Protein AF-A0A9Q9DU20-F1 (afdb_monomer_lite)

InterPro domains:
  IPR009799 EthD domain [PF07110] (17-114)
  IPR011008 Dimeric alpha-beta barrel [SSF54909] (7-120)
  IPR011989 Armadillo-like helical [G3DSA:1.25.10.10] (278-884)
  IPR016024 Armadillo-type fold [SSF48371] (280-880)
  IPR021133 HEAT, type 2 [PS50077] (364-402)
  IPR021133 HEAT, type 2 [PS50077] (480-518)
  IPR021133 HEAT, type 2 [PS50077] (521-559)
  IPR021133 HEAT, type 2 [PS50077] (560-598)
  IPR021133 HEAT, type 2 [PS50077] (599-637)
  IPR021133 HEAT, type 2 [PS50077] (638-676)
  IPR021133 HEAT, type 2 [PS50077] (677-715)
  IPR021133 HEAT, type 2 [PS50077] (794-826)
  IPR021133 HEAT, type 2 [PS50077] (857-889)
  IPR051023 Protein Phosphatase 2A Regulatory Subunit A [PTHR10648] (279-882)
  IPR054573 Phosphatase PP2A regulatory subunit A/Splicing factor 3B subunit 1-like, HEAT repeat [PF22646] (553-630)
  IPR055231 PIK3R4-like, middle domain [PF22956] (454-550)
  IPR055231 PIK3R4-like, middle domain [PF22956] (642-807)

Sequence (889 aa):
MSSSQHLIKQIAVGRRKPGMTRKEYFDHRFRIHGAISDGIEDRDQKPQKYIQTQIFDAAFGPRAGGPLNANQHWCGRDDTTELFFRDWDHVITNFNSDYVKTKVGPDAPFFADFETSIVLMAREKQVQLQTRLASERPGKPLSQGNSTVAMYFISTPDNERYGGQLEPQLTPILTRALEQYCQDDACGIVANIGEVSEKFDLNSYFGGADAPKYALVYKIYLKDPSSVPAVRRSQLKFEAATKNLIDLHESFIVFSKEVVIMDVGENIRTHIHPPDMDANQNDELYPIAVLIDELKHDDVILRLNAIHRLNTIALALGAERTREELIPFLDESVEDEDEVLTALSEELGKFVEYVGGPEHAHVLLSPLENLAAIEEPLVREKAVESLNKICEELSQQQIEENFIPLVLRLSKADWFTSKISATGLYQTPYSRATPPSQEALRQHYGQLVHDDTPMVRRQAANNLAKFIKAMPPSIVIDEMIPLFQHLAADDQDSVRLLTVDILIAIAEAVPKEQQSSHGVLLTALRSLFEDKSWRVRYMVADRFEKIAKAVDEEVVNRDLVPAFVKLLKDTEAEVRSAIAGQIPGFCALLERETLLHEVMPSIEELVSDQSQHVRAALGTQISGLAPILGKEETISHLLPMFLQMLKDEFPDVRLNIISKLESVNNVIGIELLSQSLLPAIVQLAEDKQWRVRLAIIEYVPLLASQLGVQFFDEKLSSLCMSWLGDTVFSIREASTQNLKKLTEVFGVEWANDAIVPKVMAMGQHPNYLYRMTTCFAVSTLAPALSLDVIEQSIIPMMDKLVNDDIPNIRFNVAKSYGQLINTLKQLPEQGTVIALEKAGTPGQGCQKATDVITKSILPNLEKLQQDDDVDVRYFATTAAQSFTEAMQT

Radius of gyration: 35.38 Å; chains: 1; bounding box: 80×85×86 Å

Organism: Curvularia clavata (NCBI:txid95742)

Foldseek 3Di:
DDPQQQKKKKKKWFDWDPPDDLVNLVCCCQQPLLQLQQVDPDPLQHFLWKKKWFFDDKDAFAAPPDPPRHADPLDDTTIMMMGIHNDVVSVVSNCPDPSCVPGNVVSQVVIGDLQNMDMFMFGKDWADAPAQLLVVQPPDDLDPQFFKKKKWFWAWPVLDQFQPVPCVVQRVLLRVLCNVQVNVWFNGKIKGATDDDPVDDPCVRRPNPVQGHTRIIMITTTPDPVSVVSSVSSVVSSCVVCVNTTDSNRIMMTTTTMHISARNVVGRHNDDDDDDDDDDDPPLCPVLVVLVVLCVDPDPVSVQVSLVCVVVNLVSCALVCCLVPVLVVLLVVCPDDPSNLLSNLQVLLVCQVSNPHQVRNLSSLNSLLSQLQDPDPSSNVSSLVSLLSSLLRHAQVSCVPRVLVSLLCLLPDPDVSSLLSSLSRLQRNLLSYDPVSVVVSLVSLLCQCVDPDVSSVLSSLQSLLVNLLSDALVCCLPRVLVSLVSQCPDPDVSSNLSSLSVLLSNLQRHPQVCQVVPVSSVVSVQCLLVDPDVSSLLSCLLCVLSNLVSHHPVCLQVPSLVSLLVQCVDPDLSSVLSNLLCVLSSLLSDDLVSCVPRPLVSLLVQLVDPDPSSLLSNLLCLLSCDVVNAQPVCVVRVLVSLLSQLVDPDVSSVLSSLVRVVSSCVGHDDVCCVVRVLVSLVVQCPDPDVVSVLSSLVCVLVNCLRVDDVCCLVRPLVSLLVQCVDPDPVSVLSSLLSLQSNCVRHHQVCVLVRPLVSLLVLCVDPPVSSVLSSLSSLLSNQQSYAPCSCQPRVLVSLLVQLPDPDVSSLLSSLVSLLSLLVQQCQHDNDGGNVVCVVVVHTRRHDPSSVCCCVVRRLVSLVVQCVDPDPSSVVSSVVSNVSNVVVVVD

Secondary structure (DSSP, 8-state):
--GGGG-EEEEEEE-BPTT--HHHHHHIIIIIIHHHHH----TTSS-SEEEEEEEEEEEEPPPTTSSTTPPPTT----EEEEEEESSHHHHHHHHHSHHIIIIIGGGGGGTB-GGG-EEEEEEEEEE----HHHHTSTT--S--SS-EEEEEEEE-TT----GGGTHHHHHHHHHHHHHHH-TTTEEEEEEEEE---TT--SHHHH--TTSPP-SEEEEEEESSGGGHHHHHHHHHHHHHHHTTTSEEEEEEEEEEEEEEEEETTTTB----PPP-----TTSTTHHHHHHHHHTT-S-HHHHHHHHTTHHHHHHHH-HHHIIIIIHHHHHHT-SS-HHHHHHHHHHHTT-TGGGTSTTTGGGGHHHHHHHTTSS-HHHHHHHHHHHHHHHHHS-HHHIIIIIHHHHHHHTT-SSHHHHHHHGGGSHHHHTTS-HHHHHHHHHHHHHHHT-SSHHHHHHHHHHHHHHHTTS-HHHIIIIIHHHHHHHHT-S-HHHHTTHHHHHHHHHHHS-HHHHTT-HHHHHHHHHHHT-SSHHHHHHHHTTHHHHHHHS-HHHIIIIIHHHHHHHHT-SSHHHHHHHHHTHHHHHTTS-HHHIIIIIHHHHHHGGG-S-HHHHHHHHHHGGGGHHHH-HHHIIIIIHHHHHHHTT-SSHHHHHHHHTTHHHHHHHH-HHHIIIIIHHHHHHHHT-SSHHHHHHHHHHHHHHHHHH-HHHHHHHTHHHHHHGGG-SSHHHHHHHHHHHHHHHHHH-HHHIIIIIHHHHHHHTT-SSHHHHHHHHHHHHHHGGGS-HHHIIIIIHHHHHHHTT-SSHHHHHHHHHHHHHHHHHHTT--SSS-HHHHHHTTPPP---HHHHHHIIIIIHHHHHHHTT-SSHHHHHHHHHHHHHHHHTT--

Structure (mmCIF, N/CA/C/O backbone):
data_AF-A0A9Q9DU20-F1
#
_entry.id   AF-A0A9Q9DU20-F1
#
loop_
_atom_site.group_PDB
_atom_site.id
_atom_site.type_symbol
_atom_site.label_atom_id
_atom_site.label_alt_id
_atom_site.label_comp_id
_atom_site.label_asym_id
_atom_site.label_entity_id
_atom_site.label_seq_id
_atom_site.pdbx_PDB_ins_code
_atom_site.Cartn_x
_atom_site.Cartn_y
_atom_site.Cartn_z
_atom_site.occupancy
_atom_site.B_iso_or_equiv
_atom_site.auth_seq_id
_atom_site.auth_comp_id
_atom_site.auth_asym_id
_atom_site.auth_atom_id
_atom_site.pdbx_PDB_model_num
ATOM 1 N N . MET A 1 1 ? -18.184 -48.869 -8.580 1.00 25.77 1 MET A N 1
ATOM 2 C CA . MET A 1 1 ? -16.885 -48.905 -9.292 1.00 25.77 1 MET A CA 1
ATOM 3 C C . MET A 1 1 ? -16.882 -47.707 -10.226 1.00 25.77 1 MET A C 1
ATOM 5 O O . MET A 1 1 ? -17.847 -47.573 -10.964 1.00 25.77 1 MET A O 1
ATOM 9 N N . SER A 1 2 ? -15.924 -46.786 -10.078 1.00 32.19 2 SER A N 1
ATOM 10 C CA . SER A 1 2 ? -16.023 -45.429 -10.648 1.00 32.19 2 SER A CA 1
ATOM 11 C C . SER A 1 2 ? -15.915 -45.407 -12.174 1.00 32.19 2 SER A C 1
ATOM 13 O O . SER A 1 2 ? -14.998 -46.004 -12.733 1.00 32.19 2 SER A O 1
ATOM 15 N N . SER A 1 3 ? -16.800 -44.654 -12.829 1.00 37.62 3 SER A N 1
ATOM 16 C CA . SER A 1 3 ? -16.798 -44.385 -14.275 1.00 37.62 3 SER A CA 1
ATOM 17 C C . SER A 1 3 ? -15.665 -43.452 -14.737 1.00 37.62 3 SER A C 1
ATOM 19 O O . SER A 1 3 ? -15.464 -43.285 -15.938 1.00 37.62 3 SER A O 1
ATOM 21 N N . SER A 1 4 ? -14.897 -42.859 -13.815 1.00 46.00 4 SER A N 1
ATOM 22 C CA . SER A 1 4 ? -13.882 -41.843 -14.132 1.00 46.00 4 SER A CA 1
ATOM 23 C C . SER A 1 4 ? -12.620 -42.356 -14.845 1.00 46.00 4 SER A C 1
ATOM 25 O O . SER A 1 4 ? -11.903 -41.553 -15.431 1.00 46.00 4 SER A O 1
ATOM 27 N N . GLN A 1 5 ? -12.348 -43.669 -14.867 1.00 50.38 5 GLN A N 1
ATOM 28 C CA . GLN A 1 5 ? -11.102 -44.242 -15.424 1.00 50.38 5 GLN A CA 1
ATOM 29 C C . GLN A 1 5 ? -10.902 -44.081 -16.948 1.00 50.38 5 GLN A C 1
ATOM 31 O O . GLN A 1 5 ? -9.859 -44.485 -17.467 1.00 50.38 5 GLN A O 1
ATOM 36 N N . HIS A 1 6 ? -11.865 -43.511 -17.678 1.00 67.44 6 HIS A N 1
ATOM 37 C CA . HIS A 1 6 ? -11.795 -43.368 -19.139 1.00 67.44 6 HIS A CA 1
ATOM 38 C C . HIS A 1 6 ? -11.923 -41.930 -19.658 1.00 67.44 6 HIS A C 1
ATOM 40 O O . HIS A 1 6 ? -11.691 -41.708 -20.849 1.00 67.44 6 HIS A O 1
ATOM 46 N N . LEU A 1 7 ? -12.213 -40.956 -18.788 1.00 86.94 7 LEU A N 1
ATOM 47 C CA . LEU A 1 7 ? -12.342 -39.559 -19.199 1.00 86.94 7 LEU A CA 1
ATOM 48 C C . LEU A 1 7 ? -11.000 -38.995 -19.691 1.00 86.94 7 LEU A C 1
ATOM 50 O O . LEU A 1 7 ? -9.924 -39.363 -19.211 1.00 86.94 7 LEU A O 1
ATOM 54 N N . ILE A 1 8 ? -11.083 -38.087 -20.658 1.00 90.56 8 ILE A N 1
ATOM 55 C CA . ILE A 1 8 ? -9.972 -37.255 -21.118 1.00 90.56 8 ILE A CA 1
ATOM 56 C C . ILE A 1 8 ? -10.092 -35.911 -20.411 1.00 90.56 8 ILE A C 1
ATOM 58 O O . ILE A 1 8 ? -11.171 -35.324 -20.400 1.00 90.56 8 ILE A O 1
ATOM 62 N N . LYS A 1 9 ? -9.007 -35.419 -19.820 1.00 91.88 9 LYS A N 1
ATOM 63 C CA . LYS A 1 9 ? -8.978 -34.135 -19.121 1.00 91.88 9 LYS A CA 1
ATOM 64 C C . LYS A 1 9 ? -8.112 -33.137 -19.882 1.00 91.88 9 LYS A C 1
ATOM 66 O O . LYS A 1 9 ? -6.964 -33.446 -20.175 1.00 91.88 9 LYS A O 1
ATOM 71 N N . GLN A 1 10 ? -8.617 -31.931 -20.107 1.00 92.06 10 GLN A N 1
ATOM 72 C CA . GLN A 1 10 ? -7.788 -30.755 -20.353 1.00 92.06 10 GLN A CA 1
ATOM 73 C C . GLN A 1 10 ? -7.448 -30.099 -19.016 1.00 92.06 10 GLN A C 1
ATOM 75 O O . GLN A 1 10 ? -8.354 -29.804 -18.242 1.00 92.06 10 GLN A O 1
ATOM 80 N N . ILE A 1 11 ? -6.169 -29.830 -18.771 1.00 92.81 11 ILE A N 1
ATOM 81 C CA . ILE A 1 11 ? -5.685 -28.948 -17.709 1.00 92.81 11 ILE A CA 1
ATOM 82 C C . ILE A 1 11 ? -5.141 -27.689 -18.379 1.00 92.81 11 ILE A C 1
ATOM 84 O O . ILE A 1 11 ? -4.200 -27.776 -19.163 1.00 92.81 11 ILE A O 1
ATOM 88 N N . ALA A 1 12 ? -5.710 -26.529 -18.074 1.00 89.94 12 ALA A N 1
ATOM 89 C CA . ALA A 1 12 ? -5.181 -25.227 -18.471 1.00 89.94 12 ALA A CA 1
ATOM 90 C C . ALA A 1 12 ? -4.727 -24.434 -17.236 1.00 89.94 12 ALA A C 1
ATOM 92 O O . ALA A 1 12 ? -5.313 -24.586 -16.166 1.00 89.94 12 ALA A O 1
ATOM 93 N N . VAL A 1 13 ? -3.702 -23.591 -17.370 1.00 90.75 13 VAL A N 1
ATOM 94 C CA . VAL A 1 13 ? -3.187 -22.718 -16.301 1.00 90.75 13 VAL A CA 1
ATOM 95 C C . VAL A 1 13 ? -3.114 -21.288 -16.824 1.00 90.75 13 VAL A C 1
ATOM 97 O O . VAL A 1 13 ? -2.356 -21.007 -17.755 1.00 90.75 13 VAL A O 1
ATOM 100 N N . GLY A 1 14 ? -3.913 -20.400 -16.232 1.00 89.75 14 GLY A N 1
ATOM 101 C CA . GLY A 1 14 ? -4.132 -19.035 -16.703 1.00 89.75 14 GLY A CA 1
ATOM 102 C C . GLY A 1 14 ? -3.390 -17.971 -15.895 1.00 89.75 14 GLY A C 1
ATOM 103 O O . GLY A 1 14 ? -3.082 -18.144 -14.710 1.00 89.75 14 GLY A O 1
ATOM 104 N N . ARG A 1 15 ? -3.128 -16.836 -16.544 1.00 91.50 15 ARG A N 1
ATOM 105 C CA . ARG A 1 15 ? -2.738 -15.568 -15.917 1.00 91.50 15 ARG A CA 1
ATOM 106 C C . ARG A 1 15 ? -3.769 -14.513 -16.309 1.00 91.50 15 ARG A C 1
ATOM 108 O O . ARG A 1 15 ? -4.270 -14.524 -17.436 1.00 91.50 15 ARG A O 1
ATOM 115 N N . ARG A 1 16 ? -4.104 -13.618 -15.381 1.00 93.56 16 ARG A N 1
ATOM 116 C CA . ARG A 1 16 ? -5.038 -12.519 -15.649 1.00 93.56 16 ARG A CA 1
ATOM 117 C C . ARG A 1 16 ? -4.418 -11.468 -16.570 1.00 93.56 16 ARG A C 1
ATOM 119 O O . ARG A 1 16 ? -3.220 -11.195 -16.486 1.00 93.56 16 ARG A O 1
ATOM 126 N N . LYS A 1 17 ? -5.244 -10.850 -17.413 1.00 92.06 17 LYS A N 1
ATOM 127 C CA . LYS A 1 17 ? -4.821 -9.789 -18.334 1.00 92.06 17 LYS A CA 1
ATOM 128 C C . LYS A 1 17 ? -4.278 -8.547 -17.594 1.00 92.06 17 LYS A C 1
ATOM 130 O O . LYS A 1 17 ? -4.631 -8.313 -16.430 1.00 92.06 17 LYS A O 1
ATOM 135 N N . PRO A 1 18 ? -3.493 -7.685 -18.269 1.00 91.62 18 PRO A N 1
ATOM 136 C CA . PRO A 1 18 ? -3.077 -6.395 -17.723 1.00 91.62 18 PRO A CA 1
ATOM 137 C C . PRO A 1 18 ? -4.261 -5.524 -17.2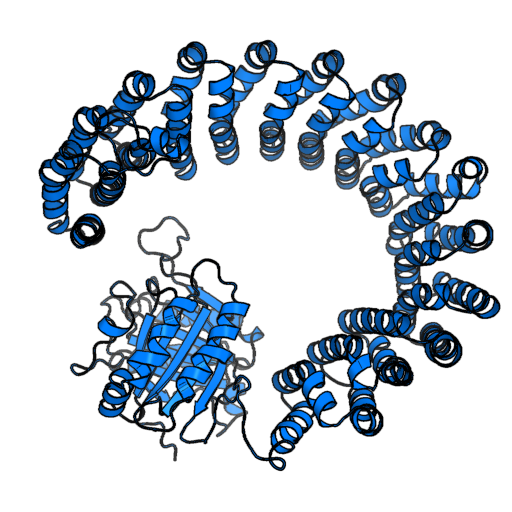74 1.00 91.62 18 PRO A C 1
ATOM 139 O O . PRO A 1 18 ? -5.307 -5.486 -17.920 1.00 91.62 18 PRO A O 1
ATOM 142 N N . GLY A 1 19 ? -4.083 -4.802 -16.165 1.00 89.62 19 GLY A N 1
ATOM 143 C CA . GLY A 1 19 ? -5.096 -3.894 -15.612 1.00 89.62 19 GLY A CA 1
ATOM 144 C C . GLY A 1 19 ? -6.227 -4.560 -14.816 1.00 89.62 19 GLY A C 1
ATOM 145 O O . GLY A 1 19 ? -7.114 -3.849 -14.362 1.00 89.62 19 GLY A O 1
ATOM 146 N N . MET A 1 20 ? -6.200 -5.884 -14.618 1.00 89.81 20 MET A N 1
ATOM 147 C CA . MET A 1 20 ? -7.210 -6.625 -13.849 1.00 89.81 20 MET A CA 1
ATOM 148 C C . MET A 1 20 ? -6.673 -7.051 -12.472 1.00 89.81 20 MET A C 1
ATOM 150 O O . MET A 1 20 ? -5.553 -7.569 -12.349 1.00 89.81 20 MET A O 1
ATOM 154 N N . THR A 1 21 ? -7.465 -6.872 -11.414 1.00 91.50 21 THR A N 1
ATOM 155 C CA . THR A 1 21 ? -7.161 -7.428 -10.087 1.00 91.50 21 THR A CA 1
ATOM 156 C C . THR A 1 21 ? -7.433 -8.934 -10.043 1.00 91.50 21 THR A C 1
ATOM 158 O O . THR A 1 21 ? -8.186 -9.487 -10.846 1.00 91.50 21 THR A O 1
ATOM 161 N N . ARG A 1 22 ? -6.839 -9.631 -9.064 1.00 88.06 22 ARG A N 1
ATOM 162 C CA . ARG A 1 22 ? -7.073 -11.072 -8.866 1.00 88.06 22 ARG A CA 1
ATOM 163 C C . ARG A 1 22 ? -8.542 -11.382 -8.549 1.00 88.06 22 ARG A C 1
ATOM 165 O O . ARG A 1 22 ? -9.062 -12.388 -9.018 1.00 88.06 22 ARG A O 1
ATOM 172 N N . LYS A 1 23 ? -9.207 -10.507 -7.783 1.00 84.06 23 LYS A N 1
ATOM 173 C CA . LYS A 1 23 ? -10.618 -10.672 -7.414 1.00 84.06 23 LYS A CA 1
ATOM 174 C C . LYS A 1 23 ? -11.531 -10.521 -8.629 1.00 84.06 23 LYS A C 1
ATOM 176 O O . LYS A 1 23 ? -12.353 -11.398 -8.856 1.00 84.06 23 LYS A O 1
ATOM 181 N N . GLU A 1 24 ? -11.345 -9.475 -9.437 1.00 86.12 24 GLU A N 1
ATOM 182 C CA . GLU A 1 24 ? -12.099 -9.300 -10.689 1.00 86.12 24 GLU A CA 1
ATOM 183 C C . GLU A 1 24 ? -11.893 -10.484 -11.635 1.00 86.12 24 GLU A C 1
ATOM 185 O O . GLU A 1 24 ? -12.857 -10.966 -12.221 1.00 86.12 24 GLU A O 1
ATOM 190 N N . TYR A 1 25 ? -10.659 -10.991 -11.755 1.00 91.19 25 TYR A N 1
ATOM 191 C CA . TYR A 1 25 ? -10.371 -12.178 -12.560 1.00 91.19 25 TYR A CA 1
ATOM 192 C C . TYR A 1 25 ? -11.158 -13.402 -12.069 1.00 91.19 25 TYR A C 1
ATOM 194 O O . TYR A 1 25 ? -11.822 -14.057 -12.868 1.00 91.19 25 TYR A O 1
ATOM 202 N N . PHE A 1 26 ? -11.152 -13.692 -10.764 1.00 87.88 26 PHE A N 1
ATOM 203 C CA . PHE A 1 26 ? -11.922 -14.807 -10.201 1.00 87.88 26 PHE A CA 1
ATOM 204 C C . PHE A 1 26 ? -13.434 -14.620 -10.345 1.00 87.88 26 PHE A C 1
ATOM 206 O O . PHE A 1 26 ? -14.112 -15.556 -10.764 1.00 87.88 26 PHE A O 1
ATOM 213 N N . ASP A 1 27 ? -13.958 -13.422 -10.077 1.00 83.81 27 ASP A N 1
ATOM 214 C CA . ASP A 1 27 ? -15.382 -13.126 -10.242 1.00 83.81 27 ASP A CA 1
ATOM 215 C C . ASP A 1 27 ? -15.822 -13.244 -11.713 1.00 83.81 27 ASP A C 1
ATOM 217 O O . ASP A 1 27 ? -16.853 -13.859 -11.979 1.00 83.81 27 ASP A O 1
ATOM 221 N N . HIS A 1 28 ? -15.043 -12.743 -12.683 1.00 87.12 28 HIS A N 1
ATOM 222 C CA . HIS A 1 28 ? -15.352 -12.888 -14.115 1.00 87.12 28 HIS A CA 1
ATOM 223 C C . HIS A 1 28 ? -15.298 -14.355 -14.544 1.00 87.12 28 HIS A C 1
ATOM 225 O O . HIS A 1 28 ? -16.243 -14.864 -15.145 1.00 87.12 28 HIS A O 1
ATOM 231 N N . ARG A 1 29 ? -14.215 -15.066 -14.212 1.00 87.50 29 ARG A N 1
ATOM 232 C CA . ARG A 1 29 ? -14.023 -16.471 -14.604 1.00 87.50 29 ARG A CA 1
ATOM 233 C C . ARG A 1 29 ? -15.105 -17.386 -14.028 1.00 87.50 29 ARG A C 1
ATOM 235 O O . ARG A 1 29 ? -15.607 -18.247 -14.743 1.00 87.50 29 ARG A O 1
ATOM 242 N N . PHE A 1 30 ? -15.491 -17.182 -12.770 1.00 83.06 30 PHE A N 1
ATOM 243 C CA . PHE A 1 30 ? -16.514 -17.996 -12.121 1.00 83.06 30 PHE A CA 1
ATOM 244 C C . PHE A 1 30 ? -17.932 -17.605 -12.567 1.00 83.06 30 PHE A C 1
ATOM 246 O O . PHE A 1 30 ? -18.684 -18.450 -13.049 1.00 83.06 30 PHE A O 1
ATOM 253 N N . ARG A 1 31 ? -18.302 -16.321 -12.438 1.00 80.88 31 ARG A N 1
ATOM 254 C CA . ARG A 1 31 ? -19.693 -15.860 -12.608 1.00 80.88 31 ARG A CA 1
ATOM 255 C C . ARG A 1 31 ? -20.088 -15.626 -14.063 1.00 80.88 31 ARG A C 1
ATOM 257 O O . ARG A 1 31 ? -21.245 -15.836 -14.399 1.00 80.88 31 ARG A O 1
ATOM 264 N N . ILE A 1 32 ? -19.161 -15.161 -14.902 1.00 85.56 32 ILE A N 1
ATOM 265 C CA . ILE A 1 32 ? -19.432 -14.816 -16.306 1.00 85.56 32 ILE A CA 1
ATOM 266 C C . ILE A 1 32 ? -18.988 -15.975 -17.197 1.00 85.56 32 ILE A C 1
ATOM 268 O O . ILE A 1 32 ? -19.828 -16.634 -17.803 1.00 85.56 32 ILE A O 1
ATOM 272 N N . HIS A 1 33 ? -17.694 -16.301 -17.216 1.00 89.81 33 HIS A N 1
ATOM 273 C CA . HIS A 1 33 ? -17.166 -17.342 -18.103 1.00 89.81 33 HIS A CA 1
ATOM 274 C C . HIS A 1 33 ? -17.713 -18.741 -17.771 1.00 89.81 33 HIS A C 1
ATOM 276 O O . HIS A 1 33 ? -18.056 -19.506 -18.675 1.00 89.81 33 HIS A O 1
ATOM 282 N N . GLY A 1 34 ? -17.847 -19.068 -16.481 1.00 87.88 34 GLY A N 1
ATOM 283 C CA . GLY A 1 34 ? -18.460 -20.312 -16.012 1.00 87.88 34 GLY A CA 1
ATOM 284 C C . GLY A 1 34 ? -19.932 -20.437 -16.419 1.00 87.88 34 GLY A C 1
ATOM 285 O O . GLY A 1 34 ? -20.326 -21.457 -16.980 1.00 87.88 34 GLY A O 1
ATOM 286 N N . ALA A 1 35 ? -20.736 -19.386 -16.225 1.00 85.25 35 ALA A N 1
ATOM 287 C CA . ALA A 1 35 ? -22.138 -19.362 -16.653 1.00 85.25 35 ALA A CA 1
ATOM 288 C C . ALA A 1 35 ? -22.287 -19.429 -18.186 1.00 85.25 35 ALA A C 1
ATOM 290 O O . ALA A 1 35 ? -23.121 -20.178 -18.690 1.00 85.25 35 ALA A O 1
ATOM 291 N N . ILE A 1 36 ? -21.434 -18.730 -18.946 1.00 88.44 36 ILE A N 1
ATOM 292 C CA . ILE A 1 36 ? -21.390 -18.842 -20.414 1.00 88.44 36 ILE A CA 1
ATOM 293 C C . ILE A 1 36 ? -21.034 -20.276 -20.835 1.00 88.44 36 ILE A C 1
ATOM 295 O O . ILE A 1 36 ? -21.642 -20.797 -21.767 1.00 88.44 36 ILE A O 1
ATOM 299 N N . SER A 1 37 ? -20.102 -20.939 -20.145 1.00 88.12 37 SER A N 1
ATOM 300 C CA . SER A 1 37 ? -19.690 -22.320 -20.449 1.00 88.12 37 SER A CA 1
ATOM 301 C C . SER A 1 37 ? -20.789 -23.358 -20.179 1.00 88.12 37 SER A C 1
ATOM 303 O O . SER A 1 37 ? -20.878 -24.350 -20.901 1.00 88.12 37 SER A O 1
ATOM 305 N N . ASP A 1 38 ? -21.645 -23.127 -19.180 1.00 85.69 38 ASP A N 1
ATOM 306 C CA . ASP A 1 38 ? -22.765 -24.016 -18.832 1.00 85.69 38 ASP A CA 1
ATOM 307 C C . ASP A 1 38 ? -24.088 -23.653 -19.549 1.00 85.69 38 ASP A C 1
ATOM 309 O O . ASP A 1 38 ? -25.013 -24.460 -19.594 1.00 85.69 38 ASP A O 1
ATOM 313 N N . GLY A 1 39 ? -24.181 -22.474 -20.176 1.00 83.94 39 GLY A N 1
ATOM 314 C CA . GLY A 1 39 ? -25.428 -21.917 -20.728 1.00 83.94 39 GLY A CA 1
ATOM 315 C C . GLY A 1 39 ? -26.048 -22.612 -21.955 1.00 83.94 39 GLY A C 1
ATOM 316 O O . GLY A 1 39 ? -27.123 -22.209 -22.396 1.00 83.94 39 GLY A O 1
ATOM 317 N N . ILE A 1 40 ? -25.414 -23.645 -22.519 1.00 86.88 40 ILE A N 1
ATOM 318 C CA . ILE A 1 40 ? -25.998 -24.503 -23.566 1.00 86.88 40 ILE A CA 1
ATOM 319 C C . ILE A 1 40 ? -26.619 -25.762 -22.942 1.00 86.88 40 ILE A C 1
ATOM 321 O O . ILE A 1 40 ? -26.047 -26.329 -22.025 1.00 86.88 40 ILE A O 1
ATOM 325 N N . GLU A 1 41 ? -27.761 -26.261 -23.421 1.00 86.88 41 GLU A N 1
ATOM 326 C CA . GLU A 1 41 ? -28.336 -27.520 -22.890 1.00 86.88 41 GLU A CA 1
ATOM 327 C C . GLU A 1 41 ? -27.706 -28.792 -23.486 1.00 86.88 41 GLU A C 1
ATOM 329 O O . GLU A 1 41 ? -27.760 -29.868 -22.887 1.00 86.88 41 GLU A O 1
ATOM 334 N N . ASP A 1 42 ? -27.096 -28.682 -24.667 1.00 88.44 42 ASP A N 1
ATOM 335 C CA . ASP A 1 42 ? -26.497 -29.810 -25.377 1.00 88.44 42 ASP A CA 1
ATOM 336 C C . ASP A 1 42 ? -25.224 -30.317 -24.671 1.00 88.44 42 ASP A C 1
ATOM 338 O O . ASP A 1 42 ? -24.226 -29.608 -24.536 1.00 88.44 42 ASP A O 1
ATOM 342 N N . ARG A 1 43 ? -25.270 -31.585 -24.244 1.00 87.31 43 ARG A N 1
ATOM 343 C CA . ARG A 1 43 ? -24.219 -32.295 -23.496 1.00 87.31 43 ARG A CA 1
ATOM 344 C C . ARG A 1 43 ? -23.031 -32.747 -24.355 1.00 87.31 43 ARG A C 1
ATOM 346 O O . ARG A 1 43 ? -22.073 -33.285 -23.793 1.00 87.31 43 ARG A O 1
ATOM 353 N N . ASP A 1 44 ? -23.105 -32.575 -25.674 1.00 86.69 44 ASP A N 1
ATOM 354 C CA . ASP A 1 44 ? -21.993 -32.784 -26.610 1.00 86.69 44 ASP A CA 1
ATOM 355 C C . ASP A 1 44 ? -21.271 -31.461 -26.960 1.00 86.69 44 ASP A C 1
ATOM 357 O O . ASP A 1 44 ? -20.158 -31.483 -27.490 1.00 86.69 44 ASP A O 1
ATOM 361 N N . GLN A 1 45 ? -21.874 -30.309 -26.627 1.00 88.94 45 GLN A N 1
ATOM 362 C CA . GLN A 1 45 ? -21.347 -28.953 -26.873 1.00 88.94 45 GLN A CA 1
ATOM 363 C C . GLN A 1 45 ? -20.872 -28.233 -25.592 1.00 88.94 45 GLN A C 1
ATOM 365 O O . GLN A 1 45 ? -20.656 -27.020 -25.606 1.00 88.94 45 GLN A O 1
ATOM 370 N N . LYS A 1 46 ? -20.709 -28.975 -24.488 1.00 91.44 46 LYS A N 1
ATOM 371 C CA . LYS A 1 46 ? -20.079 -28.524 -23.237 1.00 91.44 46 LYS A CA 1
ATOM 372 C C . LYS A 1 46 ? -19.189 -29.632 -22.651 1.00 91.44 46 LYS A C 1
ATOM 374 O O . LYS A 1 46 ? -19.405 -30.806 -22.954 1.00 91.44 46 LYS A O 1
ATOM 379 N N . PRO A 1 47 ? -18.225 -29.324 -21.765 1.00 92.62 47 PRO A N 1
ATOM 380 C CA . PRO A 1 47 ? -17.489 -30.342 -21.012 1.00 92.62 47 PRO A CA 1
ATOM 381 C C . PRO A 1 47 ? -18.414 -31.285 -20.217 1.00 92.62 47 PRO A C 1
ATOM 383 O O . PRO A 1 47 ? -19.500 -30.914 -19.790 1.00 92.62 47 PRO A O 1
ATOM 386 N N . GLN A 1 48 ? -17.968 -32.510 -19.938 1.00 92.81 48 GLN A N 1
ATOM 387 C CA . GLN A 1 48 ? -18.667 -33.422 -19.020 1.00 92.81 48 GLN A CA 1
ATOM 388 C C . GLN A 1 48 ? -18.601 -32.913 -17.570 1.00 92.81 48 GLN A C 1
ATOM 390 O O . GLN A 1 48 ? -19.543 -33.102 -16.805 1.00 92.81 48 GLN A O 1
ATOM 395 N N . LYS A 1 49 ? -17.483 -32.279 -17.203 1.00 91.75 49 LYS A N 1
ATOM 396 C CA . LYS A 1 49 ? -17.248 -31.605 -15.921 1.00 91.75 49 LYS A CA 1
ATOM 397 C C . LYS A 1 49 ? -16.282 -30.443 -16.144 1.00 91.75 49 LYS A C 1
ATOM 399 O O . LYS A 1 49 ? -15.382 -30.562 -16.976 1.00 91.75 49 LYS A O 1
ATOM 404 N N . TYR A 1 50 ? -16.448 -29.358 -15.400 1.00 92.31 50 TYR A N 1
ATOM 405 C CA . TYR A 1 50 ? -15.545 -28.208 -15.369 1.00 92.31 50 TYR A CA 1
ATOM 406 C C . TYR A 1 50 ? -15.258 -27.863 -13.902 1.00 92.31 50 TYR A C 1
ATOM 408 O O . TYR A 1 50 ? -16.167 -27.531 -13.142 1.00 92.31 50 TYR A O 1
ATOM 416 N N . ILE A 1 51 ? -13.987 -27.960 -13.506 1.00 91.00 51 ILE A N 1
ATOM 417 C CA . ILE A 1 51 ? -13.459 -27.437 -12.240 1.00 91.00 51 ILE A CA 1
ATOM 418 C C . ILE A 1 51 ? -12.582 -26.220 -12.553 1.00 91.00 51 ILE A C 1
ATOM 420 O O . ILE A 1 51 ? -11.735 -26.283 -13.447 1.00 91.00 51 ILE A O 1
ATOM 424 N N . GLN A 1 52 ? -12.756 -25.130 -11.812 1.00 89.50 52 GLN A N 1
ATOM 425 C CA . GLN A 1 52 ? -11.806 -24.022 -11.756 1.00 89.50 52 GLN A CA 1
ATOM 426 C C . GLN A 1 52 ? -11.060 -24.082 -10.418 1.00 89.50 52 GLN A C 1
ATOM 428 O O . GLN A 1 52 ? -11.675 -24.313 -9.383 1.00 89.50 52 GLN A O 1
ATOM 433 N N . THR A 1 53 ? -9.750 -23.850 -10.408 1.00 88.00 53 THR A N 1
ATOM 434 C CA . THR A 1 53 ? -8.936 -23.918 -9.185 1.00 88.00 53 THR A CA 1
ATOM 435 C C . THR A 1 53 ? -8.198 -22.598 -8.988 1.00 88.00 53 THR A C 1
ATOM 437 O O . THR A 1 53 ? -7.357 -22.233 -9.804 1.00 88.00 53 THR A O 1
ATOM 440 N N . GLN A 1 54 ? -8.510 -21.850 -7.931 1.00 91.50 54 GLN A N 1
ATOM 441 C CA . GLN A 1 54 ? -8.006 -20.483 -7.734 1.00 91.50 54 GLN A CA 1
ATOM 442 C C . GLN A 1 54 ? -6.632 -20.476 -7.034 1.00 91.50 54 GLN A C 1
ATOM 444 O O . GLN A 1 54 ? -6.521 -21.066 -5.958 1.00 91.50 54 GLN A O 1
ATOM 449 N N . ILE A 1 55 ? -5.629 -19.791 -7.625 1.00 95.00 55 ILE A N 1
ATOM 450 C CA . ILE A 1 55 ? -4.224 -19.582 -7.174 1.00 95.00 55 ILE A CA 1
ATOM 451 C C . ILE A 1 55 ? -3.789 -20.545 -6.073 1.00 95.00 55 ILE A C 1
ATOM 453 O O . ILE A 1 55 ? -3.402 -21.657 -6.386 1.00 95.00 55 ILE A O 1
ATOM 457 N N . PHE A 1 56 ? -3.801 -20.205 -4.788 1.00 93.88 56 PHE A N 1
ATOM 458 C CA . PHE A 1 56 ? -3.606 -18.908 -4.151 1.00 93.88 56 PHE A CA 1
ATOM 459 C C . PHE A 1 56 ? -2.103 -18.576 -4.037 1.00 93.88 56 PHE A C 1
ATOM 461 O O . PHE A 1 56 ? -1.751 -17.408 -4.217 1.00 93.88 56 PHE A O 1
ATOM 468 N N . ASP A 1 57 ? -1.238 -19.580 -3.846 1.00 96.31 57 ASP A N 1
ATOM 469 C CA . ASP A 1 57 ? 0.233 -19.490 -3.730 1.00 96.31 57 ASP A CA 1
ATOM 470 C C . ASP A 1 57 ? 0.936 -20.375 -4.790 1.00 96.31 57 ASP A C 1
ATOM 472 O O . ASP A 1 57 ? 0.309 -21.251 -5.388 1.00 96.31 57 ASP A O 1
ATOM 476 N N . ALA A 1 58 ? 2.220 -20.142 -5.082 1.00 96.06 58 ALA A N 1
ATOM 477 C CA . ALA A 1 58 ? 2.962 -20.852 -6.130 1.00 96.06 58 ALA A CA 1
ATOM 478 C C . ALA A 1 58 ? 4.490 -20.794 -5.957 1.00 96.06 58 ALA A C 1
ATOM 480 O O . ALA A 1 58 ? 5.039 -19.827 -5.434 1.00 96.06 58 ALA A O 1
ATOM 481 N N . ALA A 1 59 ? 5.200 -21.792 -6.492 1.00 95.31 59 ALA A N 1
ATOM 482 C CA . ALA A 1 59 ? 6.660 -21.787 -6.567 1.00 95.31 59 ALA A CA 1
ATOM 483 C C . ALA A 1 59 ? 7.164 -22.342 -7.910 1.00 95.31 59 ALA A C 1
ATOM 485 O O . ALA A 1 59 ? 6.794 -23.441 -8.328 1.00 95.31 59 ALA A O 1
ATOM 486 N N . PHE A 1 60 ? 8.041 -21.574 -8.559 1.00 93.81 60 PHE A N 1
ATOM 487 C CA . PHE A 1 60 ? 8.539 -21.804 -9.916 1.00 93.81 60 PHE A CA 1
ATOM 488 C C . PHE A 1 60 ? 10.036 -22.138 -9.928 1.00 93.81 60 PHE A C 1
ATOM 490 O O . PHE A 1 60 ? 10.773 -21.744 -9.019 1.00 93.81 60 PHE A O 1
ATOM 497 N N . GLY A 1 61 ? 10.480 -22.844 -10.969 1.00 87.50 61 GLY A N 1
ATOM 498 C CA . GLY A 1 61 ? 11.897 -23.069 -11.246 1.00 87.50 61 GLY A CA 1
ATOM 499 C C . GLY A 1 61 ? 12.656 -21.766 -11.557 1.00 87.50 61 GLY A C 1
ATOM 500 O O . GLY A 1 61 ? 12.076 -20.819 -12.098 1.00 87.50 61 GLY A O 1
ATOM 501 N N . PRO A 1 62 ? 13.957 -21.675 -11.220 1.00 87.75 62 PRO A N 1
ATOM 502 C CA . PRO A 1 62 ? 14.787 -20.538 -11.610 1.00 87.75 62 PRO A CA 1
ATOM 503 C C . PRO A 1 62 ? 15.057 -20.582 -13.118 1.00 87.75 62 PRO A C 1
ATOM 505 O O . PRO A 1 62 ? 15.329 -21.650 -13.660 1.00 87.75 62 PRO A O 1
ATOM 508 N N . ARG A 1 63 ? 15.069 -19.438 -13.803 1.00 88.56 63 ARG A N 1
ATOM 509 C CA . ARG A 1 63 ? 15.318 -19.387 -15.252 1.00 88.56 63 ARG A CA 1
ATOM 510 C C . ARG A 1 63 ? 16.745 -19.817 -15.605 1.00 88.56 63 ARG A C 1
ATOM 512 O O . ARG A 1 63 ? 17.711 -19.173 -15.184 1.00 88.56 63 ARG A O 1
ATOM 519 N N . ALA A 1 64 ? 16.877 -20.853 -16.434 1.00 81.88 64 ALA A N 1
ATOM 520 C CA . ALA A 1 64 ? 18.160 -21.276 -16.991 1.00 81.88 64 ALA A CA 1
ATOM 521 C C . ALA A 1 64 ? 18.846 -20.117 -17.746 1.00 81.88 64 ALA A C 1
ATOM 523 O O . ALA A 1 64 ? 18.200 -19.349 -18.455 1.00 81.88 64 ALA A O 1
ATOM 524 N N . GLY A 1 65 ? 20.156 -19.934 -17.546 1.00 82.56 65 GLY A N 1
ATOM 525 C CA . GLY A 1 65 ? 20.927 -18.847 -18.174 1.00 82.56 65 GLY A CA 1
ATOM 526 C C . GLY A 1 65 ? 20.574 -17.416 -17.725 1.00 82.56 65 GLY A C 1
ATOM 527 O O . GLY A 1 65 ? 21.171 -16.459 -18.217 1.00 82.56 65 GLY A O 1
ATOM 528 N N . GLY A 1 66 ? 19.627 -17.232 -16.797 1.00 78.56 66 GLY A N 1
ATOM 529 C CA . GLY A 1 66 ? 19.293 -15.924 -16.232 1.00 78.56 66 GLY A CA 1
ATOM 530 C C . GLY A 1 66 ? 20.310 -15.417 -15.193 1.00 78.56 66 GLY A C 1
ATOM 531 O O . GLY A 1 66 ? 21.169 -16.172 -14.735 1.00 78.56 66 GLY A O 1
ATOM 532 N N . PRO A 1 67 ? 20.211 -14.139 -14.771 1.00 81.06 67 PRO A N 1
ATOM 533 C CA . PRO A 1 67 ? 20.909 -13.668 -13.575 1.00 81.06 67 PRO A CA 1
ATOM 534 C C . PRO A 1 67 ? 20.440 -14.428 -12.320 1.00 81.06 67 PRO A C 1
ATOM 536 O O . PRO A 1 67 ? 19.409 -15.101 -12.331 1.00 81.06 67 PRO A O 1
ATOM 539 N N . LEU A 1 68 ? 21.194 -14.311 -11.222 1.00 83.88 68 LEU A N 1
ATOM 540 C CA . LEU A 1 68 ? 20.879 -14.989 -9.961 1.00 83.88 68 LEU A CA 1
ATOM 541 C C . LEU A 1 68 ? 19.426 -14.713 -9.527 1.00 83.88 68 LEU A C 1
ATOM 543 O O . LEU A 1 68 ? 19.011 -13.559 -9.446 1.00 83.88 68 LEU A O 1
ATOM 547 N N . ASN A 1 69 ? 18.684 -15.782 -9.225 1.00 78.25 69 ASN A N 1
ATOM 548 C CA . ASN A 1 69 ? 17.267 -15.762 -8.841 1.00 78.25 69 ASN A CA 1
ATOM 549 C C . ASN A 1 69 ? 16.319 -15.149 -9.897 1.00 78.25 69 ASN A C 1
ATOM 551 O O . ASN A 1 69 ? 15.249 -14.648 -9.552 1.00 78.25 69 ASN A O 1
ATOM 555 N N . ALA A 1 70 ? 16.680 -15.188 -11.184 1.00 86.06 70 ALA A N 1
ATOM 556 C CA . ALA A 1 70 ? 15.775 -14.801 -12.260 1.00 86.06 70 ALA A CA 1
ATOM 557 C C . ALA A 1 70 ? 14.559 -15.734 -12.344 1.00 86.06 70 ALA A C 1
ATOM 559 O O . ALA A 1 70 ? 14.700 -16.951 -12.457 1.00 86.06 70 ALA A O 1
ATOM 560 N N . ASN A 1 71 ? 13.370 -15.137 -12.369 1.00 87.94 71 ASN A N 1
ATOM 561 C CA . ASN A 1 71 ? 12.134 -15.827 -12.714 1.00 87.94 71 ASN A CA 1
ATOM 562 C C . ASN A 1 71 ? 12.042 -16.090 -14.225 1.00 87.94 71 ASN A C 1
ATOM 564 O O . ASN A 1 71 ? 12.617 -15.365 -15.050 1.00 87.94 71 ASN A O 1
ATOM 568 N N . GLN A 1 72 ? 11.262 -17.108 -14.581 1.00 84.75 72 GLN A N 1
ATOM 569 C CA . GLN A 1 72 ? 10.830 -17.345 -15.953 1.00 84.75 72 GLN A CA 1
ATOM 570 C C . GLN A 1 72 ? 9.949 -16.188 -16.445 1.00 84.75 72 GLN A C 1
ATOM 572 O O . GLN A 1 72 ? 9.243 -15.552 -15.662 1.00 84.75 72 GLN A O 1
ATOM 577 N N . HIS A 1 73 ? 9.978 -15.899 -17.749 1.00 80.69 73 HIS A N 1
ATOM 578 C CA . HIS A 1 73 ? 9.134 -14.846 -18.341 1.00 80.69 73 HIS A CA 1
ATOM 579 C C . HIS A 1 73 ? 7.637 -15.189 -18.211 1.00 80.69 73 HIS A C 1
ATOM 581 O O . HIS A 1 73 ? 6.792 -14.318 -18.000 1.00 80.69 73 HIS A O 1
ATOM 587 N N . TRP A 1 74 ? 7.339 -16.488 -18.229 1.00 82.00 74 TRP A N 1
ATOM 588 C CA . TRP A 1 74 ? 6.029 -17.056 -17.978 1.00 82.00 74 TRP A CA 1
ATOM 589 C C . TRP A 1 74 ? 5.715 -17.244 -16.480 1.00 82.00 74 TRP A C 1
ATOM 591 O O . TRP A 1 74 ? 4.710 -17.871 -16.187 1.00 82.00 74 TRP A O 1
ATOM 601 N N . CYS A 1 75 ? 6.476 -16.717 -15.510 1.00 87.88 75 CYS A N 1
ATOM 602 C CA . CYS A 1 75 ? 6.101 -16.823 -14.086 1.00 87.88 75 CYS A CA 1
ATOM 603 C C . CYS A 1 75 ? 4.782 -16.093 -13.737 1.00 87.88 75 CYS A C 1
ATOM 605 O O . CYS A 1 75 ? 4.370 -15.132 -14.395 1.00 87.88 75 CYS A O 1
ATOM 607 N N . GLY A 1 76 ? 4.157 -16.537 -12.638 1.00 87.25 76 GLY A N 1
ATOM 608 C CA . GLY A 1 76 ? 2.930 -15.969 -12.065 1.00 87.25 76 GLY A CA 1
ATOM 609 C C . GLY A 1 76 ? 1.658 -16.519 -12.714 1.00 87.25 76 GLY A C 1
ATOM 610 O O . GLY A 1 76 ? 1.443 -16.348 -13.909 1.00 87.25 76 GLY A O 1
ATOM 611 N N . ARG A 1 77 ? 0.801 -17.186 -11.937 1.00 90.50 77 ARG A N 1
ATOM 612 C CA . ARG A 1 77 ? -0.474 -17.751 -12.410 1.00 90.50 77 ARG A CA 1
ATOM 613 C C . ARG A 1 77 ? -1.603 -17.432 -11.438 1.00 90.50 77 ARG A C 1
ATOM 615 O O . ARG A 1 77 ? -1.366 -17.249 -10.244 1.00 90.50 77 ARG A O 1
ATOM 622 N N . ASP A 1 78 ? -2.815 -17.349 -11.972 1.00 93.81 78 ASP A N 1
ATOM 623 C CA . ASP A 1 78 ? -4.012 -16.947 -11.237 1.00 93.81 78 ASP A CA 1
ATOM 624 C C . ASP A 1 78 ? -5.002 -18.097 -11.047 1.00 93.81 78 ASP A C 1
ATOM 626 O O . ASP A 1 78 ? -5.543 -18.223 -9.952 1.00 93.81 78 ASP A O 1
ATOM 630 N N . ASP A 1 79 ? -5.200 -18.978 -12.029 1.00 93.19 79 ASP A N 1
ATOM 631 C CA . ASP A 1 79 ? -6.020 -20.185 -11.868 1.00 93.19 79 ASP A CA 1
ATOM 632 C C . ASP A 1 79 ? -5.493 -21.406 -12.642 1.00 93.19 79 ASP A C 1
ATOM 634 O O . ASP A 1 79 ? -4.681 -21.293 -13.564 1.00 93.19 79 ASP A O 1
ATOM 638 N N . THR A 1 80 ? -5.985 -22.589 -12.268 1.00 92.94 80 THR A N 1
ATOM 639 C CA . THR A 1 80 ? -6.039 -23.757 -13.153 1.00 92.94 80 THR A CA 1
ATOM 640 C C . THR A 1 80 ? -7.485 -24.034 -13.571 1.00 92.94 80 THR A C 1
ATOM 642 O O . THR A 1 80 ? -8.446 -23.585 -12.943 1.00 92.94 80 THR A O 1
ATOM 645 N N . THR A 1 81 ? -7.665 -24.753 -14.671 1.00 92.62 81 THR A N 1
ATOM 646 C CA . THR A 1 81 ? -8.966 -25.177 -15.193 1.00 92.62 81 THR A CA 1
ATOM 647 C C . THR A 1 81 ? -8.875 -26.614 -15.648 1.00 92.62 81 THR A C 1
ATOM 649 O O . THR A 1 81 ? -7.999 -26.952 -16.438 1.00 92.62 81 THR A O 1
ATOM 652 N N . GLU A 1 82 ? -9.788 -27.447 -15.164 1.00 93.81 82 GLU A N 1
ATOM 653 C CA . GLU A 1 82 ? -9.871 -28.862 -15.501 1.00 93.81 82 GLU A CA 1
ATOM 654 C C . GLU A 1 82 ? -11.205 -29.139 -16.193 1.00 93.81 82 GLU A C 1
ATOM 656 O O . GLU A 1 82 ? -12.259 -29.148 -15.554 1.00 93.81 82 GLU A O 1
ATOM 661 N N . LEU A 1 83 ? -11.150 -29.355 -17.509 1.00 93.56 83 LEU A N 1
ATOM 662 C CA . LEU A 1 83 ? -12.301 -29.724 -18.332 1.00 93.56 83 LEU A CA 1
ATOM 663 C C . LEU A 1 83 ? -12.233 -31.219 -18.628 1.00 93.56 83 LEU A C 1
ATOM 665 O O . LEU A 1 83 ? -11.232 -31.705 -19.147 1.00 93.56 83 LEU A O 1
ATOM 669 N N . PHE A 1 84 ? -13.289 -31.955 -18.307 1.00 93.44 84 PHE A N 1
ATOM 670 C CA . PHE A 1 84 ? -13.358 -33.398 -18.503 1.00 93.44 84 PHE A CA 1
ATOM 671 C C . PHE A 1 84 ? -14.243 -33.713 -19.709 1.00 93.44 84 PHE A C 1
ATOM 673 O O . PHE A 1 84 ? -15.291 -33.100 -19.900 1.00 93.44 84 PHE A O 1
ATOM 680 N N . PHE A 1 85 ? -13.864 -34.713 -20.495 1.00 93.50 85 PHE A N 1
ATOM 681 C CA . PHE A 1 85 ? -14.551 -35.142 -21.709 1.00 93.50 85 PHE A CA 1
ATOM 682 C C . PHE A 1 85 ? -14.663 -36.667 -21.732 1.00 93.50 85 PHE A C 1
ATOM 684 O O . PHE A 1 85 ? -13.793 -37.365 -21.211 1.00 93.50 85 PHE A O 1
ATOM 691 N N . ARG A 1 86 ? -15.734 -37.196 -22.334 1.00 92.00 86 ARG A N 1
ATOM 692 C CA . ARG A 1 86 ? -15.985 -38.645 -22.402 1.00 92.00 86 ARG A CA 1
ATOM 693 C C . ARG A 1 86 ? -14.930 -39.373 -23.244 1.00 92.00 86 ARG A C 1
ATOM 695 O O . ARG A 1 86 ? -14.435 -40.418 -22.835 1.00 92.00 86 ARG A O 1
ATOM 702 N N . ASP A 1 87 ? -14.540 -38.772 -24.364 1.00 89.44 87 ASP A N 1
ATOM 703 C CA . ASP A 1 87 ? -13.559 -39.275 -25.327 1.00 89.44 87 ASP A CA 1
ATOM 704 C C . ASP A 1 87 ? -13.026 -38.125 -26.215 1.00 89.44 87 ASP A C 1
ATOM 706 O O . ASP A 1 87 ? -13.348 -36.954 -25.995 1.00 89.44 87 ASP A O 1
ATOM 710 N N . TRP A 1 88 ? -12.177 -38.444 -27.202 1.00 88.19 88 TRP A N 1
ATOM 711 C CA . TRP A 1 88 ? -11.583 -37.454 -28.113 1.00 88.19 88 TRP A CA 1
ATOM 712 C C . TRP A 1 88 ? -12.589 -36.860 -29.103 1.00 88.19 88 TRP A C 1
ATOM 714 O O . TRP A 1 88 ? -12.401 -35.726 -29.539 1.00 88.19 88 TRP A O 1
ATOM 724 N N . ASP A 1 89 ? -13.643 -37.588 -29.462 1.00 89.44 89 ASP A N 1
ATOM 725 C CA . ASP A 1 89 ? -14.629 -37.099 -30.423 1.00 89.44 89 ASP A CA 1
ATOM 726 C C . ASP A 1 89 ? -15.566 -36.087 -29.728 1.00 89.44 89 ASP A C 1
ATOM 728 O O . ASP A 1 89 ? -15.934 -35.073 -30.324 1.00 89.44 89 ASP A O 1
ATOM 732 N N . HIS A 1 90 ? -15.815 -36.252 -28.421 1.00 92.00 90 HIS A N 1
ATOM 733 C CA . HIS A 1 90 ? -16.434 -35.238 -27.562 1.00 92.00 90 HIS A CA 1
ATOM 734 C C . HIS A 1 90 ? -15.583 -33.961 -27.421 1.00 92.00 90 HIS A C 1
ATOM 736 O O . HIS A 1 90 ? -16.125 -32.862 -27.519 1.00 92.00 90 HIS A O 1
ATOM 742 N N . VAL A 1 91 ? -14.255 -34.075 -27.248 1.00 90.12 91 VAL A N 1
ATOM 743 C CA . VAL A 1 91 ? -13.335 -32.909 -27.247 1.00 90.12 91 VAL A CA 1
ATOM 744 C C . VAL A 1 91 ? -13.485 -32.111 -28.545 1.00 90.12 91 VAL A C 1
ATOM 746 O O . VAL A 1 91 ? -13.687 -30.897 -28.517 1.00 90.12 91 VAL A O 1
ATOM 749 N N . ILE A 1 92 ? -13.417 -32.806 -29.685 1.00 87.62 92 ILE A N 1
ATOM 750 C CA . ILE A 1 92 ? -13.497 -32.203 -31.020 1.00 87.62 92 ILE A CA 1
ATOM 751 C C . ILE A 1 92 ? -14.865 -31.557 -31.246 1.00 87.62 92 ILE A C 1
ATOM 753 O O . ILE A 1 92 ? -14.912 -30.448 -31.775 1.00 87.62 92 ILE A O 1
ATOM 757 N N . THR A 1 93 ? -15.953 -32.213 -30.833 1.00 89.94 93 THR A N 1
ATOM 758 C CA . THR A 1 93 ? -17.327 -31.704 -30.979 1.00 89.94 93 THR A CA 1
ATOM 759 C C . THR A 1 93 ? -17.542 -30.444 -30.144 1.00 89.94 93 THR A C 1
ATOM 761 O O . THR A 1 93 ? -17.977 -29.428 -30.686 1.00 89.94 93 THR A O 1
ATOM 764 N N . ASN A 1 94 ? -17.132 -30.457 -28.871 1.00 91.06 94 ASN A N 1
ATOM 765 C CA . ASN A 1 94 ? -17.217 -29.299 -27.984 1.00 91.06 94 ASN A CA 1
ATOM 766 C C . ASN A 1 94 ? -16.460 -28.087 -28.554 1.00 91.06 94 ASN A C 1
ATOM 768 O O . ASN A 1 94 ? -17.064 -27.043 -28.796 1.00 91.06 94 ASN A O 1
ATOM 772 N N . PHE A 1 95 ? -15.158 -28.221 -28.839 1.00 88.19 95 PHE A N 1
ATOM 773 C CA . PHE A 1 95 ? -14.340 -27.091 -29.308 1.00 88.19 95 PHE A CA 1
ATOM 774 C C . PHE A 1 95 ? -14.644 -26.640 -30.742 1.00 88.19 95 PHE A C 1
ATOM 776 O O . PHE A 1 95 ? -14.330 -25.507 -31.105 1.00 88.19 95 PHE A O 1
ATOM 783 N N . ASN A 1 96 ? -15.287 -27.479 -31.560 1.00 87.44 96 ASN A N 1
ATOM 784 C CA . ASN A 1 96 ? -15.769 -27.062 -32.876 1.00 87.44 96 ASN A CA 1
ATOM 785 C C . ASN A 1 96 ? -17.209 -26.551 -32.900 1.00 87.44 96 ASN A C 1
ATOM 787 O O . ASN A 1 96 ? -17.617 -26.059 -33.955 1.00 87.44 96 ASN A O 1
ATOM 791 N N . SER A 1 97 ? -17.947 -26.628 -31.792 1.00 90.94 97 SER A N 1
ATOM 792 C CA . SER A 1 97 ? -19.327 -26.152 -31.720 1.00 90.94 97 SER A CA 1
ATOM 793 C C . SER A 1 97 ? -19.445 -24.658 -32.032 1.00 90.94 97 SER A C 1
ATOM 795 O O . SER A 1 97 ? -18.579 -23.848 -31.678 1.00 90.94 97 SER A O 1
ATOM 797 N N . ASP A 1 98 ? -20.555 -24.274 -32.662 1.00 89.50 98 ASP A N 1
ATOM 798 C CA . ASP A 1 98 ? -20.865 -22.864 -32.908 1.00 89.50 98 ASP A CA 1
ATOM 799 C C . ASP A 1 98 ? -21.032 -22.100 -31.588 1.00 89.50 98 ASP A C 1
ATOM 801 O O . ASP A 1 98 ? -20.670 -20.927 -31.500 1.00 89.50 98 ASP A O 1
ATOM 805 N N . TYR A 1 99 ? -21.507 -22.766 -30.530 1.00 89.94 99 TYR A N 1
ATOM 806 C CA . TYR A 1 99 ? -21.641 -22.171 -29.203 1.00 89.94 99 TYR A CA 1
ATOM 807 C C . TYR A 1 99 ? -20.283 -21.797 -28.596 1.00 89.94 99 TYR A C 1
ATOM 809 O O . TYR A 1 99 ? -20.080 -20.645 -28.206 1.00 89.94 99 TYR A O 1
ATOM 817 N N . VAL A 1 100 ? -19.306 -22.711 -28.587 1.00 88.12 100 VAL A N 1
ATOM 818 C CA . VAL A 1 100 ? -17.961 -22.390 -28.084 1.00 88.12 100 VAL A CA 1
ATOM 819 C C . VAL A 1 100 ? -17.300 -21.306 -28.941 1.00 88.12 100 VAL A C 1
ATOM 821 O O . VAL A 1 100 ? -16.717 -20.375 -28.388 1.00 88.12 100 VAL A O 1
ATOM 824 N N . LYS A 1 101 ? -17.458 -21.345 -30.270 1.00 85.88 101 LYS A N 1
ATOM 825 C CA . LYS A 1 101 ? -16.888 -20.339 -31.188 1.00 85.88 101 LYS A CA 1
ATOM 826 C C . LYS A 1 101 ? -17.514 -18.946 -31.069 1.00 85.88 101 LYS A C 1
ATOM 828 O O . LYS A 1 101 ? -16.812 -17.961 -31.278 1.00 85.88 101 LYS A O 1
ATOM 833 N N . THR A 1 102 ? -18.807 -18.841 -30.753 1.00 85.94 102 THR A N 1
ATOM 834 C CA . THR A 1 102 ? -19.545 -17.558 -30.761 1.00 85.94 102 THR A CA 1
ATOM 835 C C . THR A 1 102 ? -19.907 -17.012 -29.379 1.00 85.94 102 THR A C 1
ATOM 837 O O . THR A 1 102 ? -20.276 -15.842 -29.281 1.00 85.94 102 THR A O 1
ATOM 840 N N . LYS A 1 103 ? -19.803 -17.821 -28.315 1.00 87.62 103 LYS A N 1
ATOM 841 C CA . LYS A 1 103 ? -20.125 -17.431 -26.930 1.00 87.62 103 LYS A CA 1
ATOM 842 C C . LYS A 1 103 ? -18.945 -17.605 -25.977 1.00 87.62 103 LYS A C 1
ATOM 844 O O . LYS A 1 103 ? -18.541 -16.630 -25.356 1.00 87.62 103 LYS A O 1
ATOM 849 N N . VAL A 1 104 ? -18.377 -18.810 -25.880 1.00 88.12 104 VAL A N 1
ATOM 850 C CA . VAL A 1 104 ? -17.348 -19.125 -24.865 1.00 88.12 104 VAL A CA 1
ATOM 851 C C . VAL A 1 104 ? -15.983 -18.518 -25.219 1.00 88.12 104 VAL A C 1
ATOM 853 O O . VAL A 1 104 ? -15.379 -17.825 -24.406 1.00 88.12 104 VAL A O 1
ATOM 856 N N . GLY A 1 105 ? -15.494 -18.749 -26.439 1.00 86.06 105 GLY A N 1
ATOM 857 C CA . GLY A 1 105 ? -14.197 -18.256 -26.916 1.00 86.06 105 GLY A CA 1
ATOM 858 C C . GLY A 1 105 ? -14.078 -16.724 -26.940 1.00 86.06 105 GLY A C 1
ATOM 859 O O . GLY A 1 105 ? -13.090 -16.205 -26.420 1.00 86.06 105 GLY A O 1
ATOM 860 N N . PRO A 1 106 ? -15.074 -15.981 -27.469 1.00 89.94 106 PRO A N 1
ATOM 861 C CA . PRO A 1 106 ? -15.049 -14.515 -27.501 1.00 89.94 106 PRO A CA 1
ATOM 862 C C . PRO A 1 106 ? -15.025 -13.821 -26.131 1.00 89.94 106 PRO A C 1
ATOM 864 O O . PRO A 1 106 ? -14.744 -12.627 -26.082 1.00 89.94 106 PRO A O 1
ATOM 867 N N . ASP A 1 107 ? -15.299 -14.532 -25.032 1.00 91.06 107 ASP A N 1
ATOM 868 C CA . ASP A 1 107 ? -15.195 -13.982 -23.674 1.00 91.06 107 ASP A CA 1
ATOM 869 C C . ASP A 1 107 ? -13.744 -13.969 -23.141 1.00 91.06 107 ASP A C 1
ATOM 871 O O . ASP A 1 107 ? -13.378 -13.130 -22.317 1.00 91.06 107 ASP A O 1
ATOM 875 N N . ALA A 1 108 ? -12.869 -14.846 -23.649 1.00 86.50 108 ALA A N 1
ATOM 876 C CA . ALA A 1 108 ? -11.501 -14.991 -23.145 1.00 86.50 108 ALA A CA 1
ATOM 877 C C . ALA A 1 108 ? -10.656 -13.689 -23.143 1.00 86.50 108 ALA A C 1
ATOM 879 O O . ALA A 1 108 ? -9.982 -13.436 -22.139 1.00 86.50 108 ALA A O 1
ATOM 880 N N . PRO A 1 109 ? -10.717 -12.799 -24.161 1.00 88.75 109 PRO A N 1
ATOM 881 C CA . PRO A 1 109 ? -9.997 -11.519 -24.145 1.00 88.75 109 PRO A CA 1
ATOM 882 C C . PRO A 1 109 ? -10.405 -10.552 -23.020 1.00 88.75 109 PRO A C 1
ATOM 884 O O . PRO A 1 109 ? -9.672 -9.602 -22.730 1.00 88.75 109 PRO A O 1
ATOM 887 N N . PHE A 1 110 ? -11.547 -10.761 -22.353 1.00 87.81 110 PHE A N 1
ATOM 888 C CA . PHE A 1 110 ? -11.938 -9.921 -21.220 1.00 87.81 110 PHE A CA 1
ATOM 889 C C . PHE A 1 110 ? -11.173 -10.244 -19.936 1.00 87.81 110 PHE A C 1
ATOM 891 O O . PHE A 1 110 ? -11.099 -9.361 -19.078 1.00 87.81 110 PHE A O 1
ATOM 898 N N . PHE A 1 111 ? -10.540 -11.418 -19.823 1.00 90.25 111 PHE A N 1
ATOM 899 C CA . PHE A 1 111 ? -9.833 -11.839 -18.609 1.00 90.25 111 PHE A CA 1
ATOM 900 C C . PHE A 1 111 ? -8.427 -12.421 -18.826 1.00 90.25 111 PHE A C 1
ATOM 902 O O . PHE A 1 111 ? -7.611 -12.328 -17.909 1.00 90.25 111 PHE A O 1
ATOM 909 N N . ALA A 1 112 ? -8.128 -13.033 -19.976 1.00 88.81 112 ALA A N 1
ATOM 910 C CA . ALA A 1 112 ? -6.943 -13.873 -20.157 1.00 88.81 112 ALA A CA 1
ATOM 911 C C . ALA A 1 112 ? -5.713 -13.123 -20.688 1.00 88.81 112 ALA A C 1
ATOM 913 O O . ALA A 1 112 ? -5.805 -12.278 -21.577 1.00 88.81 112 ALA A O 1
ATOM 914 N N . ASP A 1 113 ? -4.543 -13.521 -20.195 1.00 89.56 113 ASP A N 1
ATOM 915 C CA . ASP A 1 113 ? -3.253 -13.313 -20.848 1.00 89.56 113 ASP A CA 1
ATOM 916 C C . ASP A 1 113 ? -2.894 -14.567 -21.674 1.00 89.56 113 ASP A C 1
ATOM 918 O O . ASP A 1 113 ? -2.477 -15.604 -21.144 1.00 89.56 113 ASP A O 1
ATOM 922 N N . PHE A 1 114 ? -3.095 -14.480 -22.991 1.00 81.19 114 PHE A N 1
ATOM 923 C CA . PHE A 1 114 ? -2.891 -15.597 -23.919 1.00 81.19 114 PHE A CA 1
ATOM 924 C C . PHE A 1 114 ? -1.417 -15.978 -24.126 1.00 81.19 114 PHE A C 1
ATOM 926 O O . PHE A 1 114 ? -1.139 -17.135 -24.432 1.00 81.19 114 PHE A O 1
ATOM 933 N N . GLU A 1 115 ? -0.464 -15.056 -23.931 1.00 76.38 115 GLU A N 1
ATOM 934 C CA . GLU A 1 115 ? 0.971 -15.331 -24.140 1.00 76.38 115 GLU A CA 1
ATOM 935 C C . GLU A 1 115 ? 1.498 -16.353 -23.120 1.00 76.38 115 GLU A C 1
ATOM 937 O O . GLU A 1 115 ? 2.444 -17.091 -23.384 1.00 76.38 115 GLU A O 1
ATOM 942 N N . THR A 1 116 ? 0.851 -16.443 -21.954 1.00 78.00 116 THR A N 1
ATOM 943 C CA . THR A 1 116 ? 1.295 -17.295 -20.840 1.00 78.00 116 THR A CA 1
ATOM 944 C C . THR A 1 116 ? 0.380 -18.478 -20.531 1.00 78.00 116 THR A C 1
ATOM 946 O O . THR A 1 116 ? 0.586 -19.185 -19.539 1.00 78.00 116 THR A O 1
ATOM 949 N N . SER A 1 117 ? -0.600 -18.748 -21.390 1.00 81.31 117 SER A N 1
ATOM 950 C CA . SER A 1 117 ? -1.489 -19.901 -21.237 1.00 81.31 117 SER A CA 1
ATOM 951 C C . SER A 1 117 ? -0.721 -21.219 -21.396 1.00 81.31 117 SER A C 1
ATOM 953 O O . SER A 1 117 ? -0.099 -21.475 -22.421 1.00 81.31 117 SER A O 1
ATOM 955 N N . ILE A 1 118 ? -0.767 -22.070 -20.366 1.00 85.62 118 ILE A N 1
ATOM 956 C CA . ILE A 1 118 ? -0.205 -23.432 -20.388 1.00 85.62 118 ILE A CA 1
ATOM 957 C C . ILE A 1 118 ? -1.371 -24.409 -20.499 1.00 85.62 118 ILE A C 1
ATOM 959 O O . ILE A 1 118 ? -2.297 -24.325 -19.693 1.00 85.62 118 ILE A O 1
ATOM 963 N N . VAL A 1 119 ? -1.331 -25.348 -21.449 1.00 85.62 119 VAL A N 1
ATOM 964 C CA . VAL A 1 119 ? -2.392 -26.351 -21.638 1.00 85.62 119 VAL A CA 1
ATOM 965 C C . VAL A 1 119 ? -1.809 -27.755 -21.811 1.00 85.62 119 VAL A C 1
ATOM 967 O O . VAL A 1 119 ? -0.848 -27.961 -22.548 1.00 85.62 119 VAL A O 1
ATOM 970 N N . LEU A 1 120 ? -2.424 -28.730 -21.144 1.00 88.62 120 LEU A N 1
ATOM 971 C CA . LEU A 1 120 ? -2.104 -30.152 -21.204 1.00 88.62 120 LEU A CA 1
ATOM 972 C C . LEU A 1 120 ? -3.387 -30.968 -21.390 1.00 88.62 120 LEU A C 1
ATOM 974 O O . LEU A 1 120 ? -4.367 -30.735 -20.688 1.00 88.62 120 LEU A O 1
ATOM 978 N N . MET A 1 121 ? -3.368 -31.970 -22.269 1.00 91.00 121 MET A N 1
ATOM 979 C CA . MET A 1 121 ? -4.358 -33.053 -22.242 1.00 91.00 121 MET A CA 1
ATOM 980 C C . MET A 1 121 ? -3.793 -34.231 -21.465 1.00 91.00 121 MET A C 1
ATOM 982 O O . MET A 1 121 ? -2.611 -34.541 -21.589 1.00 91.00 121 MET A O 1
ATOM 986 N N . ALA A 1 122 ? -4.620 -34.868 -20.645 1.00 93.25 122 ALA A N 1
ATOM 987 C CA . ALA A 1 122 ? -4.183 -35.905 -19.730 1.00 93.25 122 ALA A CA 1
ATOM 988 C C . ALA A 1 122 ? -5.266 -36.948 -19.426 1.00 93.25 122 ALA A C 1
ATOM 990 O O . ALA A 1 122 ? -6.464 -36.721 -19.619 1.00 93.25 122 ALA A O 1
ATOM 991 N N . ARG A 1 123 ? -4.835 -38.079 -18.861 1.00 91.94 123 ARG A N 1
ATOM 992 C CA . ARG A 1 123 ? -5.705 -39.050 -18.181 1.00 91.94 123 ARG A CA 1
ATOM 993 C C . ARG A 1 123 ? -5.384 -39.131 -16.702 1.00 91.94 123 ARG A C 1
ATOM 995 O O . ARG A 1 123 ? -4.220 -39.131 -16.304 1.00 91.94 123 ARG A O 1
ATOM 1002 N N . GLU A 1 124 ? -6.425 -39.238 -15.885 1.00 91.44 124 GLU A N 1
ATOM 1003 C CA . GLU A 1 124 ? -6.270 -39.446 -14.449 1.00 91.44 124 GLU A CA 1
ATOM 1004 C C . GLU A 1 124 ? -5.927 -40.899 -14.126 1.00 91.44 124 GLU A C 1
ATOM 1006 O O . GLU A 1 124 ? -6.683 -41.828 -14.418 1.00 91.44 124 GLU A O 1
ATOM 1011 N N . LYS A 1 125 ? -4.822 -41.081 -13.409 1.00 91.81 125 LYS A N 1
ATOM 1012 C CA . LYS A 1 125 ? -4.495 -42.304 -12.690 1.00 91.81 125 LYS A CA 1
ATOM 1013 C C . LYS A 1 125 ? -4.595 -42.025 -11.193 1.00 91.81 125 LYS A C 1
ATOM 1015 O O . LYS A 1 125 ? -3.888 -41.174 -10.654 1.00 91.81 125 LYS A O 1
ATOM 1020 N N . GLN A 1 126 ? -5.477 -42.755 -10.519 1.00 89.44 126 GLN A N 1
ATOM 1021 C CA . GLN A 1 126 ? -5.576 -42.736 -9.059 1.00 89.44 126 GLN A CA 1
ATOM 1022 C C . GLN A 1 126 ? -4.302 -43.338 -8.453 1.00 89.44 126 GLN A C 1
ATOM 1024 O O . GLN A 1 126 ? -3.875 -44.421 -8.864 1.00 89.44 126 GLN A O 1
ATOM 1029 N N . VAL A 1 127 ? -3.698 -42.642 -7.489 1.00 91.62 127 VAL A N 1
ATOM 1030 C CA . VAL A 1 127 ? -2.452 -43.057 -6.834 1.00 91.62 127 VAL A CA 1
ATOM 1031 C C . VAL A 1 127 ? -2.741 -43.379 -5.369 1.00 91.62 127 VAL A C 1
ATOM 1033 O O . VAL A 1 127 ? -3.410 -42.619 -4.674 1.00 91.62 127 VAL A O 1
ATOM 1036 N N . GLN A 1 128 ? -2.248 -44.522 -4.889 1.00 90.44 128 GLN A N 1
ATOM 1037 C CA . GLN A 1 128 ? -2.357 -44.881 -3.473 1.00 90.44 128 GLN A CA 1
ATOM 1038 C C . GLN A 1 128 ? -1.356 -44.071 -2.640 1.00 90.44 128 GLN A C 1
ATOM 1040 O O . GLN A 1 128 ? -0.201 -43.924 -3.037 1.00 90.44 128 GLN A O 1
ATOM 1045 N N . LEU A 1 129 ? -1.807 -43.581 -1.484 1.00 92.38 129 LEU A N 1
ATOM 1046 C CA . LEU A 1 129 ? -1.026 -42.777 -0.545 1.00 92.38 129 LEU A CA 1
ATOM 1047 C C . LEU A 1 129 ? -1.263 -43.285 0.881 1.00 92.38 129 LEU A C 1
ATOM 1049 O O . LEU A 1 129 ? -2.414 -43.451 1.280 1.00 92.38 129 LEU A O 1
ATOM 1053 N N . GLN A 1 130 ? -0.191 -43.521 1.639 1.00 92.31 130 GLN A N 1
ATOM 1054 C CA . GLN A 1 130 ? -0.245 -44.076 3.000 1.00 92.31 130 GLN A CA 1
ATOM 1055 C C . GLN A 1 130 ? 0.160 -43.051 4.077 1.00 92.31 130 GLN A C 1
ATOM 1057 O O . GLN A 1 130 ? 0.958 -43.322 4.977 1.00 92.31 130 GLN A O 1
ATOM 1062 N N . THR A 1 131 ? -0.394 -41.843 3.986 1.00 92.00 131 THR A N 1
ATOM 1063 C CA . THR A 1 131 ? -0.377 -40.860 5.079 1.00 92.00 131 THR A CA 1
ATOM 1064 C C . THR A 1 131 ? -1.447 -41.201 6.124 1.00 92.00 131 THR A C 1
ATOM 1066 O O . THR A 1 131 ? -2.441 -41.871 5.817 1.00 92.00 131 THR A O 1
ATOM 1069 N N . ARG A 1 132 ? -1.279 -40.729 7.366 1.00 91.38 132 ARG A N 1
ATOM 1070 C CA . ARG A 1 132 ? -2.290 -40.843 8.429 1.00 91.38 132 ARG A CA 1
ATOM 1071 C C . ARG A 1 132 ? -3.623 -40.249 7.971 1.00 91.38 132 ARG A C 1
ATOM 1073 O O . ARG A 1 132 ? -4.629 -40.952 7.986 1.00 91.38 132 ARG A O 1
ATOM 1080 N N . LEU A 1 133 ? -3.602 -39.027 7.437 1.00 89.06 133 LEU A N 1
ATOM 1081 C CA . LEU A 1 133 ? -4.804 -38.330 6.972 1.00 89.06 133 LEU A CA 1
ATOM 1082 C C . LEU A 1 133 ? -5.519 -39.044 5.803 1.00 89.06 133 LEU A C 1
ATOM 1084 O O . LEU A 1 133 ? -6.748 -39.035 5.739 1.00 89.06 133 LEU A O 1
ATOM 1088 N N . ALA A 1 134 ? -4.785 -39.695 4.888 1.00 88.19 134 ALA A N 1
ATOM 1089 C CA . ALA A 1 134 ? -5.398 -40.537 3.852 1.00 88.19 134 ALA A CA 1
ATOM 1090 C C . ALA A 1 134 ? -6.022 -41.813 4.451 1.00 88.19 134 ALA A C 1
ATOM 1092 O O . ALA A 1 134 ? -7.113 -42.226 4.056 1.00 88.19 134 ALA A O 1
ATOM 1093 N N . SER A 1 135 ? -5.357 -42.409 5.445 1.00 87.19 135 SER A N 1
ATOM 1094 C CA . SER A 1 135 ? -5.815 -43.621 6.140 1.00 87.19 135 SER A CA 1
ATOM 1095 C C . SER A 1 135 ? -7.077 -43.391 6.982 1.00 87.19 135 SER A C 1
ATOM 1097 O O . SER A 1 135 ? -7.870 -44.312 7.159 1.00 87.19 135 SER A O 1
ATOM 1099 N N . GLU A 1 136 ? -7.292 -42.163 7.461 1.00 85.00 136 GLU A N 1
ATOM 1100 C CA . GLU A 1 136 ? -8.491 -41.724 8.193 1.00 85.00 136 GLU A CA 1
ATOM 1101 C C . GLU A 1 136 ? -9.695 -41.418 7.279 1.00 85.00 136 GLU A C 1
ATOM 1103 O O . GLU A 1 136 ? -10.821 -41.266 7.759 1.00 85.00 136 GLU A O 1
ATOM 1108 N N . ARG A 1 137 ? -9.499 -41.362 5.952 1.00 75.94 137 ARG A N 1
ATOM 1109 C CA . ARG A 1 137 ? -10.548 -41.062 4.956 1.00 75.94 137 ARG A CA 1
ATOM 1110 C C . ARG A 1 137 ? -10.800 -42.208 3.949 1.00 75.94 137 ARG A C 1
ATOM 1112 O O . ARG A 1 137 ? -10.935 -41.939 2.751 1.00 75.94 137 ARG A O 1
ATOM 1119 N N . PRO A 1 138 ? -10.915 -43.485 4.370 1.00 66.94 138 PRO A N 1
ATOM 1120 C CA . PRO A 1 138 ? -11.055 -44.602 3.440 1.00 66.94 138 PRO A CA 1
ATOM 1121 C C . PRO A 1 138 ? -12.368 -44.506 2.648 1.00 66.94 138 PRO A C 1
ATOM 1123 O O . PRO A 1 138 ? -13.459 -44.524 3.212 1.00 66.94 138 PRO A O 1
ATOM 1126 N N . GLY A 1 139 ? -12.263 -44.426 1.320 1.00 61.38 139 GLY A N 1
ATOM 1127 C CA . GLY A 1 139 ? -13.415 -44.460 0.412 1.00 61.38 139 GLY A CA 1
ATOM 1128 C C . GLY A 1 139 ? -14.198 -43.150 0.256 1.00 61.38 139 GLY A C 1
ATOM 1129 O O . GLY A 1 139 ? -15.197 -43.156 -0.462 1.00 61.38 139 GLY A O 1
ATOM 1130 N N . LYS A 1 140 ? -13.765 -42.032 0.858 1.00 64.06 140 LYS A N 1
ATOM 1131 C CA . LYS A 1 140 ? -14.326 -40.707 0.532 1.00 64.06 140 LYS A CA 1
ATOM 1132 C C . LYS A 1 140 ? -13.837 -40.245 -0.860 1.00 64.06 140 LYS A C 1
ATOM 1134 O O . LYS A 1 140 ? -12.672 -40.482 -1.182 1.00 64.06 140 LYS A O 1
ATOM 1139 N N . PRO A 1 141 ? -14.676 -39.590 -1.689 1.00 68.31 141 PRO A N 1
ATOM 1140 C CA . PRO A 1 141 ? -14.220 -38.959 -2.931 1.00 68.31 141 PRO A CA 1
ATOM 1141 C C . PRO A 1 141 ? -13.152 -37.894 -2.649 1.00 68.31 141 PRO A C 1
ATOM 1143 O O . PRO A 1 141 ? -13.307 -37.118 -1.709 1.00 68.31 141 PRO A O 1
ATOM 1146 N N . LEU A 1 142 ? -12.083 -37.853 -3.455 1.00 70.12 142 LEU A N 1
ATOM 1147 C CA . LEU A 1 142 ? -10.980 -36.900 -3.257 1.00 70.12 142 LEU A CA 1
ATOM 1148 C C . LEU A 1 142 ? -11.355 -35.459 -3.624 1.00 70.12 142 LEU A C 1
ATOM 1150 O O . LEU A 1 142 ? -10.980 -34.543 -2.904 1.00 70.12 142 LEU A O 1
ATOM 1154 N N . SER A 1 143 ? -12.090 -35.265 -4.723 1.00 66.38 143 SER A N 1
ATOM 1155 C CA . SER A 1 143 ? -12.574 -33.948 -5.148 1.00 66.38 143 SER A CA 1
ATOM 1156 C C . SER A 1 143 ? -14.043 -33.800 -4.771 1.00 66.38 143 SER A C 1
ATOM 1158 O O . SER A 1 143 ? -14.895 -34.537 -5.274 1.00 66.38 143 SER A O 1
ATOM 1160 N N . GLN A 1 144 ? -14.315 -32.853 -3.874 1.00 65.06 144 GLN A N 1
ATOM 1161 C CA . GLN A 1 144 ? -15.665 -32.403 -3.511 1.00 65.06 144 GLN A CA 1
ATOM 1162 C C . GLN A 1 144 ? -15.983 -31.011 -4.083 1.00 65.06 144 GLN A C 1
ATOM 1164 O O . GLN A 1 144 ? -17.088 -30.516 -3.904 1.00 65.06 144 GLN A O 1
ATOM 1169 N N . GLY A 1 145 ? -15.041 -30.389 -4.805 1.00 63.56 145 GLY A N 1
ATOM 1170 C CA . GLY A 1 145 ? -15.245 -29.081 -5.432 1.00 63.56 145 GLY A CA 1
ATOM 1171 C C . GLY A 1 145 ? -15.036 -27.875 -4.518 1.00 63.56 145 GLY A C 1
ATOM 1172 O O . GLY A 1 145 ? -15.421 -26.779 -4.900 1.00 63.56 145 GLY A O 1
ATOM 1173 N N . ASN A 1 146 ? -14.425 -28.076 -3.351 1.00 72.19 146 ASN A N 1
ATOM 1174 C CA . ASN A 1 146 ? -13.999 -27.050 -2.387 1.00 72.19 146 ASN A CA 1
ATOM 1175 C C . ASN A 1 146 ? -12.558 -27.287 -1.873 1.00 72.19 146 ASN A C 1
ATOM 1177 O O . ASN A 1 146 ? -12.071 -26.584 -0.986 1.00 72.19 146 ASN A O 1
ATOM 1181 N N . SER A 1 147 ? -11.886 -28.331 -2.370 1.00 85.88 147 SER A N 1
ATOM 1182 C CA . SER A 1 147 ? -10.699 -28.907 -1.741 1.00 85.88 147 SER A CA 1
ATOM 1183 C C . SER A 1 147 ? -9.444 -28.059 -1.965 1.00 85.88 147 SER A C 1
ATOM 1185 O O . SER A 1 147 ? -9.213 -27.538 -3.058 1.00 85.88 147 SER A O 1
ATOM 1187 N N . THR A 1 148 ? -8.590 -27.958 -0.942 1.00 93.12 148 THR A N 1
ATOM 1188 C CA . THR A 1 148 ? -7.247 -27.379 -1.102 1.00 93.12 148 THR A CA 1
ATOM 1189 C C . THR A 1 148 ? -6.348 -28.410 -1.780 1.00 93.12 148 THR A C 1
ATOM 1191 O O . THR A 1 148 ? -6.280 -29.559 -1.346 1.00 93.12 148 THR A O 1
ATOM 1194 N N . VAL A 1 149 ? -5.656 -28.023 -2.849 1.00 95.69 149 VAL A N 1
ATOM 1195 C CA . VAL A 1 149 ? -4.826 -28.920 -3.661 1.00 95.69 149 VAL A CA 1
ATOM 1196 C C . VAL A 1 149 ? -3.479 -28.290 -3.989 1.00 95.69 149 VAL A C 1
ATOM 1198 O O . VAL A 1 149 ? -3.384 -27.088 -4.203 1.00 95.69 149 VAL A O 1
ATOM 1201 N N . ALA A 1 150 ? -2.431 -29.102 -4.098 1.00 97.56 150 ALA A N 1
ATOM 1202 C CA . ALA A 1 150 ? -1.209 -28.708 -4.789 1.00 97.56 150 ALA A CA 1
ATOM 1203 C C . ALA A 1 150 ? -1.179 -29.361 -6.174 1.00 97.56 150 ALA A C 1
ATOM 1205 O O . ALA A 1 150 ? -1.257 -30.587 -6.274 1.00 97.56 150 ALA A O 1
ATOM 1206 N N . MET A 1 151 ? -1.057 -28.564 -7.235 1.00 97.12 151 MET A N 1
ATOM 1207 C CA . MET A 1 151 ? -0.857 -29.055 -8.599 1.00 97.12 151 MET A CA 1
ATOM 1208 C C . MET A 1 151 ? 0.605 -28.851 -8.991 1.00 97.12 151 MET A C 1
ATOM 1210 O O . MET A 1 151 ? 1.064 -27.722 -9.154 1.00 97.12 151 MET A O 1
ATOM 1214 N N . TYR A 1 152 ? 1.344 -29.953 -9.098 1.00 97.38 152 TYR A N 1
ATOM 1215 C CA . TYR A 1 152 ? 2.770 -29.972 -9.406 1.00 97.38 152 TYR A CA 1
ATOM 1216 C C . TYR A 1 152 ? 2.988 -30.428 -10.849 1.00 97.38 152 TYR A C 1
ATOM 1218 O O . TYR A 1 152 ? 2.769 -31.595 -11.183 1.00 97.38 152 TYR A O 1
ATOM 1226 N N . PHE A 1 153 ? 3.387 -29.479 -11.692 1.00 95.88 153 PHE A N 1
ATOM 1227 C CA . PHE A 1 153 ? 3.603 -29.627 -13.124 1.00 95.88 153 PHE A CA 1
ATOM 1228 C C . PHE A 1 153 ? 5.047 -30.062 -13.387 1.00 95.88 153 PHE A C 1
ATOM 1230 O O . PHE A 1 153 ? 5.989 -29.375 -12.988 1.00 95.88 153 PHE A O 1
ATOM 1237 N N . ILE A 1 154 ? 5.209 -31.203 -14.058 1.00 95.75 154 ILE A N 1
ATOM 1238 C CA . ILE A 1 154 ? 6.499 -31.835 -14.347 1.00 95.75 154 ILE A CA 1
ATOM 1239 C C . ILE A 1 154 ? 6.824 -31.708 -15.835 1.00 95.75 154 ILE A C 1
ATOM 1241 O O . ILE A 1 154 ? 6.140 -32.295 -16.680 1.00 95.75 154 ILE A O 1
ATOM 1245 N N . SER A 1 155 ? 7.884 -30.962 -16.135 1.00 93.69 155 SER A N 1
ATOM 1246 C CA . SER A 1 155 ? 8.531 -30.931 -17.449 1.00 93.69 155 SER A CA 1
ATOM 1247 C C . SER A 1 155 ? 9.677 -31.949 -17.493 1.00 93.69 155 SER A C 1
ATOM 1249 O O . SER A 1 155 ? 10.275 -32.266 -16.457 1.00 93.69 155 SER A O 1
ATOM 1251 N N . THR A 1 156 ? 9.995 -32.470 -18.677 1.00 91.56 156 THR A N 1
ATOM 1252 C CA . THR A 1 156 ? 11.165 -33.329 -18.909 1.00 91.56 156 THR A CA 1
ATOM 1253 C C . THR A 1 156 ? 12.272 -32.561 -19.639 1.00 91.56 156 THR A C 1
ATOM 1255 O O . THR A 1 156 ? 11.968 -31.654 -20.413 1.00 91.56 156 THR A O 1
ATOM 1258 N N . PRO A 1 157 ? 13.557 -32.932 -19.471 1.00 89.38 157 PRO A N 1
ATOM 1259 C CA . PRO A 1 157 ? 14.669 -32.253 -20.153 1.00 89.38 157 PRO A CA 1
ATOM 1260 C C . PRO A 1 157 ? 14.633 -32.318 -21.692 1.00 89.38 157 PRO A C 1
ATOM 1262 O O . PRO A 1 157 ? 15.339 -31.563 -22.355 1.00 89.38 157 PRO A O 1
ATOM 1265 N N . ASP A 1 158 ? 13.846 -33.231 -22.266 1.00 87.25 158 ASP A N 1
ATOM 1266 C CA . ASP A 1 158 ? 13.593 -33.387 -23.704 1.00 87.25 158 ASP A CA 1
ATOM 1267 C C . ASP A 1 158 ? 12.250 -32.780 -24.167 1.00 87.25 158 ASP A C 1
ATOM 1269 O O . ASP A 1 158 ? 11.927 -32.839 -25.354 1.00 87.25 158 ASP A O 1
ATOM 1273 N N . ASN A 1 159 ? 11.502 -32.130 -23.262 1.00 82.56 159 ASN A N 1
ATOM 1274 C CA . ASN A 1 159 ? 10.236 -31.437 -23.537 1.00 82.56 159 ASN A CA 1
ATOM 1275 C C . ASN A 1 159 ? 9.135 -32.376 -24.101 1.00 82.56 159 ASN A C 1
ATOM 1277 O O . ASN A 1 159 ? 8.306 -31.974 -24.927 1.00 82.56 159 ASN A O 1
ATOM 1281 N N . GLU A 1 160 ? 9.153 -33.641 -23.664 1.00 85.56 160 GLU A N 1
ATOM 1282 C CA . GLU A 1 160 ? 8.188 -34.692 -24.001 1.00 85.56 160 GLU A CA 1
ATOM 1283 C C . GLU A 1 160 ? 6.815 -34.400 -23.365 1.00 85.56 160 GLU A C 1
ATOM 1285 O O . GLU A 1 160 ? 6.698 -33.915 -22.239 1.00 85.56 160 GLU A O 1
ATOM 1290 N N . ARG A 1 161 ? 5.746 -34.692 -24.110 1.00 84.38 161 ARG A N 1
ATOM 1291 C CA . ARG A 1 161 ? 4.349 -34.494 -23.696 1.00 84.38 161 ARG A CA 1
ATOM 1292 C C . ARG A 1 161 ? 3.707 -35.773 -23.171 1.00 84.38 161 ARG A C 1
ATOM 1294 O O . ARG A 1 161 ? 2.780 -35.694 -22.368 1.00 84.38 161 ARG A O 1
ATOM 1301 N N . TYR A 1 162 ? 4.155 -36.943 -23.622 1.00 88.81 162 TYR A N 1
ATOM 1302 C CA . TYR A 1 162 ? 3.550 -38.212 -23.235 1.00 88.81 162 TYR A CA 1
ATOM 1303 C C . TYR A 1 162 ? 4.105 -38.746 -21.906 1.00 88.81 162 TYR A C 1
ATOM 1305 O O . TYR A 1 162 ? 5.195 -39.315 -21.827 1.00 88.81 162 TYR A O 1
ATOM 1313 N N . GLY A 1 163 ? 3.311 -38.631 -20.840 1.00 88.94 163 GLY A N 1
ATOM 1314 C CA . GLY A 1 163 ? 3.721 -39.000 -19.481 1.00 88.94 163 GLY A CA 1
ATOM 1315 C C . GLY A 1 163 ? 3.840 -40.496 -19.197 1.00 88.94 163 GLY A C 1
ATOM 1316 O O . GLY A 1 163 ? 4.351 -40.873 -18.140 1.00 88.94 163 GLY A O 1
ATOM 1317 N N . GLY A 1 164 ? 3.361 -41.365 -20.093 1.00 89.31 164 GLY A N 1
ATOM 1318 C CA . GLY A 1 164 ? 3.140 -42.785 -19.791 1.00 89.31 164 GLY A CA 1
ATOM 1319 C C . GLY A 1 164 ? 4.402 -43.586 -19.444 1.00 89.31 164 GLY A C 1
ATOM 1320 O O . GLY A 1 164 ? 4.314 -44.565 -18.707 1.00 89.31 164 GLY A O 1
ATOM 1321 N N . GLN A 1 165 ? 5.579 -43.171 -19.926 1.00 88.50 165 GLN A N 1
ATOM 1322 C CA . GLN A 1 165 ? 6.862 -43.796 -19.559 1.00 88.50 165 GLN A CA 1
ATOM 1323 C C . GLN A 1 165 ? 7.473 -43.210 -18.274 1.00 88.50 165 GLN A C 1
ATOM 1325 O O . GLN A 1 165 ? 8.271 -43.870 -17.604 1.00 88.50 165 GLN A O 1
ATOM 1330 N N . LEU A 1 166 ? 7.105 -41.975 -17.930 1.00 91.19 166 LEU A N 1
ATOM 1331 C CA . LEU A 1 166 ? 7.686 -41.201 -16.836 1.00 91.19 166 LEU A CA 1
ATOM 1332 C C . LEU A 1 166 ? 6.943 -41.425 -15.511 1.00 91.19 166 LEU A C 1
ATOM 1334 O O . LEU A 1 166 ? 7.572 -41.581 -14.463 1.00 91.19 166 LEU A O 1
ATOM 1338 N N . GLU A 1 167 ? 5.610 -41.491 -15.551 1.00 94.81 167 GLU A N 1
ATOM 1339 C CA . GLU A 1 167 ? 4.769 -41.670 -14.361 1.00 94.81 167 GLU A CA 1
ATOM 1340 C C . GLU A 1 167 ? 5.165 -42.897 -13.513 1.00 94.81 167 GLU A C 1
ATOM 1342 O O . GLU A 1 167 ? 5.364 -42.720 -12.309 1.00 94.81 167 GLU A O 1
ATOM 1347 N N . PRO A 1 168 ? 5.401 -44.105 -14.073 1.00 94.75 168 PRO A N 1
ATOM 1348 C CA . PRO A 1 168 ? 5.783 -45.268 -13.267 1.00 94.75 168 PRO A CA 1
ATOM 1349 C C . PRO A 1 168 ? 7.130 -45.114 -12.545 1.00 94.75 168 PRO A C 1
ATOM 1351 O O . PRO A 1 168 ? 7.372 -45.800 -11.552 1.00 94.75 168 PRO A O 1
ATOM 1354 N N . GLN A 1 169 ? 8.006 -44.227 -13.033 1.00 94.88 169 GLN A N 1
ATOM 1355 C CA . GLN A 1 169 ? 9.314 -43.944 -12.436 1.00 94.88 169 GLN A CA 1
ATOM 1356 C C . GLN A 1 169 ? 9.211 -42.888 -11.328 1.00 94.88 169 GLN A C 1
ATOM 1358 O O . GLN A 1 169 ? 9.845 -43.025 -10.282 1.00 94.88 169 GLN A O 1
ATOM 1363 N N . LEU A 1 170 ? 8.404 -41.844 -11.543 1.00 96.69 170 LEU A N 1
ATOM 1364 C CA . LEU A 1 170 ? 8.295 -40.707 -10.628 1.00 96.69 170 LEU A CA 1
ATOM 1365 C C . LEU A 1 170 ? 7.302 -40.943 -9.480 1.00 96.69 170 LEU A C 1
ATOM 1367 O O . LEU A 1 170 ? 7.605 -40.570 -8.344 1.00 96.69 170 LEU A O 1
ATOM 1371 N N . THR A 1 171 ? 6.150 -41.577 -9.735 1.00 96.88 171 THR A N 1
ATOM 1372 C CA . THR A 1 171 ? 5.071 -41.709 -8.737 1.00 96.88 171 THR A CA 1
ATOM 1373 C C . THR A 1 171 ? 5.551 -42.360 -7.434 1.00 96.88 171 THR A C 1
ATOM 1375 O O . THR A 1 171 ? 5.317 -41.769 -6.380 1.00 96.88 171 THR A O 1
ATOM 1378 N N . PRO A 1 172 ? 6.293 -43.492 -7.443 1.00 97.25 172 PRO A N 1
ATOM 1379 C CA . PRO A 1 172 ? 6.758 -44.140 -6.209 1.00 97.25 172 PRO A CA 1
ATOM 1380 C C . PRO A 1 172 ? 7.788 -43.324 -5.411 1.00 97.25 172 PRO A C 1
ATOM 1382 O O . PRO A 1 172 ? 8.040 -43.620 -4.242 1.00 97.25 172 PRO A O 1
ATOM 1385 N N . ILE A 1 173 ? 8.433 -42.338 -6.044 1.00 97.56 173 ILE A N 1
ATOM 1386 C CA . ILE A 1 173 ? 9.378 -41.426 -5.390 1.00 97.56 173 ILE A CA 1
ATOM 1387 C C . ILE A 1 173 ? 8.598 -40.295 -4.714 1.00 97.56 173 ILE A C 1
ATOM 1389 O O . ILE A 1 173 ? 8.874 -39.971 -3.557 1.00 97.56 173 ILE A O 1
ATOM 1393 N N . LEU A 1 174 ? 7.598 -39.732 -5.403 1.00 97.38 174 LEU A N 1
ATOM 1394 C CA . LEU A 1 174 ? 6.761 -38.666 -4.856 1.00 97.38 174 LEU A CA 1
ATOM 1395 C C . LEU A 1 174 ? 5.873 -39.162 -3.711 1.00 97.38 174 LEU A C 1
ATOM 1397 O O . LEU A 1 174 ? 5.831 -38.508 -2.671 1.00 97.38 174 LEU A O 1
ATOM 1401 N N . THR A 1 175 ? 5.213 -40.319 -3.851 1.00 96.75 175 THR A N 1
ATOM 1402 C CA . THR A 1 175 ? 4.377 -40.873 -2.770 1.00 96.75 175 THR A CA 1
ATOM 1403 C C . THR A 1 175 ? 5.197 -41.119 -1.515 1.00 96.75 175 THR A C 1
ATOM 1405 O O . THR A 1 175 ? 4.804 -40.654 -0.454 1.00 96.75 175 THR A O 1
ATOM 1408 N N . ARG A 1 176 ? 6.393 -41.713 -1.632 1.00 96.88 176 ARG A N 1
ATOM 1409 C CA . ARG A 1 176 ? 7.298 -41.918 -0.491 1.00 96.88 176 ARG A CA 1
ATOM 1410 C C . ARG A 1 176 ? 7.720 -40.604 0.175 1.00 96.88 176 ARG A C 1
ATOM 1412 O O . ARG A 1 176 ? 7.849 -40.557 1.395 1.00 96.88 176 ARG A O 1
ATOM 1419 N N . ALA A 1 177 ? 7.943 -39.540 -0.600 1.00 97.25 177 ALA A N 1
ATOM 1420 C CA . ALA A 1 177 ? 8.263 -38.224 -0.048 1.00 97.25 177 ALA A CA 1
ATOM 1421 C C . ALA A 1 177 ? 7.061 -37.606 0.695 1.00 97.25 177 ALA A C 1
ATOM 1423 O O . ALA A 1 177 ? 7.233 -37.076 1.791 1.00 97.25 177 ALA A O 1
ATOM 1424 N N . LEU A 1 178 ? 5.847 -37.731 0.151 1.00 97.31 178 LEU A N 1
ATOM 1425 C CA . LEU A 1 178 ? 4.614 -37.280 0.808 1.00 97.31 178 LEU A CA 1
ATOM 1426 C C . LEU A 1 178 ? 4.312 -38.099 2.072 1.00 97.31 178 LEU A C 1
ATOM 1428 O O . LEU A 1 178 ? 4.041 -37.532 3.125 1.00 97.31 178 LEU A O 1
ATOM 1432 N N . GLU A 1 179 ? 4.450 -39.421 2.015 1.00 96.81 179 GLU A N 1
ATOM 1433 C CA . GLU A 1 179 ? 4.326 -40.324 3.164 1.00 96.81 179 GLU A CA 1
ATOM 1434 C C . GLU A 1 179 ? 5.358 -40.012 4.255 1.00 96.81 179 GLU A C 1
ATOM 1436 O O . GLU A 1 179 ? 5.064 -40.167 5.437 1.00 96.81 179 GLU A O 1
ATOM 1441 N N . GLN A 1 180 ? 6.552 -39.529 3.904 1.00 96.31 180 GLN A N 1
ATOM 1442 C CA . GLN A 1 180 ? 7.558 -39.157 4.898 1.00 96.31 180 GLN A CA 1
ATOM 1443 C C . GLN A 1 180 ? 7.282 -37.804 5.579 1.00 96.31 180 GLN A C 1
ATOM 1445 O O . GLN A 1 180 ? 7.587 -37.663 6.764 1.00 96.31 180 GLN A O 1
ATOM 1450 N N . TYR A 1 181 ? 6.755 -36.806 4.858 1.00 96.06 181 TYR A N 1
ATOM 1451 C CA . TYR A 1 181 ? 6.735 -35.409 5.331 1.00 96.06 181 TYR A CA 1
ATOM 1452 C C . TYR A 1 181 ? 5.353 -34.738 5.400 1.00 96.06 181 TYR A C 1
ATOM 1454 O O . TYR A 1 181 ? 5.288 -33.624 5.920 1.00 96.06 181 TYR A O 1
ATOM 1462 N N . CYS A 1 182 ? 4.290 -35.387 4.909 1.00 95.31 182 CYS A N 1
ATOM 1463 C CA . CYS A 1 182 ? 2.911 -34.874 4.831 1.00 95.31 182 CYS A CA 1
ATOM 1464 C C . CYS A 1 182 ? 1.884 -35.802 5.518 1.00 95.31 182 CYS A C 1
ATOM 1466 O O . CYS A 1 182 ? 0.745 -35.916 5.064 1.00 95.31 182 CYS A O 1
ATOM 1468 N N . GLN A 1 183 ? 2.284 -36.505 6.585 1.00 95.25 183 GLN A N 1
ATOM 1469 C CA . GLN A 1 183 ? 1.451 -37.501 7.284 1.00 95.25 183 GLN A CA 1
ATOM 1470 C C . GLN A 1 183 ? 0.076 -36.968 7.720 1.00 95.25 183 GLN A C 1
ATOM 1472 O O . GLN A 1 183 ? -0.919 -37.674 7.564 1.00 95.25 183 GLN A O 1
ATOM 1477 N N . ASP A 1 184 ? 0.029 -35.727 8.200 1.00 94.00 184 ASP A N 1
ATOM 1478 C CA . ASP A 1 184 ? -1.180 -35.048 8.687 1.00 94.00 184 ASP A CA 1
ATOM 1479 C C . ASP A 1 184 ? -1.696 -33.976 7.702 1.00 94.00 184 ASP A C 1
ATOM 1481 O O . ASP A 1 184 ? -2.625 -33.233 8.007 1.00 94.00 184 ASP A O 1
ATOM 1485 N N . ASP A 1 185 ? -1.091 -33.905 6.511 1.00 95.38 185 ASP A N 1
ATOM 1486 C CA . ASP A 1 185 ? -1.211 -32.786 5.568 1.00 95.38 185 ASP A CA 1
ATOM 1487 C C . ASP A 1 185 ? -1.823 -33.183 4.220 1.00 95.38 185 ASP A C 1
ATOM 1489 O O . ASP A 1 185 ? -2.602 -32.427 3.646 1.00 95.38 185 ASP A O 1
ATOM 1493 N N . ALA A 1 186 ? -1.466 -34.356 3.687 1.00 94.38 186 ALA A N 1
ATOM 1494 C CA . ALA A 1 186 ? -1.938 -34.832 2.387 1.00 94.38 186 ALA A CA 1
ATOM 1495 C C . ALA A 1 186 ? -2.922 -35.994 2.571 1.00 94.38 186 ALA A C 1
ATOM 1497 O O . ALA A 1 186 ? -2.582 -37.005 3.182 1.00 94.38 186 ALA A O 1
ATOM 1498 N N . CYS A 1 187 ? -4.132 -35.871 2.022 1.00 91.75 187 CYS A N 1
ATOM 1499 C CA . CYS A 1 187 ? -5.191 -36.883 2.115 1.00 91.75 187 CYS A CA 1
ATOM 1500 C C . CYS A 1 187 ? -5.359 -37.741 0.848 1.00 91.75 187 CYS A C 1
ATOM 1502 O O . CYS A 1 187 ? -6.034 -38.766 0.894 1.00 91.75 187 CYS A O 1
ATOM 1504 N N . GLY A 1 188 ? -4.724 -37.372 -0.268 1.00 93.00 188 GLY A N 1
ATOM 1505 C CA . GLY A 1 188 ? -4.719 -38.181 -1.488 1.00 93.00 188 GLY A CA 1
ATOM 1506 C C . GLY A 1 188 ? -3.887 -37.575 -2.614 1.00 93.00 188 GLY A C 1
ATOM 1507 O O . GLY A 1 188 ? -3.408 -36.446 -2.514 1.00 93.00 188 GLY A O 1
ATOM 1508 N N . ILE A 1 189 ? -3.710 -38.328 -3.699 1.00 94.25 189 ILE A N 1
ATOM 1509 C CA . ILE A 1 189 ? -2.981 -37.882 -4.892 1.00 94.25 189 ILE A CA 1
ATOM 1510 C C . ILE A 1 189 ? -3.556 -38.514 -6.167 1.00 94.25 189 ILE A C 1
ATOM 1512 O O . ILE A 1 189 ? -3.901 -39.695 -6.207 1.00 94.25 189 ILE A O 1
ATOM 1516 N N . VAL A 1 190 ? -3.622 -37.716 -7.230 1.00 94.06 190 VAL A N 1
ATOM 1517 C CA . VAL A 1 190 ? -3.947 -38.148 -8.594 1.00 94.06 190 VAL A CA 1
ATOM 1518 C C . VAL A 1 190 ? -2.797 -37.760 -9.518 1.00 94.06 190 VAL A C 1
ATOM 1520 O O . VAL A 1 190 ? -2.312 -36.630 -9.478 1.00 94.06 190 VAL A O 1
ATOM 1523 N N . ALA A 1 191 ? -2.367 -38.692 -10.364 1.00 95.69 191 ALA A N 1
ATOM 1524 C CA . ALA A 1 191 ? -1.420 -38.433 -11.440 1.00 95.69 191 ALA A CA 1
ATOM 1525 C C . ALA A 1 191 ? -2.199 -38.148 -12.733 1.00 95.69 191 ALA A C 1
ATOM 1527 O O . ALA A 1 191 ? -2.921 -39.013 -13.223 1.00 95.69 191 ALA A O 1
ATOM 1528 N N . ASN A 1 192 ? -2.068 -36.941 -13.283 1.00 95.31 192 ASN A N 1
ATOM 1529 C CA . ASN A 1 192 ? -2.640 -36.570 -14.576 1.00 95.31 192 ASN A CA 1
ATOM 1530 C C . ASN A 1 192 ? -1.560 -36.784 -15.641 1.00 95.31 192 ASN A C 1
ATOM 1532 O O . ASN A 1 192 ? -0.674 -35.945 -15.808 1.00 95.31 192 ASN A O 1
ATOM 1536 N N . ILE A 1 193 ? -1.596 -37.944 -16.290 1.00 95.06 193 ILE A N 1
ATOM 1537 C CA . ILE A 1 193 ? -0.582 -38.400 -17.246 1.00 95.06 193 ILE A CA 1
ATOM 1538 C C . ILE A 1 193 ? -0.821 -37.707 -18.581 1.00 95.06 193 ILE A C 1
ATOM 1540 O O . ILE A 1 193 ? -1.909 -37.857 -19.130 1.00 95.06 193 ILE A O 1
ATOM 1544 N N . GLY A 1 194 ? 0.175 -36.976 -19.085 1.00 92.31 194 GLY A N 1
ATOM 1545 C CA . GLY A 1 194 ? 0.095 -36.256 -20.351 1.00 92.31 194 GLY A CA 1
ATOM 1546 C C . GLY A 1 194 ? -0.157 -37.180 -21.543 1.00 92.31 194 GLY A C 1
ATOM 1547 O O . GLY A 1 194 ? 0.452 -38.245 -21.658 1.00 92.31 194 GLY A O 1
ATOM 1548 N N . GLU A 1 195 ? -1.066 -36.755 -22.413 1.00 87.38 195 GLU A N 1
ATOM 1549 C CA . GLU A 1 195 ? -1.556 -37.459 -23.597 1.00 87.38 195 GLU A CA 1
ATOM 1550 C C . GLU A 1 195 ? -1.386 -36.574 -24.835 1.00 87.38 195 GLU A C 1
ATOM 1552 O O . GLU A 1 195 ? -1.615 -35.363 -24.793 1.00 87.38 195 GLU A O 1
ATOM 1557 N N . VAL A 1 196 ? -1.034 -37.190 -25.964 1.00 82.00 196 VAL A N 1
ATOM 1558 C CA . VAL A 1 196 ? -0.875 -36.511 -27.258 1.00 82.00 196 VAL A CA 1
ATOM 1559 C C . VAL A 1 196 ? -1.851 -37.123 -28.256 1.00 82.00 196 VAL A C 1
ATOM 1561 O O . VAL A 1 196 ? -2.020 -38.339 -28.300 1.00 82.00 196 VAL A O 1
ATOM 1564 N N . SER A 1 197 ? -2.501 -36.285 -29.064 1.00 77.06 197 SER A N 1
ATOM 1565 C CA . SER A 1 197 ? -3.466 -36.716 -30.075 1.00 77.06 197 SER A CA 1
ATOM 1566 C C . SER A 1 197 ? -3.161 -36.079 -31.418 1.00 77.06 197 SER A C 1
ATOM 1568 O O . SER A 1 197 ? -3.052 -34.863 -31.524 1.00 77.06 197 SER A O 1
ATOM 1570 N N . GLU A 1 198 ? -3.105 -36.900 -32.464 1.00 70.75 198 GLU A N 1
ATOM 1571 C CA . GLU A 1 198 ? -3.030 -36.431 -33.852 1.00 70.75 198 GLU A CA 1
ATOM 1572 C C . GLU A 1 198 ? -4.340 -35.763 -34.314 1.00 70.75 198 GLU A C 1
ATOM 1574 O O . GLU A 1 198 ? -4.354 -35.064 -35.323 1.00 70.75 198 GLU A O 1
ATOM 1579 N N . LYS A 1 199 ? -5.455 -35.966 -33.589 1.00 67.31 199 LYS A N 1
ATOM 1580 C CA . LYS A 1 199 ? -6.776 -35.430 -33.961 1.00 67.31 199 LYS A CA 1
ATOM 1581 C C . LYS A 1 199 ? -7.028 -33.986 -33.497 1.00 67.31 199 LYS A C 1
ATOM 1583 O O . LYS A 1 199 ? -7.977 -33.372 -33.981 1.00 67.31 199 LYS A O 1
ATOM 1588 N N . PHE A 1 200 ? -6.272 -33.469 -32.524 1.00 69.19 200 PHE A N 1
ATOM 1589 C CA . PHE A 1 200 ? -6.521 -32.153 -31.920 1.00 69.19 200 PHE A CA 1
ATOM 1590 C C . PHE A 1 200 ? -5.233 -31.566 -31.327 1.00 69.19 200 PHE A C 1
ATOM 1592 O O . PHE A 1 200 ? -4.718 -32.094 -30.341 1.00 69.19 200 PHE A O 1
ATOM 1599 N N . ASP A 1 201 ? -4.733 -30.468 -31.902 1.00 68.56 201 ASP A N 1
ATOM 1600 C CA . ASP A 1 201 ? -3.604 -29.716 -31.342 1.00 68.56 201 ASP A CA 1
ATOM 1601 C C . ASP A 1 201 ? -4.084 -28.573 -30.437 1.00 68.56 201 ASP A C 1
ATOM 1603 O O . ASP A 1 201 ? -4.857 -27.705 -30.840 1.00 68.56 201 ASP A O 1
ATOM 1607 N N . LEU A 1 202 ? -3.578 -28.574 -29.206 1.00 65.75 202 LEU A N 1
ATOM 1608 C CA . LEU A 1 202 ? -3.932 -27.630 -28.146 1.00 65.75 202 LEU A CA 1
ATOM 1609 C C . LEU A 1 202 ? -3.299 -26.255 -28.369 1.00 65.75 202 LEU A C 1
ATOM 1611 O O . LEU A 1 202 ? -3.931 -25.235 -28.091 1.00 65.75 202 LEU A O 1
ATOM 1615 N N . ASN A 1 203 ? -2.061 -26.234 -28.877 1.00 63.03 203 ASN A N 1
ATOM 1616 C CA . ASN A 1 203 ? -1.287 -25.006 -29.066 1.00 63.03 203 ASN A CA 1
ATOM 1617 C C . ASN A 1 203 ? -1.951 -24.101 -30.109 1.00 63.03 203 ASN A C 1
ATOM 1619 O O . ASN A 1 203 ? -2.041 -22.891 -29.914 1.00 63.03 203 ASN A O 1
ATOM 1623 N N . SER A 1 204 ? -2.475 -24.706 -31.179 1.00 61.06 204 SER A N 1
ATOM 1624 C CA . SER A 1 204 ? -3.234 -24.018 -32.227 1.00 61.06 204 SER A CA 1
ATOM 1625 C C . SER A 1 204 ? -4.539 -23.370 -31.739 1.00 61.06 204 SER A C 1
ATOM 1627 O O . SER A 1 204 ? -5.052 -22.486 -32.420 1.00 61.06 204 SER A O 1
ATOM 1629 N N . TYR A 1 205 ? -5.100 -23.798 -30.598 1.00 64.25 205 TYR A N 1
ATOM 1630 C CA . TYR A 1 205 ? -6.403 -23.322 -30.111 1.00 64.25 205 TYR A CA 1
ATOM 1631 C C . TYR A 1 205 ? -6.300 -22.254 -29.007 1.00 64.25 205 TYR A C 1
ATOM 1633 O O . TYR A 1 205 ? -7.100 -21.322 -28.990 1.00 64.25 205 TYR A O 1
ATOM 1641 N N . PHE A 1 206 ? -5.342 -22.377 -28.079 1.00 62.72 206 PHE A N 1
ATOM 1642 C CA . PHE A 1 206 ? -5.270 -21.524 -26.877 1.00 62.72 206 PHE A CA 1
ATOM 1643 C C . PHE A 1 206 ? -4.104 -20.518 -26.851 1.00 62.72 206 PHE A C 1
ATOM 1645 O O . PHE A 1 206 ? -4.041 -19.700 -25.934 1.00 62.72 206 PHE A O 1
ATOM 1652 N N . GLY A 1 207 ? -3.194 -20.556 -27.830 1.00 58.44 207 GLY A N 1
ATOM 1653 C CA . GLY A 1 207 ? -1.925 -19.825 -27.760 1.00 58.44 207 GLY A CA 1
ATOM 1654 C C . GLY A 1 207 ? -0.883 -20.546 -26.894 1.00 58.44 207 GLY A C 1
ATOM 1655 O O . GLY A 1 207 ? -1.082 -21.692 -26.489 1.00 58.44 207 GLY A O 1
ATOM 1656 N N . GLY A 1 208 ? 0.256 -19.892 -26.640 1.00 58.97 208 GLY A N 1
ATOM 1657 C CA . GLY A 1 208 ? 1.352 -20.471 -25.848 1.00 58.97 208 GLY A CA 1
ATOM 1658 C C . GLY A 1 208 ? 2.231 -21.472 -26.612 1.00 58.97 208 GLY A C 1
ATOM 1659 O O . GLY A 1 208 ? 2.605 -22.510 -26.068 1.00 58.97 208 GLY A O 1
ATOM 1660 N N . ALA A 1 209 ? 2.575 -21.191 -27.876 1.00 58.94 209 ALA A N 1
ATOM 1661 C CA . ALA A 1 209 ? 3.473 -22.045 -28.667 1.00 58.94 209 ALA A CA 1
ATOM 1662 C C . ALA A 1 209 ? 4.851 -22.248 -28.002 1.00 58.94 209 ALA A C 1
ATOM 1664 O O . ALA A 1 209 ? 5.386 -23.358 -28.038 1.00 58.94 209 ALA A O 1
ATOM 1665 N N . ASP A 1 210 ? 5.356 -21.196 -27.352 1.00 62.16 210 ASP A N 1
ATOM 1666 C CA . ASP A 1 210 ? 6.645 -21.138 -26.652 1.00 62.16 210 ASP A CA 1
ATOM 1667 C C . ASP A 1 210 ? 6.544 -21.475 -25.150 1.00 62.16 210 ASP A C 1
ATOM 1669 O O . ASP A 1 210 ? 7.543 -21.445 -24.430 1.00 62.16 210 ASP A O 1
ATOM 1673 N N . ALA A 1 211 ? 5.346 -21.816 -24.656 1.00 68.12 211 ALA A N 1
ATOM 1674 C CA . ALA A 1 211 ? 5.158 -22.241 -23.274 1.00 68.12 211 ALA A CA 1
ATOM 1675 C C . ALA A 1 211 ? 5.748 -23.652 -23.041 1.00 68.12 211 ALA A C 1
ATOM 1677 O O . ALA A 1 211 ? 5.748 -24.486 -23.958 1.00 68.12 211 ALA A O 1
ATOM 1678 N N . PRO A 1 212 ? 6.224 -23.973 -21.821 1.00 73.81 212 PRO A N 1
ATOM 1679 C CA . PRO A 1 212 ? 6.851 -25.265 -21.566 1.00 73.81 212 PRO A CA 1
ATOM 1680 C C . PRO A 1 212 ? 5.830 -26.400 -21.663 1.00 73.81 212 PRO A C 1
ATOM 1682 O O . PRO A 1 212 ? 4.640 -26.221 -21.384 1.00 73.81 212 PRO A O 1
ATOM 1685 N N . LYS A 1 213 ? 6.287 -27.589 -22.065 1.00 84.94 213 LYS A N 1
ATOM 1686 C CA . LYS A 1 213 ? 5.430 -28.772 -22.188 1.00 84.94 213 LYS A CA 1
ATOM 1687 C C . LYS A 1 213 ? 5.577 -29.617 -20.929 1.00 84.94 213 LYS A C 1
ATOM 1689 O O . LYS A 1 213 ? 6.652 -29.710 -20.344 1.00 84.94 213 LYS A O 1
ATOM 1694 N N . TYR A 1 214 ? 4.478 -30.236 -20.514 1.00 91.06 214 TYR A N 1
ATOM 1695 C CA . TYR A 1 214 ? 4.412 -30.983 -19.265 1.00 91.06 214 TYR A CA 1
ATOM 1696 C C . TYR A 1 214 ? 4.002 -32.421 -19.546 1.00 91.06 214 TYR A C 1
ATOM 1698 O O . TYR A 1 214 ? 2.948 -32.665 -20.127 1.00 91.06 214 TYR A O 1
ATOM 1706 N N . ALA A 1 215 ? 4.824 -33.372 -19.113 1.00 92.69 215 ALA A N 1
ATOM 1707 C CA . ALA A 1 215 ? 4.544 -34.795 -19.264 1.00 92.69 215 ALA A CA 1
ATOM 1708 C C . ALA A 1 215 ? 3.556 -35.297 -18.197 1.00 92.69 215 ALA A C 1
ATOM 1710 O O . ALA A 1 215 ? 2.869 -36.299 -18.389 1.00 92.69 215 ALA A O 1
ATOM 1711 N N . LEU A 1 216 ? 3.502 -34.642 -17.033 1.00 94.69 216 LEU A N 1
ATOM 1712 C CA . LEU A 1 216 ? 2.769 -35.139 -15.870 1.00 94.69 216 LEU A CA 1
ATOM 1713 C C . LEU A 1 216 ? 2.362 -33.987 -14.948 1.00 94.69 216 LEU A C 1
ATOM 1715 O O . LEU A 1 216 ? 3.163 -33.092 -14.684 1.00 94.69 216 LEU A O 1
ATOM 1719 N N . VAL A 1 217 ? 1.140 -34.030 -14.413 1.00 96.50 217 VAL A N 1
ATOM 1720 C CA . VAL A 1 217 ? 0.701 -33.112 -13.348 1.00 96.50 217 VAL A CA 1
ATOM 1721 C C . VAL A 1 217 ? 0.191 -33.916 -12.163 1.00 96.50 217 VAL A C 1
ATOM 1723 O O . VAL A 1 217 ? -0.842 -34.584 -12.248 1.00 96.50 217 VAL A O 1
ATOM 1726 N N . TYR A 1 218 ? 0.892 -33.848 -11.036 1.00 97.50 218 TYR A N 1
ATOM 1727 C CA . TYR A 1 218 ? 0.404 -34.433 -9.791 1.00 97.50 218 TYR A CA 1
ATOM 1728 C C . TYR A 1 218 ? -0.536 -33.465 -9.095 1.00 97.50 218 TYR A C 1
ATOM 1730 O O . TYR A 1 218 ? -0.156 -32.334 -8.808 1.00 97.50 218 TYR A O 1
ATOM 1738 N N . LYS A 1 219 ? -1.744 -33.926 -8.786 1.00 96.31 219 LYS A N 1
ATOM 1739 C CA . LYS A 1 219 ? -2.722 -33.199 -7.984 1.00 96.31 219 LYS A CA 1
ATOM 1740 C C . LYS A 1 219 ? -2.791 -33.845 -6.607 1.00 96.31 219 LYS A C 1
ATOM 1742 O O . LYS A 1 219 ? -3.268 -34.971 -6.476 1.00 96.31 219 LYS A O 1
ATOM 1747 N N . ILE A 1 220 ? -2.246 -33.161 -5.610 1.00 96.50 220 ILE A N 1
ATOM 1748 C CA . ILE A 1 220 ? -2.121 -33.623 -4.226 1.00 96.50 220 ILE A CA 1
ATOM 1749 C C . ILE A 1 220 ? -3.222 -32.939 -3.420 1.00 96.50 220 ILE A C 1
ATOM 1751 O O . ILE A 1 220 ? -3.252 -31.714 -3.357 1.00 96.50 220 ILE A O 1
ATOM 1755 N N . TYR A 1 221 ? -4.120 -33.709 -2.816 1.00 94.88 221 TYR A N 1
ATOM 1756 C CA . TYR A 1 221 ? -5.226 -33.189 -2.013 1.00 94.88 221 TYR A CA 1
ATOM 1757 C C . TYR A 1 221 ? -4.744 -32.939 -0.589 1.00 94.88 221 TYR A C 1
ATOM 1759 O O . TYR A 1 221 ? -4.240 -33.854 0.069 1.00 94.88 221 TYR A O 1
ATOM 1767 N N . LEU A 1 222 ? -4.874 -31.699 -0.128 1.00 95.06 222 LEU A N 1
ATOM 1768 C CA . LEU A 1 222 ? -4.343 -31.219 1.144 1.00 95.06 222 LEU A CA 1
ATOM 1769 C C . LEU A 1 222 ? -5.447 -31.081 2.192 1.00 95.06 222 LEU A C 1
ATOM 1771 O O . LEU A 1 222 ? -6.633 -31.048 1.863 1.00 95.06 222 LEU A O 1
ATOM 1775 N N . LYS A 1 223 ? -5.043 -30.991 3.459 1.00 91.25 223 LYS A N 1
ATOM 1776 C CA . LYS A 1 223 ? -5.930 -30.653 4.571 1.00 91.25 223 LYS A CA 1
ATOM 1777 C C . LYS A 1 223 ? -6.486 -29.236 4.404 1.00 91.25 223 LYS A C 1
ATOM 1779 O O . LYS A 1 223 ? -7.697 -29.060 4.333 1.00 91.25 223 LYS A O 1
ATOM 1784 N N . ASP A 1 224 ? -5.587 -28.258 4.317 1.00 90.38 224 ASP A N 1
ATOM 1785 C CA . ASP A 1 224 ? -5.865 -26.821 4.258 1.00 90.38 224 ASP A CA 1
ATOM 1786 C C . ASP A 1 224 ? -4.588 -26.057 3.798 1.00 90.38 224 ASP A C 1
ATOM 1788 O O . ASP A 1 224 ? -3.545 -26.691 3.580 1.00 90.38 224 ASP A O 1
ATOM 1792 N N . PRO A 1 225 ? -4.613 -24.719 3.613 1.00 92.88 225 PRO A N 1
ATOM 1793 C CA . PRO A 1 225 ? -3.439 -23.949 3.184 1.00 92.88 225 PRO A CA 1
ATOM 1794 C C . PRO A 1 225 ? -2.212 -24.019 4.112 1.00 92.88 225 PRO A C 1
ATOM 1796 O O . PRO A 1 225 ? -1.096 -23.770 3.653 1.00 92.88 225 PRO A O 1
ATOM 1799 N N . SER A 1 226 ? -2.354 -24.395 5.390 1.00 93.31 226 SER A N 1
ATOM 1800 C CA . SER A 1 226 ? -1.209 -24.544 6.304 1.00 93.31 226 SER A CA 1
ATOM 1801 C C . SER A 1 226 ? -0.298 -25.725 5.945 1.00 93.31 226 SER A C 1
ATOM 1803 O O . SER A 1 226 ? 0.863 -25.743 6.354 1.00 93.31 226 SER A O 1
ATOM 1805 N N . SER A 1 227 ? -0.761 -26.660 5.107 1.00 95.75 227 SER A N 1
ATOM 1806 C CA . SER A 1 227 ? 0.025 -27.802 4.620 1.00 95.75 227 SER A CA 1
ATOM 1807 C C . SER A 1 227 ? 1.083 -27.449 3.560 1.00 95.75 227 SER A C 1
ATOM 1809 O O . SER A 1 227 ? 1.941 -28.282 3.247 1.00 95.75 227 SER A O 1
ATOM 1811 N N . VAL A 1 228 ? 1.090 -26.222 3.018 1.00 96.75 228 VAL A N 1
ATOM 1812 C CA . VAL A 1 228 ? 2.058 -25.767 1.992 1.00 96.75 228 VAL A CA 1
ATOM 1813 C C . VAL A 1 228 ? 3.527 -26.069 2.363 1.00 96.75 228 VAL A C 1
ATOM 1815 O O . VAL A 1 228 ? 4.234 -26.663 1.538 1.00 96.75 228 VAL A O 1
ATOM 1818 N N . PRO A 1 229 ? 4.033 -25.777 3.584 1.00 96.88 229 PRO A N 1
ATOM 1819 C CA . PRO A 1 229 ? 5.423 -26.057 3.946 1.00 96.88 229 PRO A CA 1
ATOM 1820 C C . PRO A 1 229 ? 5.752 -27.556 3.979 1.00 96.88 229 PRO A C 1
ATOM 1822 O O . PRO A 1 229 ? 6.881 -27.941 3.668 1.00 96.88 229 PRO A O 1
ATOM 1825 N N . ALA A 1 230 ? 4.792 -28.420 4.326 1.00 95.75 230 ALA A N 1
ATOM 1826 C CA . ALA A 1 230 ? 4.976 -29.871 4.321 1.00 95.75 230 ALA A CA 1
ATOM 1827 C C . ALA A 1 230 ? 5.137 -30.412 2.894 1.00 95.75 230 ALA A C 1
ATOM 1829 O O . ALA A 1 230 ? 6.090 -31.149 2.601 1.00 95.75 230 ALA A O 1
ATOM 1830 N N . VAL A 1 231 ? 4.279 -29.957 1.977 1.00 97.38 231 VAL A N 1
ATOM 1831 C CA . VAL A 1 231 ? 4.362 -30.304 0.553 1.00 97.38 231 VAL A CA 1
ATOM 1832 C C . VAL A 1 231 ? 5.663 -29.783 -0.054 1.00 97.38 231 VAL A C 1
ATOM 1834 O O . VAL A 1 231 ? 6.358 -30.542 -0.726 1.00 97.38 231 VAL A O 1
ATOM 1837 N N . ARG A 1 232 ? 6.076 -28.544 0.250 1.00 97.94 232 ARG A N 1
ATOM 1838 C CA . ARG A 1 232 ? 7.362 -27.991 -0.216 1.00 97.94 232 ARG A CA 1
ATOM 1839 C C . ARG A 1 232 ? 8.573 -28.784 0.292 1.00 97.94 232 ARG A C 1
ATOM 1841 O O . ARG A 1 232 ? 9.515 -28.988 -0.472 1.00 97.94 232 ARG A O 1
ATOM 1848 N N . ARG A 1 233 ? 8.554 -29.308 1.528 1.00 97.00 233 ARG A N 1
ATOM 1849 C CA . ARG A 1 233 ? 9.596 -30.241 2.019 1.00 97.00 233 ARG A CA 1
ATOM 1850 C C . ARG A 1 233 ? 9.615 -31.552 1.226 1.00 97.00 233 ARG A C 1
ATOM 1852 O O . ARG A 1 233 ? 10.695 -32.023 0.873 1.00 97.00 233 ARG A O 1
ATOM 1859 N N . SER A 1 234 ? 8.443 -32.115 0.925 1.00 96.94 234 SER A N 1
ATOM 1860 C CA . SER A 1 234 ? 8.313 -33.334 0.108 1.00 96.94 234 SER A CA 1
ATOM 1861 C C . SER A 1 234 ? 8.822 -33.115 -1.316 1.00 96.94 234 SER A C 1
ATOM 1863 O O . SER A 1 234 ? 9.593 -33.924 -1.826 1.00 96.94 234 SER A O 1
ATOM 1865 N N . GLN A 1 235 ? 8.458 -31.986 -1.928 1.00 97.44 235 GLN A N 1
ATOM 1866 C CA . GLN A 1 235 ? 8.886 -31.596 -3.266 1.00 97.44 235 GLN A CA 1
ATOM 1867 C C . GLN A 1 235 ? 10.408 -31.473 -3.362 1.00 97.44 235 GLN A C 1
ATOM 1869 O O . GLN A 1 235 ? 11.001 -32.143 -4.196 1.00 97.44 235 GLN A O 1
ATOM 1874 N N . LEU A 1 236 ? 11.063 -30.730 -2.463 1.00 96.31 236 LEU A N 1
ATOM 1875 C CA . LEU A 1 236 ? 12.530 -30.597 -2.475 1.00 96.31 236 LEU A CA 1
ATOM 1876 C C . LEU A 1 236 ? 13.251 -31.954 -2.349 1.00 96.31 236 LEU A C 1
ATOM 1878 O O . LEU A 1 236 ? 14.355 -32.136 -2.864 1.00 96.31 236 LEU A O 1
ATOM 1882 N N . LYS A 1 237 ? 12.639 -32.926 -1.660 1.00 96.62 237 LYS A N 1
ATOM 1883 C CA . LYS A 1 237 ? 13.167 -34.293 -1.524 1.00 96.62 237 LYS A CA 1
ATOM 1884 C C . LYS A 1 237 ? 12.925 -35.146 -2.764 1.00 96.62 237 LYS A C 1
ATOM 1886 O O . LYS A 1 237 ? 13.810 -35.917 -3.131 1.00 96.62 237 LYS A O 1
ATOM 1891 N N . PHE A 1 238 ? 11.776 -34.981 -3.411 1.00 97.25 238 PHE A N 1
ATOM 1892 C CA . PHE A 1 238 ? 11.487 -35.557 -4.717 1.00 97.25 238 PHE A CA 1
ATOM 1893 C C . PHE A 1 238 ? 12.458 -35.014 -5.776 1.00 97.25 238 PHE A C 1
ATOM 1895 O O . PHE A 1 238 ? 13.191 -35.801 -6.363 1.00 97.25 238 PHE A O 1
ATOM 1902 N N . GLU A 1 239 ? 12.564 -33.692 -5.932 1.00 96.25 239 GLU A N 1
ATOM 1903 C CA . GLU A 1 239 ? 13.437 -33.005 -6.901 1.00 96.25 239 GLU A CA 1
ATOM 1904 C C . GLU A 1 239 ? 14.907 -33.425 -6.757 1.00 96.25 239 GLU A C 1
ATOM 1906 O O . GLU A 1 239 ? 15.573 -33.746 -7.742 1.00 96.25 239 GLU A O 1
ATOM 1911 N N . ALA A 1 240 ? 15.412 -33.523 -5.523 1.00 94.81 240 ALA A N 1
ATOM 1912 C CA . ALA A 1 240 ? 16.767 -34.007 -5.261 1.00 94.81 240 ALA A CA 1
ATOM 1913 C C . ALA A 1 240 ? 17.002 -35.462 -5.726 1.00 94.81 240 ALA A C 1
ATOM 1915 O O . ALA A 1 240 ? 18.128 -35.811 -6.092 1.00 94.81 240 ALA A O 1
ATOM 1916 N N . ALA A 1 241 ? 15.963 -36.303 -5.714 1.00 95.38 241 ALA A N 1
ATOM 1917 C CA . ALA A 1 241 ? 16.008 -37.687 -6.182 1.00 95.38 241 ALA A CA 1
ATOM 1918 C C . ALA A 1 241 ? 15.741 -37.829 -7.695 1.00 95.38 241 ALA A C 1
ATOM 1920 O O . ALA A 1 241 ? 16.175 -38.814 -8.291 1.00 95.38 241 ALA A O 1
ATOM 1921 N N . THR A 1 242 ? 15.058 -36.864 -8.320 1.00 95.25 242 THR A N 1
ATOM 1922 C CA . THR A 1 242 ? 14.570 -36.942 -9.710 1.00 95.25 242 THR A CA 1
ATOM 1923 C C . THR A 1 242 ? 15.222 -35.951 -10.673 1.00 95.25 242 THR A C 1
ATOM 1925 O O . THR A 1 242 ? 14.913 -35.993 -11.857 1.00 95.25 242 THR A O 1
ATOM 1928 N N . LYS A 1 243 ? 16.192 -35.142 -10.227 1.00 89.25 243 LYS A N 1
ATOM 1929 C CA . LYS A 1 243 ? 16.947 -34.133 -11.010 1.00 89.25 243 LYS A CA 1
ATOM 1930 C C . LYS A 1 243 ? 17.523 -34.547 -12.383 1.00 89.25 243 LYS A C 1
ATOM 1932 O O . LYS A 1 243 ? 17.971 -33.684 -13.125 1.00 89.25 243 LYS A O 1
ATOM 1937 N N . ASN A 1 244 ? 17.602 -35.845 -12.687 1.00 90.62 244 ASN A N 1
ATOM 1938 C CA . ASN A 1 244 ? 18.074 -36.377 -13.976 1.00 90.62 244 ASN A CA 1
ATOM 1939 C C . ASN A 1 244 ? 16.913 -36.813 -14.902 1.00 90.62 244 ASN A C 1
ATOM 1941 O O . ASN A 1 244 ? 17.164 -37.254 -16.018 1.00 90.62 244 ASN A O 1
ATOM 1945 N N . LEU A 1 245 ? 15.672 -36.776 -14.408 1.00 92.25 245 LEU A N 1
ATOM 1946 C CA . LEU A 1 245 ? 14.444 -37.245 -15.063 1.00 92.25 245 LEU A CA 1
ATOM 1947 C C . LEU A 1 245 ? 13.445 -36.106 -15.321 1.00 92.25 245 LEU A C 1
ATOM 1949 O O . LEU A 1 245 ? 12.556 -36.261 -16.152 1.00 92.25 245 LEU A O 1
ATOM 1953 N N . ILE A 1 246 ? 13.566 -34.992 -14.593 1.00 94.12 246 ILE A N 1
ATOM 1954 C CA . ILE A 1 246 ? 12.688 -33.821 -14.696 1.00 94.12 246 ILE A CA 1
ATOM 1955 C C . ILE A 1 246 ? 13.516 -32.555 -14.902 1.00 94.12 246 ILE A C 1
ATOM 1957 O O . ILE A 1 246 ? 14.628 -32.452 -14.378 1.00 94.12 246 ILE A O 1
ATOM 1961 N N . ASP A 1 247 ? 12.963 -31.588 -15.627 1.00 93.50 247 ASP A N 1
ATOM 1962 C CA . ASP A 1 247 ? 13.552 -30.257 -15.748 1.00 93.50 247 ASP A CA 1
ATOM 1963 C C . ASP A 1 247 ? 13.090 -29.373 -14.578 1.00 93.50 247 ASP A C 1
ATOM 1965 O O . ASP A 1 247 ? 11.910 -29.038 -14.460 1.00 93.50 247 ASP A O 1
ATOM 1969 N N . LEU A 1 248 ? 14.022 -28.996 -13.699 1.00 91.81 248 LEU A N 1
ATOM 1970 C CA . LEU A 1 248 ? 13.765 -28.150 -12.527 1.00 91.81 248 LEU A CA 1
ATOM 1971 C C . LEU A 1 248 ? 13.671 -26.647 -12.848 1.00 91.81 248 LEU A C 1
ATOM 1973 O O . LEU A 1 248 ? 13.295 -25.873 -11.970 1.00 91.81 248 LEU A O 1
ATOM 1977 N N . HIS A 1 249 ? 14.027 -26.223 -14.062 1.00 90.56 249 HIS A N 1
ATOM 1978 C CA . HIS A 1 249 ? 13.863 -24.846 -14.531 1.00 90.56 249 HIS A CA 1
ATOM 1979 C C . HIS A 1 249 ? 12.442 -24.599 -15.049 1.00 90.56 249 HIS A C 1
ATOM 1981 O O . HIS A 1 249 ? 11.893 -23.516 -14.834 1.00 90.56 249 HIS A O 1
ATOM 1987 N N . GLU A 1 250 ? 11.838 -25.612 -15.679 1.00 91.06 250 GLU A N 1
ATOM 1988 C CA . GLU A 1 250 ? 10.502 -25.522 -16.285 1.00 91.06 250 GLU A CA 1
ATOM 1989 C C . GLU A 1 250 ? 9.376 -26.149 -15.436 1.00 91.06 250 GLU A C 1
ATOM 1991 O O . GLU A 1 250 ? 8.208 -25.776 -15.581 1.00 91.06 250 GLU A O 1
ATOM 1996 N N . SER A 1 251 ? 9.693 -27.071 -14.517 1.00 94.00 251 SER A N 1
ATOM 1997 C CA . SER A 1 251 ? 8.717 -27.622 -13.559 1.00 94.00 251 SER A CA 1
ATOM 1998 C C . SER A 1 251 ? 8.330 -26.598 -12.484 1.00 94.00 251 SER A C 1
ATOM 2000 O O . SER A 1 251 ? 9.169 -25.851 -11.978 1.00 94.00 251 SER A O 1
ATOM 2002 N N . PHE A 1 252 ? 7.055 -26.576 -12.087 1.00 95.56 252 PHE A N 1
ATOM 2003 C CA . PHE A 1 252 ? 6.534 -25.634 -11.086 1.00 95.56 252 PHE A CA 1
ATOM 2004 C C . PHE A 1 252 ? 5.348 -26.212 -10.305 1.00 95.56 252 PHE A C 1
ATOM 2006 O O . PHE A 1 252 ? 4.672 -27.128 -10.768 1.00 95.56 252 PHE A O 1
ATOM 2013 N N . ILE A 1 253 ? 5.079 -25.670 -9.116 1.00 97.31 253 ILE A N 1
ATOM 2014 C CA . ILE A 1 253 ? 3.931 -26.049 -8.279 1.00 97.31 253 ILE A CA 1
ATOM 2015 C C . ILE A 1 253 ? 3.026 -24.842 -8.013 1.00 97.31 253 ILE A C 1
ATOM 2017 O O . ILE A 1 253 ? 3.512 -23.725 -7.823 1.00 97.31 253 ILE A O 1
ATOM 2021 N N . VAL A 1 254 ? 1.717 -25.078 -7.953 1.00 97.38 254 VAL A N 1
ATOM 2022 C CA . VAL A 1 254 ? 0.707 -24.113 -7.485 1.00 97.38 254 VAL A CA 1
ATOM 2023 C C . VAL A 1 254 ? -0.126 -24.738 -6.366 1.00 97.38 254 VAL A C 1
ATOM 2025 O O . VAL A 1 254 ? -0.337 -25.952 -6.363 1.00 97.38 254 VAL A O 1
ATOM 2028 N N . PHE A 1 255 ? -0.566 -23.927 -5.406 1.00 97.50 255 PHE A N 1
ATOM 2029 C CA . PHE A 1 255 ? -1.303 -24.332 -4.206 1.00 97.50 255 PHE A CA 1
ATOM 2030 C C . PHE A 1 255 ? -2.650 -23.638 -4.176 1.00 97.50 255 PHE A C 1
ATOM 2032 O O . PHE A 1 255 ? -2.710 -22.461 -3.840 1.00 97.50 255 PHE A O 1
ATOM 2039 N N . SER A 1 256 ? -3.702 -24.362 -4.536 1.00 93.81 256 SER A N 1
ATOM 2040 C CA . SER A 1 256 ? -4.957 -23.829 -5.059 1.00 93.81 256 SER A CA 1
ATOM 2041 C C . SER A 1 256 ? -6.178 -24.343 -4.310 1.00 93.81 256 SER A C 1
ATOM 2043 O O . SER A 1 256 ? -6.112 -25.349 -3.607 1.00 93.81 256 SER A O 1
ATOM 2045 N N . LYS A 1 257 ? -7.319 -23.675 -4.497 1.00 91.25 257 LYS A N 1
ATOM 2046 C CA . LYS A 1 257 ? -8.621 -24.105 -3.967 1.00 91.25 257 LYS A CA 1
ATOM 2047 C C . LYS A 1 257 ? -9.564 -24.462 -5.115 1.00 91.25 257 LYS A C 1
ATOM 2049 O O . LYS A 1 257 ? -9.784 -23.624 -5.990 1.00 91.25 257 LYS A O 1
ATOM 2054 N N . GLU A 1 258 ? -10.057 -25.700 -5.147 1.00 89.44 258 GLU A N 1
ATOM 2055 C CA . GLU A 1 258 ? -11.033 -26.157 -6.146 1.00 89.44 258 GLU A CA 1
ATOM 2056 C C . GLU A 1 258 ? -12.369 -25.427 -6.005 1.00 89.44 258 GLU A C 1
ATOM 2058 O O . GLU A 1 258 ? -12.813 -25.151 -4.893 1.00 89.44 258 GLU A O 1
ATOM 2063 N N . VAL A 1 259 ? -13.022 -25.203 -7.145 1.00 84.94 259 VAL A N 1
ATOM 2064 C CA . VAL A 1 259 ? -14.423 -24.807 -7.286 1.00 84.94 259 VAL A CA 1
ATOM 2065 C C . VAL A 1 259 ? -15.013 -25.572 -8.476 1.00 84.94 259 VAL A C 1
ATOM 2067 O O . VAL A 1 259 ? -14.511 -25.466 -9.597 1.00 84.94 259 VAL A O 1
ATOM 2070 N N . VAL A 1 260 ? -16.065 -26.369 -8.273 1.00 87.62 260 VAL A N 1
ATOM 2071 C CA . VAL A 1 260 ? -16.793 -26.988 -9.400 1.00 87.62 260 VAL A CA 1
ATOM 2072 C C . VAL A 1 260 ? -17.686 -25.933 -10.050 1.00 87.62 260 VAL A C 1
ATOM 2074 O O . VAL A 1 260 ? -18.504 -25.314 -9.380 1.00 87.62 260 VAL A O 1
ATOM 2077 N N . ILE A 1 261 ? -17.531 -25.748 -11.361 1.00 87.50 261 ILE A N 1
ATOM 2078 C CA . ILE A 1 261 ? -18.420 -24.920 -12.184 1.00 87.50 261 ILE A CA 1
ATOM 2079 C C . ILE A 1 261 ? -19.662 -25.746 -12.542 1.00 87.50 261 ILE A C 1
ATOM 2081 O O . ILE A 1 261 ? -20.791 -25.383 -12.237 1.00 87.50 261 ILE A O 1
ATOM 2085 N N . MET A 1 262 ? -19.442 -26.909 -13.154 1.00 89.06 262 MET A N 1
ATOM 2086 C CA . MET A 1 262 ? -20.507 -27.780 -13.648 1.00 89.06 262 MET A CA 1
ATOM 2087 C C . MET A 1 262 ? -20.047 -29.239 -13.664 1.00 89.06 262 MET A C 1
ATOM 2089 O O . MET A 1 262 ? -18.872 -29.536 -13.897 1.00 89.06 262 MET A O 1
ATOM 2093 N N . ASP A 1 263 ? -20.986 -30.158 -13.458 1.00 88.31 263 ASP A N 1
ATOM 2094 C CA . ASP A 1 263 ? -20.803 -31.600 -13.619 1.00 88.31 263 ASP A CA 1
ATOM 2095 C C . ASP A 1 263 ? -22.087 -32.193 -14.208 1.00 88.31 263 ASP A C 1
ATOM 2097 O O . ASP A 1 263 ? -23.114 -32.300 -13.541 1.00 88.31 263 ASP A O 1
ATOM 2101 N N . VAL A 1 264 ? -22.035 -32.584 -15.481 1.00 85.69 264 VAL A N 1
ATOM 2102 C CA . VAL A 1 264 ? -23.183 -33.128 -16.225 1.00 85.69 264 VAL A CA 1
ATOM 2103 C C . VAL A 1 264 ? -23.571 -34.528 -15.722 1.00 85.69 264 VAL A C 1
ATOM 2105 O O . VAL A 1 264 ? -24.682 -34.991 -15.992 1.00 85.69 264 VAL A O 1
ATOM 2108 N N . GLY A 1 265 ? -22.670 -35.222 -15.014 1.00 81.06 265 GLY A N 1
ATOM 2109 C CA . GLY A 1 265 ? -22.928 -36.532 -14.414 1.00 81.06 265 GLY A CA 1
ATOM 2110 C C . GLY A 1 265 ? -23.712 -36.419 -13.110 1.00 81.06 265 GLY A C 1
ATOM 2111 O O . GLY A 1 265 ? -24.729 -37.087 -12.953 1.00 81.06 265 GLY A O 1
ATOM 2112 N N . GLU A 1 266 ? -23.272 -35.519 -12.229 1.00 79.62 266 GLU A N 1
ATOM 2113 C CA . GLU A 1 266 ? -23.901 -35.247 -10.924 1.00 79.62 266 GLU A CA 1
ATOM 2114 C C . GLU A 1 266 ? -25.007 -34.165 -10.993 1.00 79.62 266 GLU A C 1
ATOM 2116 O O . GLU A 1 266 ? -25.601 -33.806 -9.982 1.00 79.62 266 GLU A O 1
ATOM 2121 N N . ASN A 1 267 ? -25.301 -33.647 -12.194 1.00 81.25 267 ASN A N 1
ATOM 2122 C CA . ASN A 1 267 ? -26.269 -32.575 -12.468 1.00 81.25 267 ASN A CA 1
ATOM 2123 C C . ASN A 1 267 ? -25.990 -31.254 -11.711 1.00 81.25 267 ASN A C 1
ATOM 2125 O O . ASN A 1 267 ? -26.915 -30.541 -11.321 1.00 81.25 267 ASN A O 1
ATOM 2129 N N . ILE A 1 268 ? -24.709 -30.918 -11.536 1.00 79.88 268 ILE A N 1
ATOM 2130 C CA . ILE A 1 268 ? -24.237 -29.654 -10.951 1.00 79.88 268 ILE A CA 1
ATOM 2131 C C . ILE A 1 268 ? -24.133 -28.599 -12.062 1.00 79.88 268 ILE A C 1
ATOM 2133 O O . ILE A 1 268 ? -23.580 -28.890 -13.126 1.00 79.88 268 ILE A O 1
ATOM 2137 N N . ARG A 1 269 ? -24.636 -27.385 -11.809 1.00 76.50 269 ARG A N 1
ATOM 2138 C CA . ARG A 1 269 ? -24.710 -26.264 -12.765 1.00 76.50 269 ARG A CA 1
ATOM 2139 C C . ARG A 1 269 ? -24.316 -24.924 -12.140 1.00 76.50 269 ARG A C 1
ATOM 2141 O O . ARG A 1 269 ? -24.609 -24.688 -10.967 1.00 76.50 269 ARG A O 1
ATOM 2148 N N . THR A 1 270 ? -23.771 -24.007 -12.940 1.00 64.62 270 THR A N 1
ATOM 2149 C CA . THR A 1 270 ? -23.516 -22.609 -12.541 1.00 64.62 270 THR A CA 1
ATOM 2150 C C . THR A 1 270 ? -24.756 -21.740 -12.755 1.00 64.62 270 THR A C 1
ATOM 2152 O O . THR A 1 270 ? -24.891 -21.044 -13.761 1.00 64.62 270 THR A O 1
ATOM 2155 N N . HIS A 1 271 ? -25.667 -21.717 -11.781 1.00 48.88 271 HIS A N 1
ATOM 2156 C CA . HIS A 1 271 ? -26.826 -20.819 -11.824 1.00 48.88 271 HIS A CA 1
ATOM 2157 C C . HIS A 1 271 ? -26.494 -19.403 -11.322 1.00 48.88 271 HIS A C 1
ATOM 2159 O O . HIS A 1 271 ? -26.651 -19.097 -10.142 1.00 48.88 271 HIS A O 1
ATOM 2165 N N . ILE A 1 272 ? -26.097 -18.517 -12.243 1.00 38.22 272 ILE A N 1
ATOM 2166 C CA . ILE A 1 272 ? -26.248 -17.057 -12.103 1.00 38.22 272 ILE A CA 1
ATOM 2167 C C . ILE A 1 272 ? -26.733 -16.495 -13.449 1.00 38.22 272 ILE A C 1
ATOM 2169 O O . ILE A 1 272 ? -25.931 -16.151 -14.315 1.00 38.22 272 ILE A O 1
ATOM 2173 N N . HIS A 1 273 ? -28.051 -16.394 -13.630 1.00 30.28 273 HIS A N 1
ATOM 2174 C CA . HIS A 1 273 ? -28.623 -15.609 -14.727 1.00 30.28 273 HIS A CA 1
ATOM 2175 C C . HIS A 1 273 ? -28.742 -14.130 -14.313 1.00 30.28 273 HIS A C 1
ATOM 2177 O O . HIS A 1 273 ? -29.188 -13.852 -13.198 1.00 30.28 273 HIS A O 1
ATOM 2183 N N . PRO A 1 274 ? -28.405 -13.169 -15.195 1.00 27.44 274 PRO A N 1
ATOM 2184 C CA . PRO A 1 274 ? -28.948 -11.815 -15.117 1.00 27.44 274 PRO A CA 1
ATOM 2185 C C . PRO A 1 274 ? -30.471 -11.852 -15.351 1.00 27.44 274 PRO A C 1
ATOM 2187 O O . PRO A 1 274 ? -30.956 -12.784 -15.996 1.00 27.44 274 PRO A O 1
ATOM 2190 N N . PRO A 1 275 ? -31.236 -10.861 -14.864 1.00 29.09 275 PRO A N 1
ATOM 2191 C CA . PRO A 1 275 ? -32.688 -10.877 -14.985 1.00 29.09 275 PRO A CA 1
ATOM 2192 C C . PRO A 1 275 ? -33.135 -10.575 -16.421 1.00 29.09 275 PRO A C 1
ATOM 2194 O O . PRO A 1 275 ? -32.968 -9.455 -16.897 1.00 29.09 275 PRO A O 1
ATOM 2197 N N . ASP A 1 276 ? -33.781 -11.548 -17.060 1.00 27.23 276 ASP A N 1
ATOM 2198 C CA . ASP A 1 276 ? -34.671 -11.339 -18.205 1.00 27.23 276 ASP A CA 1
ATOM 2199 C C . ASP A 1 276 ? -36.008 -12.049 -17.935 1.00 27.23 276 ASP A C 1
ATOM 2201 O O . ASP A 1 276 ? -36.061 -13.099 -17.291 1.00 27.23 276 ASP A O 1
ATOM 2205 N N . MET A 1 277 ? -37.106 -11.423 -18.358 1.00 36.88 277 MET A N 1
ATOM 2206 C CA . MET A 1 277 ? -38.467 -11.765 -17.926 1.00 36.88 277 MET A CA 1
ATOM 2207 C C . MET A 1 277 ? -39.044 -12.981 -18.673 1.00 36.88 277 MET A C 1
ATOM 2209 O O . MET A 1 277 ? -39.181 -12.917 -19.890 1.00 36.88 277 MET A O 1
ATOM 2213 N N . ASP A 1 278 ? -39.457 -14.037 -17.954 1.00 29.12 278 ASP A N 1
ATOM 2214 C CA . ASP A 1 278 ? -40.884 -14.425 -17.845 1.00 29.12 278 ASP A CA 1
ATOM 2215 C C . ASP A 1 278 ? -41.154 -15.722 -17.030 1.00 29.12 278 ASP A C 1
ATOM 2217 O O . ASP A 1 278 ? -40.483 -16.737 -17.175 1.00 29.12 278 ASP A O 1
ATOM 2221 N N . ALA A 1 279 ? -42.244 -15.678 -16.247 1.00 31.58 279 ALA A N 1
ATOM 2222 C CA . ALA A 1 279 ? -43.121 -16.782 -15.806 1.00 31.58 279 ALA A CA 1
ATOM 2223 C C . ALA A 1 279 ? -42.575 -18.024 -15.036 1.00 31.58 279 ALA A C 1
ATOM 2225 O O . ALA A 1 279 ? -42.365 -19.082 -15.628 1.00 31.58 279 ALA A O 1
ATOM 2226 N N . ASN A 1 280 ? -42.629 -17.992 -13.689 1.00 31.44 280 ASN A N 1
ATOM 2227 C CA . ASN A 1 280 ? -43.615 -18.769 -12.887 1.00 31.44 280 ASN A CA 1
ATOM 2228 C C . ASN A 1 280 ? -43.458 -18.575 -11.357 1.00 31.44 280 ASN A C 1
ATOM 2230 O O . ASN A 1 280 ? -42.405 -18.834 -10.787 1.00 31.44 280 ASN A O 1
ATOM 2234 N N . GLN A 1 281 ? -44.545 -18.215 -10.663 1.00 34.09 281 GLN A N 1
ATOM 2235 C CA . GLN A 1 281 ? -44.559 -17.793 -9.244 1.00 34.09 281 GLN A CA 1
ATOM 2236 C C . GLN A 1 281 ? -44.461 -18.922 -8.185 1.00 34.09 281 GLN A C 1
ATOM 2238 O O . GLN A 1 281 ? -44.895 -18.726 -7.055 1.00 34.09 281 GLN A O 1
ATOM 2243 N N . ASN A 1 282 ? -43.935 -20.108 -8.520 1.00 36.28 282 ASN A N 1
ATOM 2244 C CA . ASN A 1 282 ? -43.847 -21.241 -7.574 1.00 36.28 282 ASN A CA 1
ATOM 2245 C C . ASN A 1 282 ? -42.425 -21.799 -7.354 1.00 36.28 282 ASN A C 1
ATOM 2247 O O . ASN A 1 282 ? -42.254 -22.599 -6.437 1.00 36.28 282 ASN A O 1
ATOM 2251 N N . ASP A 1 283 ? -41.418 -21.380 -8.130 1.00 41.03 283 ASP A N 1
ATOM 2252 C CA . ASP A 1 283 ? -40.031 -21.871 -7.988 1.00 41.03 283 ASP A CA 1
ATOM 2253 C C . ASP A 1 283 ? -39.133 -20.968 -7.111 1.00 41.03 283 ASP A C 1
ATOM 2255 O O . ASP A 1 283 ? -38.017 -21.356 -6.762 1.00 41.03 283 ASP A O 1
ATOM 2259 N N . GLU A 1 284 ? -39.611 -19.789 -6.689 1.00 43.16 284 GLU A N 1
ATOM 2260 C CA . GLU A 1 284 ? -38.814 -18.799 -5.935 1.00 43.16 284 GLU A CA 1
ATOM 2261 C C . GLU A 1 284 ? -38.307 -19.308 -4.570 1.00 43.16 284 GLU A C 1
ATOM 2263 O O . GLU A 1 284 ? -37.291 -18.826 -4.075 1.00 43.16 284 GLU A O 1
ATOM 2268 N N . LEU A 1 285 ? -38.962 -20.308 -3.965 1.00 45.78 285 LEU A N 1
ATOM 2269 C CA . LEU A 1 285 ? -38.640 -20.789 -2.612 1.00 45.78 285 LEU A CA 1
ATOM 2270 C C . LEU A 1 285 ? -37.508 -21.827 -2.538 1.00 45.78 285 LEU A C 1
ATOM 2272 O O . LEU A 1 285 ? -36.906 -21.987 -1.474 1.00 45.78 285 LEU A O 1
ATOM 2276 N N . TYR A 1 286 ? -37.184 -22.524 -3.632 1.00 47.06 286 TYR A N 1
ATOM 2277 C CA . TYR A 1 286 ? -36.189 -23.606 -3.598 1.00 47.06 286 TYR A CA 1
ATOM 2278 C C . TYR A 1 286 ? -34.740 -23.108 -3.390 1.00 47.06 286 TYR A C 1
ATOM 2280 O O . TYR A 1 286 ? -34.054 -23.662 -2.528 1.00 47.06 286 TYR A O 1
ATOM 2288 N N . PRO A 1 287 ? -34.261 -22.037 -4.062 1.00 48.97 287 PRO A N 1
ATOM 2289 C CA . PRO A 1 287 ? -32.918 -21.498 -3.814 1.00 48.97 287 PRO A CA 1
ATOM 2290 C C . PRO A 1 287 ? -32.743 -20.931 -2.398 1.00 48.97 287 PRO A C 1
ATOM 2292 O O . PRO A 1 287 ? -31.646 -20.961 -1.849 1.00 48.97 287 PRO A O 1
ATOM 2295 N N . ILE A 1 288 ? -33.824 -20.431 -1.791 1.00 53.97 288 ILE A N 1
ATOM 2296 C CA . ILE A 1 288 ? -33.808 -19.844 -0.443 1.00 53.97 288 ILE A CA 1
ATOM 2297 C C . ILE A 1 288 ? -33.691 -20.941 0.615 1.00 53.97 288 ILE A C 1
ATOM 2299 O O . ILE A 1 288 ? -32.934 -20.783 1.565 1.00 53.97 288 ILE A O 1
ATOM 2303 N N . ALA A 1 289 ? -34.391 -22.067 0.435 1.00 62.28 289 ALA A N 1
ATOM 2304 C CA . ALA A 1 289 ? -34.246 -23.230 1.308 1.00 62.28 289 ALA A CA 1
ATOM 2305 C C . ALA A 1 289 ? -32.794 -23.741 1.322 1.00 62.28 289 ALA A C 1
ATOM 2307 O O . ALA A 1 289 ? -32.244 -23.970 2.394 1.00 62.28 289 ALA A O 1
ATOM 2308 N N . VAL A 1 290 ? -32.144 -23.810 0.152 1.00 62.59 290 VAL A N 1
ATOM 2309 C CA . VAL A 1 290 ? -30.718 -24.167 0.045 1.00 62.59 290 VAL A CA 1
ATOM 2310 C C . VAL A 1 290 ? -29.827 -23.153 0.770 1.00 62.59 290 VAL A C 1
ATOM 2312 O O . VAL A 1 290 ? -28.963 -23.565 1.532 1.00 62.59 290 VAL A O 1
ATOM 2315 N N . LEU A 1 291 ? -30.052 -21.844 0.612 1.00 62.66 291 LEU A N 1
ATOM 2316 C CA . LEU A 1 291 ? -29.274 -20.815 1.322 1.00 62.66 291 LEU A CA 1
ATOM 2317 C C . LEU A 1 291 ? -29.470 -20.851 2.853 1.00 62.66 291 LEU A C 1
ATOM 2319 O O . LEU A 1 291 ? -28.534 -20.569 3.597 1.00 62.66 291 LEU A O 1
ATOM 2323 N N . ILE A 1 292 ? -30.665 -21.206 3.334 1.00 68.25 292 ILE A N 1
ATOM 2324 C CA . ILE A 1 292 ? -30.952 -21.377 4.770 1.00 68.25 292 ILE A CA 1
ATOM 2325 C C . ILE A 1 292 ? -30.296 -22.656 5.318 1.00 68.25 292 ILE A C 1
ATOM 2327 O O . ILE A 1 292 ? -29.791 -22.643 6.441 1.00 68.25 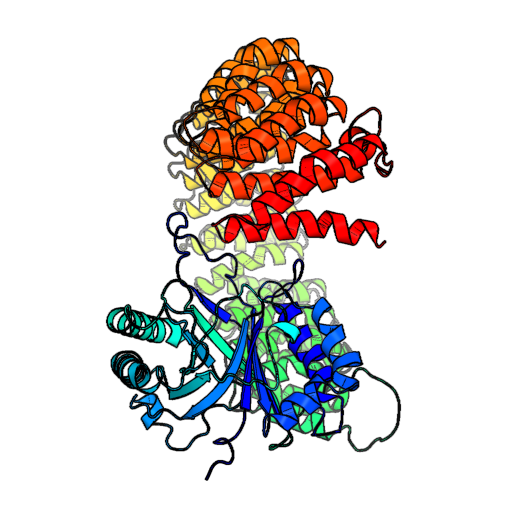292 ILE A O 1
ATOM 2331 N N . ASP A 1 293 ? -30.245 -23.734 4.532 1.00 75.19 293 ASP A N 1
ATOM 2332 C CA . ASP A 1 293 ? -29.494 -24.946 4.882 1.00 75.19 293 ASP A CA 1
ATOM 2333 C C . ASP A 1 293 ? -27.968 -24.706 4.827 1.00 75.19 293 ASP A C 1
ATOM 2335 O O . ASP A 1 293 ? -27.237 -25.211 5.681 1.00 75.19 293 ASP A O 1
ATOM 2339 N N . GLU A 1 294 ? -27.471 -23.883 3.892 1.00 81.38 294 GLU A N 1
ATOM 2340 C CA . GLU A 1 294 ? -26.052 -23.494 3.796 1.00 81.38 294 GLU A CA 1
ATOM 2341 C C . GLU A 1 294 ? -25.563 -22.740 5.043 1.00 81.38 294 GLU A C 1
ATOM 2343 O O . GLU A 1 294 ? -24.436 -22.978 5.476 1.00 81.38 294 GLU A O 1
ATOM 2348 N N . LEU A 1 295 ? -26.407 -21.916 5.683 1.00 81.12 295 LEU A N 1
ATOM 2349 C CA . LEU A 1 295 ? -26.093 -21.268 6.971 1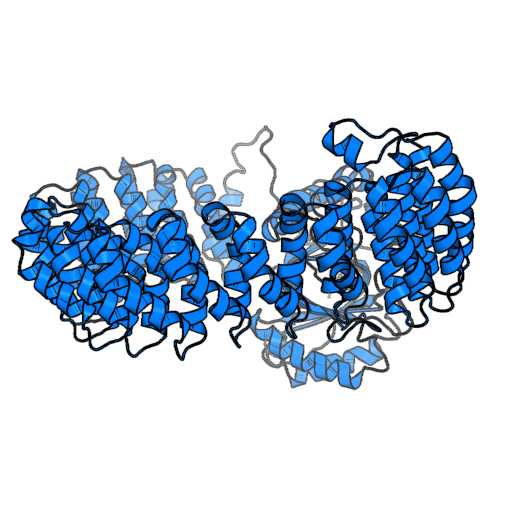.00 81.12 295 LEU A CA 1
ATOM 2350 C C . LEU A 1 295 ? -25.817 -22.274 8.106 1.00 81.12 295 LEU A C 1
ATOM 2352 O O . LEU A 1 295 ? -25.164 -21.922 9.081 1.00 81.12 295 LEU A O 1
ATOM 2356 N N . LYS A 1 296 ? -26.289 -23.522 7.987 1.00 82.56 296 LYS A N 1
ATOM 2357 C CA . LYS A 1 296 ? -26.073 -24.608 8.963 1.00 82.56 296 LYS A CA 1
ATOM 2358 C C . LYS A 1 296 ? -25.073 -25.663 8.482 1.00 82.56 296 LYS A C 1
ATOM 2360 O O . LYS A 1 296 ? -24.927 -26.701 9.125 1.00 82.56 296 LYS A O 1
ATOM 2365 N N . HIS A 1 297 ? -24.409 -25.443 7.349 1.00 85.56 297 HIS A N 1
ATOM 2366 C CA . HIS A 1 297 ? -23.521 -26.438 6.755 1.00 85.56 297 HIS A CA 1
ATOM 2367 C C . HIS A 1 297 ? -22.236 -26.617 7.575 1.00 85.56 297 HIS A C 1
ATOM 2369 O O . HIS A 1 297 ? -21.678 -25.643 8.068 1.00 85.56 297 HIS A O 1
ATOM 2375 N N . ASP A 1 298 ? -21.676 -27.829 7.622 1.00 79.69 298 ASP A N 1
ATOM 2376 C CA . ASP A 1 298 ? -20.378 -28.132 8.261 1.00 79.69 298 ASP A CA 1
ATOM 2377 C C . ASP A 1 298 ? -19.165 -27.424 7.603 1.00 79.69 298 ASP A C 1
ATOM 2379 O O . ASP A 1 298 ? -18.036 -27.565 8.070 1.00 79.69 298 ASP A O 1
ATOM 2383 N N . ASP A 1 299 ? -19.365 -26.699 6.495 1.00 82.88 299 ASP A N 1
ATOM 2384 C CA . ASP A 1 299 ? -18.299 -26.046 5.726 1.00 82.88 299 ASP A CA 1
ATOM 2385 C C . ASP A 1 299 ? -18.398 -24.533 5.921 1.00 82.88 299 ASP A C 1
ATOM 2387 O O . ASP A 1 299 ? -19.321 -23.883 5.426 1.00 82.88 299 ASP A O 1
ATOM 2391 N N . VAL A 1 300 ? -17.404 -23.994 6.621 1.00 84.56 300 VAL A N 1
ATOM 2392 C CA . VAL A 1 300 ? -17.192 -22.572 6.917 1.00 84.56 300 VAL A CA 1
ATOM 2393 C C . VAL A 1 300 ? -17.322 -21.704 5.667 1.00 84.56 300 VAL A C 1
ATOM 2395 O O . VAL A 1 300 ? -17.865 -20.608 5.721 1.00 84.56 300 VAL A O 1
ATOM 2398 N N . ILE A 1 301 ? -16.869 -22.198 4.513 1.00 83.19 301 ILE A N 1
ATOM 2399 C CA . ILE A 1 301 ? -16.869 -21.460 3.248 1.00 83.19 301 ILE A CA 1
ATOM 2400 C C . ILE A 1 301 ? -18.295 -21.337 2.705 1.00 83.19 301 ILE A C 1
ATOM 2402 O O . ILE A 1 301 ? -18.641 -20.313 2.116 1.00 83.19 301 ILE A O 1
ATOM 2406 N N . LEU A 1 302 ? -19.127 -22.364 2.896 1.00 80.81 302 LEU A N 1
ATOM 2407 C CA . LEU A 1 302 ? -20.540 -22.326 2.521 1.00 80.81 302 LEU A CA 1
ATOM 2408 C C . LEU A 1 302 ? -21.330 -21.448 3.496 1.00 80.81 302 LEU A C 1
ATOM 2410 O O . LEU A 1 302 ? -22.055 -20.574 3.025 1.00 80.81 302 LEU A O 1
ATOM 2414 N N . ARG A 1 303 ? -21.085 -21.557 4.813 1.00 88.38 303 ARG A N 1
ATOM 2415 C CA . ARG A 1 303 ? -21.657 -20.625 5.806 1.00 88.38 303 ARG A CA 1
ATOM 2416 C C . ARG A 1 303 ? -21.295 -19.173 5.475 1.00 88.38 303 ARG A C 1
ATOM 2418 O O . ARG A 1 303 ? -22.185 -18.343 5.329 1.00 88.38 303 ARG A O 1
ATOM 2425 N N . LEU A 1 304 ? -20.018 -18.871 5.227 1.00 87.12 304 LEU A N 1
ATOM 2426 C CA . LEU A 1 304 ? -19.526 -17.538 4.849 1.00 87.12 304 LEU A CA 1
ATOM 2427 C C . LEU A 1 304 ? -20.160 -17.012 3.547 1.00 87.12 304 LEU A C 1
ATOM 2429 O O . LEU A 1 304 ? -20.555 -15.848 3.466 1.00 87.12 304 LEU A O 1
ATOM 2433 N N . ASN A 1 305 ? -20.296 -17.862 2.524 1.00 84.25 305 ASN A N 1
ATOM 2434 C CA . ASN A 1 305 ? -20.966 -17.495 1.273 1.00 84.25 305 ASN A CA 1
ATOM 2435 C C . ASN A 1 305 ? -22.467 -17.222 1.468 1.00 84.25 305 ASN A C 1
ATOM 2437 O O . ASN A 1 305 ? -22.997 -16.309 0.830 1.00 84.25 305 ASN A O 1
ATOM 2441 N N . ALA A 1 306 ? -23.140 -17.976 2.340 1.00 85.25 306 ALA A N 1
ATOM 2442 C CA . ALA A 1 306 ? -24.538 -17.756 2.696 1.00 85.25 306 ALA A CA 1
ATOM 2443 C C . ALA A 1 306 ? -24.719 -16.481 3.539 1.00 85.25 306 ALA A C 1
ATOM 2445 O O . ALA A 1 306 ? -25.635 -15.704 3.268 1.00 85.25 306 ALA A O 1
ATOM 2446 N N . ILE A 1 307 ? -23.791 -16.183 4.458 1.00 91.12 307 ILE A N 1
ATOM 2447 C CA . ILE A 1 307 ? -23.722 -14.905 5.186 1.00 91.12 307 ILE A CA 1
ATOM 2448 C C . ILE A 1 307 ? -23.627 -13.720 4.212 1.00 91.12 307 ILE A C 1
ATOM 2450 O O . ILE A 1 307 ? -24.449 -12.807 4.269 1.00 91.12 307 ILE A O 1
ATOM 2454 N N . HIS A 1 308 ? -22.721 -13.771 3.231 1.00 89.69 308 HIS A N 1
ATOM 2455 C CA . HIS A 1 308 ? -22.620 -12.757 2.168 1.00 89.69 308 HIS A CA 1
ATOM 2456 C C . HIS A 1 308 ? -23.837 -12.689 1.218 1.00 89.69 308 HIS A C 1
ATOM 2458 O O . HIS A 1 308 ? -23.865 -11.856 0.309 1.00 89.69 308 HIS A O 1
ATOM 2464 N N . ARG A 1 309 ? -24.840 -13.557 1.402 1.00 88.31 309 ARG A N 1
ATOM 2465 C CA . ARG A 1 309 ? -26.116 -13.582 0.671 1.00 88.31 309 ARG A CA 1
ATOM 2466 C C . ARG A 1 309 ? -27.330 -13.397 1.587 1.00 88.31 309 ARG A C 1
ATOM 2468 O O . ARG A 1 309 ? -28.459 -13.540 1.113 1.00 88.31 309 ARG A O 1
ATOM 2475 N N . LEU A 1 310 ? -27.139 -13.027 2.859 1.00 90.31 310 LEU A N 1
ATOM 2476 C CA . LEU A 1 310 ? -28.232 -12.795 3.813 1.00 90.31 310 LEU A CA 1
ATOM 2477 C C . LEU A 1 310 ? -29.277 -11.809 3.285 1.00 90.31 310 LEU A C 1
ATOM 2479 O O . LEU A 1 310 ? -30.472 -12.029 3.465 1.00 90.31 310 LEU A O 1
ATOM 2483 N N . ASN A 1 311 ? -28.845 -10.770 2.568 1.00 89.62 311 ASN A N 1
ATOM 2484 C CA . ASN A 1 311 ? -29.735 -9.822 1.896 1.00 89.62 311 ASN A CA 1
ATOM 2485 C C . ASN A 1 311 ? -30.733 -10.506 0.941 1.00 89.62 311 ASN A C 1
ATOM 2487 O O . ASN A 1 311 ? -31.897 -10.129 0.883 1.00 89.62 311 ASN A O 1
ATOM 2491 N N . THR A 1 312 ? -30.293 -11.538 0.223 1.00 86.56 312 THR A N 1
ATOM 2492 C CA . THR A 1 312 ? -31.092 -12.298 -0.747 1.00 86.56 312 THR A CA 1
ATOM 2493 C C . THR A 1 312 ? -32.098 -13.193 -0.027 1.00 86.56 312 THR A C 1
ATOM 2495 O O . THR A 1 312 ? -33.256 -13.265 -0.434 1.00 86.56 312 THR A O 1
ATOM 2498 N N . ILE A 1 313 ? -31.683 -13.812 1.085 1.00 85.25 313 ILE A N 1
ATOM 2499 C CA . ILE A 1 313 ? -32.568 -14.594 1.961 1.00 85.25 313 ILE A CA 1
ATOM 2500 C C . ILE A 1 313 ? -33.657 -13.681 2.545 1.00 85.25 313 ILE A C 1
ATOM 2502 O O . ILE A 1 313 ? -34.843 -13.982 2.437 1.00 85.25 313 ILE A O 1
ATOM 2506 N N . ALA A 1 314 ? -33.276 -12.532 3.107 1.00 88.62 314 ALA A N 1
ATOM 2507 C CA . ALA A 1 314 ? -34.201 -11.608 3.757 1.00 88.62 314 ALA A CA 1
ATOM 2508 C C . ALA A 1 314 ? -35.162 -10.907 2.780 1.00 88.62 314 ALA A C 1
ATOM 2510 O O . ALA A 1 314 ? -36.344 -10.758 3.094 1.00 88.62 314 ALA A O 1
ATOM 2511 N N . LEU A 1 315 ? -34.699 -10.534 1.578 1.00 87.56 315 LEU A N 1
ATOM 2512 C CA . LEU A 1 315 ? -35.561 -10.010 0.509 1.00 87.56 315 LEU A CA 1
ATOM 2513 C C . LEU A 1 315 ? -36.712 -10.961 0.181 1.00 87.56 315 LEU A C 1
ATOM 2515 O O . LEU A 1 315 ? -37.834 -10.512 -0.043 1.00 87.56 315 LEU A O 1
ATOM 2519 N N . ALA A 1 316 ? -36.433 -12.263 0.157 1.00 82.94 316 ALA A N 1
ATOM 2520 C CA . ALA A 1 316 ? -37.388 -13.263 -0.291 1.00 82.94 316 ALA A CA 1
ATOM 2521 C C . ALA A 1 316 ? -38.196 -13.919 0.850 1.00 82.94 316 ALA A C 1
ATOM 2523 O O . ALA A 1 316 ? -39.293 -14.421 0.613 1.00 82.94 316 ALA A O 1
ATOM 2524 N N . LEU A 1 317 ? -37.720 -13.854 2.101 1.00 83.56 317 LEU A N 1
ATOM 2525 C CA . LEU A 1 317 ? -38.562 -14.071 3.286 1.00 83.56 317 LEU A CA 1
ATOM 2526 C C . LEU A 1 317 ? -39.566 -12.923 3.489 1.00 83.56 317 LEU A C 1
ATOM 2528 O O . LEU A 1 317 ? -40.686 -13.163 3.945 1.00 83.56 317 LEU A O 1
ATOM 2532 N N . GLY A 1 318 ? -39.170 -11.696 3.139 1.00 88.94 318 GLY A N 1
ATOM 2533 C CA . GLY A 1 318 ? -39.917 -10.475 3.416 1.00 88.94 318 GLY A CA 1
ATOM 2534 C C . GLY A 1 318 ? -39.728 -9.993 4.858 1.00 88.94 318 GLY A C 1
ATOM 2535 O O . GLY A 1 318 ? -39.497 -10.776 5.778 1.00 88.94 318 GLY A O 1
ATOM 2536 N N . ALA A 1 319 ? -39.845 -8.679 5.065 1.00 93.25 319 ALA A N 1
ATOM 2537 C CA . ALA A 1 319 ? -39.432 -8.012 6.304 1.00 93.25 319 ALA A CA 1
ATOM 2538 C C . ALA A 1 319 ? -40.040 -8.584 7.598 1.00 93.25 319 ALA A C 1
ATOM 2540 O O . ALA A 1 319 ? -39.366 -8.619 8.620 1.00 93.25 319 ALA A O 1
ATOM 2541 N N . GLU A 1 320 ? -41.289 -9.052 7.573 1.00 93.06 320 GLU A N 1
ATOM 2542 C CA . GLU A 1 320 ? -41.948 -9.659 8.738 1.00 93.06 320 GLU A CA 1
ATOM 2543 C C . GLU A 1 320 ? -41.254 -10.956 9.172 1.00 93.06 320 GLU A C 1
ATOM 2545 O O . GLU A 1 320 ? -40.754 -11.042 10.293 1.00 93.06 320 GLU A O 1
ATOM 2550 N N . ARG A 1 321 ? -41.094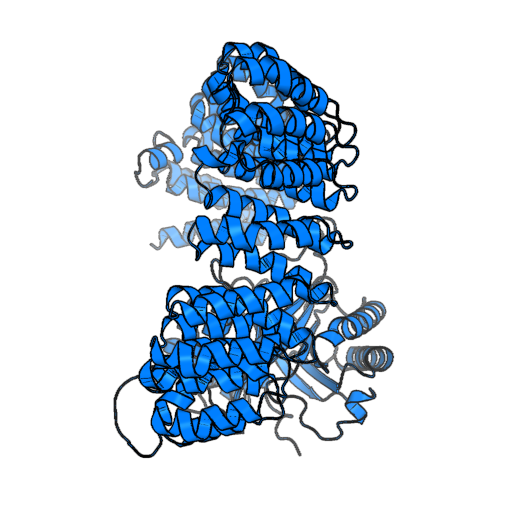 -11.909 8.249 1.00 89.88 321 ARG A N 1
ATOM 2551 C CA . ARG A 1 321 ? -40.421 -13.190 8.510 1.00 89.88 321 ARG A CA 1
ATOM 2552 C C . ARG A 1 321 ? -38.918 -13.033 8.727 1.00 89.88 321 ARG A C 1
ATOM 2554 O O . ARG A 1 321 ? -38.335 -13.784 9.501 1.00 89.88 321 ARG A O 1
ATOM 2561 N N . THR A 1 322 ? -38.283 -12.026 8.126 1.00 93.81 322 THR A N 1
ATOM 2562 C CA . THR A 1 322 ? -36.897 -11.667 8.463 1.00 93.81 322 THR A CA 1
ATOM 2563 C C . THR A 1 322 ? -36.763 -11.367 9.958 1.00 93.81 322 THR A C 1
ATOM 2565 O O . THR A 1 322 ? -35.855 -11.890 10.596 1.00 93.81 322 THR A O 1
ATOM 2568 N N . ARG A 1 323 ? -37.681 -10.586 10.546 1.00 95.88 323 ARG A N 1
ATOM 2569 C CA . ARG A 1 323 ? -37.655 -10.257 11.983 1.00 95.88 323 ARG A CA 1
ATOM 2570 C C . ARG A 1 323 ? -38.050 -11.423 12.887 1.00 95.88 323 ARG A C 1
ATOM 2572 O O . ARG A 1 323 ? -37.496 -11.535 13.972 1.00 95.88 323 ARG A O 1
ATOM 2579 N N . GLU A 1 324 ? -39.021 -12.235 12.476 1.00 92.44 324 GLU A N 1
ATOM 2580 C CA . GLU A 1 324 ? -39.599 -13.290 13.325 1.00 92.44 324 GLU A CA 1
ATOM 2581 C C . GLU A 1 324 ? -38.875 -14.642 13.224 1.00 92.44 324 GLU A C 1
ATOM 2583 O O . GLU A 1 324 ? -38.928 -15.427 14.167 1.00 92.44 324 GLU A O 1
ATOM 2588 N N . GLU A 1 325 ? -38.183 -14.912 12.113 1.00 89.56 325 GLU A N 1
ATOM 2589 C CA . GLU A 1 325 ? -37.494 -16.184 11.857 1.00 89.56 325 GLU A CA 1
ATOM 2590 C C . GLU A 1 325 ? -35.981 -15.994 11.670 1.00 89.56 325 GLU A C 1
ATOM 2592 O O . GLU A 1 325 ? -35.193 -16.633 12.368 1.00 89.56 325 GLU A O 1
ATOM 2597 N N . LEU A 1 326 ? -35.553 -15.115 10.751 1.00 91.19 326 LEU A N 1
ATOM 2598 C CA . LEU A 1 326 ? -34.133 -15.016 10.378 1.00 91.19 326 LEU A CA 1
ATOM 2599 C C . LEU A 1 326 ? -33.281 -14.344 11.462 1.00 91.19 326 LEU A C 1
ATOM 2601 O O . LEU A 1 326 ? -32.234 -14.877 11.808 1.00 91.19 326 LEU A O 1
ATOM 2605 N N . ILE A 1 327 ? -33.708 -13.204 12.014 1.00 94.62 327 ILE A N 1
ATOM 2606 C CA . ILE A 1 327 ? -32.931 -12.505 13.052 1.00 94.62 327 ILE A CA 1
ATOM 2607 C C . ILE A 1 327 ? -32.765 -13.358 14.326 1.00 94.62 327 ILE A C 1
ATOM 2609 O O . ILE A 1 327 ? -31.621 -13.491 14.758 1.00 94.62 327 ILE A O 1
ATOM 2613 N N . PRO A 1 328 ? -33.809 -14.008 14.889 1.00 93.38 328 PRO A N 1
ATOM 2614 C CA . PRO A 1 328 ? -33.640 -14.936 16.009 1.00 93.38 328 PRO A CA 1
ATOM 2615 C C . PRO A 1 328 ? -32.712 -16.111 15.685 1.00 93.38 328 PRO A C 1
ATOM 2617 O O . PRO A 1 328 ? -31.885 -16.478 16.513 1.00 93.38 328 PRO A O 1
ATOM 2620 N N . PHE A 1 329 ? -32.787 -16.664 14.467 1.00 90.62 329 PHE A N 1
ATOM 2621 C CA . PHE A 1 329 ? -31.874 -17.727 14.048 1.00 90.62 329 PHE A CA 1
ATOM 2622 C C . PHE A 1 329 ? -30.405 -17.265 14.010 1.00 90.62 329 PHE A C 1
ATOM 2624 O O . PHE A 1 329 ? -29.522 -18.005 14.441 1.00 90.62 329 PHE A O 1
ATOM 2631 N N . LEU A 1 330 ? -30.129 -16.049 13.529 1.00 92.25 330 LEU A N 1
ATOM 2632 C CA . LEU A 1 330 ? -28.774 -15.484 13.527 1.00 92.25 330 LEU A CA 1
ATOM 2633 C C . LEU A 1 330 ? -28.277 -15.148 14.941 1.00 92.25 330 LEU A C 1
ATOM 2635 O O . LEU A 1 330 ? -27.089 -15.291 15.204 1.00 92.25 330 LEU A O 1
ATOM 2639 N N . ASP A 1 331 ? -29.174 -14.747 15.844 1.00 91.00 331 ASP A N 1
ATOM 2640 C CA . ASP A 1 331 ? -28.867 -14.478 17.256 1.00 91.00 331 ASP A CA 1
ATOM 2641 C C . ASP A 1 331 ? -28.523 -15.769 18.030 1.00 91.00 331 ASP A C 1
ATOM 2643 O O . ASP A 1 331 ? -27.600 -15.792 18.838 1.00 91.00 331 ASP A O 1
ATOM 2647 N N . GLU A 1 332 ? -29.184 -16.888 17.711 1.00 87.06 332 GLU A N 1
ATOM 2648 C CA . GLU A 1 332 ? -28.801 -18.222 18.205 1.00 87.06 332 GLU A CA 1
ATOM 2649 C C . GLU A 1 332 ? -27.512 -18.769 17.552 1.00 87.06 332 GLU A C 1
ATOM 2651 O O . GLU A 1 332 ? -26.886 -19.673 18.102 1.00 87.06 332 GLU A O 1
ATOM 2656 N N . SER A 1 333 ? -27.092 -18.228 16.400 1.00 81.81 333 SER A N 1
ATOM 2657 C CA . SER A 1 333 ? -25.945 -18.713 15.606 1.00 81.81 333 SER A CA 1
ATOM 2658 C C . SER A 1 333 ? -24.656 -17.902 15.812 1.00 81.81 333 SER A C 1
ATOM 2660 O O . SER A 1 333 ? -23.772 -17.906 14.959 1.00 81.81 333 SER A O 1
ATOM 2662 N N . VAL A 1 334 ? -24.524 -17.204 16.944 1.00 79.81 334 VAL A N 1
ATOM 2663 C CA . VAL A 1 334 ? -23.316 -16.429 17.304 1.00 79.81 334 VAL A CA 1
ATOM 2664 C C . VAL A 1 334 ? -22.127 -17.291 17.768 1.00 79.81 334 VAL A C 1
ATOM 2666 O O . VAL A 1 334 ? -21.048 -16.759 18.023 1.00 79.81 334 VAL A O 1
ATOM 2669 N N . GLU A 1 335 ? -22.296 -18.614 17.852 1.00 82.75 335 GLU A N 1
ATOM 2670 C CA . GLU A 1 335 ? -21.231 -19.599 18.100 1.00 82.75 335 GLU A CA 1
ATOM 2671 C C . GLU A 1 335 ? -20.737 -20.219 16.770 1.00 82.75 335 GLU A C 1
ATOM 2673 O O . GLU A 1 335 ? -21.062 -21.358 16.437 1.00 82.75 335 GLU A O 1
ATOM 2678 N N . ASP A 1 336 ? -19.952 -19.462 15.994 1.00 88.81 336 ASP A N 1
ATOM 2679 C CA . ASP A 1 336 ? -19.366 -19.881 14.703 1.00 88.81 336 ASP A CA 1
ATOM 2680 C C . ASP A 1 336 ? -17.867 -19.485 14.618 1.00 88.81 336 ASP A C 1
ATOM 2682 O O . ASP A 1 336 ? -17.289 -18.991 15.585 1.00 88.81 336 ASP A O 1
ATOM 2686 N N . GLU A 1 337 ? -17.201 -19.723 13.486 1.00 91.88 337 GLU A N 1
ATOM 2687 C CA . GLU A 1 337 ? -15.813 -19.326 13.240 1.00 91.88 337 GLU A CA 1
ATOM 2688 C C . GLU A 1 337 ? -15.676 -17.820 12.960 1.00 91.88 337 GLU A C 1
ATOM 2690 O O . GLU A 1 337 ? -16.533 -17.192 12.334 1.00 91.88 337 GLU A O 1
ATOM 2695 N N . ASP A 1 338 ? -14.54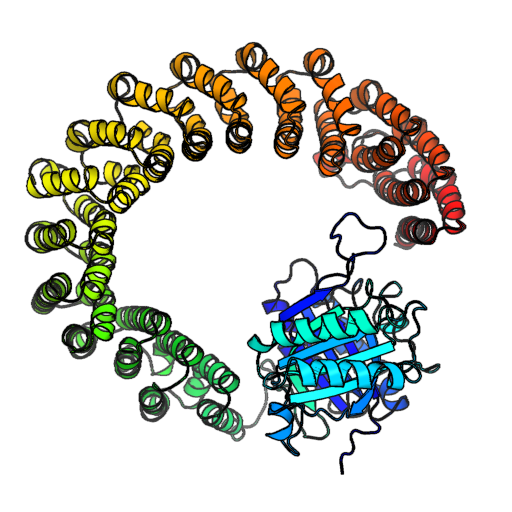1 -17.248 13.367 1.00 94.06 338 ASP A N 1
ATOM 2696 C CA . ASP A 1 338 ? -14.278 -15.803 13.363 1.00 94.06 338 ASP A CA 1
ATOM 2697 C C . ASP A 1 338 ? -14.500 -15.119 12.001 1.00 94.06 338 ASP A C 1
ATOM 2699 O O . ASP A 1 338 ? -14.989 -13.988 11.946 1.00 94.06 338 ASP A O 1
ATOM 2703 N N . GLU A 1 339 ? -14.183 -15.793 10.887 1.00 93.44 339 GLU A N 1
ATOM 2704 C CA . GLU A 1 339 ? -14.420 -15.271 9.531 1.00 93.44 339 GLU A CA 1
ATOM 2705 C C . GLU A 1 339 ? -15.924 -15.112 9.237 1.00 93.44 339 GLU A C 1
ATOM 2707 O O . GLU A 1 339 ? -16.350 -14.088 8.693 1.00 93.44 339 GLU A O 1
ATOM 2712 N N . VAL A 1 340 ? -16.737 -16.091 9.650 1.00 93.88 340 VAL A N 1
ATOM 2713 C CA . VAL A 1 340 ? -18.199 -16.103 9.481 1.00 93.88 340 VAL A CA 1
ATOM 2714 C C . VAL A 1 340 ? -18.839 -15.048 10.382 1.00 93.88 340 VAL A C 1
ATOM 2716 O O . VAL A 1 340 ? -19.650 -14.250 9.912 1.00 93.88 340 VAL A O 1
ATOM 2719 N N . LEU A 1 341 ? -18.417 -14.971 11.648 1.00 96.06 341 LEU A N 1
ATOM 2720 C CA . LEU A 1 341 ? -18.910 -13.991 12.621 1.00 96.06 341 LEU A CA 1
ATOM 2721 C C . LEU A 1 341 ? -18.537 -12.546 12.251 1.00 96.06 341 LEU A C 1
ATOM 2723 O O . LEU A 1 341 ? -19.339 -11.627 12.442 1.00 96.06 341 LEU A O 1
ATOM 2727 N N . THR A 1 342 ? -17.353 -12.329 11.670 1.00 96.50 342 THR A N 1
ATOM 2728 C CA . THR A 1 342 ? -16.933 -11.012 11.159 1.00 96.50 342 THR A CA 1
ATOM 2729 C C . THR A 1 342 ? -17.800 -10.589 9.971 1.00 96.50 342 THR A C 1
ATOM 2731 O O . THR A 1 342 ? -18.279 -9.453 9.928 1.00 96.50 342 THR A O 1
ATOM 2734 N N . ALA A 1 343 ? -18.064 -11.500 9.029 1.00 95.50 343 ALA A N 1
ATOM 2735 C CA . ALA A 1 343 ? -18.947 -11.233 7.895 1.00 95.50 343 ALA A CA 1
ATOM 2736 C C . ALA A 1 343 ? -20.410 -11.013 8.328 1.00 95.50 343 ALA A C 1
ATOM 2738 O O . ALA A 1 343 ? -21.061 -10.098 7.825 1.00 95.50 343 ALA A O 1
ATOM 2739 N N . LEU A 1 344 ? -20.909 -11.784 9.302 1.00 96.31 344 LEU A N 1
ATOM 2740 C CA . LEU A 1 344 ? -22.251 -11.626 9.873 1.00 96.31 344 LEU A CA 1
ATOM 2741 C C . LEU A 1 344 ? -22.394 -10.254 10.538 1.00 96.31 344 LEU A C 1
ATOM 2743 O O . LEU A 1 344 ? -23.351 -9.528 10.270 1.00 96.31 344 LEU A O 1
ATOM 2747 N N . SER A 1 345 ? -21.396 -9.868 11.338 1.00 96.94 345 SER A N 1
ATOM 2748 C CA . SER A 1 345 ? -21.322 -8.543 11.956 1.00 96.94 345 SER A CA 1
ATOM 2749 C C . SER A 1 345 ? -21.370 -7.424 10.913 1.00 96.94 345 SER A C 1
ATOM 2751 O O . SER A 1 345 ? -22.037 -6.416 11.136 1.00 96.94 345 SER A O 1
ATOM 2753 N N . GLU A 1 346 ? -20.703 -7.583 9.762 1.00 97.06 346 GLU A N 1
ATOM 2754 C CA . GLU A 1 346 ? -20.749 -6.599 8.675 1.00 97.06 346 GLU A CA 1
ATOM 2755 C C . GLU A 1 346 ? -22.124 -6.513 7.996 1.00 97.06 346 GLU A C 1
ATOM 2757 O O . GLU A 1 346 ? -22.634 -5.408 7.793 1.00 97.06 346 GLU A O 1
ATOM 2762 N N . GLU A 1 347 ? -22.715 -7.649 7.620 1.00 95.94 347 GLU A N 1
ATOM 2763 C CA . GLU A 1 347 ? -23.968 -7.671 6.858 1.00 95.94 347 GLU A CA 1
ATOM 2764 C C . GLU A 1 347 ? -25.172 -7.234 7.704 1.00 95.94 347 GLU A C 1
ATOM 2766 O O . GLU A 1 347 ? -26.023 -6.493 7.205 1.00 95.94 347 GLU A O 1
ATOM 2771 N N . LEU A 1 348 ? -25.202 -7.556 9.005 1.00 96.75 348 LEU A N 1
ATOM 2772 C CA . LEU A 1 348 ? -26.215 -7.030 9.933 1.00 96.75 348 LEU A CA 1
ATOM 2773 C C . LEU A 1 348 ? -26.195 -5.490 10.014 1.00 96.75 348 LEU A C 1
ATOM 2775 O O . LEU A 1 348 ? -27.244 -4.865 10.154 1.00 96.75 348 LEU A O 1
ATOM 2779 N N . GLY A 1 349 ? -25.030 -4.857 9.835 1.00 96.38 349 GLY A N 1
ATOM 2780 C CA . GLY A 1 349 ? -24.895 -3.396 9.764 1.00 96.38 349 GLY A CA 1
ATOM 2781 C C . GLY A 1 349 ? -25.457 -2.746 8.496 1.00 96.38 349 GLY A C 1
ATOM 2782 O O . GLY A 1 349 ? -25.458 -1.521 8.400 1.00 96.38 349 GLY A O 1
ATOM 2783 N N . LYS A 1 350 ? -25.908 -3.543 7.519 1.00 96.31 350 LYS A N 1
ATOM 2784 C CA . LYS A 1 350 ? -26.520 -3.103 6.251 1.00 96.31 350 LYS A CA 1
ATOM 2785 C C . LYS A 1 350 ? -27.995 -3.520 6.157 1.00 96.31 350 LYS A C 1
ATOM 2787 O O . LYS A 1 350 ? -28.583 -3.468 5.078 1.00 96.31 350 LYS A O 1
ATOM 2792 N N . PHE A 1 351 ? -28.580 -3.999 7.259 1.00 96.75 351 PHE A N 1
ATOM 2793 C CA . PHE A 1 351 ? -29.789 -4.826 7.223 1.00 96.75 351 PHE A CA 1
ATOM 2794 C C . PHE A 1 351 ? -31.105 -4.103 7.538 1.00 96.75 351 PHE A C 1
ATOM 2796 O O . PHE A 1 351 ? -32.161 -4.736 7.534 1.00 96.75 351 PHE A O 1
ATOM 2803 N N . VAL A 1 352 ? -31.061 -2.789 7.789 1.00 97.12 352 VAL A N 1
ATOM 2804 C CA . VAL A 1 352 ? -32.224 -1.992 8.223 1.00 97.12 352 VAL A CA 1
ATOM 2805 C C . VAL A 1 352 ? -33.385 -2.069 7.227 1.00 97.12 352 VAL A C 1
ATOM 2807 O O . VAL A 1 352 ? -34.507 -2.388 7.619 1.00 97.12 352 VAL A O 1
ATOM 2810 N N . GLU A 1 353 ? -33.126 -1.879 5.933 1.00 96.38 353 GLU A N 1
ATOM 2811 C CA . GLU A 1 353 ? -34.152 -2.002 4.885 1.00 96.38 353 GLU A CA 1
ATOM 2812 C C . GLU A 1 353 ? -34.808 -3.397 4.872 1.00 96.38 353 GLU A C 1
ATOM 2814 O O . GLU A 1 353 ? -36.032 -3.514 4.783 1.00 96.38 353 GLU A O 1
ATOM 2819 N N . TYR A 1 354 ? -34.029 -4.470 5.056 1.00 95.94 354 TYR A N 1
ATOM 2820 C CA . TYR A 1 354 ? -34.541 -5.847 5.007 1.00 95.94 354 TYR A CA 1
ATOM 2821 C C . TYR A 1 354 ? -35.355 -6.255 6.244 1.00 95.94 354 TYR A C 1
ATOM 2823 O O . TYR A 1 354 ? -36.174 -7.168 6.143 1.00 95.94 354 TYR A O 1
ATOM 2831 N N . VAL A 1 355 ? -35.196 -5.573 7.387 1.00 96.56 355 VAL A N 1
ATOM 2832 C CA . VAL A 1 355 ? -36.109 -5.712 8.542 1.00 96.56 355 VAL A CA 1
ATOM 2833 C C . VAL A 1 355 ? -37.328 -4.786 8.457 1.00 96.56 355 VAL A C 1
ATOM 2835 O O . VAL A 1 355 ? -38.142 -4.763 9.379 1.00 96.56 355 VAL A O 1
ATOM 2838 N N . GLY A 1 356 ? -37.522 -4.066 7.348 1.00 94.44 356 GLY A N 1
ATOM 2839 C CA . GLY A 1 356 ? -38.665 -3.171 7.137 1.00 94.44 356 GLY A CA 1
ATOM 2840 C C . GLY A 1 356 ? -38.405 -1.720 7.544 1.00 94.44 356 GLY A C 1
ATOM 2841 O O . GLY A 1 356 ? -39.347 -1.013 7.896 1.00 94.44 356 GLY A O 1
ATOM 2842 N N . GLY A 1 357 ? -37.146 -1.286 7.508 1.00 95.25 357 GLY A N 1
ATOM 2843 C CA . GLY A 1 357 ? -36.738 0.100 7.704 1.00 95.25 357 GLY A CA 1
ATOM 2844 C C . GLY A 1 357 ? -36.545 0.522 9.171 1.00 95.25 357 GLY A C 1
ATOM 2845 O O . GLY A 1 357 ? -36.646 -0.296 10.096 1.00 95.25 357 GLY A O 1
ATOM 2846 N N . PRO A 1 358 ? -36.272 1.820 9.406 1.00 95.31 358 PRO A N 1
ATOM 2847 C CA . PRO A 1 358 ? -35.864 2.353 10.710 1.00 95.31 358 PRO A CA 1
ATOM 2848 C C . PRO A 1 358 ? -36.801 2.049 11.888 1.00 95.31 358 PRO A C 1
ATOM 2850 O O . PRO A 1 358 ? -36.334 1.836 13.008 1.00 95.31 358 PRO A O 1
ATOM 2853 N N . GLU A 1 359 ? -38.117 1.953 11.663 1.00 95.62 359 GLU A N 1
ATOM 2854 C CA . GLU A 1 359 ? -39.104 1.616 12.709 1.00 95.62 359 GLU A CA 1
ATOM 2855 C C . GLU A 1 359 ? -38.836 0.242 13.356 1.00 95.62 359 GLU A C 1
ATOM 2857 O O . GLU A 1 359 ? -39.110 0.031 14.541 1.00 95.62 359 GLU A O 1
ATOM 2862 N N . HIS A 1 360 ? -38.204 -0.673 12.618 1.00 96.62 360 HIS A N 1
ATOM 2863 C CA . HIS A 1 360 ? -37.894 -2.027 13.069 1.00 96.62 360 HIS A CA 1
ATOM 2864 C C . HIS A 1 360 ? -36.400 -2.301 13.285 1.00 96.62 360 HIS A C 1
ATOM 2866 O O . HIS A 1 360 ? -36.063 -3.341 13.842 1.00 96.62 360 HIS A O 1
ATOM 2872 N N . ALA A 1 361 ? -35.505 -1.373 12.935 1.00 96.75 361 ALA A N 1
ATOM 2873 C CA . ALA A 1 361 ? -34.049 -1.548 13.023 1.00 96.75 361 ALA A CA 1
ATOM 2874 C C . ALA A 1 361 ? -33.529 -2.000 14.408 1.00 96.75 361 ALA A C 1
ATOM 2876 O O . ALA A 1 361 ? -32.508 -2.679 14.497 1.00 96.75 361 ALA A O 1
ATOM 2877 N N . HIS A 1 362 ? -34.252 -1.685 15.487 1.00 96.44 362 HIS A N 1
ATOM 2878 C CA . HIS A 1 362 ? -33.923 -2.095 16.856 1.00 96.44 362 HIS A CA 1
ATOM 2879 C C . HIS A 1 362 ? -33.825 -3.621 17.067 1.00 96.44 362 HIS A C 1
ATOM 2881 O O . HIS A 1 362 ? -33.134 -4.045 17.990 1.00 96.44 362 HIS A O 1
ATOM 2887 N N . VAL A 1 363 ? -34.448 -4.457 16.221 1.00 96.88 363 VAL A N 1
ATOM 2888 C CA . VAL A 1 363 ? -34.335 -5.927 16.344 1.00 96.88 363 VAL A CA 1
ATOM 2889 C C . VAL A 1 363 ? -32.927 -6.448 16.038 1.00 96.88 363 VAL A C 1
ATOM 2891 O O . VAL A 1 363 ? -32.534 -7.491 16.546 1.00 96.88 363 VAL A O 1
ATOM 2894 N N . LEU A 1 364 ? -32.144 -5.706 15.246 1.00 97.56 364 LEU A N 1
ATOM 2895 C CA . LEU A 1 364 ? -30.769 -6.059 14.874 1.00 97.56 364 LEU A CA 1
ATOM 2896 C C . LEU A 1 364 ? -29.778 -5.886 16.037 1.00 97.56 364 LEU A C 1
ATOM 2898 O O . LEU A 1 364 ? -28.635 -6.327 15.949 1.00 97.56 364 LEU A O 1
ATOM 2902 N N . LEU A 1 365 ? -30.201 -5.233 17.124 1.00 97.69 365 LEU A N 1
ATOM 2903 C CA . LEU A 1 365 ? -29.336 -4.909 18.254 1.00 97.69 365 LEU A CA 1
ATOM 2904 C C . LEU A 1 365 ? -28.962 -6.140 19.091 1.00 97.69 365 LEU A C 1
ATOM 2906 O O . LEU A 1 365 ? -27.842 -6.182 19.581 1.00 97.69 365 LEU A O 1
ATOM 2910 N N . SER A 1 366 ? -29.849 -7.134 19.224 1.00 96.00 366 SER A N 1
ATOM 2911 C CA . SER A 1 366 ? -29.596 -8.358 20.011 1.00 96.00 366 SER A CA 1
ATOM 2912 C C . SER A 1 366 ? -28.430 -9.201 19.455 1.00 96.00 366 SER A C 1
ATOM 2914 O O . SER A 1 366 ? -27.424 -9.329 20.159 1.00 96.00 366 SER A O 1
ATOM 2916 N N . PRO A 1 367 ? -28.445 -9.654 18.177 1.00 96.19 367 PRO A N 1
ATOM 2917 C CA . PRO A 1 367 ? -27.322 -10.414 17.618 1.00 96.19 367 PRO A CA 1
ATOM 2918 C C . PRO A 1 367 ? -26.019 -9.613 17.608 1.00 96.19 367 PRO A C 1
ATOM 2920 O O . PRO A 1 367 ? -24.952 -10.159 17.881 1.00 96.19 367 PRO A O 1
ATOM 2923 N N . LEU A 1 368 ? -26.080 -8.302 17.358 1.00 97.88 368 LEU A N 1
ATOM 2924 C CA . LEU A 1 368 ? -24.890 -7.454 17.385 1.00 97.88 368 LEU A CA 1
ATOM 2925 C C . LEU A 1 368 ? -24.358 -7.179 18.804 1.00 97.88 368 LEU A C 1
ATOM 2927 O O . LEU A 1 368 ? -23.153 -6.993 18.953 1.00 97.88 368 LEU A O 1
ATOM 2931 N N . GLU A 1 369 ? -25.196 -7.181 19.847 1.00 97.25 369 GLU A N 1
ATOM 2932 C CA . GLU A 1 369 ? -24.751 -7.135 21.251 1.00 97.25 369 GLU A CA 1
ATOM 2933 C C . GLU A 1 369 ? -23.962 -8.396 21.612 1.00 97.25 369 GLU A C 1
ATOM 2935 O O . GLU A 1 369 ? -22.883 -8.302 22.202 1.00 97.25 369 GLU A O 1
ATOM 2940 N N . ASN A 1 370 ? -24.466 -9.559 21.192 1.00 95.56 370 ASN A N 1
ATOM 2941 C CA . ASN A 1 370 ? -23.818 -10.848 21.406 1.00 95.56 370 ASN A CA 1
ATOM 2942 C C . ASN A 1 370 ? -22.488 -10.941 20.638 1.00 95.56 370 ASN A C 1
ATOM 2944 O O . ASN A 1 370 ? -21.454 -11.216 21.248 1.00 95.56 370 ASN A O 1
ATOM 2948 N N . LEU A 1 371 ? -22.464 -10.582 19.348 1.00 96.81 371 LEU A N 1
ATOM 2949 C CA . LEU A 1 371 ? -21.233 -10.491 18.543 1.00 96.81 371 LEU A CA 1
ATOM 2950 C C . LEU A 1 371 ? -20.216 -9.494 19.137 1.00 96.81 371 LEU A C 1
ATOM 2952 O O . LEU A 1 371 ? -19.012 -9.751 19.143 1.00 96.81 371 LEU A O 1
ATOM 2956 N N . ALA A 1 372 ? -20.680 -8.385 19.722 1.00 96.81 372 ALA A N 1
ATOM 2957 C CA . ALA A 1 372 ? -19.826 -7.415 20.407 1.00 96.81 372 ALA A CA 1
ATOM 2958 C C . ALA A 1 372 ? -19.234 -7.924 21.742 1.00 96.81 372 ALA A C 1
ATOM 2960 O O . ALA A 1 372 ? -18.346 -7.262 22.288 1.00 96.81 372 ALA A O 1
ATOM 2961 N N . ALA A 1 373 ? -19.667 -9.072 22.273 1.00 94.88 373 ALA A N 1
ATOM 2962 C CA . ALA A 1 373 ? -19.118 -9.678 23.491 1.00 94.88 373 ALA A CA 1
ATOM 2963 C C . ALA A 1 373 ? -18.022 -10.742 23.237 1.00 94.88 373 ALA A C 1
ATOM 2965 O O . ALA A 1 373 ? -17.263 -11.052 24.162 1.00 94.88 373 ALA A O 1
ATOM 2966 N N . ILE A 1 374 ? -17.916 -11.259 22.005 1.00 94.06 374 ILE A N 1
ATOM 2967 C CA . ILE A 1 374 ? -17.043 -12.382 21.596 1.00 94.06 374 ILE A CA 1
ATOM 2968 C C . ILE A 1 374 ? -15.547 -12.084 21.817 1.00 94.06 374 ILE A C 1
ATOM 2970 O O . ILE A 1 374 ? -15.133 -10.927 21.866 1.00 94.06 374 ILE A O 1
ATOM 2974 N N . GLU A 1 375 ? -14.709 -13.114 21.992 1.00 91.94 375 GLU A N 1
ATOM 2975 C CA . GLU A 1 375 ? -13.279 -12.961 22.319 1.00 91.94 375 GLU A CA 1
ATOM 2976 C C . GLU A 1 375 ? -12.403 -12.424 21.171 1.00 91.94 375 GLU A C 1
ATOM 2978 O O . GLU A 1 375 ? -11.432 -11.708 21.445 1.00 91.94 375 GLU A O 1
ATOM 2983 N N . GLU A 1 376 ? -12.761 -12.665 19.909 1.00 95.31 376 GLU A N 1
ATOM 2984 C CA . GLU A 1 376 ? -12.005 -12.186 18.745 1.00 95.31 376 GLU A CA 1
ATOM 2985 C C . GLU A 1 376 ? -12.162 -10.661 18.534 1.00 95.31 376 GLU A C 1
ATOM 2987 O O . GLU A 1 376 ? -13.284 -10.162 18.376 1.00 95.31 376 GLU A O 1
ATOM 2992 N N . PRO A 1 377 ? -11.062 -9.874 18.534 1.00 94.62 377 PRO A N 1
ATOM 2993 C CA . PRO A 1 377 ? -11.119 -8.433 18.301 1.00 94.62 377 PRO A CA 1
ATOM 2994 C C . PRO A 1 377 ? -11.788 -8.003 16.994 1.00 94.62 377 PRO A C 1
ATOM 2996 O O . PRO A 1 377 ? -12.550 -7.038 17.033 1.00 94.62 377 PRO A O 1
ATOM 2999 N N . LEU A 1 378 ? -11.547 -8.688 15.870 1.00 95.81 378 LEU A N 1
ATOM 3000 C CA . LEU A 1 378 ? -12.097 -8.286 14.569 1.00 95.81 378 LEU A CA 1
ATOM 3001 C C . LEU A 1 378 ? -13.629 -8.375 14.531 1.00 95.81 378 LEU A C 1
ATOM 3003 O O . LEU A 1 378 ? -14.282 -7.448 14.045 1.00 95.81 378 LEU A O 1
ATOM 3007 N N . VAL A 1 379 ? -14.203 -9.430 15.120 1.00 97.12 379 VAL A N 1
ATOM 3008 C CA . VAL A 1 379 ? -15.659 -9.598 15.257 1.00 97.12 379 VAL A CA 1
ATOM 3009 C C . VAL A 1 379 ? -16.246 -8.447 16.077 1.00 97.12 379 VAL A C 1
ATOM 3011 O O . VAL A 1 379 ? -17.168 -7.770 15.620 1.00 97.12 379 VAL A O 1
ATOM 3014 N N . ARG A 1 380 ? -15.665 -8.145 17.250 1.00 96.81 380 ARG A N 1
ATOM 3015 C CA . ARG A 1 380 ? -16.130 -7.039 18.108 1.00 96.81 380 ARG A CA 1
ATOM 3016 C C . ARG A 1 380 ? -16.026 -5.676 17.434 1.00 96.81 380 ARG A C 1
ATOM 3018 O O . ARG A 1 380 ? -16.966 -4.888 17.513 1.00 96.81 380 ARG A O 1
ATOM 3025 N N . GLU A 1 381 ? -14.898 -5.378 16.790 1.00 96.81 381 GLU A N 1
ATOM 3026 C CA . GLU A 1 381 ? -14.705 -4.113 16.071 1.00 96.81 381 GLU A CA 1
ATOM 3027 C C . GLU A 1 381 ? -15.759 -3.946 14.975 1.00 96.81 381 GLU A C 1
ATOM 3029 O O . GLU A 1 381 ? -16.339 -2.863 14.839 1.00 96.81 381 GLU A O 1
ATOM 3034 N N . LYS A 1 382 ? -16.083 -5.030 14.259 1.00 97.94 382 LYS A N 1
ATOM 3035 C CA . LYS A 1 382 ? -17.094 -5.001 13.207 1.00 97.94 382 LYS A CA 1
ATOM 3036 C C . LYS A 1 382 ? -18.519 -4.889 13.740 1.00 97.94 382 LYS A C 1
ATOM 3038 O O . LYS A 1 382 ? -19.304 -4.108 13.204 1.00 97.94 382 LYS A O 1
ATOM 3043 N N . ALA A 1 383 ? -18.841 -5.588 14.827 1.00 98.19 383 ALA A N 1
ATOM 3044 C CA . ALA A 1 383 ? -20.128 -5.462 15.503 1.00 98.19 383 ALA A CA 1
ATOM 3045 C C . ALA A 1 383 ? -20.350 -4.030 16.025 1.00 98.19 383 ALA A C 1
ATOM 3047 O O . ALA A 1 383 ? -21.422 -3.460 15.833 1.00 98.19 383 ALA A O 1
ATOM 3048 N N . VAL A 1 384 ? -19.318 -3.398 16.598 1.00 98.38 384 VAL A N 1
ATOM 3049 C CA . VAL A 1 384 ? -19.359 -1.994 17.048 1.00 98.38 384 VAL A CA 1
ATOM 3050 C C . VAL A 1 384 ? -19.499 -1.009 15.880 1.00 98.38 384 VAL A C 1
ATOM 3052 O O . VAL A 1 384 ? -20.224 -0.021 16.008 1.00 98.38 384 VAL A O 1
ATOM 3055 N N . GLU A 1 385 ? -18.861 -1.258 14.730 1.00 98.31 385 GLU A N 1
ATOM 3056 C CA . GLU A 1 385 ? -19.076 -0.467 13.505 1.00 98.31 385 GLU A CA 1
ATOM 3057 C C . GLU A 1 385 ? -20.552 -0.524 13.067 1.00 98.31 385 GLU A C 1
ATOM 3059 O O . GLU A 1 385 ? -21.177 0.511 12.825 1.00 98.31 385 GLU A O 1
ATOM 3064 N N . SER A 1 386 ? -21.127 -1.726 13.021 1.00 98.50 386 SER A N 1
ATOM 3065 C CA . SER A 1 386 ? -22.507 -1.974 12.592 1.00 98.50 386 SER A CA 1
ATOM 3066 C C . SER A 1 386 ? -23.561 -1.442 13.566 1.00 98.50 386 SER A C 1
ATOM 3068 O O . SER A 1 386 ? -24.531 -0.823 13.129 1.00 98.50 386 SER A O 1
ATOM 3070 N N . LEU A 1 387 ? -23.353 -1.590 14.879 1.00 98.62 387 LEU A N 1
ATOM 3071 C CA . LEU A 1 387 ? -24.212 -0.990 15.909 1.00 98.62 387 LEU A CA 1
ATOM 3072 C C . LEU A 1 387 ? -24.273 0.534 15.769 1.00 98.62 387 LEU A C 1
ATOM 3074 O O . LEU A 1 387 ? -25.353 1.115 15.862 1.00 98.62 387 LEU A O 1
ATOM 3078 N N . ASN A 1 388 ? -23.134 1.186 15.518 1.00 97.94 388 ASN A N 1
ATOM 3079 C CA . ASN A 1 388 ? -23.104 2.633 15.320 1.00 97.94 388 ASN A CA 1
ATOM 3080 C C . ASN A 1 388 ? -23.880 3.058 14.064 1.00 97.94 388 ASN A C 1
ATOM 3082 O O . ASN A 1 388 ? -24.692 3.972 14.168 1.00 97.94 388 ASN A O 1
ATOM 3086 N N . LYS A 1 389 ? -23.725 2.363 12.926 1.00 97.81 389 LYS A N 1
ATOM 3087 C CA . LYS A 1 389 ? -24.520 2.635 11.709 1.00 97.81 389 LYS A CA 1
ATOM 3088 C C . LYS A 1 389 ? -26.022 2.529 11.968 1.00 97.81 389 LYS A C 1
ATOM 3090 O O . LYS A 1 389 ? -26.765 3.456 11.672 1.00 97.81 389 LYS A O 1
ATOM 3095 N N . ILE A 1 390 ? -26.464 1.445 12.606 1.00 97.88 390 ILE A N 1
ATOM 3096 C CA . ILE A 1 390 ? -27.882 1.247 12.944 1.00 97.88 390 ILE A CA 1
ATOM 3097 C C . ILE A 1 390 ? -28.384 2.367 13.873 1.00 97.88 390 ILE A C 1
ATOM 3099 O O . ILE A 1 390 ? -29.492 2.868 13.695 1.00 97.88 390 ILE A O 1
ATOM 3103 N N . CYS A 1 391 ? -27.565 2.818 14.829 1.00 97.69 391 CYS A N 1
ATOM 3104 C CA . CYS A 1 391 ? -27.898 3.919 15.740 1.00 97.69 391 CYS A CA 1
ATOM 3105 C C . CYS A 1 391 ? -28.132 5.269 15.033 1.00 97.69 391 CYS A C 1
ATOM 3107 O O . CYS A 1 391 ? -28.904 6.097 15.528 1.00 97.69 391 CYS A O 1
ATOM 3109 N N . GLU A 1 392 ? -27.517 5.502 13.871 1.00 96.50 392 GLU A N 1
ATOM 3110 C CA . GLU A 1 392 ? -27.788 6.687 13.045 1.00 96.50 392 GLU A CA 1
ATOM 3111 C C . GLU A 1 392 ? -29.204 6.646 12.438 1.00 96.50 392 GLU A C 1
ATOM 3113 O O . GLU A 1 392 ? -29.847 7.691 12.318 1.00 96.50 392 GLU A O 1
ATOM 3118 N N . GLU A 1 393 ? -29.737 5.453 12.159 1.00 96.25 393 GLU A N 1
ATOM 3119 C CA . GLU A 1 393 ? -31.075 5.254 11.583 1.00 96.25 393 GLU A CA 1
ATOM 3120 C C . GLU A 1 393 ? -32.202 5.186 12.631 1.00 96.25 393 GLU A C 1
ATOM 3122 O O . GLU A 1 393 ? -33.311 5.650 12.365 1.00 96.25 393 GLU A O 1
ATOM 3127 N N . LEU A 1 394 ? -31.939 4.675 13.844 1.00 96.81 394 LEU A N 1
ATOM 3128 C CA . LEU A 1 394 ? -32.938 4.587 14.927 1.00 96.81 394 LEU A CA 1
ATOM 3129 C C . LEU A 1 394 ? -33.606 5.939 15.234 1.00 96.81 394 LEU A C 1
ATOM 3131 O O . LEU A 1 394 ? -32.982 6.991 15.155 1.00 96.81 394 LEU A O 1
ATOM 3135 N N . SER A 1 395 ? -34.862 5.942 15.672 1.00 96.44 395 SER A N 1
ATOM 3136 C CA . SER A 1 395 ? -35.517 7.123 16.259 1.00 96.44 395 SER A CA 1
ATOM 3137 C C . SER A 1 395 ? -34.978 7.448 17.663 1.00 96.44 395 SER A C 1
ATOM 3139 O O . SER A 1 395 ? -34.419 6.587 18.342 1.00 96.44 395 SER A O 1
ATOM 3141 N N . GLN A 1 396 ? -35.200 8.678 18.150 1.00 96.38 396 GLN A N 1
ATOM 3142 C CA . GLN A 1 396 ? -34.825 9.063 19.523 1.00 96.38 396 GLN A CA 1
ATOM 3143 C C . GLN A 1 396 ? -35.452 8.129 20.573 1.00 96.38 396 GLN A C 1
ATOM 3145 O O . GLN A 1 396 ? -34.770 7.732 21.511 1.00 96.38 396 GLN A O 1
ATOM 3150 N N . GLN A 1 397 ? -36.715 7.727 20.392 1.00 96.62 397 GLN A N 1
ATOM 3151 C CA . GLN A 1 397 ? -37.372 6.781 21.295 1.00 96.62 397 GLN A CA 1
ATOM 3152 C C . GLN A 1 397 ? -36.671 5.415 21.287 1.00 96.62 397 GLN A C 1
ATOM 3154 O O . GLN A 1 397 ? -36.366 4.882 22.348 1.00 96.62 397 GLN A O 1
ATOM 3159 N N . GLN A 1 398 ? -36.340 4.871 20.111 1.00 97.19 398 GLN A N 1
ATOM 3160 C CA . GLN A 1 398 ? -35.636 3.587 20.032 1.00 97.19 398 GLN A CA 1
ATOM 3161 C C . GLN A 1 398 ? -34.216 3.651 20.618 1.00 97.19 398 GLN A C 1
ATOM 3163 O O . GLN A 1 398 ? -33.764 2.662 21.196 1.00 97.19 398 GLN A O 1
ATOM 3168 N N . ILE A 1 399 ? -33.524 4.792 20.506 1.00 97.75 399 ILE A N 1
ATOM 3169 C CA . ILE A 1 399 ? -32.221 5.014 21.152 1.00 97.75 399 ILE A CA 1
ATOM 3170 C C . ILE A 1 399 ? -32.353 4.929 22.677 1.00 97.75 399 ILE A C 1
ATOM 3172 O O . ILE A 1 399 ? -31.581 4.211 23.309 1.00 97.75 399 ILE A O 1
ATOM 3176 N N . GLU A 1 400 ? -33.340 5.613 23.255 1.00 97.38 400 GLU A N 1
ATOM 3177 C CA . GLU A 1 400 ? -33.593 5.624 24.703 1.00 97.38 400 GLU A CA 1
ATOM 3178 C C . GLU A 1 400 ? -34.057 4.256 25.233 1.00 97.38 400 GLU A C 1
ATOM 3180 O O . GLU A 1 400 ? -33.583 3.794 26.270 1.00 97.38 400 GLU A O 1
ATOM 3185 N N . GLU A 1 401 ? -34.959 3.582 24.516 1.00 97.19 401 GLU A N 1
ATOM 3186 C CA . GLU A 1 401 ? -35.593 2.336 24.970 1.00 97.19 401 GLU A CA 1
ATOM 3187 C C . GLU A 1 401 ? -34.774 1.070 24.666 1.00 97.19 401 GLU A C 1
ATOM 3189 O O . GLU A 1 401 ? -34.924 0.075 25.373 1.00 97.19 401 GLU A O 1
ATOM 3194 N N . ASN A 1 402 ? -33.902 1.084 23.647 1.00 97.75 402 ASN A N 1
ATOM 3195 C CA . ASN A 1 402 ? -33.194 -0.117 23.174 1.00 97.75 402 ASN A CA 1
ATOM 3196 C C . ASN A 1 402 ? -31.669 0.062 23.133 1.00 97.75 402 ASN A C 1
ATOM 3198 O O . ASN A 1 402 ? -30.942 -0.735 23.729 1.00 97.75 402 ASN A O 1
ATOM 3202 N N . PHE A 1 403 ? -31.172 1.112 22.466 1.00 98.31 403 PHE A N 1
ATOM 3203 C CA . PHE A 1 403 ? -29.732 1.264 22.216 1.00 98.31 403 PHE A CA 1
ATOM 3204 C C . PHE A 1 403 ? -28.939 1.627 23.477 1.00 98.31 403 PHE A C 1
ATOM 3206 O O . PHE A 1 403 ? -27.934 0.993 23.785 1.00 98.31 403 PHE A O 1
ATOM 3213 N N . ILE A 1 404 ? -29.390 2.619 24.249 1.00 98.19 404 ILE A N 1
ATOM 3214 C CA . ILE A 1 404 ? -28.719 3.011 25.496 1.00 98.19 404 ILE A CA 1
ATOM 3215 C C . ILE A 1 404 ? -28.712 1.847 26.507 1.00 98.19 404 ILE A C 1
ATOM 3217 O O . ILE A 1 404 ? -27.641 1.555 27.042 1.00 98.19 404 ILE A O 1
ATOM 3221 N N . PRO A 1 405 ? -29.818 1.107 26.736 1.00 98.25 405 PRO A N 1
ATOM 3222 C CA . PRO A 1 405 ? -29.797 -0.105 27.554 1.00 98.25 405 PRO A CA 1
ATOM 3223 C C . PRO A 1 405 ? -28.769 -1.162 27.119 1.00 98.25 405 PRO A C 1
ATOM 3225 O O . PRO A 1 405 ? -28.117 -1.722 27.997 1.00 98.25 405 PRO A O 1
ATOM 3228 N N . LEU A 1 406 ? -28.577 -1.396 25.814 1.00 98.19 406 LEU A N 1
ATOM 3229 C CA . LEU A 1 406 ? -27.519 -2.271 25.274 1.00 98.19 406 LEU A CA 1
ATOM 3230 C C . LEU A 1 406 ? -26.125 -1.774 25.671 1.00 98.19 406 LEU A C 1
ATOM 3232 O O . LEU A 1 406 ? -25.341 -2.522 26.254 1.00 98.19 406 LEU A O 1
ATOM 3236 N N . VAL A 1 407 ? -25.830 -0.488 25.444 1.00 98.12 407 VAL A N 1
ATOM 3237 C CA . VAL A 1 407 ? -24.531 0.100 25.819 1.00 98.12 407 VAL A CA 1
ATOM 3238 C C . VAL A 1 407 ? -24.281 -0.060 27.320 1.00 98.12 407 VAL A C 1
ATOM 3240 O O . VAL A 1 407 ? -23.194 -0.457 27.735 1.00 98.12 407 VAL A O 1
ATOM 3243 N N . LEU A 1 408 ? -25.301 0.174 28.150 1.00 97.31 408 LEU A N 1
ATOM 3244 C CA . LEU A 1 408 ? -25.186 0.040 29.601 1.00 97.31 408 LEU A CA 1
ATOM 3245 C C . LEU A 1 408 ? -25.071 -1.411 30.091 1.00 97.31 408 LEU A C 1
ATOM 3247 O O . LEU A 1 408 ? -24.516 -1.604 31.175 1.00 97.31 408 LEU A O 1
ATOM 3251 N N . ARG A 1 409 ? -25.563 -2.410 29.344 1.00 97.81 409 ARG A N 1
ATOM 3252 C CA . ARG A 1 409 ? -25.313 -3.834 29.625 1.00 97.81 409 ARG A CA 1
ATOM 3253 C C . ARG A 1 409 ? -23.861 -4.190 29.330 1.00 97.81 409 ARG A C 1
ATOM 3255 O O . ARG A 1 409 ? -23.170 -4.647 30.239 1.00 97.81 409 ARG A O 1
ATOM 3262 N N . LEU A 1 410 ? -23.370 -3.883 28.127 1.00 97.88 410 LEU A N 1
ATOM 3263 C CA . LEU A 1 410 ? -21.981 -4.149 27.733 1.00 97.88 410 LEU A CA 1
ATOM 3264 C C . LEU A 1 410 ? -20.965 -3.477 28.678 1.00 97.88 410 LEU A C 1
ATOM 3266 O O . LEU A 1 410 ? -19.988 -4.109 29.074 1.00 97.88 410 LEU A O 1
ATOM 3270 N N . SER A 1 411 ? -21.225 -2.242 29.125 1.00 97.69 411 SER A N 1
ATOM 3271 C CA . SER A 1 411 ? -20.360 -1.526 30.081 1.00 97.69 411 SER A CA 1
ATOM 3272 C C . SER A 1 411 ? -20.333 -2.113 31.497 1.00 97.69 411 SER A C 1
ATOM 3274 O O . SER A 1 411 ? -19.423 -1.802 32.265 1.00 97.69 411 SER A O 1
ATOM 3276 N N . LYS A 1 412 ? -21.337 -2.915 31.874 1.00 95.69 412 LYS A N 1
ATOM 3277 C CA . LYS A 1 412 ? -21.496 -3.500 33.220 1.00 95.69 412 LYS A CA 1
ATOM 3278 C C . LYS A 1 412 ? -21.278 -5.014 33.251 1.00 95.69 412 LYS A C 1
ATOM 3280 O O . LYS A 1 412 ? -21.397 -5.604 34.320 1.00 95.69 412 LYS A O 1
ATOM 3285 N N . ALA A 1 413 ? -20.979 -5.629 32.109 1.00 94.94 413 ALA A N 1
ATOM 3286 C CA . ALA A 1 413 ? -20.671 -7.048 32.010 1.00 94.94 413 ALA A CA 1
ATOM 3287 C C . ALA A 1 413 ? -19.431 -7.414 32.845 1.00 94.94 413 ALA A C 1
ATOM 3289 O O . ALA A 1 413 ? -18.509 -6.609 32.982 1.00 94.94 413 ALA A O 1
ATOM 3290 N N . ASP A 1 414 ? -19.385 -8.642 33.364 1.00 91.69 414 ASP A N 1
ATOM 3291 C CA . ASP A 1 414 ? -18.236 -9.131 34.138 1.00 91.69 414 ASP A CA 1
ATOM 3292 C C . ASP A 1 414 ? -16.971 -9.255 33.267 1.00 91.69 414 ASP A C 1
ATOM 3294 O O . ASP A 1 414 ? -15.860 -8.962 33.714 1.00 91.69 414 ASP A O 1
ATOM 3298 N N . TRP A 1 415 ? -17.139 -9.650 32.000 1.00 91.38 415 TRP A N 1
ATOM 3299 C CA . TRP A 1 415 ? -16.046 -9.828 31.046 1.00 91.38 415 TRP A CA 1
ATOM 3300 C C . TRP A 1 415 ? -15.599 -8.507 30.415 1.00 91.38 415 TRP A C 1
ATOM 3302 O O . TRP A 1 415 ? -16.394 -7.701 29.929 1.00 91.38 415 TRP A O 1
ATOM 3312 N N . PHE A 1 416 ? -14.282 -8.304 30.369 1.00 92.94 416 PHE A N 1
ATOM 3313 C CA . PHE A 1 416 ? -13.687 -7.077 29.842 1.00 92.94 416 PHE A CA 1
ATOM 3314 C C . PHE A 1 416 ? -13.878 -6.904 28.322 1.00 92.94 416 PHE A C 1
ATOM 3316 O O . PHE A 1 416 ? -13.773 -5.782 27.831 1.00 92.94 416 PHE A O 1
ATOM 3323 N N . THR A 1 417 ? -14.158 -7.974 27.568 1.00 93.81 417 THR A N 1
ATOM 3324 C CA . THR A 1 417 ? -14.385 -7.939 26.110 1.00 93.81 417 THR A CA 1
ATOM 3325 C C . THR A 1 417 ? -15.611 -7.099 25.754 1.00 93.81 417 THR A C 1
ATOM 3327 O O . THR A 1 417 ? -15.506 -6.167 24.957 1.00 93.81 417 THR A O 1
ATOM 3330 N N . SER A 1 418 ? -16.738 -7.338 26.430 1.00 96.94 418 SER A N 1
ATOM 3331 C CA . SER A 1 418 ? -17.963 -6.538 26.313 1.00 96.94 418 SER A CA 1
ATOM 3332 C C . SER A 1 418 ? -17.723 -5.072 26.690 1.00 96.94 418 SER A C 1
ATOM 3334 O O . SER A 1 418 ? -18.136 -4.170 25.960 1.00 96.94 418 SER A O 1
ATOM 3336 N N . LYS A 1 419 ? -16.981 -4.813 27.779 1.00 98.06 419 LYS A N 1
ATOM 3337 C CA . LYS A 1 419 ? -16.626 -3.447 28.208 1.00 98.06 419 LYS A CA 1
ATOM 3338 C C . LYS A 1 419 ? -15.783 -2.707 27.166 1.00 98.06 419 LYS A C 1
ATOM 3340 O O . LYS A 1 419 ? -16.020 -1.525 26.925 1.00 98.06 419 LYS A O 1
ATOM 3345 N N . ILE A 1 420 ? -14.822 -3.388 26.530 1.00 97.44 420 ILE A N 1
ATOM 3346 C CA . ILE A 1 420 ? -14.014 -2.840 25.425 1.00 97.44 420 ILE A CA 1
ATOM 3347 C C . ILE A 1 420 ? -14.930 -2.383 24.285 1.00 97.44 420 ILE A C 1
ATOM 3349 O O . ILE A 1 420 ? -14.823 -1.228 23.866 1.00 97.44 420 ILE A O 1
ATOM 3353 N N . SER A 1 421 ? -15.858 -3.232 23.834 1.00 97.88 421 SER A N 1
ATOM 3354 C CA . SER A 1 421 ? -16.836 -2.870 22.797 1.00 97.88 421 SER A CA 1
ATOM 3355 C C . SER A 1 421 ? -17.699 -1.681 23.198 1.00 97.88 421 SER A C 1
ATOM 3357 O O . SER A 1 421 ? -17.867 -0.750 22.409 1.00 97.88 421 SER A O 1
ATOM 3359 N N . ALA A 1 422 ? -18.180 -1.665 24.445 1.00 98.12 422 ALA A N 1
ATOM 3360 C CA . ALA A 1 422 ? -19.048 -0.612 24.956 1.00 98.12 422 ALA A CA 1
ATOM 3361 C C . ALA A 1 422 ? -18.447 0.790 24.782 1.00 98.12 422 ALA A C 1
ATOM 3363 O O . ALA A 1 422 ? -19.160 1.707 24.382 1.00 98.12 422 ALA A O 1
ATOM 3364 N N . THR A 1 423 ? -17.131 0.960 24.988 1.00 97.81 423 THR A N 1
ATOM 3365 C CA . THR A 1 423 ? -16.448 2.262 24.808 1.00 97.81 423 THR A CA 1
ATOM 3366 C C . THR A 1 423 ? -16.658 2.878 23.417 1.00 97.81 423 THR A C 1
ATOM 3368 O O . THR A 1 423 ? -16.651 4.100 23.284 1.00 97.81 423 THR A O 1
ATOM 3371 N N . GLY A 1 424 ? -16.861 2.060 22.378 1.00 97.31 424 GLY A N 1
ATOM 3372 C CA . GLY A 1 424 ? -17.070 2.512 21.001 1.00 97.31 424 GLY A CA 1
ATOM 3373 C C . GLY A 1 424 ? -18.509 2.915 20.670 1.00 97.31 424 GLY A C 1
ATOM 3374 O O . GLY A 1 424 ? -18.757 3.349 19.549 1.00 97.31 4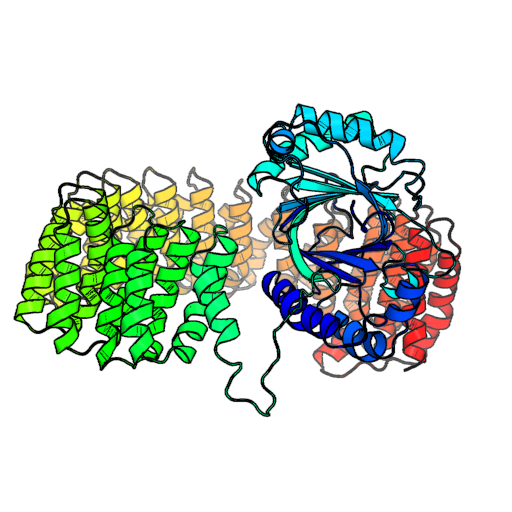24 GLY A O 1
ATOM 3375 N N . LEU A 1 425 ? -19.450 2.779 21.611 1.00 97.94 425 LEU A N 1
ATOM 3376 C CA . LEU A 1 425 ? -20.893 2.928 21.372 1.00 97.94 425 LEU A CA 1
ATOM 3377 C C . LEU A 1 425 ? -21.525 4.156 22.054 1.00 97.94 425 LEU A C 1
ATOM 3379 O O . LEU A 1 425 ? -22.733 4.353 21.965 1.00 97.94 425 LEU A O 1
ATOM 3383 N N . TYR A 1 426 ? -20.741 4.997 22.737 1.00 97.88 426 TYR A N 1
ATOM 3384 C CA . TYR A 1 426 ? -21.274 6.150 23.482 1.00 97.88 426 TYR A CA 1
ATOM 3385 C C . TYR A 1 426 ? -21.522 7.396 22.623 1.00 97.88 426 TYR A C 1
ATOM 3387 O O . TYR A 1 426 ? -22.499 8.107 22.848 1.00 97.88 426 TYR A O 1
ATOM 3395 N N . GLN A 1 427 ? -20.655 7.677 21.645 1.00 95.88 427 GLN A N 1
ATOM 3396 C CA . GLN A 1 427 ? -20.687 8.926 20.871 1.00 95.88 427 GLN A CA 1
ATOM 3397 C C . GLN A 1 427 ? -21.985 9.089 20.065 1.00 95.88 427 GLN A C 1
ATOM 3399 O O . GLN A 1 427 ? -22.629 10.138 20.124 1.00 95.88 427 GLN A O 1
ATOM 3404 N N . THR A 1 428 ? -22.361 8.054 19.319 1.00 95.25 428 THR A N 1
ATOM 3405 C CA . THR A 1 428 ? -23.477 8.072 18.365 1.00 95.25 428 THR A CA 1
ATOM 3406 C C . THR A 1 428 ? -24.830 8.336 19.039 1.00 95.25 428 THR A C 1
ATOM 3408 O O . THR A 1 428 ? -25.452 9.351 18.702 1.00 95.25 428 THR A O 1
ATOM 3411 N N . PRO A 1 429 ? -25.273 7.556 20.055 1.00 96.31 429 PRO A N 1
ATOM 3412 C CA . PRO A 1 429 ? -26.542 7.821 20.732 1.00 96.31 429 PRO A CA 1
ATOM 3413 C C . PRO A 1 429 ? -26.537 9.148 21.499 1.00 96.31 429 PRO A C 1
ATOM 3415 O O . PRO A 1 429 ? -27.569 9.814 21.551 1.00 96.31 429 PRO A O 1
ATOM 3418 N N . TYR A 1 430 ? -25.398 9.580 22.058 1.00 97.06 430 TYR A N 1
ATOM 3419 C CA . TYR A 1 430 ? -25.316 10.795 22.879 1.00 97.06 430 TYR A CA 1
ATOM 3420 C C . TYR A 1 430 ? -25.828 12.045 22.158 1.00 97.06 430 TYR A C 1
ATOM 3422 O O . TYR A 1 430 ? -26.564 12.839 22.742 1.00 97.06 430 TYR A O 1
ATOM 3430 N N . SER A 1 431 ? -25.487 12.200 20.876 1.00 91.31 431 SER A N 1
ATOM 3431 C CA . SER A 1 431 ? -25.893 13.356 20.063 1.00 91.31 431 SER A CA 1
ATOM 3432 C C . SER A 1 431 ? -27.414 13.499 19.885 1.00 91.31 431 SER A C 1
ATOM 3434 O O . SER A 1 431 ? -27.899 14.588 19.577 1.00 91.31 431 SER A O 1
ATOM 3436 N N . ARG A 1 432 ? -28.169 12.411 20.097 1.00 93.25 432 ARG A N 1
ATOM 3437 C CA . ARG A 1 432 ? -29.621 12.313 19.870 1.00 93.25 432 ARG A CA 1
ATOM 3438 C C . ARG A 1 432 ? -30.405 11.950 21.136 1.00 93.25 432 ARG A C 1
ATOM 3440 O O . ARG A 1 432 ? -31.630 12.036 21.128 1.00 93.25 432 ARG A O 1
ATOM 3447 N N . ALA A 1 433 ? -29.721 11.577 22.214 1.00 95.69 433 ALA A N 1
ATOM 3448 C CA . ALA A 1 433 ? -30.301 11.289 23.519 1.00 95.69 433 ALA A CA 1
ATOM 3449 C C . ALA A 1 433 ? -30.852 12.550 24.209 1.00 95.69 433 ALA A C 1
ATOM 3451 O O . ALA A 1 433 ? -30.440 13.681 23.941 1.00 95.69 433 ALA A O 1
ATOM 3452 N N . THR A 1 434 ? -31.779 12.348 25.138 1.00 96.69 434 THR A N 1
ATOM 3453 C CA . THR A 1 434 ? -32.298 13.384 26.035 1.00 96.69 434 THR A CA 1
ATOM 3454 C C . THR A 1 434 ? -31.237 13.816 27.063 1.00 96.69 434 THR A C 1
ATOM 3456 O O . THR A 1 434 ? -30.340 13.034 27.383 1.00 96.69 434 THR A O 1
ATOM 3459 N N . PRO A 1 435 ? -31.315 15.034 27.640 1.00 96.00 435 PRO A N 1
ATOM 3460 C CA . PRO A 1 435 ? -30.307 15.516 28.591 1.00 96.00 435 PRO A CA 1
ATOM 3461 C C . PRO A 1 435 ? -30.040 14.605 29.812 1.00 96.00 435 PRO A C 1
ATOM 3463 O O . PRO A 1 435 ? -28.869 14.451 30.163 1.00 96.00 435 PRO A O 1
ATOM 3466 N N . PRO A 1 436 ? -31.045 13.948 30.439 1.00 96.69 436 PRO A N 1
ATOM 3467 C CA . PRO A 1 436 ? -30.792 12.986 31.518 1.00 96.69 436 PRO A CA 1
ATOM 3468 C C . PRO A 1 436 ? -30.007 11.755 31.045 1.00 96.69 436 PRO A C 1
ATOM 3470 O O . PRO A 1 436 ? -29.094 11.297 31.729 1.00 96.69 436 PRO A O 1
ATOM 3473 N N . SER A 1 437 ? -30.318 11.244 29.854 1.00 97.06 437 SER A N 1
ATOM 3474 C CA . SER A 1 437 ? -29.618 10.099 29.270 1.00 97.06 437 SER A CA 1
ATOM 3475 C C . SER A 1 437 ? -28.213 10.464 28.791 1.00 97.06 437 SER A C 1
ATOM 3477 O O . SER A 1 437 ? -27.290 9.670 28.951 1.00 97.06 437 SER A O 1
ATOM 3479 N N . GLN A 1 438 ? -28.002 11.691 28.303 1.00 97.69 438 GLN A N 1
ATOM 3480 C CA . GLN A 1 438 ? -26.665 12.243 28.072 1.00 97.69 438 GLN A CA 1
ATOM 3481 C C . GLN A 1 438 ? -25.833 12.252 29.364 1.00 97.69 438 GLN A C 1
ATOM 3483 O O . GLN A 1 438 ? -24.693 11.793 29.357 1.00 97.69 438 GLN A O 1
ATOM 3488 N N . GLU A 1 439 ? -26.388 12.724 30.484 1.00 97.25 439 GLU A N 1
ATOM 3489 C CA . GLU A 1 439 ? -25.699 12.700 31.783 1.00 97.25 439 GLU A CA 1
ATOM 3490 C C . GLU A 1 439 ? -25.364 11.266 32.231 1.00 97.25 439 GLU A C 1
ATOM 3492 O O . GLU A 1 439 ? -24.213 10.978 32.567 1.00 97.25 439 GLU A O 1
ATOM 3497 N N . ALA A 1 440 ? -26.322 10.338 32.144 1.00 96.56 440 ALA A N 1
ATOM 3498 C CA . ALA A 1 440 ? -26.102 8.929 32.472 1.00 96.56 440 ALA A CA 1
ATOM 3499 C C . ALA A 1 440 ? -25.017 8.273 31.592 1.00 96.56 440 ALA A C 1
ATOM 3501 O O . ALA A 1 440 ? -24.191 7.503 32.093 1.00 96.56 440 ALA A O 1
ATOM 3502 N N . LEU A 1 441 ? -24.973 8.603 30.295 1.00 97.94 441 LEU A N 1
ATOM 3503 C CA . LEU A 1 441 ? -23.930 8.145 29.374 1.00 97.94 441 LEU A CA 1
ATOM 3504 C C . LEU A 1 441 ? -22.541 8.657 29.796 1.00 97.94 441 LEU A C 1
ATOM 3506 O O . LEU A 1 441 ? -21.600 7.866 29.828 1.00 97.94 441 LEU A O 1
ATOM 3510 N N . ARG A 1 442 ? -22.390 9.930 30.188 1.00 97.94 442 ARG A N 1
ATOM 3511 C CA . ARG A 1 442 ? -21.091 10.456 30.664 1.00 97.94 442 ARG A CA 1
ATOM 3512 C C . ARG A 1 442 ? -20.648 9.805 31.970 1.00 97.94 442 ARG A C 1
ATOM 3514 O O . ARG A 1 442 ? -19.505 9.362 32.065 1.00 97.94 442 ARG A O 1
ATOM 3521 N N . GLN A 1 443 ? -21.559 9.659 32.934 1.00 97.25 443 GLN A N 1
ATOM 3522 C CA . GLN A 1 443 ? -21.275 8.987 34.207 1.00 97.25 443 GLN A CA 1
ATOM 3523 C C . GLN A 1 443 ? -20.819 7.533 33.998 1.00 97.25 443 GLN A C 1
ATOM 3525 O O . GLN A 1 443 ? -19.835 7.100 34.600 1.00 97.25 443 GLN A O 1
ATOM 3530 N N . HIS A 1 444 ? -21.481 6.783 33.109 1.00 97.75 444 HIS A N 1
ATOM 3531 C CA . HIS A 1 444 ? -21.086 5.408 32.798 1.00 97.75 444 HIS A CA 1
ATOM 3532 C C . HIS A 1 444 ? -19.801 5.314 31.959 1.00 97.75 444 HIS A C 1
ATOM 3534 O O . HIS A 1 444 ? -19.007 4.406 32.193 1.00 97.75 444 HIS A O 1
ATOM 3540 N N . TYR A 1 445 ? -19.520 6.263 31.060 1.00 98.38 445 TYR A N 1
ATOM 3541 C CA . TYR A 1 445 ? -18.215 6.323 30.389 1.00 98.38 445 TYR A CA 1
ATOM 3542 C C . TYR A 1 445 ? -17.077 6.588 31.383 1.00 98.38 445 TYR A C 1
ATOM 3544 O O . TYR A 1 445 ? -16.017 5.968 31.310 1.00 98.38 445 TYR A O 1
ATOM 3552 N N . GLY A 1 446 ? -17.321 7.455 32.372 1.00 98.06 446 GLY A N 1
ATOM 3553 C CA . GLY A 1 446 ? -16.396 7.700 33.475 1.00 98.06 446 GLY A CA 1
ATOM 3554 C C . GLY A 1 446 ? -16.056 6.438 34.274 1.00 98.06 446 GLY A C 1
ATOM 3555 O O . GLY A 1 446 ? -14.930 6.318 34.748 1.00 98.06 446 GLY A O 1
ATOM 3556 N N . GLN A 1 447 ? -16.970 5.466 34.373 1.00 97.94 447 GLN A N 1
ATOM 3557 C CA . GLN A 1 447 ? -16.697 4.169 35.008 1.00 97.94 447 GLN A CA 1
ATOM 3558 C C . GLN A 1 447 ? -15.749 3.304 34.163 1.00 97.94 447 GLN A C 1
ATOM 3560 O O . GLN A 1 447 ? -14.821 2.729 34.718 1.00 97.94 447 GLN A O 1
ATOM 3565 N N . LEU A 1 448 ? -15.909 3.275 32.833 1.00 98.25 448 LEU A N 1
ATOM 3566 C CA . LEU A 1 448 ? -14.994 2.560 31.924 1.00 98.25 448 LEU A CA 1
ATOM 3567 C C . LEU A 1 448 ? -13.580 3.162 31.919 1.00 98.25 448 LEU A C 1
ATOM 3569 O O . LEU A 1 448 ? -12.593 2.436 31.813 1.00 98.25 448 LEU A O 1
ATOM 3573 N N . VAL A 1 449 ? -13.472 4.486 32.067 1.00 98.31 449 VAL A N 1
ATOM 3574 C CA . VAL A 1 449 ? -12.185 5.185 32.224 1.00 98.31 449 VAL A CA 1
ATOM 3575 C C . VAL A 1 449 ? -11.453 4.768 33.506 1.00 98.31 449 VAL A C 1
ATOM 3577 O O . VAL A 1 449 ? -10.228 4.723 33.499 1.00 98.31 449 VAL A O 1
ATOM 3580 N N . HIS A 1 450 ? -12.184 4.431 34.571 1.00 98.00 450 HIS A N 1
ATOM 3581 C CA . HIS A 1 450 ? -11.636 3.999 35.862 1.00 98.00 450 HIS A CA 1
ATOM 3582 C C . HIS A 1 450 ? -11.687 2.469 36.067 1.00 98.00 450 HIS A C 1
ATOM 3584 O O . HIS A 1 450 ? -11.579 2.009 37.202 1.00 98.00 450 HIS A O 1
ATOM 3590 N N . ASP A 1 451 ? -11.878 1.669 35.010 1.00 98.00 451 ASP A N 1
ATOM 3591 C CA . ASP A 1 451 ? -11.949 0.208 35.140 1.00 98.00 451 ASP A CA 1
ATOM 3592 C C . ASP A 1 451 ? -10.602 -0.378 35.603 1.00 98.00 451 ASP A C 1
ATOM 3594 O O . ASP A 1 451 ? -9.533 0.014 35.124 1.00 98.00 451 ASP A O 1
ATOM 3598 N N . ASP A 1 452 ? -10.634 -1.361 36.503 1.00 96.44 452 ASP A N 1
ATOM 3599 C CA . ASP A 1 452 ? -9.419 -2.019 37.001 1.00 96.44 452 ASP A CA 1
ATOM 3600 C C . ASP A 1 452 ? -8.598 -2.666 35.865 1.00 96.44 452 ASP A C 1
ATOM 3602 O O . ASP A 1 452 ? -7.370 -2.766 35.953 1.00 96.44 452 ASP A O 1
ATOM 3606 N N . THR A 1 453 ? -9.251 -3.055 34.762 1.00 96.56 453 THR A N 1
ATOM 3607 C CA . THR A 1 453 ? -8.642 -3.727 33.609 1.00 96.56 453 THR A CA 1
ATOM 3608 C C . THR A 1 453 ? -7.967 -2.726 32.659 1.00 96.56 453 THR A C 1
ATOM 3610 O O . THR A 1 453 ? -8.658 -1.966 31.970 1.00 96.56 453 THR A O 1
ATOM 3613 N N . PRO A 1 454 ? -6.631 -2.768 32.468 1.00 96.94 454 PRO A N 1
ATOM 3614 C CA . PRO A 1 454 ? -5.948 -1.809 31.596 1.00 96.94 454 PRO A CA 1
ATOM 3615 C C . PRO A 1 454 ? -6.391 -1.850 30.130 1.00 96.94 454 PRO A C 1
ATOM 3617 O O . PRO A 1 454 ? -6.310 -0.845 29.430 1.00 96.94 454 PRO A O 1
ATOM 3620 N N . MET A 1 455 ? -6.879 -2.999 29.650 1.00 96.31 455 MET A N 1
ATOM 3621 C CA . MET A 1 455 ? -7.390 -3.148 28.282 1.00 96.31 455 MET A CA 1
ATOM 3622 C C . MET A 1 455 ? -8.675 -2.331 28.059 1.00 96.31 455 MET A C 1
ATOM 3624 O O . MET A 1 455 ? -8.845 -1.751 26.988 1.00 96.31 455 MET A O 1
ATOM 3628 N N . VAL A 1 456 ? -9.532 -2.220 29.083 1.00 97.94 456 VAL A N 1
ATOM 3629 C CA . VAL A 1 456 ? -10.745 -1.388 29.052 1.00 97.94 456 VAL A CA 1
ATOM 3630 C C . VAL A 1 456 ? -10.360 0.087 29.091 1.00 97.94 456 VAL A C 1
ATOM 3632 O O . VAL A 1 456 ? -10.764 0.828 28.199 1.00 97.94 456 VAL A O 1
ATOM 3635 N N . ARG A 1 457 ? -9.494 0.503 30.031 1.00 98.31 457 ARG A N 1
ATOM 3636 C CA . ARG A 1 457 ? -9.011 1.897 30.107 1.00 98.31 457 ARG A CA 1
ATOM 3637 C C . ARG A 1 457 ? -8.302 2.343 28.829 1.00 98.31 457 ARG A C 1
ATOM 3639 O O . ARG A 1 457 ? -8.512 3.461 28.365 1.00 98.31 457 ARG A O 1
ATOM 3646 N N . ARG A 1 458 ? -7.521 1.456 28.203 1.00 97.50 458 ARG A N 1
ATOM 3647 C CA . ARG A 1 458 ? -6.874 1.701 26.905 1.00 97.50 458 ARG A CA 1
ATOM 3648 C C . ARG A 1 458 ? -7.896 1.956 25.795 1.00 97.50 458 ARG A C 1
ATOM 3650 O O . ARG A 1 458 ? -7.739 2.917 25.045 1.00 97.50 458 ARG A O 1
ATOM 3657 N N . GLN A 1 459 ? -8.947 1.142 25.688 1.00 97.31 459 GLN A N 1
ATOM 3658 C CA . GLN A 1 459 ? -9.978 1.372 24.673 1.00 97.31 459 GLN A CA 1
ATOM 3659 C C . GLN A 1 459 ? -10.852 2.597 25.004 1.00 97.31 459 GLN A C 1
ATOM 3661 O O . GLN A 1 459 ? -11.223 3.351 24.104 1.00 97.31 459 GLN A O 1
ATOM 3666 N N . ALA A 1 460 ? -11.099 2.868 26.289 1.00 98.19 460 ALA A N 1
ATOM 3667 C CA . ALA A 1 460 ? -11.772 4.081 26.739 1.00 98.19 460 ALA A CA 1
ATOM 3668 C C . ALA A 1 460 ? -10.959 5.336 26.379 1.00 98.19 460 ALA A C 1
ATOM 3670 O O . ALA A 1 460 ? -11.535 6.312 25.906 1.00 98.19 460 ALA A O 1
ATOM 3671 N N . ALA A 1 461 ? -9.628 5.305 26.500 1.00 97.69 461 ALA A N 1
ATOM 3672 C CA . ALA A 1 461 ? -8.755 6.378 26.028 1.00 97.69 461 ALA A CA 1
ATOM 3673 C C . ALA A 1 461 ? -8.870 6.584 24.503 1.00 97.69 461 ALA A C 1
ATOM 3675 O O . ALA A 1 461 ? -9.076 7.708 24.048 1.00 97.69 461 ALA A O 1
ATOM 3676 N N . ASN A 1 462 ? -8.824 5.495 23.725 1.00 96.31 462 ASN A N 1
ATOM 3677 C CA . ASN A 1 462 ? -8.941 5.516 22.261 1.00 96.31 462 ASN A CA 1
ATOM 3678 C C . ASN A 1 462 ? -10.256 6.157 21.764 1.00 96.31 462 ASN A C 1
ATOM 3680 O O . ASN A 1 462 ? -10.264 6.912 20.792 1.00 96.31 462 ASN A O 1
ATOM 3684 N N . ASN A 1 463 ? -11.381 5.876 22.430 1.00 97.38 463 ASN A N 1
ATOM 3685 C CA . ASN A 1 463 ? -12.691 6.401 22.029 1.00 97.38 463 ASN A CA 1
ATOM 3686 C C . ASN A 1 463 ? -13.070 7.738 22.700 1.00 97.38 463 ASN A C 1
ATOM 3688 O O . ASN A 1 463 ? -13.893 8.469 22.144 1.00 97.38 463 ASN A O 1
ATOM 3692 N N . LEU A 1 464 ? -12.435 8.131 23.816 1.00 97.88 464 LEU A N 1
ATOM 3693 C CA . LEU A 1 464 ? -12.769 9.374 24.531 1.00 97.88 464 LEU A CA 1
ATOM 3694 C C . LEU A 1 464 ? -12.519 10.615 23.662 1.00 97.88 464 LEU A C 1
ATOM 3696 O O . LEU A 1 464 ? -13.342 11.527 23.646 1.00 97.88 464 LEU A O 1
ATOM 3700 N N . ALA A 1 465 ? -11.444 10.613 22.867 1.00 95.25 465 ALA A N 1
ATOM 3701 C CA . ALA A 1 465 ? -11.142 11.685 21.916 1.00 95.25 465 ALA A CA 1
ATOM 3702 C C . ALA A 1 465 ? -12.271 11.920 20.892 1.00 95.25 465 ALA A C 1
ATOM 3704 O O . ALA A 1 465 ? -12.504 13.053 20.474 1.00 95.25 465 ALA A O 1
ATOM 3705 N N . LYS A 1 466 ? -12.998 10.864 20.498 1.00 95.12 466 LYS A N 1
ATOM 3706 C CA . LYS A 1 466 ? -14.158 10.969 19.601 1.00 95.12 466 LYS A CA 1
ATOM 3707 C C . LYS A 1 466 ? -15.407 11.420 20.363 1.00 95.12 466 LYS A C 1
ATOM 3709 O O . LYS A 1 466 ? -16.145 12.274 19.882 1.00 95.12 466 LYS A O 1
ATOM 3714 N N . PHE A 1 467 ? -15.613 10.886 21.570 1.00 97.12 467 PHE A N 1
ATOM 3715 C CA . PHE A 1 467 ? -16.775 11.196 22.404 1.00 97.12 467 PHE A CA 1
ATOM 3716 C C . PHE A 1 467 ? -16.808 12.669 22.847 1.00 97.12 467 PHE A C 1
ATOM 3718 O O . PHE A 1 467 ? -17.862 13.299 22.787 1.00 97.12 467 PHE A O 1
ATOM 3725 N N . ILE A 1 468 ? -15.650 13.253 23.180 1.00 96.75 468 ILE A N 1
ATOM 3726 C CA . ILE A 1 468 ? -15.494 14.682 23.512 1.00 96.75 468 ILE A CA 1
ATOM 3727 C C . ILE A 1 468 ? -16.051 15.596 22.412 1.00 96.75 468 ILE A C 1
ATOM 3729 O O . ILE A 1 468 ? -16.688 16.600 22.721 1.00 96.75 468 ILE A O 1
ATOM 3733 N N . LYS A 1 469 ? -15.891 15.233 21.132 1.00 94.44 469 LYS A N 1
ATOM 3734 C CA . LYS A 1 469 ? -16.361 16.050 19.997 1.00 94.44 469 LYS A CA 1
ATOM 3735 C C . LYS A 1 469 ? -17.888 16.123 19.874 1.00 94.44 469 LYS A C 1
ATOM 3737 O O . LYS A 1 469 ? -18.388 16.946 19.114 1.00 94.44 469 LYS A O 1
ATOM 3742 N N . ALA A 1 470 ? -18.627 15.300 20.622 1.00 94.25 470 ALA A N 1
ATOM 3743 C CA . ALA A 1 470 ? -20.085 15.369 20.726 1.00 94.25 470 ALA A CA 1
ATOM 3744 C C . ALA A 1 470 ? -20.578 16.241 21.904 1.00 94.25 470 ALA A C 1
ATOM 3746 O O . ALA A 1 470 ? -21.787 16.350 22.110 1.00 94.25 470 ALA A O 1
ATOM 3747 N N . MET A 1 471 ? -19.680 16.842 22.698 1.00 95.06 471 MET A N 1
ATOM 3748 C CA . MET A 1 471 ? -20.018 17.552 23.938 1.00 95.06 471 MET A CA 1
ATOM 3749 C C . MET A 1 471 ? -19.815 19.073 23.840 1.00 95.06 471 MET A C 1
ATOM 3751 O O . MET A 1 471 ? -18.894 19.533 23.166 1.00 95.06 471 MET A O 1
ATOM 3755 N N . PRO A 1 472 ? -20.629 19.884 24.546 1.00 93.56 472 PRO A N 1
ATOM 3756 C CA . PRO A 1 472 ? -20.395 21.321 24.651 1.00 93.56 472 PRO A CA 1
ATOM 3757 C C . PRO A 1 472 ? -19.188 21.627 25.564 1.00 93.56 472 PRO A C 1
ATOM 3759 O O . PRO A 1 472 ? -18.925 20.860 26.497 1.00 93.56 472 PRO A O 1
ATOM 3762 N N . PRO A 1 473 ? -18.494 22.770 25.383 1.00 91.38 473 PRO A N 1
ATOM 3763 C CA . PRO A 1 473 ? -17.224 23.047 26.062 1.00 91.38 473 PRO A CA 1
ATOM 3764 C C . PRO A 1 473 ? -17.279 22.994 27.593 1.00 91.38 473 PRO A C 1
ATOM 3766 O O . PRO A 1 473 ? -16.336 22.515 28.212 1.00 91.38 473 PRO A O 1
ATOM 3769 N N . SER A 1 474 ? -18.386 23.417 28.218 1.00 91.75 474 SER A N 1
ATOM 3770 C CA . SER A 1 474 ? -18.543 23.359 29.680 1.00 91.75 474 SER A CA 1
ATOM 3771 C C . SER A 1 474 ? -18.462 21.930 30.220 1.00 91.75 474 SER A C 1
ATOM 3773 O O . SER A 1 474 ? -17.768 21.680 31.194 1.00 91.75 474 SER A O 1
ATOM 3775 N N . ILE A 1 475 ? -19.094 20.970 29.540 1.00 95.12 475 ILE A N 1
ATOM 3776 C CA . ILE A 1 475 ? -19.059 19.550 29.918 1.00 95.12 475 ILE A CA 1
ATOM 3777 C C . ILE A 1 475 ? -17.665 18.955 29.680 1.00 95.12 475 ILE A C 1
ATOM 3779 O O . ILE A 1 475 ? -17.192 18.139 30.470 1.00 95.12 475 ILE A O 1
ATOM 3783 N N . VAL A 1 476 ? -16.970 19.389 28.622 1.00 94.00 476 VAL A N 1
ATOM 3784 C CA . VAL A 1 476 ? -15.578 18.979 28.379 1.00 94.00 476 VAL A CA 1
ATOM 3785 C C . VAL A 1 476 ? -14.664 19.459 29.512 1.00 94.00 476 VAL A C 1
ATOM 3787 O O . VAL A 1 476 ? -13.854 18.680 30.010 1.00 94.00 476 VAL A O 1
ATOM 3790 N N . ILE A 1 477 ? -14.829 20.709 29.954 1.00 89.94 477 ILE A N 1
ATOM 3791 C CA . ILE A 1 477 ? -14.055 21.308 31.048 1.00 89.94 477 ILE A CA 1
ATOM 3792 C C . ILE A 1 477 ? -14.366 20.635 32.392 1.00 89.94 477 ILE A C 1
ATOM 3794 O O . ILE A 1 477 ? -13.440 20.216 33.086 1.00 89.94 477 ILE A O 1
ATOM 3798 N N . ASP A 1 478 ? -15.648 20.520 32.747 1.00 90.69 478 ASP A N 1
ATOM 3799 C CA . ASP A 1 478 ? -16.081 20.097 34.082 1.00 90.69 478 ASP A CA 1
ATOM 3800 C C . ASP A 1 478 ? -15.986 18.573 34.286 1.00 90.69 478 ASP A C 1
ATOM 3802 O O . ASP A 1 478 ? -15.636 18.119 35.377 1.00 90.69 478 ASP A O 1
ATOM 3806 N N . GLU A 1 479 ? -16.275 17.772 33.252 1.00 94.69 479 GLU A N 1
ATOM 3807 C CA . GLU A 1 479 ? -16.346 16.306 33.357 1.00 94.69 479 GLU A CA 1
ATOM 3808 C C . GLU A 1 479 ? -15.219 15.578 32.606 1.00 94.69 479 GLU A C 1
ATOM 3810 O O . GLU A 1 479 ? -14.682 14.599 33.125 1.00 94.69 479 GLU A O 1
ATOM 3815 N N . MET A 1 480 ? -14.827 16.016 31.400 1.00 94.88 480 MET A N 1
ATOM 3816 C CA . MET A 1 480 ? -13.891 15.240 30.562 1.00 94.88 480 MET A CA 1
ATOM 3817 C C . MET A 1 480 ? -12.410 15.499 30.872 1.00 94.88 480 MET A C 1
ATOM 3819 O O . MET A 1 480 ? -11.610 14.566 30.782 1.00 94.88 480 MET A O 1
ATOM 3823 N N . ILE A 1 481 ? -12.022 16.716 31.281 1.00 92.19 481 ILE A N 1
ATOM 3824 C CA . ILE A 1 481 ? -10.643 17.002 31.726 1.00 92.19 481 ILE A CA 1
ATOM 3825 C C . ILE A 1 481 ? -10.226 16.092 32.902 1.00 92.19 481 ILE A C 1
ATOM 3827 O O . ILE A 1 481 ? -9.156 15.488 32.799 1.00 92.19 481 ILE A O 1
ATOM 3831 N N . PRO A 1 482 ? -11.032 15.897 33.969 1.00 93.69 482 PRO A N 1
ATOM 3832 C CA . PRO A 1 482 ? -10.717 14.936 35.032 1.00 93.69 482 PRO A CA 1
ATOM 3833 C C . PRO A 1 482 ? -10.488 13.496 34.540 1.00 93.69 482 PRO A C 1
ATOM 3835 O O . PRO A 1 482 ? -9.550 12.835 34.991 1.00 93.69 482 PRO A O 1
ATOM 3838 N N . LEU A 1 483 ? -11.292 13.017 33.581 1.00 96.75 483 LEU A N 1
ATOM 3839 C CA . LEU A 1 483 ? -11.122 11.686 32.976 1.00 96.75 483 LEU A CA 1
ATOM 3840 C C . LEU A 1 483 ? -9.814 11.587 32.178 1.00 96.75 483 LEU A C 1
ATOM 3842 O O . LEU A 1 483 ? -9.074 10.612 32.308 1.00 96.75 483 LEU A O 1
ATOM 3846 N N . PHE A 1 484 ? -9.490 12.621 31.399 1.00 95.50 484 PHE A N 1
ATOM 3847 C CA . PHE A 1 484 ? -8.210 12.732 30.701 1.00 95.50 484 PHE A CA 1
ATOM 3848 C C . PHE A 1 484 ? -7.023 12.741 31.674 1.00 95.50 484 PHE A C 1
ATOM 3850 O O . PHE A 1 484 ? -6.056 12.021 31.440 1.00 95.50 484 PHE A O 1
ATOM 3857 N N . GLN A 1 485 ? -7.096 13.481 32.787 1.00 93.44 485 GLN A N 1
ATOM 3858 C CA . GLN A 1 485 ? -6.035 13.493 33.800 1.00 93.44 485 GLN A CA 1
ATOM 3859 C C . GLN A 1 485 ? -5.788 12.112 34.414 1.00 93.44 485 GLN A C 1
ATOM 3861 O O . GLN A 1 485 ? -4.632 11.753 34.633 1.00 93.44 485 GLN A O 1
ATOM 3866 N N . HIS A 1 486 ? -6.848 11.343 34.688 1.00 95.00 486 HIS A N 1
ATOM 3867 C CA . HIS A 1 486 ? -6.718 9.978 35.199 1.00 95.00 486 HIS A CA 1
ATOM 3868 C C . HIS A 1 486 ? -5.937 9.095 34.214 1.00 95.00 486 HIS A C 1
ATOM 3870 O O . HIS A 1 486 ? -4.930 8.497 34.586 1.00 95.00 486 HIS A O 1
ATOM 3876 N N . LEU A 1 487 ? -6.333 9.104 32.936 1.00 96.44 487 LEU A N 1
ATOM 3877 C CA . LEU A 1 487 ? -5.671 8.336 31.875 1.00 96.44 487 LEU A CA 1
ATOM 3878 C C . LEU A 1 487 ? -4.246 8.830 31.575 1.00 96.44 487 LEU A C 1
ATOM 3880 O O . LEU A 1 487 ? -3.378 8.032 31.234 1.00 96.44 487 LEU A O 1
ATOM 3884 N N . ALA A 1 488 ? -3.981 10.133 31.698 1.00 94.69 488 ALA A N 1
ATOM 3885 C CA . ALA A 1 488 ? -2.655 10.719 31.491 1.00 94.69 488 ALA A CA 1
ATOM 3886 C C . ALA A 1 488 ? -1.693 10.422 32.657 1.00 94.69 488 ALA A C 1
ATOM 3888 O O . ALA A 1 488 ? -0.479 10.496 32.485 1.00 94.69 488 ALA A O 1
ATOM 3889 N N . ALA A 1 489 ? -2.219 10.045 33.826 1.00 93.69 489 ALA A N 1
ATOM 3890 C CA . ALA A 1 489 ? -1.455 9.587 34.985 1.00 93.69 489 ALA A CA 1
ATOM 3891 C C . ALA A 1 489 ? -1.419 8.048 35.134 1.00 93.69 489 ALA A C 1
ATOM 3893 O O . ALA A 1 489 ? -0.863 7.551 36.115 1.00 93.69 489 ALA A O 1
ATOM 3894 N N . ASP A 1 490 ? -1.990 7.301 34.179 1.00 96.81 490 ASP A N 1
ATOM 3895 C CA . ASP A 1 490 ? -2.105 5.837 34.212 1.00 96.81 490 ASP A CA 1
ATOM 3896 C C . ASP A 1 490 ? -0.737 5.145 34.355 1.00 96.81 490 ASP A C 1
ATOM 3898 O O . ASP A 1 490 ? 0.282 5.601 33.821 1.00 96.81 490 ASP A O 1
ATOM 3902 N N . ASP A 1 491 ? -0.685 4.017 35.064 1.00 95.25 491 ASP A N 1
ATOM 3903 C CA . ASP A 1 491 ? 0.553 3.269 35.264 1.00 95.25 491 ASP A CA 1
ATOM 3904 C C . ASP A 1 491 ? 1.091 2.675 33.946 1.00 95.25 491 ASP A C 1
ATOM 3906 O O . ASP A 1 491 ? 2.311 2.662 33.715 1.00 95.25 491 ASP A O 1
ATOM 3910 N N . GLN A 1 492 ? 0.190 2.298 33.035 1.00 97.12 492 GLN A N 1
ATOM 3911 C CA . GLN A 1 492 ? 0.475 1.682 31.745 1.00 97.12 492 GLN A CA 1
ATOM 3912 C C . GLN A 1 492 ? 0.751 2.726 30.657 1.00 97.12 492 GLN A C 1
ATOM 3914 O O . GLN A 1 492 ? -0.088 3.557 30.308 1.00 97.12 492 GLN A O 1
ATOM 3919 N N . ASP A 1 493 ? 1.929 2.649 30.031 1.00 95.62 493 ASP A N 1
ATOM 3920 C CA . ASP A 1 493 ? 2.284 3.566 28.938 1.00 95.62 493 ASP A CA 1
ATOM 3921 C C . ASP A 1 493 ? 1.378 3.399 27.704 1.00 95.62 493 ASP A C 1
ATOM 3923 O O . ASP A 1 493 ? 1.099 4.371 27.007 1.00 95.62 493 ASP A O 1
ATOM 3927 N N . SER A 1 494 ? 0.851 2.188 27.489 1.00 96.25 494 SER A N 1
ATOM 3928 C CA . SER A 1 494 ? -0.110 1.877 26.427 1.00 96.25 494 SER A CA 1
ATOM 3929 C C . SER A 1 494 ? -1.474 2.560 26.578 1.00 96.25 494 SER A C 1
ATOM 3931 O O . SER A 1 494 ? -2.193 2.658 25.585 1.00 96.25 494 SER A O 1
ATOM 3933 N N . VAL A 1 495 ? -1.808 3.055 27.778 1.00 97.44 495 VAL A N 1
ATOM 3934 C CA . VAL A 1 495 ? -2.957 3.942 28.019 1.00 97.44 495 VAL A CA 1
ATOM 3935 C C . VAL A 1 495 ? -2.524 5.395 27.822 1.00 97.44 495 VAL A C 1
ATOM 3937 O O . VAL A 1 495 ? -3.092 6.087 26.978 1.00 97.44 495 VAL A O 1
ATOM 3940 N N . ARG A 1 496 ? -1.459 5.837 28.516 1.00 96.81 496 ARG A N 1
ATOM 3941 C CA . ARG A 1 496 ? -0.973 7.231 28.463 1.00 96.81 496 ARG A CA 1
ATOM 3942 C C . ARG A 1 496 ? -0.693 7.718 27.037 1.00 96.81 496 ARG A C 1
ATOM 3944 O O . ARG A 1 496 ? -1.038 8.846 26.700 1.00 96.81 496 ARG A O 1
ATOM 3951 N N . LEU A 1 497 ? -0.136 6.874 26.165 1.00 96.00 497 LEU A N 1
ATOM 3952 C CA . LEU A 1 497 ? 0.202 7.265 24.788 1.00 96.00 497 LEU A CA 1
ATOM 3953 C C . LEU A 1 497 ? -1.022 7.643 23.933 1.00 96.00 497 LEU A C 1
ATOM 3955 O O . LEU A 1 497 ? -0.892 8.445 23.014 1.00 96.00 497 LEU A O 1
ATOM 3959 N N . LEU A 1 498 ? -2.211 7.116 24.253 1.00 96.75 498 LEU A N 1
ATOM 3960 C CA . LEU A 1 498 ? -3.465 7.448 23.560 1.00 96.75 498 LEU A CA 1
ATOM 3961 C C . LEU A 1 498 ? -4.057 8.783 24.024 1.00 96.75 498 LEU A C 1
ATOM 3963 O O . LEU A 1 498 ? -4.893 9.370 23.342 1.00 96.75 498 LEU A O 1
ATOM 3967 N N . THR A 1 499 ? -3.608 9.301 25.169 1.00 96.38 499 THR A N 1
ATOM 3968 C CA . THR A 1 499 ? -4.131 10.555 25.724 1.00 96.38 499 THR A CA 1
ATOM 3969 C C . THR A 1 499 ? -3.705 11.795 24.940 1.00 96.38 499 THR A C 1
ATOM 3971 O O . THR A 1 499 ? -4.308 12.850 25.110 1.00 96.38 499 THR A O 1
ATOM 3974 N N . VAL A 1 500 ? -2.743 11.669 24.019 1.00 95.44 500 VAL A N 1
ATOM 3975 C CA . VAL A 1 500 ? -2.343 12.742 23.095 1.00 95.44 500 VAL A CA 1
ATOM 3976 C C . VAL A 1 500 ? -3.497 13.138 22.164 1.00 95.44 500 VAL A C 1
ATOM 3978 O O . VAL A 1 500 ? -3.759 14.326 21.993 1.00 95.44 500 VAL A O 1
ATOM 3981 N N . ASP A 1 501 ? -4.247 12.175 21.619 1.00 95.31 501 ASP A N 1
ATOM 3982 C CA . ASP A 1 501 ? -5.408 12.483 20.769 1.00 95.31 501 ASP A CA 1
ATOM 3983 C C . ASP A 1 501 ? -6.604 13.003 21.601 1.00 95.31 501 ASP A C 1
ATOM 3985 O O . ASP A 1 501 ? -7.387 13.824 21.119 1.00 95.31 501 ASP A O 1
ATOM 3989 N N . ILE A 1 502 ? -6.710 12.607 22.879 1.00 96.31 502 ILE A N 1
ATOM 3990 C CA . ILE A 1 502 ? -7.696 13.150 23.837 1.00 96.31 502 ILE A CA 1
ATOM 3991 C C . ILE A 1 502 ? -7.391 14.622 24.142 1.00 96.31 502 ILE A C 1
ATOM 3993 O O . ILE A 1 502 ? -8.279 15.463 24.062 1.00 96.31 502 ILE A O 1
ATOM 3997 N N . LEU A 1 503 ? -6.129 14.942 24.438 1.00 94.12 503 LEU A N 1
ATOM 3998 C CA . LEU A 1 503 ? -5.627 16.301 24.641 1.00 94.12 503 LEU A CA 1
ATOM 3999 C C . LEU A 1 503 ? -5.941 17.203 23.438 1.00 94.12 503 LEU A C 1
ATOM 4001 O O . LEU A 1 503 ? -6.422 18.319 23.630 1.00 94.12 503 LEU A O 1
ATOM 4005 N N . ILE A 1 504 ? -5.716 16.717 22.210 1.00 94.19 504 ILE A N 1
ATOM 4006 C CA . ILE A 1 504 ? -6.062 17.450 20.982 1.00 94.19 504 ILE A CA 1
ATOM 4007 C C . ILE A 1 504 ? -7.575 17.690 20.912 1.00 94.19 504 ILE A C 1
ATOM 4009 O O . ILE A 1 504 ? -7.990 18.819 20.679 1.00 94.19 504 ILE A O 1
ATOM 4013 N N . ALA A 1 505 ? -8.406 16.676 21.176 1.00 95.62 505 ALA A N 1
ATOM 4014 C CA . ALA A 1 505 ? -9.862 16.835 21.176 1.00 95.62 505 ALA A CA 1
ATOM 4015 C C . ALA A 1 505 ? -10.368 17.820 22.252 1.00 95.62 505 ALA A C 1
ATOM 4017 O O . ALA A 1 505 ? -11.308 18.568 21.992 1.00 95.62 505 ALA A O 1
ATOM 4018 N N . ILE A 1 506 ? -9.740 17.862 23.435 1.00 93.81 506 ILE A N 1
ATOM 4019 C CA . ILE A 1 506 ? -10.039 18.856 24.480 1.00 93.81 506 ILE A CA 1
ATOM 4020 C C . ILE A 1 506 ? -9.648 20.260 24.006 1.00 93.81 506 ILE A C 1
ATOM 4022 O O . ILE A 1 506 ? -10.455 21.179 24.115 1.00 93.81 506 ILE A O 1
ATOM 4026 N N . ALA A 1 507 ? -8.445 20.435 23.455 1.00 91.50 507 ALA A N 1
ATOM 4027 C CA . ALA A 1 507 ? -7.980 21.731 22.961 1.00 91.50 507 ALA A CA 1
ATOM 4028 C C . ALA A 1 507 ? -8.811 22.241 21.765 1.00 91.50 507 ALA A C 1
ATOM 4030 O O . ALA A 1 507 ? -9.106 23.427 21.690 1.00 91.50 507 ALA A O 1
ATOM 4031 N N . GLU A 1 508 ? -9.268 21.360 20.871 1.00 92.88 508 GLU A N 1
ATOM 4032 C CA . GLU A 1 508 ? -10.204 21.717 19.792 1.00 92.88 508 GLU A CA 1
ATOM 4033 C C . GLU A 1 508 ? -11.599 22.123 20.310 1.00 92.88 508 GLU A C 1
ATOM 4035 O O . GLU A 1 508 ? -12.281 22.915 19.659 1.00 92.88 508 GLU A O 1
ATOM 4040 N N . ALA A 1 509 ? -12.036 21.598 21.462 1.00 92.12 509 ALA A N 1
ATOM 4041 C CA . ALA A 1 509 ? -13.353 21.880 22.040 1.00 92.12 509 ALA A CA 1
ATOM 4042 C C . ALA A 1 509 ? -13.371 23.100 22.985 1.00 92.12 509 ALA A C 1
ATOM 4044 O O . ALA A 1 509 ? -14.392 23.781 23.091 1.00 92.12 509 ALA A O 1
ATOM 4045 N N . VAL A 1 510 ? -12.272 23.384 23.691 1.00 88.56 510 VAL A N 1
ATOM 4046 C CA . VAL A 1 510 ? -12.167 24.510 24.635 1.00 88.56 510 VAL A CA 1
ATOM 4047 C C . VAL A 1 510 ? -11.777 25.797 23.888 1.00 88.56 510 VAL A C 1
ATOM 4049 O O . VAL A 1 510 ? -10.733 25.806 23.232 1.00 88.56 510 VAL A O 1
ATOM 4052 N N . PRO A 1 511 ? -12.545 26.905 24.005 1.00 86.56 511 PRO A N 1
ATOM 4053 C CA . PRO A 1 511 ? -12.218 28.180 23.360 1.00 86.56 511 PRO A CA 1
ATOM 4054 C C . PRO A 1 511 ? -10.801 28.658 23.692 1.00 86.56 511 PRO A C 1
ATOM 4056 O O . PRO A 1 511 ? -10.407 28.651 24.861 1.00 86.56 511 PRO A O 1
ATOM 4059 N N . LYS A 1 512 ? -10.044 29.094 22.676 1.00 84.44 512 LYS A N 1
ATOM 4060 C CA . LYS A 1 512 ? -8.613 29.428 22.804 1.00 84.44 512 LYS A CA 1
ATOM 4061 C C . LYS A 1 512 ? -8.335 30.472 23.886 1.00 84.44 512 LYS A C 1
ATOM 4063 O O . LYS A 1 512 ? -7.374 30.344 24.631 1.00 84.44 512 LYS A O 1
ATOM 4068 N N . GLU A 1 513 ? -9.230 31.439 24.063 1.00 81.31 513 GLU A N 1
ATOM 4069 C CA . GLU A 1 513 ? -9.127 32.498 25.073 1.00 81.31 513 GLU A CA 1
ATOM 4070 C C . GLU A 1 513 ? -9.212 31.977 26.521 1.00 81.31 513 GLU A C 1
ATOM 4072 O O . GLU A 1 513 ? -8.846 32.685 27.458 1.00 81.31 513 GLU A O 1
ATOM 4077 N N . GLN A 1 514 ? -9.715 30.755 26.721 1.00 80.44 514 GLN A N 1
ATOM 4078 C CA . GLN A 1 514 ? -9.854 30.116 28.032 1.00 80.44 514 GLN A CA 1
ATOM 4079 C C . GLN A 1 514 ? -8.702 29.139 28.320 1.00 80.44 514 GLN A C 1
ATOM 4081 O O . GLN A 1 514 ? -8.403 28.883 29.489 1.00 80.44 514 GLN A O 1
ATOM 4086 N N . GLN A 1 515 ? -8.005 28.638 27.293 1.00 78.12 515 GLN A N 1
ATOM 4087 C CA . GLN A 1 515 ? -6.982 27.591 27.415 1.00 78.12 515 GLN A CA 1
ATOM 4088 C C . GLN A 1 515 ? -5.817 27.987 28.339 1.00 78.12 515 GLN A C 1
ATOM 4090 O O . GLN A 1 515 ? -5.548 27.255 29.295 1.00 78.12 515 GLN A O 1
ATOM 4095 N N . SER A 1 516 ? -5.216 29.174 28.163 1.00 72.44 516 SER A N 1
ATOM 4096 C CA . SER A 1 516 ? -4.184 29.716 29.072 1.00 72.44 516 SER A CA 1
ATOM 4097 C C . SER A 1 516 ? -4.596 29.747 30.551 1.00 72.44 516 SER A C 1
ATOM 4099 O O . SER A 1 516 ? -3.735 29.671 31.430 1.00 72.44 516 SER A O 1
ATOM 4101 N N . SER A 1 517 ? -5.898 29.845 30.853 1.00 73.75 517 SER A N 1
ATOM 4102 C CA . SER A 1 517 ? -6.410 29.873 32.231 1.00 73.75 517 SER A CA 1
ATOM 4103 C C . SER A 1 517 ? -6.587 28.478 32.854 1.00 73.75 517 SER A C 1
ATOM 4105 O O . SER A 1 517 ? -6.574 28.336 34.080 1.00 73.75 517 SER A O 1
ATOM 4107 N N . HIS A 1 518 ? -6.670 27.423 32.036 1.00 77.31 518 HIS A N 1
ATOM 4108 C CA . HIS A 1 518 ? -6.802 26.037 32.489 1.00 77.31 518 HIS A CA 1
ATOM 4109 C C . HIS A 1 518 ? -5.435 25.421 32.832 1.00 77.31 518 HIS A C 1
ATOM 4111 O O . HIS A 1 518 ? -4.957 24.490 32.184 1.00 77.31 518 HIS A O 1
ATOM 4117 N N . GLY A 1 519 ? -4.820 25.891 33.925 1.00 77.56 519 GLY A N 1
ATOM 4118 C CA . GLY A 1 519 ? -3.510 25.412 34.405 1.00 77.56 519 GLY A CA 1
ATOM 4119 C C . GLY A 1 519 ? -3.399 23.890 34.605 1.00 77.56 519 GLY A C 1
ATOM 4120 O O . GLY A 1 519 ? -2.306 23.329 34.519 1.00 77.56 519 GLY A O 1
ATOM 4121 N N . VAL A 1 520 ? -4.527 23.205 34.808 1.00 75.50 520 VAL A N 1
ATOM 4122 C CA . VAL A 1 520 ? -4.630 21.738 34.848 1.00 75.50 520 VAL A CA 1
ATOM 4123 C C . VAL A 1 520 ? -4.282 21.094 33.499 1.00 75.50 520 VAL A C 1
ATOM 4125 O O . VAL A 1 520 ? -3.447 20.190 33.454 1.00 75.50 520 VAL A O 1
ATOM 4128 N N . LEU A 1 521 ? -4.867 21.589 32.403 1.00 77.19 521 LEU A N 1
ATOM 4129 C CA . LEU A 1 521 ? -4.626 21.096 31.042 1.00 77.19 521 LEU A CA 1
ATOM 4130 C C . LEU A 1 521 ? -3.156 21.296 30.649 1.00 77.19 521 LEU A C 1
ATOM 4132 O O . LEU A 1 521 ? -2.506 20.377 30.157 1.00 77.19 521 LEU A O 1
ATOM 4136 N N . LEU A 1 522 ? -2.612 22.473 30.969 1.00 83.62 522 LEU A N 1
ATOM 4137 C CA . LEU A 1 522 ? -1.210 22.833 30.735 1.00 83.62 522 LEU A CA 1
ATOM 4138 C C . LEU A 1 522 ? -0.231 21.969 31.545 1.00 83.62 522 LEU A C 1
ATOM 4140 O O . LEU A 1 522 ? 0.846 21.626 31.062 1.00 83.62 522 LEU A O 1
ATOM 4144 N N . THR A 1 523 ? -0.601 21.575 32.767 1.00 86.81 523 THR A N 1
ATOM 4145 C CA . THR A 1 523 ? 0.213 20.664 33.586 1.00 86.81 523 THR A CA 1
ATOM 4146 C C . THR A 1 523 ? 0.266 19.265 32.967 1.00 86.81 523 THR A C 1
ATOM 4148 O O . THR A 1 523 ? 1.347 18.686 32.862 1.00 86.81 523 THR A O 1
ATOM 4151 N N . ALA A 1 524 ? -0.874 18.744 32.500 1.00 85.06 524 ALA A N 1
ATOM 4152 C CA . ALA A 1 524 ? -0.940 17.449 31.827 1.00 85.06 524 ALA A CA 1
ATOM 4153 C C . ALA A 1 524 ? -0.177 17.450 30.485 1.00 85.06 524 ALA A C 1
ATOM 4155 O O . ALA A 1 524 ? 0.622 16.546 30.234 1.00 85.06 524 ALA A O 1
ATOM 4156 N N . LEU A 1 525 ? -0.334 18.506 29.676 1.00 87.00 525 LEU A N 1
ATOM 4157 C CA . LEU A 1 525 ? 0.428 18.744 28.442 1.00 87.00 525 LEU A CA 1
ATOM 4158 C C . LEU A 1 525 ? 1.944 18.636 28.689 1.00 87.00 525 LEU A C 1
ATOM 4160 O O . LEU A 1 525 ? 2.623 17.826 28.058 1.00 87.00 525 LEU A O 1
ATOM 4164 N N . ARG A 1 526 ? 2.458 19.385 29.675 1.00 90.50 526 ARG A N 1
ATOM 4165 C CA . ARG A 1 526 ? 3.876 19.353 30.068 1.00 90.50 526 ARG A CA 1
ATOM 4166 C C . ARG A 1 526 ? 4.327 17.963 30.525 1.00 90.50 526 ARG A C 1
ATOM 4168 O O . ARG A 1 526 ? 5.420 17.543 30.162 1.00 90.50 526 ARG A O 1
ATOM 4175 N N . SER A 1 527 ? 3.503 17.222 31.273 1.00 91.19 527 SER A N 1
ATOM 4176 C CA . SER A 1 527 ? 3.874 15.861 31.695 1.00 91.19 527 SER A CA 1
ATOM 4177 C C . SER A 1 527 ? 3.981 14.860 30.541 1.00 91.19 527 SER A C 1
ATOM 4179 O O . SER A 1 527 ? 4.820 13.968 30.611 1.00 91.19 527 SER A O 1
ATOM 4181 N N . LEU A 1 528 ? 3.207 15.026 29.461 1.00 92.00 528 LEU A N 1
ATOM 4182 C CA . LEU A 1 528 ? 3.306 14.168 28.273 1.00 92.00 528 LEU A CA 1
ATOM 4183 C C . LEU A 1 528 ? 4.588 14.445 27.473 1.00 92.00 528 LEU A C 1
ATOM 4185 O O . LEU A 1 528 ? 5.205 13.514 26.957 1.00 92.00 528 LEU A O 1
ATOM 4189 N N . PHE A 1 529 ? 5.029 15.707 27.419 1.00 92.00 529 PHE A N 1
ATOM 4190 C CA . PHE A 1 529 ? 6.303 16.098 26.799 1.00 92.00 529 PHE A CA 1
ATOM 4191 C C . PHE A 1 529 ? 7.518 15.479 27.513 1.00 92.00 529 PHE A C 1
ATOM 4193 O O . PHE A 1 529 ? 8.552 15.231 26.893 1.00 92.00 529 PHE A O 1
ATOM 4200 N N . GLU A 1 530 ? 7.398 15.223 28.818 1.00 93.50 530 GLU A N 1
ATOM 4201 C CA . GLU A 1 530 ? 8.474 14.719 29.679 1.00 93.50 530 GLU A CA 1
ATOM 4202 C C . GLU A 1 530 ? 8.239 13.281 30.182 1.00 93.50 530 GLU A C 1
ATOM 4204 O O . GLU A 1 530 ? 8.896 12.844 31.129 1.00 93.50 530 GLU A O 1
ATOM 4209 N N . ASP A 1 531 ? 7.322 12.524 29.563 1.00 97.00 531 ASP A N 1
ATOM 4210 C CA . ASP A 1 531 ? 6.962 11.180 30.029 1.00 97.00 531 ASP A CA 1
ATOM 4211 C C . ASP A 1 531 ? 8.174 10.233 30.041 1.00 97.00 531 ASP A C 1
ATOM 4213 O O . ASP A 1 531 ? 8.982 10.178 29.108 1.00 97.00 531 ASP A O 1
ATOM 4217 N N . LYS A 1 532 ? 8.267 9.422 31.099 1.00 95.94 532 LYS A N 1
ATOM 4218 C CA . LYS A 1 532 ? 9.297 8.387 31.274 1.00 95.94 532 LYS A CA 1
ATOM 4219 C C . LYS A 1 532 ? 9.367 7.394 30.102 1.00 95.94 532 LYS A C 1
ATOM 4221 O O . LYS A 1 532 ? 10.453 6.920 29.779 1.00 95.94 532 LYS A O 1
ATOM 4226 N N . SER A 1 533 ? 8.236 7.066 29.470 1.00 97.44 533 SER A N 1
ATOM 4227 C CA . SER A 1 533 ? 8.174 6.190 28.299 1.00 97.44 533 SER A CA 1
ATOM 4228 C C . SER A 1 533 ? 8.386 6.997 27.026 1.00 97.44 533 SER A C 1
ATOM 4230 O O . SER A 1 533 ? 7.592 7.873 26.676 1.00 97.44 533 SER A O 1
ATOM 4232 N N . TRP A 1 534 ? 9.421 6.628 26.273 1.00 97.69 534 TRP A N 1
ATOM 4233 C CA . TRP A 1 534 ? 9.690 7.202 24.957 1.00 97.69 534 TRP A CA 1
ATOM 4234 C C . TRP A 1 534 ? 8.516 7.024 23.989 1.00 97.69 534 TRP A C 1
ATOM 4236 O O . TRP A 1 534 ? 8.358 7.835 23.090 1.00 97.69 534 TRP A O 1
ATOM 4246 N N . ARG A 1 535 ? 7.652 6.017 24.189 1.00 97.69 535 ARG A N 1
ATOM 4247 C CA . ARG A 1 535 ? 6.470 5.774 23.346 1.00 97.69 535 ARG A CA 1
ATOM 4248 C C . ARG A 1 535 ? 5.414 6.868 23.500 1.00 97.69 535 ARG A C 1
ATOM 4250 O O . ARG A 1 535 ? 4.748 7.207 22.529 1.00 97.69 535 ARG A O 1
ATOM 4257 N N . VAL A 1 536 ? 5.287 7.451 24.694 1.00 97.62 536 VAL A N 1
ATOM 4258 C CA . VAL A 1 536 ? 4.394 8.595 24.939 1.00 97.62 536 VAL A CA 1
ATOM 4259 C C . VAL A 1 536 ? 4.992 9.859 24.312 1.00 97.62 536 VAL A C 1
ATOM 4261 O O . VAL A 1 536 ? 4.306 10.544 23.557 1.00 97.62 536 VAL A O 1
ATOM 4264 N N . ARG A 1 537 ? 6.295 10.107 24.517 1.00 98.06 537 ARG A N 1
ATOM 4265 C CA . ARG A 1 537 ? 7.012 11.233 23.883 1.00 98.06 537 ARG A CA 1
ATOM 4266 C C . ARG A 1 537 ? 7.033 11.131 22.351 1.00 98.06 537 ARG A C 1
ATOM 4268 O O . ARG A 1 537 ? 6.910 12.140 21.667 1.00 98.06 537 ARG A O 1
ATOM 4275 N N . TYR A 1 538 ? 7.100 9.914 21.811 1.00 98.31 538 TYR A N 1
ATOM 4276 C CA . TYR A 1 538 ? 6.950 9.618 20.386 1.00 98.31 538 TYR A CA 1
ATOM 4277 C C . TYR A 1 538 ? 5.552 9.986 19.879 1.00 98.31 538 TYR A C 1
ATOM 4279 O O . TYR A 1 538 ? 5.452 10.654 18.859 1.00 98.31 538 TYR A O 1
ATOM 4287 N N . MET A 1 539 ? 4.477 9.621 20.591 1.00 97.69 539 MET A N 1
ATOM 4288 C CA . MET A 1 539 ? 3.115 10.006 20.187 1.00 97.69 539 MET A CA 1
ATOM 4289 C C . MET A 1 539 ? 2.899 11.523 20.217 1.00 97.69 539 MET A C 1
ATOM 4291 O O . MET A 1 539 ? 2.241 12.058 19.328 1.00 97.69 539 MET A O 1
ATOM 4295 N N . VAL A 1 540 ? 3.487 12.227 21.192 1.00 97.19 540 VAL A N 1
ATOM 4296 C CA . VAL A 1 540 ? 3.544 13.699 21.199 1.00 97.19 540 VAL A CA 1
ATOM 4297 C C . VAL A 1 540 ? 4.280 14.212 19.958 1.00 97.19 540 VAL A C 1
ATOM 4299 O O . VAL A 1 540 ? 3.763 15.073 19.249 1.00 97.19 540 VAL A O 1
ATOM 4302 N N . ALA A 1 541 ? 5.465 13.669 19.672 1.00 98.12 541 ALA A N 1
ATOM 4303 C CA . ALA A 1 541 ? 6.286 14.067 18.534 1.00 98.12 541 ALA A CA 1
ATOM 4304 C C . ALA A 1 541 ? 5.603 13.804 17.178 1.00 98.12 541 ALA A C 1
ATOM 4306 O O . ALA A 1 541 ? 5.639 14.666 16.313 1.00 98.12 541 ALA A O 1
ATOM 4307 N N . ASP A 1 542 ? 4.910 12.678 17.005 1.00 97.88 542 ASP A N 1
ATOM 4308 C CA . ASP A 1 542 ? 4.156 12.312 15.792 1.00 97.88 542 ASP A CA 1
ATOM 4309 C C . ASP A 1 542 ? 2.844 13.117 15.619 1.00 97.88 542 ASP A C 1
ATOM 4311 O O . ASP A 1 542 ? 2.157 13.041 14.596 1.00 97.88 542 ASP A O 1
ATOM 4315 N N . ARG A 1 543 ? 2.453 13.906 16.628 1.00 97.12 543 ARG A N 1
ATOM 4316 C CA . ARG A 1 543 ? 1.246 14.752 16.617 1.00 97.12 543 ARG A CA 1
ATOM 4317 C C . ARG A 1 543 ? 1.540 16.237 16.830 1.00 97.12 543 ARG A C 1
ATOM 4319 O O . ARG A 1 543 ? 0.593 17.019 16.919 1.00 97.12 543 ARG A O 1
ATOM 4326 N N . PHE A 1 544 ? 2.808 16.642 16.890 1.00 97.69 544 PHE A N 1
ATOM 4327 C CA . PHE A 1 544 ? 3.201 17.955 17.407 1.00 97.69 544 PHE A CA 1
ATOM 4328 C C . PHE A 1 544 ? 2.554 19.133 16.663 1.00 97.69 544 PHE A C 1
ATOM 4330 O O . PHE A 1 544 ? 2.046 20.055 17.297 1.00 97.69 544 PHE A O 1
ATOM 4337 N N . GLU A 1 545 ? 2.479 19.075 15.329 1.00 96.25 545 GLU A N 1
ATOM 4338 C CA . GLU A 1 545 ? 1.815 20.107 14.520 1.00 96.25 545 GLU A CA 1
ATOM 4339 C C . GLU A 1 545 ? 0.312 20.223 14.842 1.00 96.25 545 GLU A C 1
ATOM 4341 O O . GLU A 1 545 ? -0.237 21.324 14.896 1.00 96.25 545 GLU A O 1
ATOM 4346 N N . LYS A 1 546 ? -0.367 19.095 15.097 1.00 96.12 546 LYS A N 1
ATOM 4347 C CA . LYS A 1 546 ? -1.795 19.081 15.458 1.00 96.12 546 LYS A CA 1
ATOM 4348 C C . LYS A 1 546 ? -2.026 19.678 16.844 1.00 96.12 546 LYS A C 1
ATOM 4350 O O . LYS A 1 546 ? -2.950 20.469 17.003 1.00 96.12 546 LYS A O 1
ATOM 4355 N N . ILE A 1 547 ? -1.165 19.349 17.812 1.00 95.44 547 ILE A N 1
ATOM 4356 C CA . ILE A 1 547 ? -1.199 19.945 19.157 1.00 95.44 547 ILE A CA 1
ATOM 4357 C C . ILE A 1 547 ? -1.028 21.467 19.039 1.00 95.44 547 ILE A C 1
ATOM 4359 O O . ILE A 1 547 ? -1.862 22.209 19.551 1.00 95.44 547 ILE A O 1
ATOM 4363 N N . ALA A 1 548 ? -0.020 21.930 18.290 1.00 95.12 548 ALA A N 1
ATOM 4364 C CA . ALA A 1 548 ? 0.254 23.353 18.080 1.00 95.12 548 ALA A CA 1
ATOM 4365 C C . ALA A 1 548 ? -0.910 24.116 17.424 1.00 95.12 548 ALA A C 1
ATOM 4367 O O . ALA A 1 548 ? -1.190 25.251 17.795 1.00 95.12 548 ALA A O 1
ATOM 4368 N N . LYS A 1 549 ? -1.629 23.493 16.482 1.00 95.06 549 LYS A N 1
ATOM 4369 C CA . LYS A 1 549 ? -2.814 24.096 15.846 1.00 95.06 549 LYS A CA 1
ATOM 4370 C C . LYS A 1 549 ? -4.029 24.169 16.774 1.00 95.06 549 LYS A C 1
ATOM 4372 O O . LYS A 1 549 ? -4.821 25.110 16.651 1.00 95.06 549 LYS A O 1
ATOM 4377 N N . ALA A 1 550 ? -4.183 23.208 17.683 1.00 92.50 550 ALA A N 1
ATOM 4378 C CA . ALA A 1 550 ? -5.304 23.151 18.619 1.00 92.50 550 ALA A CA 1
ATOM 4379 C C . ALA A 1 550 ? -5.172 24.160 19.778 1.00 92.50 550 ALA A C 1
ATOM 4381 O O . ALA A 1 550 ? -6.185 24.707 20.219 1.00 92.50 550 ALA A O 1
ATOM 4382 N N . VAL A 1 551 ? -3.945 24.454 20.229 1.00 91.31 551 VAL A N 1
ATOM 4383 C CA . VAL A 1 551 ? -3.698 25.400 21.335 1.00 91.31 551 VAL A CA 1
ATOM 4384 C C . VAL A 1 551 ? -3.683 26.877 20.905 1.00 91.31 551 VAL A C 1
ATOM 4386 O O . VAL A 1 551 ? -3.646 27.194 19.713 1.00 91.31 551 VAL A O 1
ATOM 4389 N N . ASP A 1 552 ? -3.736 27.799 21.863 1.00 90.88 552 ASP A N 1
ATOM 4390 C CA . ASP A 1 552 ? -3.494 29.229 21.653 1.00 90.88 552 ASP A CA 1
ATOM 4391 C C . ASP A 1 552 ? -1.998 29.587 21.484 1.00 90.88 552 ASP A C 1
ATOM 4393 O O . ASP A 1 552 ? -1.094 28.806 21.783 1.00 90.88 552 ASP A O 1
ATOM 4397 N N . GLU A 1 553 ? -1.741 30.795 20.981 1.00 89.75 553 GLU A N 1
ATOM 4398 C CA . GLU A 1 553 ? -0.407 31.300 20.630 1.00 89.75 553 GLU A CA 1
ATOM 4399 C C . GLU A 1 553 ? 0.498 31.585 21.846 1.00 89.75 553 GLU A C 1
ATOM 4401 O O . GLU A 1 553 ? 1.722 31.461 21.749 1.00 89.75 553 GLU A O 1
ATOM 4406 N N . GLU A 1 554 ? -0.070 31.907 23.015 1.00 89.50 554 GLU A N 1
ATOM 4407 C CA . GLU A 1 554 ? 0.709 32.059 24.250 1.00 89.50 554 GLU A CA 1
ATOM 4408 C C . GLU A 1 554 ? 1.271 30.696 24.672 1.00 89.50 554 GLU A C 1
ATOM 4410 O O . GLU A 1 554 ? 2.448 30.582 25.017 1.00 89.50 554 GLU A O 1
ATOM 4415 N N . VAL A 1 555 ? 0.453 29.644 24.582 1.00 90.81 555 VAL A N 1
ATOM 4416 C CA . VAL A 1 555 ? 0.855 28.261 24.867 1.00 90.81 555 VAL A CA 1
ATOM 4417 C C . VAL A 1 555 ? 1.849 27.737 23.824 1.00 90.81 555 VAL A C 1
ATOM 4419 O O . VAL A 1 555 ? 2.815 27.073 24.208 1.00 90.81 555 VAL A O 1
ATOM 4422 N N . VAL A 1 556 ? 1.703 28.078 22.533 1.00 93.19 556 VAL A N 1
ATOM 4423 C CA . VAL A 1 556 ? 2.720 27.747 21.509 1.00 93.19 556 VAL A CA 1
ATOM 4424 C C . VAL A 1 556 ? 4.094 28.284 21.916 1.00 93.19 556 VAL A C 1
ATOM 4426 O O . VAL A 1 556 ? 5.049 27.511 22.025 1.00 93.19 556 VAL A O 1
ATOM 4429 N N . ASN A 1 557 ? 4.190 29.585 22.187 1.00 92.31 557 ASN A N 1
ATOM 4430 C CA . ASN A 1 557 ? 5.467 30.239 22.467 1.00 92.31 557 ASN A CA 1
ATOM 4431 C C . ASN A 1 557 ? 6.045 29.851 23.838 1.00 92.31 557 ASN A C 1
ATOM 4433 O O . ASN A 1 557 ? 7.240 29.591 23.960 1.00 92.31 557 ASN A O 1
ATOM 4437 N N . ARG A 1 558 ? 5.209 29.769 24.881 1.00 91.56 558 ARG A N 1
ATOM 4438 C CA . ARG A 1 558 ? 5.655 29.500 26.259 1.00 91.56 558 ARG A CA 1
ATOM 4439 C C . ARG A 1 558 ? 5.977 28.029 26.522 1.00 91.56 558 ARG A C 1
ATOM 4441 O O . ARG A 1 558 ? 6.870 27.744 27.316 1.00 91.56 558 ARG A O 1
ATOM 4448 N N . ASP A 1 559 ? 5.220 27.107 25.926 1.00 92.50 559 ASP A N 1
ATOM 4449 C CA . ASP A 1 559 ? 5.258 25.682 26.273 1.00 92.50 559 ASP A CA 1
ATOM 4450 C C . ASP A 1 559 ? 5.724 24.788 25.120 1.00 92.50 559 ASP A C 1
ATOM 4452 O O . ASP A 1 559 ? 6.528 23.881 25.349 1.00 92.50 559 ASP A O 1
ATOM 4456 N N . LEU A 1 560 ? 5.261 25.025 23.887 1.00 95.75 560 LEU A N 1
ATOM 4457 C CA . LEU A 1 560 ? 5.602 24.148 22.763 1.00 95.75 560 LEU A CA 1
ATOM 4458 C C . LEU A 1 560 ? 6.980 24.448 22.172 1.00 95.75 560 LEU A C 1
ATOM 4460 O O . LEU A 1 560 ? 7.680 23.497 21.846 1.00 95.75 560 LEU A O 1
ATOM 4464 N N . VAL A 1 561 ? 7.419 25.706 22.058 1.00 97.12 561 VAL A N 1
ATOM 4465 C CA . VAL A 1 561 ? 8.767 26.014 21.533 1.00 97.12 561 VAL A CA 1
ATOM 4466 C C . VAL A 1 561 ? 9.878 25.339 22.366 1.00 97.12 561 VAL A C 1
ATOM 4468 O O . VAL A 1 561 ? 10.675 24.595 21.779 1.00 97.12 561 VAL A O 1
ATOM 4471 N N . PRO A 1 562 ? 9.901 25.440 23.715 1.00 96.62 562 PRO A N 1
ATOM 4472 C CA . PRO A 1 562 ? 10.867 24.701 24.533 1.00 96.62 562 PRO A CA 1
ATOM 4473 C C . PRO A 1 562 ? 10.723 23.175 24.426 1.00 96.62 562 PRO A C 1
ATOM 4475 O O . PRO A 1 562 ? 11.725 22.457 24.410 1.00 96.62 562 PRO A O 1
ATOM 4478 N N . ALA A 1 563 ? 9.491 22.662 24.332 1.00 97.19 563 ALA A N 1
ATOM 4479 C CA . ALA A 1 563 ? 9.238 21.228 24.193 1.00 97.19 563 ALA A CA 1
ATOM 4480 C C . ALA A 1 563 ? 9.706 20.676 22.839 1.00 97.19 563 ALA A C 1
ATOM 4482 O O . ALA A 1 563 ? 10.285 19.594 22.790 1.00 97.19 563 ALA A O 1
ATOM 4483 N N . PHE A 1 564 ? 9.523 21.430 21.754 1.00 98.19 564 PHE A N 1
ATOM 4484 C CA . PHE A 1 564 ? 9.984 21.079 20.415 1.00 98.19 564 PHE A CA 1
ATOM 4485 C C . PHE A 1 564 ? 11.510 20.959 20.383 1.00 98.19 564 PHE A C 1
ATOM 4487 O O . PHE A 1 564 ? 12.044 19.927 19.980 1.00 98.19 564 PHE A O 1
ATOM 4494 N N . VAL A 1 565 ? 12.212 21.966 20.914 1.00 98.00 565 VAL A N 1
ATOM 4495 C CA . VAL A 1 565 ? 13.676 21.956 21.078 1.00 98.00 565 VAL A CA 1
ATOM 4496 C C . VAL A 1 565 ? 14.143 20.772 21.930 1.00 98.00 565 VAL A C 1
ATOM 4498 O O . VAL A 1 565 ? 15.131 20.122 21.593 1.00 98.00 565 VAL A O 1
ATOM 4501 N N . LYS A 1 566 ? 13.421 20.441 23.007 1.00 97.50 566 LYS A N 1
ATOM 4502 C CA . LYS A 1 566 ? 13.731 19.282 23.855 1.00 97.50 566 LYS A CA 1
ATOM 4503 C C . LYS A 1 566 ? 13.528 17.947 23.130 1.00 97.50 566 LYS A C 1
ATOM 4505 O O . LYS A 1 566 ? 14.379 17.073 23.258 1.00 97.50 566 LYS A O 1
ATOM 4510 N N . LEU A 1 567 ? 12.457 17.795 22.348 1.00 98.19 567 LEU A N 1
ATOM 4511 C CA . LEU A 1 567 ? 12.173 16.582 21.570 1.00 98.19 567 LEU A CA 1
ATOM 4512 C C . LEU A 1 567 ? 13.149 16.403 20.396 1.00 98.19 567 LEU A C 1
ATOM 4514 O O . LEU A 1 567 ? 13.564 15.277 20.127 1.00 98.19 567 LEU A O 1
ATOM 4518 N N . LEU A 1 568 ? 13.594 17.490 19.747 1.00 98.19 568 LEU A N 1
ATOM 4519 C CA . LEU A 1 568 ? 14.696 17.451 18.769 1.00 98.19 568 LEU A CA 1
ATOM 4520 C C . LEU A 1 568 ? 15.993 16.894 19.385 1.00 98.19 568 LEU A C 1
ATOM 4522 O O . LEU A 1 568 ? 16.833 16.371 18.661 1.00 98.19 568 LEU A O 1
ATOM 4526 N N . LYS A 1 569 ? 16.151 16.974 20.712 1.00 97.69 569 LYS A N 1
ATOM 4527 C CA . LYS A 1 569 ? 17.319 16.495 21.471 1.00 97.69 569 LYS A CA 1
ATOM 4528 C C . LYS A 1 569 ? 16.988 15.314 22.399 1.00 97.69 569 LYS A C 1
ATOM 4530 O O . LYS A 1 569 ? 17.712 15.072 23.364 1.00 97.69 569 LYS A O 1
ATOM 4535 N N . ASP A 1 570 ? 15.907 14.578 22.118 1.00 98.50 570 ASP A N 1
ATOM 4536 C CA . ASP A 1 570 ? 15.512 13.390 22.887 1.00 98.50 570 ASP A CA 1
ATOM 4537 C C . ASP A 1 570 ? 16.599 12.300 22.845 1.00 98.50 570 ASP A C 1
ATOM 4539 O O . ASP A 1 570 ? 17.356 12.204 21.878 1.00 98.50 570 ASP A O 1
ATOM 4543 N N . THR A 1 571 ? 16.681 11.445 23.868 1.00 97.38 571 THR A N 1
ATOM 4544 C CA . THR A 1 571 ? 17.652 10.339 23.886 1.00 97.38 571 THR A CA 1
ATOM 4545 C C . THR A 1 571 ? 17.350 9.292 22.815 1.00 97.38 571 THR A C 1
ATOM 4547 O O . THR A 1 571 ? 18.280 8.783 22.185 1.00 97.38 571 THR A O 1
ATOM 4550 N N . GLU A 1 572 ? 16.070 9.020 22.545 1.00 98.19 572 GLU A N 1
ATOM 4551 C CA . GLU A 1 572 ? 15.651 7.984 21.600 1.00 98.19 572 GLU A CA 1
ATOM 4552 C C . GLU A 1 572 ? 15.582 8.507 20.160 1.00 98.19 572 GLU A C 1
ATOM 4554 O O . GLU A 1 572 ? 14.985 9.548 19.866 1.00 98.19 572 GLU A O 1
ATOM 4559 N N . ALA A 1 573 ? 16.179 7.757 19.232 1.00 98.06 573 ALA A N 1
ATOM 4560 C CA . ALA A 1 573 ? 16.257 8.151 17.827 1.00 98.06 573 ALA A CA 1
ATOM 4561 C C . ALA A 1 573 ? 14.881 8.163 17.142 1.00 98.06 573 ALA A C 1
ATOM 4563 O O . ALA A 1 573 ? 14.649 8.957 16.234 1.00 98.06 573 ALA A O 1
ATOM 4564 N N . GLU A 1 574 ? 13.959 7.314 17.583 1.00 98.19 574 GLU A N 1
ATOM 4565 C CA . GLU A 1 574 ? 12.580 7.225 17.114 1.00 98.19 574 GLU A CA 1
ATOM 4566 C C . GLU A 1 574 ? 11.806 8.513 17.422 1.00 98.19 574 GLU A C 1
ATOM 4568 O O . GLU A 1 574 ? 11.102 9.026 16.551 1.00 98.19 574 GLU A O 1
ATOM 4573 N N . VAL A 1 575 ? 11.986 9.083 18.622 1.00 98.56 575 VAL A N 1
ATOM 4574 C CA . VAL A 1 575 ? 11.366 10.360 19.021 1.00 98.56 575 VAL A CA 1
ATOM 4575 C C . VAL A 1 575 ? 11.949 11.507 18.194 1.00 98.56 575 VAL A C 1
ATOM 4577 O O . VAL A 1 575 ? 11.189 12.275 17.601 1.00 98.56 575 VAL A O 1
ATOM 4580 N N . ARG A 1 576 ? 13.285 11.569 18.061 1.00 98.56 576 ARG A N 1
ATOM 4581 C CA . ARG A 1 576 ? 13.964 12.568 17.213 1.00 98.56 576 ARG A CA 1
ATOM 4582 C C . ARG A 1 576 ? 13.565 12.462 15.734 1.00 98.56 576 ARG A C 1
ATOM 4584 O O . ARG A 1 576 ? 13.433 13.477 15.057 1.00 98.56 576 ARG A O 1
ATOM 4591 N N . SER A 1 577 ? 13.312 11.252 15.233 1.00 98.19 577 SER A N 1
ATOM 4592 C CA . SER A 1 577 ? 12.845 11.027 13.856 1.00 98.19 577 SER A CA 1
ATOM 4593 C C . SER A 1 577 ? 11.398 11.493 13.657 1.00 98.19 577 SER A C 1
ATOM 4595 O O . SER A 1 577 ? 11.097 12.124 12.646 1.00 98.19 577 SER A O 1
ATOM 4597 N N . ALA A 1 578 ? 10.510 11.226 14.623 1.00 98.25 578 ALA A N 1
ATOM 4598 C CA . ALA A 1 578 ? 9.114 11.662 14.573 1.00 98.25 578 ALA A CA 1
ATOM 4599 C C . ALA A 1 578 ? 8.985 13.193 14.611 1.00 98.25 578 ALA A C 1
ATOM 4601 O O . ALA A 1 578 ? 8.311 13.774 13.760 1.00 98.25 578 ALA A O 1
ATOM 4602 N N . ILE A 1 579 ? 9.690 13.858 15.535 1.00 98.38 579 ILE A N 1
ATOM 4603 C CA . ILE A 1 579 ? 9.644 15.323 15.660 1.00 98.38 579 ILE A CA 1
ATOM 4604 C C . ILE A 1 579 ? 10.307 16.020 14.463 1.00 98.38 579 ILE A C 1
ATOM 4606 O O . ILE A 1 579 ? 9.799 17.041 14.000 1.00 98.38 579 ILE A O 1
ATOM 4610 N N . ALA A 1 580 ? 11.369 15.437 13.884 1.00 97.94 580 ALA A N 1
ATOM 4611 C CA . ALA A 1 580 ? 11.947 15.921 12.629 1.00 97.94 580 ALA A CA 1
ATOM 4612 C C . ALA A 1 580 ? 10.912 15.911 11.489 1.00 97.94 580 ALA A C 1
ATOM 4614 O O . ALA A 1 580 ? 10.893 16.824 10.665 1.00 97.94 580 ALA A O 1
ATOM 4615 N N . GLY A 1 581 ? 9.998 14.932 11.499 1.00 97.12 581 GLY A N 1
ATOM 4616 C CA . GLY A 1 581 ? 8.827 14.854 10.623 1.00 97.12 581 GLY A CA 1
ATOM 4617 C C . GLY A 1 581 ? 7.883 16.063 10.696 1.00 97.12 581 GLY A C 1
ATOM 4618 O O . GLY A 1 581 ? 7.239 16.375 9.700 1.00 97.12 581 GLY A O 1
ATOM 4619 N N . GLN A 1 582 ? 7.823 16.762 11.835 1.00 97.62 582 GLN A N 1
ATOM 4620 C CA . GLN A 1 582 ? 6.921 17.900 12.073 1.00 97.62 582 GLN A CA 1
ATOM 4621 C C . GLN A 1 582 ? 7.561 19.272 11.799 1.00 97.62 582 GLN A C 1
ATOM 4623 O O . GLN A 1 582 ? 6.871 20.287 11.900 1.00 97.62 582 GLN A O 1
ATOM 4628 N N . ILE A 1 583 ? 8.863 19.329 11.478 1.00 97.56 583 ILE A N 1
ATOM 4629 C CA . ILE A 1 583 ? 9.633 20.583 11.379 1.00 97.56 583 ILE A CA 1
ATOM 4630 C C . ILE A 1 583 ? 8.932 21.656 10.524 1.00 97.56 583 ILE A C 1
ATOM 4632 O O . ILE A 1 583 ? 8.687 22.737 11.062 1.00 97.56 583 ILE A O 1
ATOM 4636 N N . PRO A 1 584 ? 8.545 21.416 9.253 1.00 95.75 584 PRO A N 1
ATOM 4637 C CA . PRO A 1 584 ? 7.959 22.468 8.421 1.00 95.75 584 PRO A CA 1
ATOM 4638 C C . PRO A 1 584 ? 6.600 22.936 8.950 1.00 95.75 584 PRO A C 1
ATOM 4640 O O . PRO A 1 584 ? 6.317 24.131 8.955 1.00 95.75 584 PRO A O 1
ATOM 4643 N N . GLY A 1 585 ? 5.780 21.998 9.432 1.00 96.31 585 GLY A N 1
ATOM 4644 C CA . GLY A 1 585 ? 4.441 22.268 9.943 1.00 96.31 585 GLY A CA 1
ATOM 4645 C C . GLY A 1 585 ? 4.441 23.105 11.218 1.00 96.31 585 GLY A C 1
ATOM 4646 O O . GLY A 1 585 ? 3.660 24.047 11.322 1.00 96.31 585 GLY A O 1
ATOM 4647 N N . PHE A 1 586 ? 5.339 22.808 12.164 1.00 97.56 586 PHE A N 1
ATOM 4648 C CA . PHE A 1 586 ? 5.480 23.604 13.385 1.00 97.56 586 PHE A CA 1
ATOM 4649 C C . PHE A 1 586 ? 6.155 24.955 13.116 1.00 97.56 586 PHE A C 1
ATOM 4651 O O . PHE A 1 586 ? 5.658 25.980 13.570 1.00 97.56 586 PHE A O 1
ATOM 4658 N N . CYS A 1 587 ? 7.227 24.991 12.315 1.00 96.88 587 CYS A N 1
ATOM 4659 C CA . CYS A 1 587 ? 7.937 26.238 12.004 1.00 96.88 587 CYS A CA 1
ATOM 4660 C C . CYS A 1 587 ? 7.066 27.259 11.252 1.00 96.88 587 CYS A C 1
ATOM 4662 O O . CYS A 1 587 ? 7.292 28.457 11.383 1.00 96.88 587 CYS A O 1
ATOM 4664 N N . ALA A 1 588 ? 6.051 26.810 10.503 1.00 96.25 588 ALA A N 1
ATOM 4665 C CA . ALA A 1 588 ? 5.078 27.682 9.841 1.00 96.25 588 ALA A CA 1
ATOM 4666 C C . ALA A 1 588 ? 4.100 28.393 10.804 1.00 96.25 588 ALA A C 1
ATOM 4668 O O . ALA A 1 588 ? 3.351 29.262 10.361 1.00 96.25 588 ALA A O 1
ATOM 4669 N N . LEU A 1 589 ? 4.080 28.019 12.089 1.00 95.50 589 LEU A N 1
ATOM 4670 C CA . LEU A 1 589 ? 3.232 28.612 13.134 1.00 95.50 589 LEU A CA 1
ATOM 4671 C C . LEU A 1 589 ? 3.991 29.597 14.039 1.00 95.50 589 LEU A C 1
ATOM 4673 O O . LEU A 1 589 ? 3.386 30.153 14.950 1.00 95.50 589 LEU A O 1
ATOM 4677 N N . LEU A 1 590 ? 5.300 29.778 13.834 1.00 96.12 590 LEU A N 1
ATOM 4678 C CA . LEU A 1 590 ? 6.160 30.578 14.709 1.00 96.12 590 LEU A CA 1
ATOM 4679 C C . LEU A 1 590 ? 6.443 31.966 14.138 1.00 96.12 590 LEU A C 1
ATOM 4681 O O . LEU A 1 590 ? 6.575 32.148 12.925 1.00 96.12 590 LEU A O 1
ATOM 4685 N N . GLU A 1 591 ? 6.649 32.934 15.031 1.00 94.56 591 GLU A N 1
ATOM 4686 C CA . GLU A 1 591 ? 7.269 34.201 14.660 1.00 94.56 591 GLU A CA 1
ATOM 4687 C C . GLU A 1 591 ? 8.714 33.988 14.177 1.00 94.56 591 GLU A C 1
ATOM 4689 O O . GLU A 1 591 ? 9.440 33.097 14.631 1.00 94.56 591 GLU A O 1
ATOM 4694 N N . ARG A 1 592 ? 9.154 34.844 13.247 1.00 93.06 592 ARG A N 1
ATOM 4695 C CA . ARG A 1 592 ? 10.458 34.716 12.577 1.00 93.06 592 ARG A CA 1
ATOM 4696 C C . ARG A 1 592 ? 11.638 34.755 13.553 1.00 93.06 592 ARG A C 1
ATOM 4698 O O . ARG A 1 592 ? 12.596 34.013 13.354 1.00 93.06 592 ARG A O 1
ATOM 4705 N N . GLU A 1 593 ? 11.581 35.601 14.581 1.00 94.25 593 GLU A N 1
ATOM 4706 C CA . GLU A 1 593 ? 12.666 35.732 15.564 1.00 94.25 593 GLU A CA 1
ATOM 4707 C C . GLU A 1 593 ? 12.803 34.458 16.412 1.00 94.25 593 GLU A C 1
ATOM 4709 O O . GLU A 1 593 ? 13.898 33.905 16.504 1.00 94.25 593 GLU A O 1
ATOM 4714 N N . THR A 1 594 ? 11.695 33.926 16.936 1.00 95.81 594 THR A N 1
ATOM 4715 C CA . THR A 1 594 ? 11.647 32.654 17.680 1.00 95.81 594 THR A CA 1
ATOM 4716 C C . THR A 1 594 ? 12.127 31.474 16.832 1.00 95.81 594 THR A C 1
ATOM 4718 O O . THR A 1 594 ? 12.944 30.668 17.287 1.00 95.81 594 THR A O 1
ATOM 4721 N N . LEU A 1 595 ? 11.689 31.392 15.569 1.00 96.25 595 LEU A N 1
ATOM 4722 C CA . LEU A 1 595 ? 12.136 30.357 14.635 1.00 96.25 595 LEU A CA 1
ATOM 4723 C C . LEU A 1 595 ? 13.661 30.380 14.436 1.00 96.25 595 LEU A C 1
ATOM 4725 O O . LEU A 1 595 ? 14.303 29.332 14.516 1.00 96.25 595 LEU A O 1
ATOM 4729 N N . LEU A 1 596 ? 14.245 31.557 14.192 1.00 95.56 596 LEU A N 1
ATOM 4730 C CA . LEU A 1 596 ? 15.678 31.700 13.914 1.00 95.56 596 LEU A CA 1
ATOM 4731 C C . LEU A 1 596 ? 16.555 31.561 15.168 1.00 95.56 596 LEU A C 1
ATOM 4733 O O . LEU A 1 596 ? 17.633 30.974 15.086 1.00 95.56 596 LEU A O 1
ATOM 4737 N N . HIS A 1 597 ? 16.122 32.076 16.322 1.00 95.56 597 HIS A N 1
ATOM 4738 C CA . HIS A 1 597 ? 16.956 32.118 17.527 1.00 95.56 597 HIS A CA 1
ATOM 4739 C C . HIS A 1 597 ? 16.794 30.914 18.461 1.00 95.56 597 HIS A C 1
ATOM 4741 O O . HIS A 1 597 ? 17.780 30.503 19.072 1.00 95.56 597 HIS A O 1
ATOM 4747 N N . GLU A 1 598 ? 15.595 30.337 18.577 1.00 96.25 598 GLU A N 1
ATOM 4748 C CA . GLU A 1 598 ? 15.331 29.243 19.526 1.00 96.25 598 GLU A CA 1
ATOM 4749 C C . GLU A 1 598 ? 15.310 27.872 18.841 1.00 96.25 598 GLU A C 1
ATOM 4751 O O . GLU A 1 598 ? 15.864 26.901 19.363 1.00 96.25 598 GLU A O 1
ATOM 4756 N N . VAL A 1 599 ? 14.707 27.785 17.651 1.00 97.44 599 VAL A N 1
ATOM 4757 C CA . VAL A 1 599 ? 14.452 26.501 16.980 1.00 97.44 599 VAL A CA 1
ATOM 4758 C C . VAL A 1 599 ? 15.548 26.129 15.974 1.00 97.44 599 VAL A C 1
ATOM 4760 O O . VAL A 1 599 ? 16.040 24.997 16.015 1.00 97.44 599 VAL A O 1
ATOM 4763 N N . MET A 1 600 ? 15.977 27.058 15.109 1.00 96.69 600 MET A N 1
ATOM 4764 C CA . MET A 1 600 ? 16.940 26.781 14.029 1.00 96.69 600 MET A CA 1
ATOM 4765 C C . MET A 1 600 ? 18.244 26.105 14.490 1.00 96.69 600 MET A C 1
ATOM 4767 O O . MET A 1 600 ? 18.607 25.100 13.876 1.00 96.69 600 MET A O 1
ATOM 4771 N N . PRO A 1 601 ? 18.913 26.523 15.589 1.00 97.50 601 PRO A N 1
ATOM 4772 C CA . PRO A 1 601 ? 20.161 25.884 16.021 1.00 97.50 601 PRO A CA 1
ATOM 4773 C C . PRO A 1 601 ? 19.994 24.388 16.332 1.00 97.50 601 PRO A C 1
ATOM 4775 O O . PRO A 1 601 ? 20.890 23.583 16.095 1.00 97.50 601 PRO A O 1
ATOM 4778 N N . SER A 1 602 ? 18.816 23.989 16.822 1.00 97.81 602 SER A N 1
ATOM 4779 C CA . SER A 1 602 ? 18.507 22.585 17.119 1.00 97.81 602 SER A CA 1
ATOM 4780 C C . SER A 1 602 ? 18.192 21.775 15.857 1.00 97.81 602 SER A C 1
ATOM 4782 O O . SER A 1 602 ? 18.435 20.572 15.831 1.00 97.81 602 SER A O 1
ATOM 4784 N N . ILE A 1 603 ? 17.685 22.422 14.803 1.00 97.75 603 ILE A N 1
ATOM 4785 C CA . ILE A 1 603 ? 17.485 21.811 13.481 1.00 97.75 603 ILE A CA 1
ATOM 4786 C C . ILE A 1 603 ? 18.836 21.611 12.772 1.00 97.75 603 ILE A C 1
ATOM 4788 O O . ILE A 1 603 ? 19.054 20.565 12.160 1.00 97.75 603 ILE A O 1
ATOM 4792 N N . GLU A 1 604 ? 19.760 22.568 12.884 1.00 97.38 604 GLU A N 1
ATOM 4793 C CA . GLU A 1 604 ? 21.124 22.459 12.344 1.00 97.38 604 GLU A CA 1
ATOM 4794 C C . GLU A 1 604 ? 21.912 21.305 12.988 1.00 97.38 604 GLU A C 1
ATOM 4796 O O . GLU A 1 604 ? 22.566 20.534 12.282 1.00 97.38 604 GLU A O 1
ATOM 4801 N N . GLU A 1 605 ? 21.799 21.121 14.310 1.00 96.81 605 GLU A N 1
ATOM 4802 C CA . GLU A 1 605 ? 22.425 20.001 15.032 1.00 96.81 605 GLU A CA 1
ATOM 4803 C C . GLU A 1 605 ? 22.008 18.621 14.479 1.00 96.81 605 GLU A C 1
ATOM 4805 O O . GLU A 1 605 ? 22.855 17.727 14.361 1.00 96.81 605 GLU A O 1
ATOM 4810 N N . LEU A 1 606 ? 20.742 18.447 14.065 1.00 97.50 606 LEU A N 1
ATOM 4811 C CA . LEU A 1 606 ? 20.230 17.173 13.535 1.00 97.50 606 LEU A CA 1
ATOM 4812 C C . LEU A 1 606 ? 20.931 16.702 12.250 1.00 97.50 606 LEU A C 1
ATOM 4814 O O . LEU A 1 606 ? 20.929 15.506 11.955 1.00 97.50 606 LEU A O 1
ATOM 4818 N N . VAL A 1 607 ? 21.570 17.599 11.494 1.00 97.19 607 VAL A N 1
ATOM 4819 C CA . VAL A 1 607 ? 22.359 17.234 10.302 1.00 97.19 607 VAL A CA 1
ATOM 4820 C C . VAL A 1 607 ? 23.535 16.320 10.657 1.00 97.19 607 VAL A C 1
ATOM 4822 O O . VAL A 1 607 ? 23.995 15.542 9.823 1.00 97.19 607 VAL A O 1
ATOM 4825 N N . SER A 1 608 ? 24.006 16.384 11.905 1.00 96.56 608 SER A N 1
ATOM 4826 C CA . SER A 1 608 ? 25.104 15.567 12.429 1.00 96.56 608 SER A CA 1
ATOM 4827 C C . SER A 1 608 ? 24.633 14.533 13.465 1.00 96.56 608 SER A C 1
ATOM 4829 O O . SER A 1 608 ? 25.445 14.033 14.250 1.00 96.56 608 SER A O 1
ATOM 4831 N N . ASP A 1 609 ? 23.334 14.198 13.485 1.00 98.31 609 ASP A N 1
ATOM 4832 C CA . ASP A 1 609 ? 22.784 13.192 14.400 1.00 98.31 609 ASP A CA 1
ATOM 4833 C C . ASP A 1 609 ? 23.461 11.829 14.201 1.00 98.31 609 ASP A C 1
ATOM 4835 O O . ASP A 1 609 ? 23.735 11.402 13.078 1.00 98.31 609 ASP A O 1
ATOM 4839 N N . GLN A 1 610 ? 23.711 11.107 15.293 1.00 97.06 610 GLN A N 1
ATOM 4840 C CA . GLN A 1 610 ? 24.350 9.790 15.243 1.00 97.06 610 GLN A CA 1
ATOM 4841 C C . GLN A 1 610 ? 23.479 8.742 14.524 1.00 97.06 610 GLN A C 1
ATOM 4843 O O . GLN A 1 610 ? 24.003 7.833 13.880 1.00 97.06 610 GLN A O 1
ATOM 4848 N N . SER A 1 611 ? 22.152 8.877 14.584 1.00 97.88 611 SER A N 1
ATOM 4849 C CA . SER A 1 611 ? 21.208 7.992 13.908 1.00 97.88 611 SER A CA 1
ATOM 4850 C C . SER A 1 611 ? 20.984 8.405 12.456 1.00 97.88 611 SER A C 1
ATOM 4852 O O . SER A 1 611 ? 20.419 9.457 12.156 1.00 97.88 611 SER A O 1
ATOM 4854 N N . GLN A 1 612 ? 21.324 7.499 11.538 1.00 97.06 612 GLN A N 1
ATOM 4855 C CA . GLN A 1 612 ? 21.020 7.636 10.110 1.00 97.06 612 GLN A CA 1
ATOM 4856 C C . GLN A 1 612 ? 19.518 7.839 9.829 1.00 97.06 612 GLN A C 1
ATOM 4858 O O . GLN A 1 612 ? 19.162 8.484 8.846 1.00 97.06 612 GLN A O 1
ATOM 4863 N N . HIS A 1 613 ? 18.635 7.325 10.696 1.00 96.69 613 HIS A N 1
ATOM 4864 C CA . HIS A 1 613 ? 17.184 7.448 10.541 1.00 96.69 613 HIS A CA 1
ATOM 4865 C C . HIS A 1 613 ? 16.696 8.867 10.859 1.00 96.69 613 HIS A C 1
ATOM 4867 O O . HIS A 1 613 ? 15.860 9.391 10.127 1.00 96.69 613 HIS A O 1
ATOM 4873 N N . VAL A 1 614 ? 17.292 9.527 11.859 1.00 98.25 614 VAL A N 1
ATOM 4874 C CA . VAL A 1 614 ? 17.006 10.935 12.184 1.00 98.25 614 VAL A CA 1
ATOM 4875 C C . VAL A 1 614 ? 17.477 11.842 11.047 1.00 98.25 614 VAL A C 1
ATOM 4877 O O . VAL A 1 614 ? 16.712 12.677 10.565 1.00 98.25 614 VAL A O 1
ATOM 4880 N N . ARG A 1 615 ? 18.697 11.619 10.534 1.00 98.06 615 ARG A N 1
ATOM 4881 C CA . ARG A 1 615 ? 19.221 12.366 9.376 1.00 98.06 615 ARG A CA 1
ATOM 4882 C C . ARG A 1 615 ? 18.374 12.147 8.116 1.00 98.06 615 ARG A C 1
ATOM 4884 O O . ARG A 1 615 ? 18.116 13.095 7.378 1.00 98.06 615 ARG A O 1
ATOM 4891 N N . ALA A 1 616 ? 17.876 10.931 7.881 1.00 96.50 616 ALA A N 1
ATOM 4892 C CA . ALA A 1 616 ? 16.996 10.633 6.747 1.00 96.50 616 ALA A CA 1
ATOM 4893 C C . ALA A 1 616 ? 15.603 11.278 6.894 1.00 96.50 616 ALA A C 1
ATOM 4895 O O . ALA A 1 616 ? 15.058 11.784 5.906 1.00 96.50 616 ALA A O 1
ATOM 4896 N N . ALA A 1 617 ? 15.050 11.314 8.113 1.00 96.94 617 ALA A N 1
ATOM 4897 C CA . ALA A 1 617 ? 13.806 12.016 8.425 1.00 96.94 617 ALA A CA 1
ATOM 4898 C C . ALA A 1 617 ? 13.947 13.527 8.177 1.00 96.94 617 ALA A C 1
ATOM 4900 O O . ALA A 1 617 ? 13.170 14.089 7.402 1.00 96.94 617 ALA A O 1
ATOM 4901 N N . LEU A 1 618 ? 14.998 14.162 8.716 1.00 97.06 618 LEU A N 1
ATOM 4902 C CA . LEU A 1 618 ? 15.324 15.565 8.433 1.00 97.06 618 LEU A CA 1
ATOM 4903 C C . LEU A 1 618 ? 15.468 15.814 6.925 1.00 97.06 618 LEU A C 1
ATOM 4905 O O . LEU A 1 618 ? 14.881 16.757 6.402 1.00 97.06 618 LEU A O 1
ATOM 4909 N N . GLY A 1 619 ? 16.190 14.947 6.207 1.00 94.88 619 GLY A N 1
ATOM 4910 C CA . GLY A 1 619 ? 16.426 15.094 4.767 1.00 94.88 619 GLY A CA 1
ATOM 4911 C C . GLY A 1 619 ? 15.153 15.037 3.917 1.00 94.88 619 GLY A C 1
ATOM 4912 O O . GLY A 1 619 ? 15.118 15.589 2.821 1.00 94.88 619 GLY A O 1
ATOM 4913 N N . THR A 1 620 ? 14.085 14.428 4.438 1.00 93.75 620 THR A N 1
ATOM 4914 C CA . THR A 1 620 ? 12.758 14.428 3.804 1.00 93.75 620 THR A CA 1
ATOM 4915 C C . THR A 1 620 ? 12.056 15.782 3.958 1.00 93.75 620 THR A C 1
ATOM 4917 O O . THR A 1 620 ? 11.359 16.220 3.041 1.00 93.75 620 THR A O 1
ATOM 4920 N N . GLN A 1 621 ? 12.256 16.453 5.098 1.00 93.50 621 GLN A N 1
ATOM 4921 C CA . GLN A 1 621 ? 11.480 17.622 5.530 1.00 93.50 621 GLN A CA 1
ATOM 4922 C C . GLN A 1 621 ? 12.177 18.970 5.324 1.00 93.50 621 GLN A C 1
ATOM 4924 O O . GLN A 1 621 ? 11.503 19.975 5.114 1.00 93.50 621 GLN A O 1
ATOM 4929 N N . ILE A 1 622 ? 13.512 19.011 5.346 1.00 91.06 622 ILE A N 1
ATOM 4930 C CA . ILE A 1 622 ? 14.327 20.239 5.340 1.00 91.06 622 ILE A CA 1
ATOM 4931 C C . ILE A 1 622 ? 13.972 21.222 4.210 1.00 91.06 622 ILE A C 1
ATOM 4933 O O . ILE A 1 622 ? 13.978 22.435 4.409 1.00 91.06 622 ILE A O 1
ATOM 4937 N N . SER A 1 623 ? 13.581 20.715 3.039 1.00 89.00 623 SER A N 1
ATOM 4938 C CA . SER A 1 623 ? 13.121 21.545 1.914 1.00 89.00 623 SER A CA 1
ATOM 4939 C C . SER A 1 623 ? 11.859 22.370 2.203 1.00 89.00 623 SER A C 1
ATOM 4941 O O . SER A 1 623 ? 11.719 23.470 1.672 1.00 89.00 623 SER A O 1
ATOM 4943 N N . GLY A 1 624 ? 10.977 21.892 3.086 1.00 90.94 624 GLY A N 1
ATOM 4944 C CA . GLY A 1 624 ? 9.759 22.594 3.496 1.00 90.94 624 GLY A CA 1
ATOM 4945 C C . GLY A 1 624 ? 10.015 23.877 4.294 1.00 90.94 624 GLY A C 1
ATOM 4946 O O . GLY A 1 624 ? 9.130 24.723 4.369 1.00 90.94 624 GLY A O 1
ATOM 4947 N N . LEU A 1 625 ? 11.226 24.067 4.834 1.00 92.12 625 LEU A N 1
ATOM 4948 C CA . LEU A 1 625 ? 11.619 25.309 5.506 1.00 92.12 625 LEU A CA 1
ATOM 4949 C C . LEU A 1 625 ? 11.931 26.451 4.528 1.00 92.12 625 LEU A C 1
ATOM 4951 O O . LEU A 1 625 ? 11.758 27.613 4.886 1.00 92.12 625 LEU A O 1
ATOM 4955 N N . ALA A 1 626 ? 12.354 26.158 3.294 1.00 90.12 626 ALA A N 1
ATOM 4956 C CA . ALA A 1 626 ? 12.762 27.180 2.327 1.00 90.12 626 ALA A CA 1
ATOM 4957 C C . ALA A 1 626 ? 11.681 28.256 2.033 1.00 90.12 626 ALA A C 1
ATOM 4959 O O . ALA A 1 626 ? 12.012 29.446 2.073 1.00 90.12 626 ALA A O 1
ATOM 4960 N N . PRO A 1 627 ? 10.392 27.914 1.800 1.00 89.12 627 PRO A N 1
ATOM 4961 C CA . PRO A 1 627 ? 9.340 28.924 1.631 1.00 89.12 627 PRO A CA 1
ATOM 4962 C C . PRO A 1 627 ? 8.983 29.689 2.918 1.00 89.12 627 PRO A C 1
ATOM 4964 O O . PRO A 1 627 ? 8.490 30.808 2.819 1.00 89.12 627 PRO A O 1
ATOM 4967 N N . ILE A 1 628 ? 9.234 29.122 4.106 1.00 91.62 628 ILE A N 1
ATOM 4968 C CA . ILE A 1 628 ? 8.947 29.755 5.411 1.00 91.62 628 ILE A CA 1
ATOM 4969 C C . ILE A 1 628 ? 10.028 30.794 5.742 1.00 91.62 628 ILE A C 1
ATOM 4971 O O . ILE A 1 628 ? 9.748 31.918 6.152 1.00 91.62 628 ILE A O 1
ATOM 4975 N N . LEU A 1 629 ? 11.285 30.414 5.527 1.00 90.69 629 LEU A N 1
ATOM 4976 C CA . LEU A 1 629 ? 12.466 31.215 5.827 1.00 90.69 629 LEU A CA 1
ATOM 4977 C C . LEU A 1 629 ? 12.706 32.346 4.814 1.00 90.69 629 LEU A C 1
ATOM 4979 O O . LEU A 1 629 ? 13.196 33.425 5.173 1.00 90.69 629 LEU A O 1
ATOM 4983 N N . GLY A 1 630 ? 12.345 32.117 3.550 1.00 89.00 630 GLY A N 1
ATOM 4984 C CA . GLY A 1 630 ? 12.659 33.013 2.443 1.00 89.00 630 GLY A CA 1
ATOM 4985 C C . GLY A 1 630 ? 14.119 32.902 1.989 1.00 89.00 630 GLY A C 1
ATOM 4986 O O . GLY A 1 630 ? 14.914 32.128 2.527 1.00 89.00 630 GLY A O 1
ATOM 4987 N N . LYS A 1 631 ? 14.478 33.668 0.951 1.00 87.44 631 LYS A N 1
ATOM 4988 C CA . LYS A 1 631 ? 15.723 33.463 0.193 1.00 87.44 631 LYS A CA 1
ATOM 4989 C C . LYS A 1 631 ? 17.006 33.620 1.019 1.00 87.44 631 LYS A C 1
ATOM 4991 O O . LYS A 1 631 ? 17.895 32.786 0.891 1.00 87.44 631 LYS A O 1
ATOM 4996 N N . GLU A 1 632 ? 17.110 34.670 1.829 1.00 90.25 632 GLU A N 1
ATOM 4997 C CA . GLU A 1 632 ? 18.338 35.009 2.566 1.00 90.25 632 GLU A CA 1
ATOM 4998 C C . GLU A 1 632 ? 18.711 33.923 3.586 1.00 90.25 632 GLU A C 1
ATOM 5000 O O . GLU A 1 632 ? 19.781 33.324 3.493 1.00 90.25 632 GLU A O 1
ATOM 5005 N N . GLU A 1 633 ? 17.780 33.561 4.467 1.00 91.62 633 GLU A N 1
ATOM 5006 C CA . GLU A 1 633 ? 18.002 32.529 5.489 1.00 91.62 633 GLU A CA 1
ATOM 5007 C C . GLU A 1 633 ? 18.112 31.120 4.887 1.00 91.62 633 GLU A C 1
ATOM 5009 O O . GLU A 1 633 ? 18.844 30.281 5.402 1.00 91.62 633 GLU A O 1
ATOM 5014 N N . THR A 1 634 ? 17.433 30.848 3.763 1.00 90.44 634 THR A N 1
ATOM 5015 C CA . THR A 1 634 ? 17.616 29.590 3.012 1.00 90.44 634 THR A CA 1
ATOM 5016 C C . THR A 1 634 ? 19.063 29.436 2.535 1.00 90.44 634 THR A C 1
ATOM 5018 O O . THR A 1 634 ? 19.600 28.329 2.540 1.00 90.44 634 THR A O 1
ATOM 5021 N N . ILE A 1 635 ? 19.715 30.535 2.143 1.00 88.38 635 ILE A N 1
ATOM 5022 C CA . ILE A 1 635 ? 21.129 30.538 1.744 1.00 88.38 635 ILE A CA 1
ATOM 5023 C C . ILE A 1 635 ? 22.046 30.480 2.976 1.00 88.38 635 ILE A C 1
ATOM 5025 O O . ILE A 1 635 ? 23.041 29.760 2.939 1.00 88.38 635 ILE A O 1
ATOM 5029 N N . SER A 1 636 ? 21.711 31.201 4.052 1.00 91.38 636 SER A N 1
ATOM 5030 C CA . SER A 1 636 ? 22.496 31.245 5.297 1.00 91.38 636 SER A CA 1
ATOM 5031 C C . SER A 1 636 ? 22.525 29.896 6.029 1.00 91.38 636 SER A C 1
ATOM 5033 O O . SER A 1 636 ? 23.598 29.386 6.341 1.00 91.38 636 SER A O 1
ATOM 5035 N N . HIS A 1 637 ? 21.351 29.296 6.249 1.00 92.25 637 HIS A N 1
ATOM 5036 C CA . HIS A 1 637 ? 21.161 28.127 7.112 1.00 92.25 637 HIS A CA 1
ATOM 5037 C C . HIS A 1 637 ? 20.985 26.833 6.311 1.00 92.25 637 HIS A C 1
ATOM 5039 O O . HIS A 1 637 ? 21.763 25.889 6.454 1.00 92.25 637 HIS A O 1
ATOM 5045 N N . LEU A 1 638 ? 19.991 26.777 5.413 1.00 91.19 638 LEU A N 1
ATOM 5046 C CA . LEU A 1 638 ? 19.634 25.512 4.761 1.00 91.19 638 LEU A CA 1
ATOM 5047 C C . LEU A 1 638 ? 20.691 25.050 3.751 1.00 91.19 638 LEU A C 1
ATOM 5049 O O . LEU A 1 638 ? 20.999 23.862 3.706 1.00 91.19 638 LEU A O 1
ATOM 5053 N N . LEU A 1 639 ? 21.264 25.940 2.934 1.00 88.50 639 LEU A N 1
ATOM 5054 C CA . LEU A 1 639 ? 22.231 25.548 1.898 1.00 88.50 639 LEU A CA 1
ATOM 5055 C C . LEU A 1 639 ? 23.469 24.809 2.467 1.00 88.50 639 LEU A C 1
ATOM 5057 O O . LEU A 1 639 ? 23.807 23.756 1.917 1.00 88.50 639 LEU A O 1
ATOM 5061 N N . PRO A 1 640 ? 24.114 25.252 3.568 1.00 91.38 640 PRO A N 1
ATOM 5062 C CA . PRO A 1 640 ? 25.122 24.455 4.274 1.00 91.38 640 PRO A CA 1
ATOM 5063 C C . PRO A 1 640 ? 24.641 23.057 4.683 1.00 91.38 640 PRO A C 1
ATOM 5065 O O . PRO A 1 640 ? 25.326 22.072 4.395 1.00 91.38 640 PRO A O 1
ATOM 5068 N N . MET A 1 641 ? 23.449 22.951 5.284 1.00 93.31 641 MET A N 1
ATOM 5069 C CA . MET A 1 641 ? 22.857 21.670 5.690 1.00 93.31 641 MET A CA 1
ATOM 5070 C C . MET A 1 641 ? 22.657 20.743 4.479 1.00 93.31 641 MET A C 1
ATOM 5072 O O . MET A 1 641 ? 23.111 19.600 4.488 1.00 93.31 641 MET A O 1
ATOM 5076 N N . PHE A 1 642 ? 22.065 21.254 3.393 1.00 89.88 642 PHE A N 1
ATOM 5077 C CA . PHE A 1 642 ? 21.886 20.540 2.124 1.00 89.88 642 PHE A CA 1
ATOM 5078 C C . PHE A 1 642 ? 23.214 19.988 1.584 1.00 89.88 642 PHE A C 1
ATOM 5080 O O . PHE A 1 642 ? 23.297 18.816 1.218 1.00 89.88 642 PHE A O 1
ATOM 5087 N N . LEU A 1 643 ? 24.273 20.803 1.570 1.00 89.25 643 LEU A N 1
ATOM 5088 C CA . LEU A 1 643 ? 25.599 20.407 1.079 1.00 89.25 643 LEU A CA 1
ATOM 5089 C C . LEU A 1 643 ? 26.295 19.364 1.963 1.00 89.25 643 LEU A C 1
ATOM 5091 O O . LEU A 1 643 ? 27.077 18.563 1.442 1.00 89.25 643 LEU A O 1
ATOM 5095 N N . GLN A 1 644 ? 26.027 19.365 3.271 1.00 93.00 644 GLN A N 1
ATOM 5096 C CA . GLN A 1 644 ? 26.508 18.336 4.193 1.00 93.00 644 GLN A CA 1
ATOM 5097 C C . GLN A 1 644 ? 25.738 17.021 4.000 1.00 93.00 644 GLN A C 1
ATOM 5099 O O . GLN A 1 644 ? 26.359 15.973 3.841 1.00 93.00 644 GLN A O 1
ATOM 5104 N N . MET A 1 645 ? 24.405 17.068 3.921 1.00 93.62 645 MET A N 1
ATOM 5105 C CA . MET A 1 645 ? 23.554 15.876 3.776 1.00 93.62 645 MET A CA 1
ATOM 5106 C C . MET A 1 645 ? 23.676 15.207 2.396 1.00 93.62 645 MET A C 1
ATOM 5108 O O . MET A 1 645 ? 23.591 13.986 2.294 1.00 93.62 645 MET A O 1
ATOM 5112 N N . LEU A 1 646 ? 23.984 15.964 1.334 1.00 91.19 646 LEU A N 1
ATOM 5113 C CA . LEU A 1 646 ? 24.390 15.402 0.033 1.00 91.19 646 LEU A CA 1
ATOM 5114 C C . LEU A 1 646 ? 25.680 14.563 0.117 1.00 91.19 646 LEU A C 1
ATOM 5116 O O . LEU A 1 646 ? 25.940 13.759 -0.773 1.00 91.19 646 LEU A O 1
ATOM 5120 N N . LYS A 1 647 ? 26.493 14.737 1.165 1.00 91.56 647 LYS A N 1
ATOM 5121 C CA . LYS A 1 647 ? 27.757 14.017 1.396 1.00 91.56 647 LYS A CA 1
ATOM 5122 C C . LYS A 1 647 ? 27.671 13.011 2.549 1.00 91.56 647 LYS A C 1
ATOM 5124 O O . LYS A 1 647 ? 28.703 12.486 2.960 1.00 91.56 647 LYS A O 1
ATOM 5129 N N . ASP A 1 648 ? 26.469 12.744 3.061 1.00 94.88 648 ASP A N 1
ATOM 5130 C CA . ASP A 1 648 ? 26.235 11.789 4.147 1.00 94.88 648 ASP A CA 1
ATOM 5131 C C . ASP A 1 648 ? 26.721 10.382 3.775 1.00 94.88 648 ASP A C 1
ATOM 5133 O O . ASP A 1 648 ? 26.627 9.973 2.619 1.00 94.88 648 ASP A O 1
ATOM 5137 N N . GLU A 1 649 ? 27.193 9.598 4.740 1.00 92.94 649 GLU A N 1
ATOM 5138 C CA . GLU A 1 649 ? 27.602 8.212 4.497 1.00 92.94 649 GLU A CA 1
ATOM 5139 C C . GLU A 1 649 ? 26.409 7.302 4.151 1.00 92.94 649 GLU A C 1
ATOM 5141 O O . GLU A 1 649 ? 26.541 6.387 3.326 1.00 92.94 649 GLU A O 1
ATOM 5146 N N . PHE A 1 650 ? 25.218 7.575 4.701 1.00 93.88 650 PHE A N 1
ATOM 5147 C CA . PHE A 1 650 ? 24.029 6.750 4.498 1.00 93.88 650 PHE A CA 1
ATOM 5148 C C . PHE A 1 650 ? 23.281 7.118 3.199 1.00 93.88 650 PHE A C 1
ATOM 5150 O O . PHE A 1 650 ? 22.876 8.272 3.032 1.00 93.88 650 PHE A O 1
ATOM 5157 N N . PRO A 1 651 ? 23.062 6.166 2.262 1.00 90.44 651 PRO A N 1
ATOM 5158 C CA . PRO A 1 651 ? 22.485 6.479 0.953 1.00 90.44 651 PRO A CA 1
ATOM 5159 C C . PRO A 1 651 ? 21.101 7.119 0.992 1.00 90.44 651 PRO A C 1
ATOM 5161 O O . PRO A 1 651 ? 20.825 7.979 0.160 1.00 90.44 651 PRO A O 1
ATOM 5164 N N . ASP A 1 652 ? 20.246 6.744 1.944 1.00 91.94 652 ASP A N 1
ATOM 5165 C CA . ASP A 1 652 ? 18.866 7.240 1.974 1.00 91.94 652 ASP A CA 1
ATOM 5166 C C . ASP A 1 652 ? 18.806 8.725 2.370 1.00 91.94 652 ASP A C 1
ATOM 5168 O O . ASP A 1 652 ? 17.943 9.449 1.881 1.00 91.94 652 ASP A O 1
ATOM 5172 N N . VAL A 1 653 ? 19.774 9.226 3.155 1.00 94.94 653 VAL A N 1
ATOM 5173 C CA . VAL A 1 653 ? 19.919 10.673 3.409 1.00 94.94 653 VAL A CA 1
ATOM 5174 C C . VAL A 1 653 ? 20.207 11.400 2.095 1.00 94.94 653 VAL A C 1
ATOM 5176 O O . VAL A 1 653 ? 19.508 12.353 1.749 1.00 94.94 653 VAL A O 1
ATOM 5179 N N . ARG A 1 654 ? 21.190 10.911 1.324 1.00 92.56 654 ARG A N 1
ATOM 5180 C CA . ARG A 1 654 ? 21.563 11.496 0.026 1.00 92.56 654 ARG A CA 1
ATOM 5181 C C . ARG A 1 654 ? 20.386 11.462 -0.955 1.00 92.56 654 ARG A C 1
ATOM 5183 O O . ARG A 1 654 ? 20.098 12.472 -1.589 1.00 92.56 654 ARG A O 1
ATOM 5190 N N . LEU A 1 655 ? 19.671 10.335 -1.035 1.00 89.62 655 LEU A N 1
ATOM 5191 C CA . LEU A 1 655 ? 18.480 10.160 -1.878 1.00 89.62 655 LEU A CA 1
ATOM 5192 C C . LEU A 1 655 ? 17.350 11.127 -1.517 1.00 89.62 655 LEU A C 1
ATOM 5194 O O . LEU A 1 655 ? 16.819 11.795 -2.406 1.00 89.62 655 LEU A O 1
ATOM 5198 N N . ASN A 1 656 ? 17.008 11.232 -0.229 1.00 91.06 656 ASN A N 1
ATOM 5199 C CA . ASN A 1 656 ? 15.946 12.122 0.234 1.00 91.06 656 ASN A CA 1
ATOM 5200 C C . ASN A 1 656 ? 16.257 13.569 -0.155 1.00 91.06 656 ASN A C 1
ATOM 5202 O O . ASN A 1 656 ? 15.397 14.244 -0.719 1.00 91.06 656 ASN A O 1
ATOM 5206 N N . ILE A 1 657 ? 17.508 14.005 0.017 1.00 90.69 657 ILE A N 1
ATOM 5207 C CA . ILE A 1 657 ? 17.939 15.340 -0.397 1.00 90.69 657 ILE A CA 1
ATOM 5208 C C . ILE A 1 657 ? 17.882 15.527 -1.923 1.00 90.69 657 ILE A C 1
ATOM 5210 O O . ILE A 1 657 ? 17.323 16.527 -2.378 1.00 90.69 657 ILE A O 1
ATOM 5214 N N . ILE A 1 658 ? 18.402 14.580 -2.719 1.00 86.62 658 ILE A N 1
ATOM 5215 C CA . ILE A 1 658 ? 18.354 14.645 -4.196 1.00 86.62 658 ILE A CA 1
ATOM 5216 C C . ILE A 1 658 ? 16.910 14.829 -4.679 1.00 86.62 658 ILE A C 1
ATOM 5218 O O . ILE A 1 658 ? 16.648 15.706 -5.501 1.00 86.62 658 ILE A O 1
ATOM 5222 N N . SER A 1 659 ? 15.963 14.076 -4.104 1.00 84.94 659 SER A N 1
ATOM 5223 C CA . SER A 1 659 ? 14.537 14.133 -4.462 1.00 84.94 659 SER A CA 1
ATOM 5224 C C . SER A 1 659 ? 13.867 15.494 -4.217 1.00 84.94 659 SER A C 1
ATOM 5226 O O . SER A 1 659 ? 12.748 15.717 -4.678 1.00 84.94 659 SER A O 1
ATOM 5228 N N . LYS A 1 660 ? 14.522 16.405 -3.481 1.00 81.50 660 LYS A N 1
ATOM 5229 C CA . LYS A 1 660 ? 13.997 17.730 -3.120 1.00 81.50 660 LYS A CA 1
ATOM 5230 C C . LYS A 1 660 ? 14.778 18.903 -3.715 1.00 81.50 660 LYS A C 1
ATOM 5232 O O . LYS A 1 660 ? 14.349 20.043 -3.528 1.00 81.50 660 LYS A O 1
ATOM 5237 N N . LEU A 1 661 ? 15.867 18.668 -4.456 1.00 77.81 661 LEU A N 1
ATOM 5238 C CA . LEU A 1 661 ? 16.731 19.735 -4.993 1.00 77.81 661 LEU A CA 1
ATOM 5239 C C . LEU A 1 661 ? 15.976 20.782 -5.833 1.00 77.81 661 LEU A C 1
ATOM 5241 O O . LEU A 1 661 ? 16.293 21.967 -5.743 1.00 77.81 661 LEU A O 1
ATOM 5245 N N . GLU A 1 662 ? 14.945 20.378 -6.581 1.00 78.06 662 GLU A N 1
ATOM 5246 C CA . GLU A 1 662 ? 14.095 21.289 -7.363 1.00 78.06 662 GLU A CA 1
ATOM 5247 C C . GLU A 1 662 ? 13.413 22.359 -6.491 1.00 78.06 662 GLU A C 1
ATOM 5249 O O . GLU A 1 662 ? 13.445 23.546 -6.815 1.00 78.06 662 GLU A O 1
ATOM 5254 N N . SER A 1 663 ? 12.854 21.966 -5.342 1.00 76.81 663 SER A N 1
ATOM 5255 C CA . SER A 1 663 ? 12.164 22.900 -4.440 1.00 76.81 663 SER A CA 1
ATOM 5256 C C . SER A 1 663 ? 13.097 23.969 -3.855 1.00 76.81 663 SER A C 1
ATOM 5258 O O . SER A 1 663 ? 12.707 25.129 -3.738 1.00 76.81 663 SER A O 1
ATOM 5260 N N . VAL A 1 664 ? 14.352 23.608 -3.564 1.00 73.75 664 VAL A N 1
ATOM 5261 C CA . VAL A 1 664 ? 15.386 24.539 -3.079 1.00 73.75 664 VAL A CA 1
ATOM 5262 C C . VAL A 1 664 ? 15.844 25.470 -4.199 1.00 73.75 664 VAL A C 1
ATOM 5264 O O . VAL A 1 664 ? 15.981 26.676 -3.994 1.00 73.75 664 VAL A O 1
ATOM 5267 N N . ASN A 1 665 ? 16.052 24.919 -5.397 1.00 73.31 665 ASN A N 1
ATOM 5268 C CA . ASN A 1 665 ? 16.482 25.645 -6.589 1.00 73.31 665 ASN A CA 1
ATOM 5269 C C . ASN A 1 665 ? 15.528 26.801 -6.940 1.00 73.31 665 ASN A C 1
ATOM 5271 O O . ASN A 1 665 ? 15.986 27.912 -7.210 1.00 73.31 665 ASN A O 1
ATOM 5275 N N . ASN A 1 666 ? 14.216 26.576 -6.807 1.00 76.56 666 ASN A N 1
ATOM 5276 C CA . ASN A 1 666 ? 13.182 27.603 -6.985 1.00 76.56 666 ASN A CA 1
ATOM 5277 C C . ASN A 1 666 ? 13.330 28.812 -6.032 1.00 76.56 666 ASN A C 1
ATOM 5279 O O . ASN A 1 666 ? 12.833 29.892 -6.346 1.00 76.56 666 ASN A O 1
ATOM 5283 N N . VAL A 1 667 ? 14.018 28.658 -4.893 1.00 72.56 667 VAL A N 1
ATOM 5284 C CA . VAL A 1 667 ? 14.245 29.722 -3.896 1.00 72.56 667 VAL A CA 1
ATOM 5285 C C . VAL A 1 667 ? 15.627 30.374 -4.051 1.00 72.56 667 VAL A C 1
ATOM 5287 O O . VAL A 1 667 ? 15.740 31.603 -4.011 1.00 72.56 667 VAL A O 1
ATOM 5290 N N . ILE A 1 668 ? 16.692 29.586 -4.251 1.00 73.06 668 ILE A N 1
ATOM 5291 C CA . ILE A 1 668 ? 18.068 30.118 -4.344 1.00 73.06 668 ILE A CA 1
ATOM 5292 C C . ILE A 1 668 ? 18.388 30.723 -5.722 1.00 73.06 668 ILE A C 1
ATOM 5294 O O . ILE A 1 668 ? 19.036 31.775 -5.798 1.00 73.06 668 ILE A O 1
ATOM 5298 N N . GLY A 1 669 ? 17.879 30.120 -6.799 1.00 73.31 669 GLY A N 1
ATOM 5299 C CA . GLY A 1 669 ? 18.199 30.458 -8.186 1.00 73.31 669 GLY A CA 1
ATOM 5300 C C . GLY A 1 669 ? 19.443 29.753 -8.752 1.00 73.31 669 GLY A C 1
ATOM 5301 O O . GLY A 1 669 ? 20.320 29.269 -8.033 1.00 73.31 669 GLY A O 1
ATOM 5302 N N . ILE A 1 670 ? 19.518 29.742 -10.086 1.00 70.12 670 ILE A N 1
ATOM 5303 C CA . ILE A 1 670 ? 20.430 28.912 -10.897 1.00 70.12 670 ILE A CA 1
ATOM 5304 C C . ILE A 1 670 ? 21.924 29.197 -10.627 1.00 70.12 670 ILE A C 1
ATOM 5306 O O . ILE A 1 670 ? 22.747 28.282 -10.670 1.00 70.12 670 ILE A O 1
ATOM 5310 N N . GLU A 1 671 ? 22.291 30.444 -10.311 1.00 70.69 671 GLU A N 1
ATOM 5311 C CA . GLU A 1 671 ? 23.691 30.855 -10.108 1.00 70.69 671 GLU A CA 1
ATOM 5312 C C . GLU A 1 671 ? 24.359 30.129 -8.927 1.00 70.69 671 GLU A C 1
ATOM 5314 O O . GLU A 1 671 ? 25.450 29.572 -9.071 1.00 70.69 671 GLU A O 1
ATOM 5319 N N . LEU A 1 672 ? 23.683 30.073 -7.773 1.00 71.19 672 LEU A N 1
ATOM 5320 C CA . LEU A 1 672 ? 24.181 29.386 -6.574 1.00 71.19 672 LEU A CA 1
ATOM 5321 C C . LEU A 1 672 ? 24.124 27.862 -6.726 1.00 71.19 672 LEU A C 1
ATOM 5323 O O . LEU A 1 672 ? 25.013 27.160 -6.242 1.00 71.19 672 LEU A O 1
ATOM 5327 N N . LEU A 1 673 ? 23.134 27.339 -7.456 1.00 69.56 673 LEU A N 1
ATOM 5328 C CA . LEU A 1 673 ? 23.078 25.917 -7.799 1.00 69.56 673 LEU A CA 1
ATOM 5329 C C . LEU A 1 673 ? 24.312 25.488 -8.614 1.00 69.56 673 LEU A C 1
ATOM 5331 O O . LEU A 1 673 ? 24.933 24.470 -8.301 1.00 69.56 673 LEU A O 1
ATOM 5335 N N . SER A 1 674 ? 24.710 26.287 -9.607 1.00 69.12 674 SER A N 1
ATOM 5336 C CA . SER A 1 674 ? 25.883 26.009 -10.444 1.00 69.12 674 SER A CA 1
ATOM 5337 C C . SER A 1 674 ? 27.197 26.035 -9.648 1.00 69.12 674 SER A C 1
ATOM 5339 O O . SER A 1 674 ? 28.044 25.159 -9.821 1.00 69.12 674 SER A O 1
ATOM 5341 N N . GLN A 1 675 ? 27.356 26.994 -8.727 1.00 79.19 675 GLN A N 1
ATOM 5342 C CA . GLN A 1 675 ? 28.587 27.145 -7.941 1.00 79.19 675 GLN A CA 1
ATOM 5343 C C . GLN A 1 675 ? 28.708 26.144 -6.781 1.00 79.19 675 GLN A C 1
ATOM 5345 O O . GLN A 1 675 ? 29.802 25.638 -6.524 1.00 79.19 675 GLN A O 1
ATOM 5350 N N . SER A 1 676 ? 27.614 25.860 -6.067 1.00 78.25 676 SER A N 1
ATOM 5351 C CA . SER A 1 676 ? 27.655 25.100 -4.808 1.00 78.25 676 SER A CA 1
ATOM 5352 C C . SER A 1 676 ? 27.166 23.657 -4.931 1.00 78.25 676 SER A C 1
ATOM 5354 O O . SER A 1 676 ? 27.769 22.768 -4.331 1.00 78.25 676 SER A O 1
ATOM 5356 N N . LEU A 1 677 ? 26.098 23.397 -5.696 1.00 76.94 677 LEU A N 1
ATOM 5357 C CA . LEU A 1 677 ? 25.480 22.064 -5.776 1.00 76.94 677 LEU A CA 1
ATOM 5358 C C . LEU A 1 677 ? 26.103 21.186 -6.869 1.00 76.94 677 LEU A C 1
ATOM 5360 O O . LEU A 1 677 ? 26.218 19.977 -6.669 1.00 76.94 677 LEU A O 1
ATOM 5364 N N . LEU A 1 678 ? 26.560 21.762 -7.989 1.00 79.94 678 LEU A N 1
ATOM 5365 C CA . LEU A 1 678 ? 27.164 20.992 -9.088 1.00 79.94 678 LEU A CA 1
ATOM 5366 C C . LEU A 1 678 ? 28.318 20.067 -8.643 1.00 79.94 678 LEU A C 1
ATOM 5368 O O . LEU A 1 678 ? 28.296 18.900 -9.039 1.00 79.94 678 LEU A O 1
ATOM 5372 N N . PRO A 1 679 ? 29.293 20.493 -7.809 1.00 84.44 679 PRO A N 1
ATOM 5373 C CA . PRO A 1 679 ? 30.373 19.602 -7.379 1.00 84.44 679 PRO A CA 1
ATOM 5374 C C . PRO A 1 679 ? 29.864 18.386 -6.591 1.00 84.44 679 PRO A C 1
ATOM 5376 O O . PRO A 1 679 ? 30.410 17.294 -6.729 1.00 84.44 679 PRO A O 1
ATOM 5379 N N . ALA A 1 680 ? 28.796 18.555 -5.802 1.00 84.31 680 ALA A N 1
ATOM 5380 C CA . ALA A 1 680 ? 28.153 17.453 -5.090 1.00 84.31 680 ALA A CA 1
ATOM 5381 C C . ALA A 1 680 ? 27.381 16.534 -6.053 1.00 84.31 680 ALA A C 1
ATOM 5383 O O . ALA A 1 680 ? 27.494 15.318 -5.949 1.00 84.31 680 ALA A O 1
ATOM 5384 N N . ILE A 1 681 ? 26.662 17.092 -7.033 1.00 81.94 681 ILE A N 1
ATOM 5385 C CA . ILE A 1 681 ? 25.943 16.325 -8.067 1.00 81.94 681 ILE A CA 1
ATOM 5386 C C . ILE A 1 681 ? 26.908 15.448 -8.880 1.00 81.94 681 ILE A C 1
ATOM 5388 O O . ILE A 1 681 ? 26.628 14.269 -9.083 1.00 81.94 681 ILE A O 1
ATOM 5392 N N . VAL A 1 682 ? 28.065 15.982 -9.289 1.00 85.31 682 VAL A N 1
ATOM 5393 C CA . VAL A 1 682 ? 29.100 15.210 -10.005 1.00 85.31 682 VAL A CA 1
ATOM 5394 C C . VAL A 1 682 ? 29.679 14.097 -9.122 1.00 85.31 682 VAL A C 1
ATOM 5396 O O . VAL A 1 682 ? 29.878 12.987 -9.601 1.00 85.31 682 VAL A O 1
ATOM 5399 N N . GLN A 1 683 ? 29.877 14.341 -7.822 1.00 87.06 683 GLN A N 1
ATOM 5400 C CA . GLN A 1 683 ? 30.312 13.301 -6.881 1.00 87.06 683 GLN A CA 1
ATOM 5401 C C . GLN A 1 683 ? 29.253 12.191 -6.699 1.00 87.06 683 GLN A C 1
ATOM 5403 O O . GLN A 1 683 ? 29.592 11.011 -6.635 1.00 87.06 683 GLN A O 1
ATOM 5408 N N . LEU A 1 684 ? 27.968 12.554 -6.636 1.00 89.00 684 LEU A N 1
ATOM 5409 C CA . LEU A 1 684 ? 26.835 11.628 -6.479 1.00 89.00 684 LEU A CA 1
ATOM 5410 C C . LEU A 1 684 ? 26.551 10.808 -7.740 1.00 89.00 684 LEU A C 1
ATOM 5412 O O . LEU A 1 684 ? 26.062 9.681 -7.670 1.00 89.00 684 LEU A O 1
ATOM 5416 N N . ALA A 1 685 ? 26.889 11.353 -8.902 1.00 88.56 685 ALA A N 1
ATOM 5417 C CA . ALA A 1 685 ? 26.791 10.662 -10.174 1.00 88.56 685 ALA A CA 1
ATOM 5418 C C . ALA A 1 685 ? 27.707 9.430 -10.279 1.00 88.56 685 ALA A C 1
ATOM 5420 O O . ALA A 1 685 ? 27.414 8.517 -11.051 1.00 88.56 685 ALA A O 1
ATOM 5421 N N . GLU A 1 686 ? 28.782 9.391 -9.488 1.00 90.25 686 GLU A N 1
ATOM 5422 C CA . GLU A 1 686 ? 29.737 8.281 -9.382 1.00 90.25 686 GLU A CA 1
ATOM 5423 C C . GLU A 1 686 ? 29.586 7.501 -8.054 1.00 90.25 686 GLU A C 1
ATOM 5425 O O . GLU A 1 686 ? 30.445 6.694 -7.692 1.00 90.25 686 GLU A O 1
ATOM 5430 N N . ASP A 1 687 ? 28.488 7.714 -7.315 1.00 91.94 687 ASP A N 1
ATOM 5431 C CA . ASP A 1 687 ? 28.235 7.066 -6.023 1.00 91.94 687 ASP A CA 1
ATOM 5432 C C . ASP A 1 687 ? 28.247 5.534 -6.141 1.00 91.94 687 ASP A C 1
ATOM 5434 O O . ASP A 1 687 ? 27.717 4.954 -7.091 1.00 91.94 687 ASP A O 1
ATOM 5438 N N . LYS A 1 688 ? 28.809 4.848 -5.140 1.00 90.62 688 LYS A N 1
ATOM 5439 C CA . LYS A 1 688 ? 28.842 3.379 -5.073 1.00 90.62 688 LYS A CA 1
ATOM 5440 C C . LYS A 1 688 ? 27.437 2.772 -5.132 1.00 90.62 688 LYS A C 1
ATOM 5442 O O . LYS A 1 688 ? 27.244 1.743 -5.784 1.00 90.62 688 LYS A O 1
ATOM 5447 N N . GLN A 1 689 ? 26.458 3.396 -4.475 1.00 91.50 689 GLN A N 1
ATOM 5448 C CA . GLN A 1 689 ? 25.080 2.927 -4.449 1.00 91.50 689 GLN A CA 1
ATOM 5449 C C . GLN A 1 689 ? 24.349 3.343 -5.728 1.00 91.50 689 GLN A C 1
ATOM 5451 O O . GLN A 1 689 ? 24.085 4.519 -5.967 1.00 91.50 689 GLN A O 1
ATOM 5456 N N . TRP A 1 690 ? 23.950 2.360 -6.535 1.00 93.56 690 TRP A N 1
ATOM 5457 C CA . TRP A 1 690 ? 23.349 2.615 -7.847 1.00 93.56 690 TRP A CA 1
ATOM 5458 C C . TRP A 1 690 ? 22.047 3.420 -7.768 1.00 93.56 690 TRP A C 1
ATOM 5460 O O . TRP A 1 690 ? 21.809 4.256 -8.627 1.00 93.56 690 TRP A O 1
ATOM 5470 N N . ARG A 1 691 ? 21.236 3.262 -6.712 1.00 93.00 691 ARG A N 1
ATOM 5471 C CA . ARG A 1 691 ? 20.021 4.080 -6.532 1.00 93.00 691 ARG A CA 1
ATOM 5472 C C . ARG A 1 691 ? 20.321 5.581 -6.463 1.00 93.00 691 ARG A C 1
ATOM 5474 O O . ARG A 1 691 ? 19.536 6.365 -6.979 1.00 93.00 691 ARG A O 1
ATOM 5481 N N . VAL A 1 692 ? 21.461 5.973 -5.885 1.00 91.62 692 VAL A N 1
ATOM 5482 C CA . VAL A 1 692 ? 21.901 7.378 -5.842 1.00 91.62 692 VAL A CA 1
ATOM 5483 C C . VAL A 1 692 ? 22.249 7.858 -7.251 1.00 91.62 692 VAL A C 1
ATOM 5485 O O . VAL A 1 692 ? 21.737 8.889 -7.680 1.00 91.62 692 VAL A O 1
ATOM 5488 N N . ARG A 1 693 ? 23.020 7.066 -8.015 1.00 94.12 693 ARG A N 1
ATOM 5489 C CA . ARG A 1 693 ? 23.319 7.366 -9.428 1.00 94.12 693 ARG A CA 1
ATOM 5490 C C . ARG A 1 693 ? 22.042 7.496 -10.265 1.00 94.12 693 ARG A C 1
ATOM 5492 O O . ARG A 1 693 ? 21.931 8.435 -11.044 1.00 94.12 693 ARG A O 1
ATOM 5499 N N . LEU A 1 694 ? 21.061 6.609 -10.065 1.00 93.25 694 LEU A N 1
ATOM 5500 C CA . LEU A 1 694 ? 19.762 6.658 -10.746 1.00 93.25 694 LEU A CA 1
ATOM 5501 C C . LEU A 1 694 ? 19.014 7.969 -10.463 1.00 93.25 694 LEU A C 1
ATOM 5503 O O . LEU A 1 694 ? 18.595 8.635 -11.405 1.00 93.25 694 LEU A O 1
ATOM 5507 N N . ALA A 1 695 ? 18.910 8.380 -9.196 1.00 90.62 695 ALA A N 1
ATOM 5508 C CA . ALA A 1 695 ? 18.244 9.631 -8.832 1.00 90.62 695 ALA A CA 1
ATOM 5509 C C . ALA A 1 695 ? 18.915 10.862 -9.479 1.00 90.62 695 ALA A C 1
ATOM 5511 O O . ALA A 1 695 ? 18.233 11.788 -9.916 1.00 90.62 695 ALA A O 1
ATOM 5512 N N . ILE A 1 696 ? 20.249 10.860 -9.619 1.00 91.50 696 ILE A N 1
ATOM 5513 C CA . ILE A 1 696 ? 20.970 11.907 -10.362 1.00 91.50 696 ILE A CA 1
ATOM 5514 C C . ILE A 1 696 ? 20.655 11.852 -11.868 1.00 91.50 696 ILE A C 1
ATOM 5516 O O . ILE A 1 696 ? 20.400 12.895 -12.470 1.00 91.50 696 ILE A O 1
ATOM 5520 N N . ILE A 1 697 ? 20.612 10.664 -12.481 1.00 92.69 697 ILE A N 1
ATOM 5521 C CA . ILE A 1 697 ? 20.259 10.477 -13.904 1.00 92.69 697 ILE A CA 1
ATOM 5522 C C . ILE A 1 697 ? 18.852 11.004 -14.212 1.00 92.69 697 ILE A C 1
ATOM 5524 O O . ILE A 1 697 ? 18.632 11.610 -15.262 1.00 92.69 697 ILE A O 1
ATOM 5528 N N . GLU A 1 698 ? 17.901 10.808 -13.303 1.00 90.00 698 GLU A N 1
ATOM 5529 C CA . GLU A 1 698 ? 16.534 11.317 -13.449 1.00 90.00 698 GLU A CA 1
ATOM 5530 C C . GLU A 1 698 ? 16.451 12.843 -13.288 1.00 90.00 698 GLU A C 1
ATOM 5532 O O . GLU A 1 698 ? 15.622 13.474 -13.945 1.00 90.00 698 GLU A O 1
ATOM 5537 N N . TYR A 1 699 ? 17.346 13.443 -12.495 1.00 86.25 699 TYR A N 1
ATOM 5538 C CA . TYR A 1 699 ? 17.418 14.888 -12.244 1.00 86.25 699 TYR A CA 1
ATOM 5539 C C . TYR A 1 699 ? 18.168 15.681 -13.338 1.00 86.25 699 TYR A C 1
ATOM 5541 O O . TYR A 1 699 ? 17.878 16.856 -13.576 1.00 86.25 699 TYR A O 1
ATOM 5549 N N . VAL A 1 700 ? 19.107 15.054 -14.057 1.00 88.75 700 VAL A N 1
ATOM 5550 C CA . VAL A 1 700 ? 19.924 15.711 -15.101 1.00 88.75 700 VAL A CA 1
ATOM 5551 C C . VAL A 1 700 ? 19.138 16.458 -16.197 1.00 88.75 700 VAL A C 1
ATOM 5553 O O . VAL A 1 700 ? 19.594 17.539 -16.571 1.00 88.75 700 VAL A O 1
ATOM 5556 N N . PRO A 1 701 ? 17.990 15.988 -16.728 1.00 88.50 701 PRO A N 1
ATOM 5557 C CA . PRO A 1 701 ? 17.261 16.722 -17.766 1.00 88.50 701 PRO A CA 1
ATOM 5558 C C . PRO A 1 701 ? 16.727 18.076 -17.276 1.00 88.50 701 PRO A C 1
ATOM 5560 O O . PRO A 1 701 ? 16.722 19.043 -18.036 1.00 88.50 701 PRO A O 1
ATOM 5563 N N . LEU A 1 702 ? 16.346 18.172 -15.995 1.00 83.94 702 LEU A N 1
ATOM 5564 C CA . LEU A 1 702 ? 15.931 19.435 -15.382 1.00 83.94 702 LEU A CA 1
ATOM 5565 C C . LEU A 1 702 ? 17.119 20.403 -15.300 1.00 83.94 702 LEU A C 1
ATOM 5567 O O . LEU A 1 702 ? 17.017 21.533 -15.777 1.00 83.94 702 LEU A O 1
ATOM 5571 N N . LEU A 1 703 ? 18.271 19.934 -14.807 1.00 81.62 703 LEU A N 1
ATOM 5572 C CA . LEU A 1 703 ? 19.518 20.710 -14.790 1.00 81.62 703 LEU A CA 1
ATOM 5573 C C . LEU A 1 703 ? 19.912 21.205 -16.188 1.00 81.62 703 LEU A C 1
ATOM 5575 O O . LEU A 1 703 ? 20.241 22.377 -16.360 1.00 81.62 703 LEU A O 1
ATOM 5579 N N . ALA A 1 704 ? 19.845 20.330 -17.191 1.00 85.44 704 ALA A N 1
ATOM 5580 C CA . ALA A 1 704 ? 20.152 20.644 -18.582 1.00 85.44 704 ALA A CA 1
ATOM 5581 C C . ALA A 1 704 ? 19.239 21.751 -19.142 1.00 85.44 704 ALA A C 1
ATOM 5583 O O . ALA A 1 704 ? 19.730 22.690 -19.770 1.00 85.44 704 ALA A O 1
ATOM 5584 N N . SER A 1 705 ? 17.934 21.692 -18.849 1.00 84.69 705 SER A N 1
ATOM 5585 C CA . SER A 1 705 ? 16.966 22.712 -19.277 1.00 84.69 705 SER A CA 1
ATOM 5586 C C . SER A 1 705 ? 17.198 24.096 -18.652 1.00 84.69 705 SER A C 1
ATOM 5588 O O . SER A 1 705 ? 16.885 25.108 -19.273 1.00 84.69 705 SER A O 1
ATOM 5590 N N . GLN A 1 706 ? 17.776 24.150 -17.447 1.00 80.62 706 GLN A N 1
ATOM 5591 C CA . GLN A 1 706 ? 17.990 25.390 -16.692 1.00 80.62 706 GLN A CA 1
ATOM 5592 C C . GLN A 1 706 ? 19.377 26.008 -16.915 1.00 80.62 706 GLN A C 1
ATOM 5594 O O . GLN A 1 706 ? 19.512 27.228 -16.940 1.00 80.62 706 GLN A O 1
ATOM 5599 N N . LEU A 1 707 ? 20.413 25.176 -17.056 1.00 82.19 707 LEU A N 1
ATOM 5600 C CA . LEU A 1 707 ? 21.808 25.608 -17.211 1.00 82.19 707 LEU A CA 1
ATOM 5601 C C . LEU A 1 707 ? 22.207 25.811 -18.683 1.00 82.19 707 LEU A C 1
ATOM 5603 O O . LEU A 1 707 ? 23.188 26.498 -18.965 1.00 82.19 707 LEU A O 1
ATOM 5607 N N . GLY A 1 708 ? 21.440 25.245 -19.619 1.00 85.06 708 GLY A N 1
ATOM 5608 C CA . GLY A 1 708 ? 21.653 25.387 -21.055 1.00 85.06 708 GLY A CA 1
ATOM 5609 C C . GLY A 1 708 ? 22.750 24.482 -21.629 1.00 85.06 708 GLY A C 1
ATOM 5610 O O . GLY A 1 708 ? 23.560 23.880 -20.920 1.00 85.06 708 GLY A O 1
ATOM 5611 N N . VAL A 1 709 ? 22.766 24.395 -22.962 1.00 87.50 709 VAL A N 1
ATOM 5612 C CA . VAL A 1 709 ? 23.560 23.409 -23.717 1.00 87.50 709 VAL A CA 1
ATOM 5613 C C . VAL A 1 709 ? 25.073 23.561 -23.525 1.00 87.50 709 VAL A C 1
ATOM 5615 O O . VAL A 1 709 ? 25.754 22.580 -23.247 1.00 87.50 709 VAL A O 1
ATOM 5618 N N . GLN A 1 710 ? 25.598 24.793 -23.560 1.00 84.44 710 GLN A N 1
ATOM 5619 C CA . GLN A 1 710 ? 27.038 25.060 -23.415 1.00 84.44 710 GLN A CA 1
ATOM 5620 C C . GLN A 1 710 ? 27.581 24.552 -22.073 1.00 84.44 710 GLN A C 1
ATOM 5622 O O . GLN A 1 710 ? 28.632 23.916 -22.013 1.00 84.44 710 GLN A O 1
ATOM 5627 N N . PHE A 1 711 ? 26.834 24.788 -20.992 1.00 83.06 711 PHE A N 1
ATOM 5628 C CA . PHE A 1 711 ? 27.210 24.333 -19.659 1.00 83.06 711 PHE A CA 1
ATOM 5629 C C . PHE A 1 711 ? 27.125 22.807 -19.531 1.00 83.06 711 PHE A C 1
ATOM 5631 O O . PHE A 1 711 ? 28.008 22.178 -18.943 1.00 83.06 711 PHE A O 1
ATOM 5638 N N . PHE A 1 712 ? 26.074 22.204 -20.096 1.00 86.25 712 PHE A N 1
ATOM 5639 C CA . PHE A 1 712 ? 25.920 20.753 -20.124 1.00 86.25 712 PHE A CA 1
ATOM 5640 C C . PHE A 1 712 ? 27.096 20.078 -20.844 1.00 86.25 712 PHE A C 1
ATOM 5642 O O . PHE A 1 712 ? 27.686 19.138 -20.303 1.00 86.25 712 PHE A O 1
ATOM 5649 N N . ASP A 1 713 ? 27.478 20.582 -22.019 1.00 85.50 713 ASP A N 1
ATOM 5650 C CA . ASP A 1 713 ? 28.575 20.028 -22.815 1.00 85.50 713 ASP A CA 1
ATOM 5651 C C . ASP A 1 713 ? 29.931 20.133 -22.105 1.00 85.50 713 ASP A C 1
ATOM 5653 O O . ASP A 1 713 ? 30.710 19.178 -22.133 1.00 85.50 713 ASP A O 1
ATOM 5657 N N . GLU A 1 714 ? 30.187 21.228 -21.382 1.00 85.00 714 GLU A N 1
ATOM 5658 C CA . GLU A 1 714 ? 31.412 21.390 -20.594 1.00 85.00 714 GLU A CA 1
ATOM 5659 C C . GLU A 1 714 ? 31.492 20.522 -19.328 1.00 85.00 714 GLU A C 1
ATOM 5661 O O . GLU A 1 714 ? 32.602 20.169 -18.918 1.00 85.00 714 GLU A O 1
ATOM 5666 N N . LYS A 1 715 ? 30.367 20.267 -18.638 1.00 81.50 715 LYS A N 1
ATOM 5667 C CA . LYS A 1 715 ? 30.379 19.741 -17.252 1.00 81.50 715 LYS A CA 1
ATOM 5668 C C . LYS A 1 715 ? 29.705 18.383 -17.057 1.00 81.50 715 LYS A C 1
ATOM 5670 O O . LYS A 1 715 ? 30.089 17.668 -16.137 1.00 81.50 715 LYS A O 1
ATOM 5675 N N . LEU A 1 716 ? 28.709 18.031 -17.872 1.00 86.00 716 LEU A N 1
ATOM 5676 C CA . LEU A 1 716 ? 27.837 16.864 -17.651 1.00 86.00 716 LEU A CA 1
ATOM 5677 C C . LEU A 1 716 ? 27.823 15.869 -18.825 1.00 86.00 716 LEU A C 1
ATOM 5679 O O . LEU A 1 716 ? 27.513 14.696 -18.626 1.00 86.00 716 LEU A O 1
ATOM 5683 N N . SER A 1 717 ? 28.205 16.287 -20.035 1.00 87.44 717 SER A N 1
ATOM 5684 C CA . SER A 1 717 ? 28.184 15.442 -21.241 1.00 87.44 717 SER A CA 1
ATOM 5685 C C . SER A 1 717 ? 29.125 14.230 -21.165 1.00 87.44 717 SER A C 1
ATOM 5687 O O . SER A 1 717 ? 28.786 13.157 -21.661 1.00 87.44 717 SER A O 1
ATOM 5689 N N . SER A 1 718 ? 30.284 14.341 -20.506 1.00 87.62 718 SER A N 1
ATOM 5690 C CA . SER A 1 718 ? 31.186 13.200 -20.261 1.00 87.62 718 SER A CA 1
ATOM 5691 C C . SER A 1 718 ? 30.575 12.165 -19.310 1.00 87.62 718 SER A C 1
ATOM 5693 O O . SER A 1 718 ? 30.663 10.963 -19.555 1.00 87.62 718 SER A O 1
ATOM 5695 N N . LEU A 1 719 ? 29.912 12.643 -18.259 1.00 89.88 719 LEU A N 1
ATOM 5696 C CA . LEU A 1 719 ? 29.268 11.843 -17.222 1.00 89.88 719 LEU A CA 1
ATOM 5697 C C . LEU A 1 719 ? 28.034 11.097 -17.752 1.00 89.88 719 LEU A C 1
ATOM 5699 O O . LEU A 1 719 ? 27.880 9.901 -17.524 1.00 89.88 719 LEU A O 1
ATOM 5703 N N . CYS A 1 720 ? 27.208 11.764 -18.562 1.00 90.50 720 CYS A N 1
ATOM 5704 C CA . CYS A 1 720 ? 26.053 11.124 -19.199 1.00 90.50 720 CYS A CA 1
ATOM 5705 C C . CYS A 1 720 ? 26.454 9.950 -20.107 1.00 90.50 720 CYS A C 1
ATOM 5707 O O . CYS A 1 720 ? 25.696 8.998 -20.281 1.00 90.50 720 CYS A O 1
ATOM 5709 N N . MET A 1 721 ? 27.670 10.003 -20.655 1.00 87.75 721 MET A N 1
ATOM 5710 C CA . MET A 1 721 ? 28.228 8.965 -21.519 1.00 87.75 721 MET A CA 1
ATOM 5711 C C . MET A 1 721 ? 28.917 7.845 -20.733 1.00 87.75 721 MET A C 1
ATOM 5713 O O . MET A 1 721 ? 28.943 6.714 -21.216 1.00 87.75 721 MET A O 1
ATOM 5717 N N . SER A 1 722 ? 29.436 8.108 -19.527 1.00 90.38 722 SER A N 1
ATOM 5718 C CA . SER A 1 722 ? 30.023 7.057 -18.685 1.00 90.38 722 SER A CA 1
ATOM 5719 C C . SER A 1 722 ? 28.954 6.112 -18.129 1.00 90.38 722 SER A C 1
ATOM 5721 O O . SER A 1 722 ? 29.175 4.901 -18.097 1.00 90.38 722 SER A O 1
ATOM 5723 N N . TRP A 1 723 ? 27.762 6.619 -17.793 1.00 93.81 723 TRP A N 1
ATOM 5724 C CA . TRP A 1 723 ? 26.655 5.792 -17.300 1.00 93.81 723 TRP A CA 1
ATOM 5725 C C . TRP A 1 723 ? 26.107 4.783 -18.325 1.00 93.81 723 TRP A C 1
ATOM 5727 O O . TRP A 1 723 ? 25.619 3.722 -17.940 1.00 93.81 723 TRP A O 1
ATOM 5737 N N . LEU A 1 724 ? 26.258 5.034 -19.632 1.00 91.25 724 LEU A N 1
ATOM 5738 C CA . LEU A 1 724 ? 25.957 4.041 -20.679 1.00 91.25 724 LEU A CA 1
ATOM 5739 C C . LEU A 1 724 ? 26.869 2.802 -20.583 1.00 91.25 724 LEU A C 1
ATOM 5741 O O . LEU A 1 724 ? 26.519 1.730 -21.070 1.00 91.25 724 LEU A O 1
ATOM 5745 N N . GLY A 1 725 ? 28.031 2.939 -19.940 1.00 90.06 725 GLY A N 1
ATOM 5746 C CA . GLY A 1 725 ? 28.957 1.858 -19.611 1.00 90.06 725 GLY A CA 1
ATOM 5747 C C . GLY A 1 725 ? 28.831 1.320 -18.181 1.00 90.06 725 GLY A C 1
ATOM 5748 O O . GLY A 1 725 ? 29.657 0.494 -17.790 1.00 90.06 725 GLY A O 1
ATOM 5749 N N . ASP A 1 726 ? 27.846 1.768 -17.388 1.00 93.62 726 ASP A N 1
ATOM 5750 C CA . ASP A 1 726 ? 27.700 1.366 -15.982 1.00 93.62 726 ASP A CA 1
ATOM 5751 C C . ASP A 1 726 ? 27.530 -0.154 -15.845 1.00 93.62 726 ASP A C 1
ATOM 5753 O O . ASP A 1 726 ? 26.934 -0.824 -16.688 1.00 93.62 726 ASP A O 1
ATOM 5757 N N . THR A 1 727 ? 28.034 -0.728 -14.756 1.00 90.81 727 THR A N 1
ATOM 5758 C CA . THR A 1 727 ? 27.904 -2.165 -14.470 1.00 90.81 727 THR A CA 1
ATOM 5759 C C . THR A 1 727 ? 26.447 -2.612 -14.260 1.00 90.81 727 THR A C 1
ATOM 5761 O O . THR A 1 727 ? 26.077 -3.720 -14.660 1.00 90.81 727 THR A O 1
ATOM 5764 N N . VAL A 1 728 ? 25.591 -1.747 -13.710 1.00 93.25 728 VAL A N 1
ATOM 5765 C CA . VAL A 1 728 ? 24.186 -2.023 -13.385 1.00 93.25 728 VAL A CA 1
ATOM 5766 C C . VAL A 1 728 ? 23.290 -1.750 -14.594 1.00 93.25 728 VAL A C 1
ATOM 5768 O O . VAL A 1 728 ? 23.288 -0.654 -15.147 1.00 93.25 728 VAL A O 1
ATOM 5771 N N . PHE A 1 729 ? 22.480 -2.739 -14.990 1.00 90.75 729 PHE A N 1
ATOM 5772 C CA . PHE A 1 729 ? 21.587 -2.626 -16.153 1.00 90.75 729 PHE A CA 1
ATOM 5773 C C . PHE A 1 729 ? 20.616 -1.441 -16.048 1.00 90.75 729 PHE A C 1
ATOM 5775 O O . PHE A 1 729 ? 20.549 -0.645 -16.978 1.00 90.75 729 PHE A O 1
ATOM 5782 N N . SER A 1 730 ? 19.939 -1.277 -14.907 1.00 94.19 730 SER A N 1
ATOM 5783 C CA . SER A 1 730 ? 18.966 -0.195 -14.691 1.00 94.19 730 SER A CA 1
ATOM 5784 C C . SER A 1 730 ? 19.578 1.204 -14.812 1.00 94.19 730 SER A C 1
ATOM 5786 O O . SER A 1 730 ? 18.876 2.141 -15.170 1.00 94.19 730 SER A O 1
ATOM 5788 N N . ILE A 1 731 ? 20.886 1.350 -14.561 1.00 95.62 731 ILE A N 1
ATOM 5789 C CA . ILE A 1 731 ? 21.599 2.608 -14.810 1.00 95.62 731 ILE A CA 1
ATOM 5790 C C . ILE A 1 731 ? 21.756 2.841 -16.306 1.00 95.62 731 ILE A C 1
ATOM 5792 O O . ILE A 1 731 ? 21.340 3.886 -16.791 1.00 95.62 731 ILE A O 1
ATOM 5796 N N . ARG A 1 732 ? 22.269 1.852 -17.051 1.00 94.31 732 ARG A N 1
ATOM 5797 C CA . ARG A 1 732 ? 22.415 1.956 -18.512 1.00 94.31 732 ARG A CA 1
ATOM 5798 C C . ARG A 1 732 ? 21.076 2.248 -19.193 1.00 94.31 732 ARG A C 1
ATOM 5800 O O . ARG A 1 732 ? 21.003 3.128 -20.043 1.00 94.31 732 ARG A O 1
ATOM 5807 N N . GLU A 1 733 ? 20.015 1.552 -18.786 1.00 92.69 733 GLU A N 1
ATOM 5808 C CA . GLU A 1 733 ? 18.644 1.759 -19.265 1.00 92.69 733 GLU A CA 1
ATOM 5809 C C . GLU A 1 733 ? 18.149 3.187 -18.987 1.00 92.69 733 GLU A C 1
ATOM 5811 O O . GLU A 1 733 ? 17.791 3.901 -19.930 1.00 92.69 733 GLU A O 1
ATOM 5816 N N . ALA A 1 734 ? 18.217 3.642 -17.730 1.00 95.06 734 ALA A N 1
ATOM 5817 C CA . ALA A 1 734 ? 17.850 5.005 -17.350 1.00 95.06 734 ALA A CA 1
ATOM 5818 C C . ALA A 1 734 ? 18.685 6.062 -18.089 1.00 95.06 734 ALA A C 1
ATOM 5820 O O . ALA A 1 734 ? 18.156 7.105 -18.468 1.00 95.06 734 ALA A O 1
ATOM 5821 N N . SER A 1 735 ? 19.961 5.785 -18.376 1.00 95.12 735 SER A N 1
ATOM 5822 C CA . SER A 1 735 ? 20.802 6.655 -19.198 1.00 95.12 735 SER A CA 1
ATOM 5823 C C . SER A 1 735 ? 20.321 6.744 -20.643 1.00 95.12 735 SER A C 1
ATOM 5825 O O . SER A 1 735 ? 20.298 7.844 -21.182 1.00 95.12 735 SER A O 1
ATOM 5827 N N . THR A 1 736 ? 19.850 5.658 -21.270 1.00 94.25 736 THR A N 1
ATOM 5828 C CA . THR A 1 736 ? 19.245 5.770 -22.616 1.00 94.25 736 THR A CA 1
ATOM 5829 C C . THR A 1 736 ? 18.004 6.670 -22.616 1.00 94.25 736 THR A C 1
ATOM 5831 O O . THR A 1 736 ? 17.844 7.500 -23.511 1.00 94.25 736 THR A O 1
ATOM 5834 N N . GLN A 1 737 ? 17.166 6.577 -21.576 1.00 94.75 737 GLN A N 1
ATOM 5835 C CA . GLN A 1 737 ? 15.988 7.436 -21.404 1.00 94.75 737 GLN A CA 1
ATOM 5836 C C . GLN A 1 737 ? 16.378 8.890 -21.092 1.00 94.75 737 GLN A C 1
ATOM 5838 O O . GLN A 1 737 ? 15.739 9.827 -21.571 1.00 94.75 737 GLN A O 1
ATOM 5843 N N . ASN A 1 738 ? 17.455 9.099 -20.334 1.00 94.25 738 ASN A N 1
ATOM 5844 C CA . ASN A 1 738 ? 18.036 10.414 -20.080 1.00 94.25 738 ASN A CA 1
ATOM 5845 C C . ASN A 1 738 ? 18.542 11.066 -21.380 1.00 94.25 738 ASN A C 1
ATOM 5847 O O . ASN A 1 738 ? 18.185 12.210 -21.644 1.00 94.25 738 ASN A O 1
ATOM 5851 N N . LEU A 1 739 ? 19.263 10.335 -22.241 1.00 93.00 739 LEU A N 1
ATOM 5852 C CA . LEU A 1 739 ? 19.693 10.837 -23.553 1.00 93.00 739 LEU A CA 1
ATOM 5853 C C . LEU A 1 739 ? 18.507 11.229 -24.451 1.00 93.00 739 LEU A C 1
ATOM 5855 O O . LEU A 1 739 ? 18.578 12.253 -25.134 1.00 93.00 739 LEU A O 1
ATOM 5859 N N . LYS A 1 740 ? 17.403 10.464 -24.427 1.00 93.06 740 LYS A N 1
ATOM 5860 C CA . LYS A 1 740 ? 16.155 10.842 -25.114 1.00 93.06 740 LYS A CA 1
ATOM 5861 C C . LYS A 1 740 ? 15.645 12.185 -24.590 1.00 93.06 740 LYS A C 1
ATOM 5863 O O . LYS A 1 740 ? 15.525 13.124 -25.370 1.00 93.06 740 LYS A O 1
ATOM 5868 N N . LYS A 1 741 ? 15.452 12.316 -23.272 1.00 92.12 741 LYS A N 1
ATOM 5869 C CA . LYS A 1 741 ? 15.005 13.569 -22.634 1.00 92.12 741 LYS A CA 1
ATOM 5870 C C . LYS A 1 741 ? 15.943 14.753 -22.918 1.00 92.12 741 LYS A C 1
ATOM 5872 O O . LYS A 1 741 ? 15.467 15.859 -23.130 1.00 92.12 741 LYS A O 1
ATOM 5877 N N . LEU A 1 742 ? 17.259 14.544 -22.975 1.00 91.75 742 LEU A N 1
ATOM 5878 C CA . LEU A 1 742 ? 18.221 15.588 -23.353 1.00 91.75 742 LEU A CA 1
ATOM 5879 C C . LEU A 1 742 ? 18.082 16.003 -24.825 1.00 91.75 742 LEU A C 1
ATOM 5881 O O . LEU A 1 742 ? 18.100 17.194 -25.126 1.00 91.75 742 LEU A O 1
ATOM 5885 N N . THR A 1 743 ? 17.862 15.046 -25.731 1.00 91.25 743 THR A N 1
ATOM 5886 C CA . THR A 1 743 ? 17.564 15.319 -27.151 1.00 91.25 743 THR A CA 1
ATOM 5887 C C . THR A 1 743 ? 16.258 16.108 -27.303 1.00 91.25 743 THR A C 1
ATOM 5889 O O . THR A 1 743 ? 16.146 16.972 -28.166 1.00 91.25 743 THR A O 1
ATOM 5892 N N . GLU A 1 744 ? 15.278 15.879 -26.426 1.00 89.44 744 GLU A N 1
ATOM 5893 C CA . GLU A 1 744 ? 14.041 16.665 -26.377 1.00 89.44 744 GLU A CA 1
ATOM 5894 C C . GLU A 1 744 ? 14.216 18.105 -25.868 1.00 89.44 744 GLU A C 1
ATOM 5896 O O . GLU A 1 744 ? 13.374 18.948 -26.181 1.00 89.44 744 GLU A O 1
ATOM 5901 N N . VAL A 1 745 ? 15.263 18.378 -25.080 1.00 89.19 745 VAL A N 1
ATOM 5902 C CA . VAL A 1 745 ? 15.573 19.703 -24.510 1.00 89.19 745 VAL A CA 1
ATOM 5903 C C . VAL A 1 745 ? 16.481 20.515 -25.439 1.00 89.19 745 VAL A C 1
ATOM 5905 O O . VAL A 1 745 ? 16.235 21.700 -25.643 1.00 89.19 745 VAL A O 1
ATOM 5908 N N . PHE A 1 746 ? 17.517 19.894 -26.014 1.00 90.56 746 PHE A N 1
ATOM 5909 C CA . PHE A 1 746 ? 18.514 20.571 -26.858 1.00 90.56 746 PHE A CA 1
ATOM 5910 C C . PHE A 1 746 ? 18.295 20.395 -28.370 1.00 90.56 746 PHE A C 1
ATOM 5912 O O . PHE A 1 746 ? 18.922 21.094 -29.163 1.00 90.56 746 PHE A O 1
ATOM 5919 N N . GLY A 1 747 ? 17.387 19.508 -28.780 1.00 90.25 747 GLY A N 1
ATOM 5920 C CA . GLY A 1 747 ? 17.025 19.284 -30.178 1.00 90.25 747 GLY A CA 1
ATOM 5921 C C . GLY A 1 747 ? 17.861 18.220 -30.897 1.00 90.25 747 GLY A C 1
ATOM 5922 O O . GLY A 1 747 ? 18.903 17.756 -30.429 1.00 90.25 747 GLY A O 1
ATOM 5923 N N . VAL A 1 748 ? 17.376 17.830 -32.080 1.00 88.81 748 VAL A N 1
ATOM 5924 C CA . VAL A 1 748 ? 17.936 16.732 -32.887 1.00 88.81 748 VAL A CA 1
ATOM 5925 C C . VAL A 1 748 ? 19.301 17.054 -33.507 1.00 88.81 748 VAL A C 1
ATOM 5927 O O . VAL A 1 748 ? 20.108 16.145 -33.675 1.00 88.81 748 VAL A O 1
ATOM 5930 N N . GLU A 1 749 ? 19.593 18.326 -33.797 1.00 89.56 749 GLU A N 1
ATOM 5931 C CA . GLU A 1 749 ? 20.896 18.757 -34.331 1.00 89.56 749 GLU A CA 1
ATOM 5932 C C . GLU A 1 749 ? 22.011 18.515 -33.302 1.00 89.56 749 GLU A C 1
ATOM 5934 O O . GLU A 1 749 ? 22.964 17.788 -33.577 1.00 89.56 749 GLU A O 1
ATOM 5939 N N . TRP A 1 750 ? 21.822 18.989 -32.065 1.00 91.94 750 TRP A N 1
ATOM 5940 C CA . TRP A 1 750 ? 22.699 18.644 -30.941 1.00 91.94 750 TRP A CA 1
ATOM 5941 C C . TRP A 1 750 ? 22.729 17.126 -30.687 1.00 91.94 750 TRP A C 1
ATOM 5943 O O . TRP A 1 750 ? 23.793 16.557 -30.442 1.00 91.94 750 TRP A O 1
ATOM 5953 N N . ALA A 1 751 ? 21.577 16.459 -30.831 1.00 91.25 751 ALA A N 1
ATOM 5954 C CA . ALA A 1 751 ? 21.437 15.003 -30.897 1.00 91.25 751 ALA A CA 1
ATOM 5955 C C . ALA A 1 751 ? 22.516 14.327 -31.775 1.00 91.25 751 ALA A C 1
ATOM 5957 O O . ALA A 1 751 ? 23.274 13.448 -31.339 1.00 91.25 751 ALA A O 1
ATOM 5958 N N . ASN A 1 752 ? 22.571 14.772 -33.030 1.00 90.25 752 ASN A N 1
ATOM 5959 C CA . ASN A 1 752 ? 23.433 14.255 -34.085 1.00 90.25 752 ASN A CA 1
ATOM 5960 C C . ASN A 1 752 ? 24.922 14.574 -33.870 1.00 90.25 752 ASN A C 1
ATOM 5962 O O . ASN A 1 752 ? 25.767 13.744 -34.196 1.00 90.25 752 ASN A O 1
ATOM 5966 N N . ASP A 1 753 ? 25.245 15.726 -33.286 1.00 89.62 753 ASP A N 1
ATOM 5967 C CA . ASP A 1 753 ? 26.636 16.148 -33.087 1.00 89.62 753 ASP A CA 1
ATOM 5968 C C . ASP A 1 753 ? 27.246 15.590 -31.784 1.00 89.62 753 ASP A C 1
ATOM 5970 O O . ASP A 1 753 ? 28.399 15.147 -31.762 1.00 89.62 753 ASP A O 1
ATOM 5974 N N . ALA A 1 754 ? 26.483 15.582 -30.683 1.00 87.50 754 ALA A N 1
ATOM 5975 C CA . ALA A 1 754 ? 27.003 15.332 -29.335 1.00 87.50 754 ALA A CA 1
ATOM 5976 C C . ALA A 1 754 ? 26.727 13.921 -28.782 1.00 87.50 754 ALA A C 1
ATOM 5978 O O . ALA A 1 754 ? 27.529 13.420 -27.978 1.00 87.50 754 ALA A O 1
ATOM 5979 N N . ILE A 1 755 ? 25.615 13.282 -29.177 1.00 90.62 755 ILE A N 1
ATOM 5980 C CA . ILE A 1 755 ? 25.191 11.964 -28.666 1.00 90.62 755 ILE A CA 1
ATOM 5981 C C . ILE A 1 755 ? 25.449 10.855 -29.687 1.00 90.62 755 ILE A C 1
ATOM 5983 O O . ILE A 1 755 ? 26.166 9.899 -29.374 1.00 90.62 755 ILE A O 1
ATOM 5987 N N . VAL A 1 756 ? 24.871 10.954 -30.889 1.00 92.50 756 VAL A N 1
ATOM 5988 C CA . VAL A 1 756 ? 24.850 9.851 -31.870 1.00 92.50 756 VAL A CA 1
ATOM 5989 C C . VAL A 1 756 ? 26.250 9.276 -32.154 1.00 92.50 756 VAL A C 1
ATOM 5991 O O . VAL A 1 756 ? 26.399 8.058 -32.035 1.00 92.50 756 VAL A O 1
ATOM 5994 N N . PRO A 1 757 ? 27.317 10.070 -32.395 1.00 92.62 757 PRO A N 1
ATOM 5995 C CA . PRO A 1 757 ? 28.647 9.533 -32.688 1.00 92.62 757 PRO A CA 1
ATOM 5996 C C . PRO A 1 757 ? 29.228 8.712 -31.529 1.00 92.62 757 PRO A C 1
ATOM 5998 O O . PRO A 1 757 ? 29.906 7.707 -31.753 1.00 92.62 757 PRO A O 1
ATOM 6001 N N . LYS A 1 758 ? 28.926 9.093 -30.280 1.00 90.94 758 LYS A N 1
ATOM 6002 C CA . LYS A 1 758 ? 29.374 8.381 -29.073 1.00 90.94 758 LYS A CA 1
ATOM 6003 C C . LYS A 1 758 ? 28.624 7.058 -28.903 1.00 90.94 758 LYS A C 1
ATOM 6005 O O . LYS A 1 758 ? 29.249 6.035 -28.624 1.00 90.94 758 LYS A O 1
ATOM 6010 N N . VAL A 1 759 ? 27.310 7.050 -29.147 1.00 93.44 759 VAL A N 1
ATOM 6011 C CA . VAL A 1 759 ? 26.492 5.823 -29.135 1.00 93.44 759 VAL A CA 1
ATOM 6012 C C . VAL A 1 759 ? 26.942 4.857 -30.238 1.00 93.44 759 VAL A C 1
ATOM 6014 O O . VAL A 1 759 ? 27.112 3.670 -29.979 1.00 93.44 759 VAL A O 1
ATOM 6017 N N . MET A 1 760 ? 27.248 5.356 -31.439 1.00 94.31 760 MET A N 1
ATOM 6018 C CA . MET A 1 760 ? 27.785 4.533 -32.532 1.00 94.31 760 MET A CA 1
ATOM 6019 C C . MET A 1 760 ? 29.196 3.993 -32.232 1.00 94.31 760 MET A C 1
ATOM 6021 O O . MET A 1 760 ? 29.518 2.865 -32.606 1.00 94.31 760 MET A O 1
ATOM 6025 N N . ALA A 1 761 ? 30.044 4.744 -31.521 1.00 93.19 761 ALA A N 1
ATOM 6026 C CA . ALA A 1 761 ? 31.357 4.257 -31.090 1.00 93.19 761 ALA A CA 1
ATOM 6027 C C . ALA A 1 761 ? 31.254 3.073 -30.106 1.00 93.19 761 ALA A C 1
ATOM 6029 O O . ALA A 1 761 ? 32.007 2.104 -30.234 1.00 93.19 761 ALA A O 1
ATOM 6030 N N . MET A 1 762 ? 30.287 3.095 -29.178 1.00 93.38 762 MET A N 1
ATOM 6031 C CA . MET A 1 762 ? 30.028 1.974 -28.258 1.00 93.38 762 MET A CA 1
ATOM 6032 C C . MET A 1 762 ? 29.633 0.680 -28.985 1.00 93.38 762 MET A C 1
ATOM 6034 O O . MET A 1 762 ? 30.021 -0.404 -28.544 1.00 93.38 762 MET A O 1
ATOM 6038 N N . GLY A 1 763 ? 28.948 0.779 -30.129 1.00 92.69 763 GLY A N 1
ATOM 6039 C CA . GLY A 1 763 ? 28.595 -0.362 -30.982 1.00 92.69 763 GLY A CA 1
ATOM 6040 C C . GLY A 1 763 ? 29.805 -1.117 -31.539 1.00 92.69 763 GLY A C 1
ATOM 6041 O O . GLY A 1 763 ? 29.686 -2.253 -31.981 1.00 92.69 763 GLY A O 1
ATOM 6042 N N . GLN A 1 764 ? 31.002 -0.531 -31.476 1.00 92.88 764 GLN A N 1
ATOM 6043 C CA . GLN A 1 764 ? 32.247 -1.138 -31.956 1.00 92.88 764 GLN A CA 1
ATOM 6044 C C . GLN A 1 764 ? 33.162 -1.606 -30.813 1.00 92.88 764 GLN A C 1
ATOM 6046 O O . GLN A 1 764 ? 34.276 -2.068 -31.058 1.00 92.88 764 GLN A O 1
ATOM 6051 N N . HIS A 1 765 ? 32.716 -1.477 -29.563 1.00 93.88 765 HIS A N 1
ATOM 6052 C CA . HIS A 1 765 ? 33.534 -1.725 -28.383 1.00 93.88 765 HIS A CA 1
ATOM 6053 C C . HIS A 1 765 ? 33.705 -3.238 -28.097 1.00 93.88 765 HIS A C 1
ATOM 6055 O O . HIS A 1 765 ? 32.739 -4.000 -28.211 1.00 93.88 765 HIS A O 1
ATOM 6061 N N . PRO A 1 766 ? 34.897 -3.716 -27.678 1.00 91.06 766 PRO A N 1
ATOM 6062 C CA . PRO A 1 766 ? 35.152 -5.147 -27.467 1.00 91.06 766 PRO A CA 1
ATOM 6063 C C . PRO A 1 766 ? 34.287 -5.779 -26.365 1.00 91.06 766 PRO A C 1
ATOM 6065 O O . PRO A 1 766 ? 33.883 -6.935 -26.491 1.00 91.06 766 PRO A O 1
ATOM 6068 N N . ASN A 1 767 ? 33.948 -5.035 -25.305 1.00 90.12 767 ASN A N 1
ATOM 6069 C CA . ASN A 1 767 ? 33.012 -5.514 -24.283 1.00 90.12 767 ASN A CA 1
ATOM 6070 C C . ASN A 1 767 ? 31.566 -5.454 -24.809 1.00 90.12 767 ASN A C 1
ATOM 6072 O O . ASN A 1 767 ? 31.041 -4.370 -25.074 1.00 90.12 767 ASN A O 1
ATOM 6076 N N . TYR A 1 768 ? 30.929 -6.625 -24.887 1.00 89.94 768 TYR A N 1
ATOM 6077 C CA . TYR A 1 768 ? 29.577 -6.840 -25.409 1.00 89.94 768 TYR A CA 1
ATOM 6078 C C . TYR A 1 768 ? 28.490 -5.994 -24.727 1.00 89.94 768 TYR A C 1
ATOM 6080 O O . TYR A 1 768 ? 27.516 -5.628 -25.381 1.00 89.94 768 TYR A O 1
ATOM 6088 N N . LEU A 1 769 ? 28.657 -5.622 -23.449 1.00 88.94 769 LEU A N 1
ATOM 6089 C CA . LEU A 1 769 ? 27.686 -4.793 -22.723 1.00 88.94 769 LEU A CA 1
ATOM 6090 C C . LEU A 1 769 ? 27.490 -3.416 -23.371 1.00 88.94 769 LEU A C 1
ATOM 6092 O O . LEU A 1 769 ? 26.375 -2.899 -23.380 1.00 88.94 769 LEU A O 1
ATOM 6096 N N . TYR A 1 770 ? 28.542 -2.843 -23.960 1.00 91.56 770 TYR A N 1
ATOM 6097 C CA . TYR A 1 770 ? 28.480 -1.557 -24.662 1.00 91.56 770 TYR A CA 1
ATOM 6098 C C . TYR A 1 770 ? 27.749 -1.688 -26.007 1.00 91.56 770 TYR A C 1
ATOM 6100 O O . TYR A 1 770 ? 26.907 -0.855 -26.344 1.00 91.56 770 TYR A O 1
ATOM 6108 N N . ARG A 1 771 ? 27.996 -2.779 -26.744 1.00 94.94 771 ARG A N 1
ATOM 6109 C CA . ARG A 1 771 ? 27.318 -3.073 -28.019 1.00 94.94 771 ARG A CA 1
ATOM 6110 C C . ARG A 1 771 ? 25.833 -3.389 -27.815 1.00 94.94 771 ARG A C 1
ATOM 6112 O O . ARG A 1 771 ? 24.980 -2.869 -28.527 1.00 94.94 771 ARG A O 1
ATOM 6119 N N . MET A 1 772 ? 25.505 -4.135 -26.762 1.00 93.44 772 MET A N 1
ATOM 6120 C CA . MET A 1 772 ? 24.124 -4.365 -26.330 1.00 93.44 772 MET A CA 1
ATOM 6121 C C . MET A 1 772 ? 23.442 -3.058 -25.889 1.00 93.44 772 MET A C 1
ATOM 6123 O O . MET A 1 772 ? 22.313 -2.786 -26.289 1.00 93.44 772 MET A O 1
ATOM 6127 N N . THR A 1 773 ? 24.139 -2.196 -25.140 1.00 94.12 773 THR A N 1
ATOM 6128 C CA . THR A 1 773 ? 23.594 -0.886 -24.733 1.00 94.12 773 THR A CA 1
ATOM 6129 C C . THR A 1 773 ? 23.425 0.066 -25.917 1.00 94.12 773 THR A C 1
ATOM 6131 O O . THR A 1 773 ? 22.506 0.875 -25.910 1.00 94.12 773 THR A O 1
ATOM 6134 N N . THR A 1 774 ? 24.217 -0.083 -26.983 1.00 95.94 774 THR A N 1
ATOM 6135 C CA . THR A 1 774 ? 23.994 0.620 -28.258 1.00 95.94 774 THR A CA 1
ATOM 6136 C C . THR A 1 774 ? 22.646 0.239 -28.873 1.00 95.94 774 THR A C 1
ATOM 6138 O O . THR A 1 774 ? 21.918 1.128 -29.298 1.00 95.94 774 THR A O 1
ATOM 6141 N N . CYS A 1 775 ? 22.257 -1.041 -28.845 1.00 95.81 775 CYS A N 1
ATOM 6142 C CA . CYS A 1 775 ? 20.943 -1.493 -29.329 1.00 95.81 775 CYS A CA 1
ATOM 6143 C C . CYS A 1 775 ? 19.794 -0.852 -28.521 1.00 95.81 775 CYS A C 1
ATOM 6145 O O . CYS A 1 775 ? 18.837 -0.316 -29.088 1.00 95.81 775 CYS A O 1
ATOM 6147 N N . PHE A 1 776 ? 19.910 -0.819 -27.187 1.00 94.00 776 PHE A N 1
ATOM 6148 C CA . PHE A 1 776 ? 18.924 -0.150 -26.325 1.00 94.00 776 PHE A CA 1
ATOM 6149 C C . PHE A 1 776 ? 18.880 1.365 -26.563 1.00 94.00 776 PHE A C 1
ATOM 6151 O O . PHE A 1 776 ? 17.801 1.922 -26.735 1.00 94.00 776 PHE A O 1
ATOM 6158 N N . ALA A 1 777 ? 20.037 2.025 -26.650 1.00 94.88 777 ALA A N 1
ATOM 6159 C CA . ALA A 1 777 ? 20.130 3.458 -26.910 1.00 94.88 777 ALA A CA 1
ATOM 6160 C C . ALA A 1 777 ? 19.512 3.829 -28.263 1.00 94.88 777 ALA A C 1
ATOM 6162 O O . ALA A 1 777 ? 18.744 4.780 -28.329 1.00 94.88 777 ALA A O 1
ATOM 6163 N N . VAL A 1 778 ? 19.774 3.047 -29.313 1.00 94.94 778 VAL A N 1
ATOM 6164 C CA . VAL A 1 778 ? 19.137 3.192 -30.631 1.00 94.94 778 VAL A CA 1
ATOM 6165 C C . VAL A 1 778 ? 17.618 3.084 -30.533 1.00 94.94 778 VAL A C 1
ATOM 6167 O O . VAL A 1 778 ? 16.914 3.962 -31.025 1.00 94.94 778 VAL A O 1
ATOM 6170 N N . SER A 1 779 ? 17.118 2.047 -29.859 1.00 94.50 779 SER A N 1
ATOM 6171 C CA . SER A 1 779 ? 15.677 1.797 -29.718 1.00 94.50 779 SER A CA 1
ATOM 6172 C C . SER A 1 779 ? 14.973 2.935 -28.967 1.00 94.50 779 SER A C 1
ATOM 6174 O O . SER A 1 779 ? 13.907 3.383 -29.376 1.00 94.50 779 SER A O 1
ATOM 6176 N N . THR A 1 780 ? 15.592 3.436 -27.894 1.00 94.75 780 THR A N 1
ATOM 6177 C CA . THR A 1 780 ? 15.063 4.528 -27.063 1.00 94.75 780 THR A CA 1
ATOM 6178 C C . THR A 1 780 ? 15.167 5.899 -27.743 1.00 94.75 780 THR A C 1
ATOM 6180 O O . THR A 1 780 ? 14.273 6.730 -27.585 1.00 94.75 780 THR A O 1
ATOM 6183 N N . LEU A 1 781 ? 16.244 6.155 -28.496 1.00 93.88 781 LEU A N 1
ATOM 6184 C CA . LEU A 1 781 ? 16.482 7.439 -29.164 1.00 93.88 781 LEU A CA 1
ATOM 6185 C C . LEU A 1 781 ? 15.714 7.595 -30.476 1.00 93.88 781 LEU A C 1
ATOM 6187 O O . LEU A 1 781 ? 15.435 8.731 -30.841 1.00 93.88 781 LEU A O 1
ATOM 6191 N N . ALA A 1 782 ? 15.361 6.513 -31.179 1.00 94.06 782 ALA A N 1
ATOM 6192 C CA . ALA A 1 782 ? 14.787 6.589 -32.526 1.00 94.06 782 ALA A CA 1
ATOM 6193 C C . ALA A 1 782 ? 13.627 7.606 -32.685 1.00 94.06 782 ALA A C 1
ATOM 6195 O O . ALA A 1 782 ? 13.692 8.393 -33.629 1.00 94.06 782 ALA A O 1
ATOM 6196 N N . PRO A 1 783 ? 12.632 7.713 -31.773 1.00 93.25 783 PRO A N 1
ATOM 6197 C CA . PRO A 1 783 ? 11.561 8.715 -31.891 1.00 93.25 783 PRO A CA 1
ATOM 6198 C C . PRO A 1 783 ? 12.033 10.179 -31.802 1.00 93.25 783 PRO A C 1
ATOM 6200 O O . PRO A 1 783 ? 11.340 11.084 -32.273 1.00 93.25 783 PRO A O 1
ATOM 6203 N N . ALA A 1 784 ? 13.200 10.419 -31.194 1.00 91.69 784 ALA A N 1
ATOM 6204 C CA . ALA A 1 784 ? 13.829 11.730 -31.032 1.00 91.69 784 ALA A CA 1
ATOM 6205 C C . ALA A 1 784 ? 14.766 12.115 -32.192 1.00 91.69 784 ALA A C 1
ATOM 6207 O O . ALA A 1 784 ? 15.263 13.241 -32.216 1.00 91.69 784 ALA A O 1
ATOM 6208 N N . LEU A 1 785 ? 15.029 11.200 -33.130 1.00 93.56 785 LEU A N 1
ATOM 6209 C CA . LEU A 1 785 ? 15.932 11.408 -34.263 1.00 93.56 785 LEU A CA 1
ATOM 6210 C C . LEU A 1 785 ? 15.154 11.684 -35.557 1.00 93.56 785 LEU A C 1
ATOM 6212 O O . LEU A 1 785 ? 13.975 11.351 -35.679 1.00 93.56 785 LEU A O 1
ATOM 6216 N N . SER A 1 786 ? 15.820 12.316 -36.525 1.00 93.12 786 SER A N 1
ATOM 6217 C CA . SER A 1 786 ? 15.276 12.524 -37.868 1.00 93.12 786 SER A CA 1
ATOM 6218 C C . SER A 1 786 ? 15.584 11.336 -38.780 1.00 93.12 786 SER A C 1
ATOM 6220 O O . SER A 1 786 ? 16.486 10.535 -38.511 1.00 93.12 786 SER A O 1
ATOM 6222 N N . LEU A 1 787 ? 14.847 11.237 -39.889 1.00 93.50 787 LEU A N 1
ATOM 6223 C CA . LEU A 1 787 ? 14.992 10.147 -40.856 1.00 93.50 787 LEU A CA 1
ATOM 6224 C C . LEU A 1 787 ? 16.419 10.040 -41.409 1.00 93.50 787 LEU A C 1
ATOM 6226 O O . LEU A 1 787 ? 16.962 8.940 -41.480 1.00 93.50 787 LEU A O 1
ATOM 6230 N N . ASP A 1 788 ? 17.043 11.174 -41.727 1.00 92.56 788 ASP A N 1
ATOM 6231 C CA . ASP A 1 788 ? 18.411 11.219 -42.250 1.00 92.56 788 ASP A CA 1
ATOM 6232 C C . ASP A 1 788 ? 19.441 10.706 -41.233 1.00 92.56 788 ASP A C 1
ATOM 6234 O O . ASP A 1 788 ? 20.359 9.980 -41.604 1.00 92.56 788 ASP A O 1
ATOM 6238 N N . VAL A 1 789 ? 19.275 11.012 -39.940 1.00 93.25 789 VAL A N 1
ATOM 6239 C CA . VAL A 1 789 ? 20.176 10.517 -38.883 1.00 93.25 789 VAL A CA 1
ATOM 6240 C C . VAL A 1 789 ? 20.015 9.006 -38.694 1.00 93.25 789 VAL A C 1
ATOM 6242 O O . VAL A 1 789 ? 21.009 8.293 -38.523 1.00 93.25 789 VAL A O 1
ATOM 6245 N N . ILE A 1 790 ? 18.780 8.498 -38.770 1.00 95.06 790 ILE A N 1
ATOM 6246 C CA . ILE A 1 790 ? 18.510 7.056 -38.712 1.00 95.06 790 ILE A CA 1
ATOM 6247 C C . ILE A 1 790 ? 19.154 6.346 -39.912 1.00 95.06 790 ILE A C 1
ATOM 6249 O O . ILE A 1 790 ? 19.914 5.398 -39.719 1.00 95.06 790 ILE A O 1
ATOM 6253 N N . GLU A 1 791 ? 18.913 6.829 -41.130 1.00 94.75 791 GLU A N 1
ATOM 6254 C CA . GLU A 1 791 ? 19.449 6.257 -42.371 1.00 94.75 791 GLU A CA 1
ATOM 6255 C C . GLU A 1 791 ? 20.988 6.290 -42.428 1.00 94.75 791 GLU A C 1
ATOM 6257 O O . GLU A 1 791 ? 21.607 5.292 -42.788 1.00 94.75 791 GLU A O 1
ATOM 6262 N N . GLN A 1 792 ? 21.618 7.411 -42.059 1.00 94.06 792 GLN A N 1
ATOM 6263 C CA . GLN A 1 792 ? 23.059 7.620 -42.262 1.00 94.06 792 GLN A CA 1
ATOM 6264 C C . GLN A 1 792 ? 23.938 7.096 -41.119 1.00 94.06 792 GLN A C 1
ATOM 6266 O O . GLN A 1 792 ? 25.073 6.693 -41.371 1.00 94.06 792 GLN A O 1
ATOM 6271 N N . SER A 1 793 ? 23.442 7.098 -39.876 1.00 94.25 793 SER A N 1
ATOM 6272 C CA . SER A 1 793 ? 24.232 6.703 -38.697 1.00 94.25 793 SER A CA 1
ATOM 6273 C C . SER A 1 793 ? 23.745 5.404 -38.062 1.00 94.25 793 SER A C 1
ATOM 6275 O O . SER A 1 793 ? 24.552 4.524 -37.761 1.00 94.25 793 SER A O 1
ATOM 6277 N N . ILE A 1 794 ? 22.433 5.269 -37.850 1.00 95.75 794 ILE A N 1
ATOM 6278 C CA . ILE A 1 794 ? 21.873 4.174 -37.048 1.00 95.75 794 ILE A CA 1
ATOM 6279 C C . ILE A 1 794 ? 21.827 2.864 -37.836 1.00 95.75 794 ILE A C 1
ATOM 6281 O O . ILE A 1 794 ? 22.320 1.846 -37.348 1.00 95.75 794 ILE A O 1
ATOM 6285 N N . ILE A 1 795 ? 21.277 2.883 -39.054 1.00 96.19 795 ILE A N 1
ATOM 6286 C CA . ILE A 1 795 ? 21.146 1.687 -39.897 1.00 96.19 795 ILE A CA 1
ATOM 6287 C C . ILE A 1 795 ? 22.515 1.030 -40.169 1.00 96.19 795 ILE A C 1
ATOM 6289 O O . ILE A 1 795 ? 22.654 -0.142 -39.823 1.00 96.19 795 ILE A O 1
ATOM 6293 N N . PRO A 1 796 ? 23.579 1.742 -40.607 1.00 96.56 796 PRO A N 1
ATOM 6294 C CA . PRO A 1 796 ? 24.892 1.125 -40.825 1.00 96.56 796 PRO A CA 1
ATOM 6295 C C . PRO A 1 796 ? 25.514 0.482 -39.575 1.00 96.56 796 PRO A C 1
ATOM 6297 O O . PRO A 1 796 ? 26.300 -0.462 -39.687 1.00 96.56 796 PRO A O 1
ATOM 6300 N N . MET A 1 797 ? 25.178 0.968 -38.373 1.00 96.69 797 MET A N 1
ATOM 6301 C CA . MET A 1 797 ? 25.610 0.338 -37.123 1.00 96.69 797 MET A CA 1
ATOM 6302 C C . MET A 1 797 ? 24.812 -0.929 -36.811 1.00 96.69 797 MET A C 1
ATOM 6304 O O . MET A 1 797 ? 25.402 -1.925 -36.393 1.00 96.69 797 MET A O 1
ATOM 6308 N N . MET A 1 798 ? 23.494 -0.921 -37.030 1.00 96.81 798 MET A N 1
ATOM 6309 C CA . MET A 1 798 ? 22.673 -2.124 -36.865 1.00 96.81 798 MET A CA 1
ATOM 6310 C C . MET A 1 798 ? 23.107 -3.206 -37.854 1.00 96.81 798 MET A C 1
ATOM 6312 O O . MET A 1 798 ? 23.393 -4.320 -37.427 1.00 96.81 798 MET A O 1
ATOM 6316 N N . ASP A 1 799 ? 23.315 -2.855 -39.124 1.00 95.19 799 ASP A N 1
ATOM 6317 C CA . ASP A 1 799 ? 23.781 -3.764 -40.177 1.00 95.19 799 ASP A CA 1
ATOM 6318 C C . ASP A 1 799 ? 25.143 -4.402 -39.837 1.00 95.19 799 ASP A C 1
ATOM 6320 O O . ASP A 1 799 ? 25.415 -5.556 -40.180 1.00 95.19 799 ASP A O 1
ATOM 6324 N N . LYS A 1 800 ? 26.005 -3.685 -39.100 1.00 95.56 800 LYS A N 1
ATOM 6325 C CA . LYS A 1 800 ? 27.239 -4.247 -38.535 1.00 95.56 800 LYS A CA 1
ATOM 6326 C C . LYS A 1 800 ? 26.940 -5.252 -37.415 1.00 95.56 800 LYS A C 1
ATOM 6328 O O . LYS A 1 800 ? 27.473 -6.360 -37.449 1.00 95.56 800 LYS A O 1
ATOM 6333 N N . LEU A 1 801 ? 26.091 -4.889 -36.451 1.00 96.62 801 LEU A N 1
ATOM 6334 C CA . LEU A 1 801 ? 25.742 -5.721 -35.289 1.00 96.62 801 LEU A CA 1
ATOM 6335 C C . LEU A 1 801 ? 24.865 -6.946 -35.623 1.00 96.62 801 LEU A C 1
ATOM 6337 O O . LEU A 1 801 ? 24.880 -7.912 -34.862 1.00 96.62 801 LEU A O 1
ATOM 6341 N N . VAL A 1 802 ? 24.184 -6.976 -36.777 1.00 96.94 802 VAL A N 1
ATOM 6342 C CA . VAL A 1 802 ? 23.565 -8.196 -37.354 1.00 96.94 802 VAL A CA 1
ATOM 6343 C C . VAL A 1 802 ? 24.571 -9.350 -37.444 1.00 96.94 802 VAL A C 1
ATOM 6345 O O . VAL A 1 802 ? 24.191 -10.513 -37.364 1.00 96.94 802 VAL A O 1
ATOM 6348 N N . ASN A 1 803 ? 25.858 -9.035 -37.603 1.00 95.56 803 ASN A N 1
ATOM 6349 C CA . ASN A 1 803 ? 26.943 -9.999 -37.768 1.00 95.56 803 ASN A CA 1
ATOM 6350 C C . ASN A 1 803 ? 27.770 -10.206 -36.483 1.00 95.56 803 ASN A C 1
ATOM 6352 O O . ASN A 1 803 ? 28.894 -10.691 -36.569 1.00 95.56 803 ASN A O 1
ATOM 6356 N N . ASP A 1 804 ? 27.272 -9.798 -35.310 1.00 97.25 804 ASP A N 1
ATOM 6357 C CA . ASP A 1 804 ? 27.998 -9.979 -34.047 1.00 97.25 804 ASP A CA 1
ATOM 6358 C C . ASP A 1 804 ? 28.103 -11.461 -33.665 1.00 97.25 804 ASP A C 1
ATOM 6360 O O . ASP A 1 804 ? 27.114 -12.191 -33.729 1.00 97.25 804 ASP A O 1
ATOM 6364 N N . ASP A 1 805 ? 29.273 -11.903 -33.202 1.00 95.12 805 ASP A N 1
ATOM 6365 C CA . ASP A 1 805 ? 29.497 -13.294 -32.788 1.00 95.12 805 ASP A CA 1
ATOM 6366 C C . ASP A 1 805 ? 28.547 -13.734 -31.652 1.00 95.12 805 ASP A C 1
ATOM 6368 O O . ASP A 1 805 ? 28.215 -14.915 -31.533 1.00 95.12 805 ASP A O 1
ATOM 6372 N N . ILE A 1 806 ? 28.073 -12.794 -30.822 1.00 95.75 806 ILE A N 1
ATOM 6373 C CA . ILE A 1 806 ? 27.260 -13.073 -29.632 1.00 95.75 806 ILE A CA 1
ATOM 6374 C C . ILE A 1 806 ? 25.755 -13.037 -29.975 1.00 95.75 806 ILE A C 1
ATOM 6376 O O . ILE A 1 806 ? 25.235 -11.959 -30.287 1.00 95.75 806 ILE A O 1
ATOM 6380 N N . PRO A 1 807 ? 25.002 -14.150 -29.821 1.00 94.69 807 PRO A N 1
ATOM 6381 C CA . PRO A 1 807 ? 23.566 -14.190 -30.125 1.00 94.69 807 PRO A CA 1
ATOM 6382 C C . PRO A 1 807 ? 22.742 -13.156 -29.350 1.00 94.69 807 PRO A C 1
ATOM 6384 O O . PRO A 1 807 ? 21.854 -12.518 -29.912 1.00 94.69 807 PRO A O 1
ATOM 6387 N N . ASN A 1 808 ? 23.100 -12.883 -28.087 1.00 92.00 808 ASN A N 1
ATOM 6388 C CA . ASN A 1 808 ? 22.456 -11.845 -27.276 1.00 92.00 808 ASN A CA 1
ATOM 6389 C C . ASN A 1 808 ? 22.563 -10.431 -27.862 1.00 92.00 808 ASN A C 1
ATOM 6391 O O . ASN A 1 808 ? 21.777 -9.568 -27.479 1.00 92.00 808 ASN A O 1
ATOM 6395 N N . ILE A 1 809 ? 23.521 -10.155 -28.748 1.00 95.56 809 ILE A N 1
ATOM 6396 C CA . ILE A 1 809 ? 23.546 -8.896 -29.499 1.00 95.56 809 ILE A CA 1
ATOM 6397 C C . ILE A 1 809 ? 22.638 -9.025 -30.720 1.00 95.56 809 ILE A C 1
ATOM 6399 O O . ILE A 1 809 ? 21.754 -8.189 -30.885 1.00 95.56 809 ILE A O 1
ATOM 6403 N N . ARG A 1 810 ? 22.761 -10.104 -31.503 1.00 97.50 810 ARG A N 1
ATOM 6404 C CA . ARG A 1 810 ? 21.951 -10.334 -32.712 1.00 97.50 810 ARG A CA 1
ATOM 6405 C C . ARG A 1 810 ? 20.437 -10.321 -32.450 1.00 97.50 810 ARG A C 1
ATOM 6407 O O . ARG A 1 810 ? 19.706 -9.653 -33.180 1.00 97.50 810 ARG A O 1
ATOM 6414 N N . PHE A 1 811 ? 19.946 -10.934 -31.367 1.00 95.50 811 PHE A N 1
ATOM 6415 C CA . PHE A 1 811 ? 18.513 -10.861 -31.038 1.00 95.50 811 PHE A CA 1
ATOM 6416 C C . PHE A 1 811 ? 18.084 -9.476 -30.537 1.00 95.50 811 PHE A C 1
ATOM 6418 O O . PHE A 1 811 ? 16.936 -9.075 -30.727 1.00 95.50 811 PHE A O 1
ATOM 6425 N N . ASN A 1 812 ? 18.981 -8.715 -29.898 1.00 96.12 812 ASN A N 1
ATOM 6426 C CA . ASN A 1 812 ? 18.679 -7.336 -29.509 1.00 96.12 812 ASN A CA 1
ATOM 6427 C C . ASN A 1 812 ? 18.687 -6.400 -30.723 1.00 96.12 812 ASN A C 1
ATOM 6429 O O . ASN A 1 812 ? 17.873 -5.486 -30.755 1.00 96.12 812 ASN A O 1
ATOM 6433 N N . VAL A 1 813 ? 19.490 -6.676 -31.756 1.00 97.50 813 VAL A N 1
ATOM 6434 C CA . VAL A 1 813 ? 19.392 -6.005 -33.062 1.00 97.50 813 VAL A CA 1
ATOM 6435 C C . VAL A 1 813 ? 18.036 -6.284 -33.716 1.00 97.50 813 VAL A C 1
ATOM 6437 O O . VAL A 1 813 ? 17.386 -5.342 -34.159 1.00 97.50 813 VAL A O 1
ATOM 6440 N N . ALA A 1 814 ? 17.541 -7.528 -33.692 1.00 96.50 814 ALA A N 1
ATOM 6441 C CA . ALA A 1 814 ? 16.188 -7.841 -34.169 1.00 96.50 814 ALA A CA 1
ATOM 6442 C C . ALA A 1 814 ? 15.095 -7.048 -33.417 1.00 96.50 814 ALA A C 1
ATOM 6444 O O . ALA A 1 814 ? 14.229 -6.433 -34.043 1.00 96.50 814 ALA A O 1
ATOM 6445 N N . LYS A 1 815 ? 15.178 -6.970 -32.078 1.00 95.69 815 LYS A N 1
ATOM 6446 C CA . LYS A 1 815 ? 14.285 -6.124 -31.256 1.00 95.69 815 LYS A CA 1
ATOM 6447 C C . LYS A 1 815 ? 14.391 -4.640 -31.617 1.00 95.69 815 LYS A C 1
ATOM 6449 O O . LYS A 1 815 ? 13.367 -3.970 -31.744 1.00 95.69 815 LYS A O 1
ATOM 6454 N N . SER A 1 816 ? 15.608 -4.130 -31.809 1.00 96.50 816 SER A N 1
ATOM 6455 C CA . SER A 1 816 ? 15.858 -2.743 -32.213 1.00 96.50 816 SER A CA 1
ATOM 6456 C C . SER A 1 816 ? 15.287 -2.436 -33.591 1.00 96.50 816 SER A C 1
ATOM 6458 O O . SER A 1 816 ? 14.659 -1.395 -33.756 1.00 96.50 816 SER A O 1
ATOM 6460 N N . TYR A 1 817 ? 15.411 -3.348 -34.558 1.00 96.75 817 TYR A N 1
ATOM 6461 C CA . TYR A 1 817 ? 14.764 -3.212 -35.860 1.00 96.75 817 TYR A CA 1
ATOM 6462 C C . TYR A 1 817 ? 13.234 -3.179 -35.751 1.00 96.75 817 TYR A C 1
ATOM 6464 O O . TYR A 1 817 ? 12.618 -2.356 -36.420 1.00 96.75 817 TYR A O 1
ATOM 6472 N N . GLY A 1 818 ? 12.614 -3.972 -34.869 1.00 94.19 818 GLY A N 1
ATOM 6473 C CA . GLY A 1 818 ? 11.173 -3.867 -34.589 1.00 94.19 818 GLY A CA 1
ATOM 6474 C C . GLY A 1 818 ? 10.756 -2.471 -34.092 1.00 94.19 818 GLY A C 1
ATOM 6475 O O . GLY A 1 818 ? 9.790 -1.891 -34.586 1.00 94.19 818 GLY A O 1
ATOM 6476 N N . GLN A 1 819 ? 11.526 -1.875 -33.175 1.00 94.06 819 GLN A N 1
ATOM 6477 C CA . GLN A 1 819 ? 11.270 -0.507 -32.692 1.00 94.06 819 GLN A CA 1
ATOM 6478 C C . GLN A 1 819 ? 11.570 0.571 -33.749 1.00 94.06 819 GLN A C 1
ATOM 6480 O O . GLN A 1 819 ? 10.833 1.555 -33.864 1.00 94.06 819 GLN A O 1
ATOM 6485 N N . LEU A 1 820 ? 12.606 0.375 -34.571 1.00 94.88 820 LEU A N 1
ATOM 6486 C CA . LEU A 1 820 ? 12.914 1.244 -35.708 1.00 94.88 820 LEU A CA 1
ATOM 6487 C C . LEU A 1 820 ? 11.802 1.197 -36.762 1.00 94.88 820 LEU A C 1
ATOM 6489 O O . LEU A 1 820 ? 11.402 2.253 -37.234 1.00 94.88 820 LEU A O 1
ATOM 6493 N N . ILE A 1 821 ? 11.241 0.024 -37.075 1.00 93.88 821 ILE A N 1
ATOM 6494 C CA . ILE A 1 821 ? 10.072 -0.125 -37.958 1.00 93.88 821 ILE A CA 1
ATOM 6495 C C . ILE A 1 821 ? 8.884 0.673 -37.408 1.00 93.88 821 ILE A C 1
ATOM 6497 O O . ILE A 1 821 ? 8.290 1.465 -38.139 1.00 93.88 821 ILE A O 1
ATOM 6501 N N . ASN A 1 822 ? 8.559 0.512 -36.122 1.00 92.06 822 ASN A N 1
ATOM 6502 C CA . ASN A 1 822 ? 7.455 1.236 -35.484 1.00 92.06 822 ASN A CA 1
ATOM 6503 C C . ASN A 1 822 ? 7.652 2.759 -35.509 1.00 92.06 822 ASN A C 1
ATOM 6505 O O . ASN A 1 822 ? 6.689 3.494 -35.721 1.00 92.06 822 ASN A O 1
ATOM 6509 N N . THR A 1 823 ? 8.894 3.223 -35.355 1.00 92.44 823 THR A N 1
ATOM 6510 C CA . THR A 1 823 ? 9.252 4.645 -35.453 1.00 92.44 823 THR A CA 1
ATOM 6511 C C . THR A 1 823 ? 9.155 5.151 -36.896 1.00 92.44 823 THR A C 1
ATOM 6513 O O . THR A 1 823 ? 8.492 6.150 -37.162 1.00 92.44 823 THR A O 1
ATOM 6516 N N . LEU A 1 824 ? 9.775 4.451 -37.852 1.00 92.75 824 LEU A N 1
ATOM 6517 C CA . LEU A 1 824 ? 9.840 4.830 -39.269 1.00 92.75 824 LEU A CA 1
ATOM 6518 C C . LEU A 1 824 ? 8.455 4.875 -39.933 1.00 92.75 824 LEU A C 1
ATOM 6520 O O . LEU A 1 824 ? 8.215 5.742 -40.768 1.00 92.75 824 LEU A O 1
ATOM 6524 N N . LYS A 1 825 ? 7.515 4.017 -39.513 1.00 90.50 825 LYS A N 1
ATOM 6525 C CA . LYS A 1 825 ? 6.097 4.087 -39.920 1.00 90.50 825 LYS A CA 1
ATOM 6526 C C . LYS A 1 825 ? 5.410 5.410 -39.561 1.00 90.50 825 LYS A C 1
ATOM 6528 O O . LYS A 1 825 ? 4.427 5.761 -40.200 1.00 90.50 825 LYS A O 1
ATOM 6533 N N . GLN A 1 826 ? 5.890 6.121 -38.541 1.00 90.62 826 GLN A N 1
ATOM 6534 C CA . GLN A 1 826 ? 5.309 7.381 -38.063 1.00 90.62 826 GLN A CA 1
ATOM 6535 C C . GLN A 1 826 ? 6.134 8.605 -38.489 1.00 90.62 826 GLN A C 1
ATOM 6537 O O . GLN A 1 826 ? 5.615 9.720 -38.520 1.00 90.62 826 GLN A O 1
ATOM 6542 N N . LEU A 1 827 ? 7.412 8.402 -38.822 1.00 90.00 827 LEU A N 1
ATOM 6543 C CA . LEU A 1 827 ? 8.399 9.457 -39.018 1.00 90.00 827 LEU A CA 1
ATOM 6544 C C . LEU A 1 827 ? 8.153 10.262 -40.317 1.00 90.00 827 LEU A C 1
ATOM 6546 O O . LEU A 1 827 ? 8.115 9.676 -41.405 1.00 90.00 827 LEU A O 1
ATOM 6550 N N . PRO A 1 828 ? 8.010 11.599 -40.234 1.00 87.25 828 PRO A N 1
ATOM 6551 C CA . PRO A 1 828 ? 7.820 12.457 -41.400 1.00 87.25 828 PRO A CA 1
ATOM 6552 C C . PRO A 1 828 ? 9.125 12.623 -42.195 1.00 87.25 828 PRO A C 1
ATOM 6554 O O . PRO A 1 828 ? 10.213 12.319 -41.708 1.00 87.25 828 PRO A O 1
ATOM 6557 N N . GLU A 1 829 ? 9.029 13.171 -43.409 1.00 85.75 829 GLU A N 1
ATOM 6558 C CA . GLU A 1 829 ? 10.203 13.474 -44.249 1.00 85.75 829 GLU A CA 1
ATOM 6559 C C . GLU A 1 829 ? 11.131 14.531 -43.615 1.00 85.75 829 GLU A C 1
ATOM 6561 O O . GLU A 1 829 ? 12.342 14.492 -43.816 1.00 85.75 829 GLU A O 1
ATOM 6566 N N . GLN A 1 830 ? 10.582 15.444 -42.806 1.00 85.06 830 GLN A N 1
ATOM 6567 C CA . GLN A 1 830 ? 11.335 16.421 -42.013 1.00 85.06 830 GLN A CA 1
ATOM 6568 C C . GLN A 1 830 ? 10.776 16.495 -40.588 1.00 85.06 830 GLN A C 1
ATOM 6570 O O . GLN A 1 830 ? 9.563 16.569 -40.400 1.00 85.06 830 GLN A O 1
ATOM 6575 N N . GLY A 1 831 ? 11.661 16.515 -39.587 1.00 86.50 831 GLY A N 1
ATOM 6576 C CA . GLY A 1 831 ? 11.302 16.512 -38.165 1.00 86.50 831 GLY A CA 1
ATOM 6577 C C . GLY A 1 831 ? 11.551 15.164 -37.482 1.00 86.50 831 GLY A C 1
ATOM 6578 O O . GLY A 1 831 ? 12.391 14.380 -37.923 1.00 86.50 831 GLY A O 1
ATOM 6579 N N . THR A 1 832 ? 10.850 14.923 -36.372 1.00 90.75 832 THR A N 1
ATOM 6580 C CA . THR A 1 832 ? 10.982 13.733 -35.510 1.00 90.75 832 THR A CA 1
ATOM 6581 C C . THR A 1 832 ? 9.598 13.271 -35.038 1.00 90.75 832 THR A C 1
ATOM 6583 O O . THR A 1 832 ? 8.647 14.055 -35.077 1.00 90.75 832 THR A O 1
ATOM 6586 N N . VAL A 1 833 ? 9.460 12.025 -34.566 1.00 88.88 833 VAL A N 1
ATOM 6587 C CA . VAL A 1 833 ? 8.171 11.531 -34.031 1.00 88.88 833 VAL A CA 1
ATOM 6588 C C . VAL A 1 833 ? 7.757 12.337 -32.797 1.00 88.88 833 VAL A C 1
ATOM 6590 O O . VAL A 1 833 ? 6.618 12.786 -32.720 1.00 88.88 833 VAL A O 1
ATOM 6593 N N . ILE A 1 834 ? 8.693 12.640 -31.890 1.00 87.06 834 ILE A N 1
ATOM 6594 C CA . ILE A 1 834 ? 8.397 13.433 -30.681 1.00 87.06 834 ILE A CA 1
ATOM 6595 C C . ILE A 1 834 ? 7.896 14.847 -31.017 1.00 87.06 834 ILE A C 1
ATOM 6597 O O . ILE A 1 834 ? 7.062 15.395 -30.296 1.00 87.06 834 ILE A O 1
ATOM 6601 N N . ALA A 1 835 ? 8.373 15.459 -32.106 1.00 86.12 835 ALA A N 1
ATOM 6602 C CA . ALA A 1 835 ? 7.863 16.759 -32.538 1.00 86.12 835 ALA A CA 1
ATOM 6603 C C . ALA A 1 835 ? 6.384 16.680 -32.966 1.00 86.12 835 ALA A C 1
ATOM 6605 O O . ALA A 1 835 ? 5.614 17.587 -32.653 1.00 86.12 835 ALA A O 1
ATOM 6606 N N . LEU A 1 836 ? 5.978 15.582 -33.616 1.00 86.44 836 LEU A N 1
ATOM 6607 C CA . LEU A 1 836 ? 4.581 15.322 -33.976 1.00 86.44 836 LEU A CA 1
ATOM 6608 C C . LEU A 1 836 ? 3.715 15.003 -32.748 1.00 86.44 836 LEU A C 1
ATOM 6610 O O . LEU A 1 836 ? 2.615 15.541 -32.632 1.00 86.44 836 LEU A O 1
ATOM 6614 N N . GLU A 1 837 ? 4.226 14.201 -31.806 1.00 86.12 837 GLU A N 1
ATOM 6615 C CA . GLU A 1 837 ? 3.559 13.901 -30.528 1.00 86.12 837 GLU A CA 1
ATOM 6616 C C . GLU A 1 837 ? 3.282 15.189 -29.734 1.00 86.12 837 GLU A C 1
ATOM 6618 O O . GLU A 1 837 ? 2.150 15.427 -29.311 1.00 86.12 837 GLU A O 1
ATOM 6623 N N . LYS A 1 838 ? 4.283 16.073 -29.600 1.00 84.50 838 LYS A N 1
ATOM 6624 C CA . LYS A 1 838 ? 4.143 17.381 -28.927 1.00 84.50 838 LYS A CA 1
ATOM 6625 C C . LYS A 1 838 ? 3.192 18.338 -29.654 1.00 84.50 838 LYS A C 1
ATOM 6627 O O . LYS A 1 838 ? 2.597 19.196 -29.007 1.00 84.50 838 LYS A O 1
ATOM 6632 N N . ALA A 1 839 ? 3.029 18.190 -30.968 1.00 84.44 839 ALA A N 1
ATOM 6633 C CA . ALA A 1 839 ? 2.067 18.947 -31.770 1.00 84.44 839 ALA A CA 1
ATOM 6634 C C . ALA A 1 839 ? 0.650 18.330 -31.789 1.00 84.44 839 ALA A C 1
ATOM 6636 O O . ALA A 1 839 ? -0.264 18.936 -32.348 1.00 84.44 839 ALA A O 1
ATOM 6637 N N . GLY A 1 840 ? 0.447 17.141 -31.205 1.00 83.75 840 GLY A N 1
ATOM 6638 C CA . GLY A 1 840 ? -0.830 16.419 -31.245 1.00 83.75 840 GLY A CA 1
ATOM 6639 C C . GLY A 1 840 ? -1.215 15.899 -32.637 1.00 83.75 840 GLY A C 1
ATOM 6640 O O . GLY A 1 840 ? -2.379 15.583 -32.879 1.00 83.75 840 GLY A O 1
ATOM 6641 N N . THR A 1 841 ? -0.260 15.828 -33.567 1.00 83.62 841 THR A N 1
ATOM 6642 C CA . THR A 1 841 ? -0.478 15.395 -34.955 1.00 83.62 841 THR A CA 1
ATOM 6643 C C . THR A 1 841 ? -0.085 13.928 -35.141 1.00 83.62 841 THR A C 1
ATOM 6645 O O . THR A 1 841 ? 1.030 13.567 -34.764 1.00 83.62 841 THR A O 1
ATOM 6648 N N . PRO A 1 842 ? -0.928 13.073 -35.750 1.00 78.69 842 PRO A N 1
ATOM 6649 C CA . PRO A 1 842 ? -0.576 11.677 -35.993 1.00 78.69 842 PRO A CA 1
ATOM 6650 C C . PRO A 1 842 ? 0.523 11.555 -37.058 1.00 78.69 842 PRO A C 1
ATOM 6652 O O . PRO A 1 842 ? 0.433 12.162 -38.127 1.00 78.69 842 PRO A O 1
ATOM 6655 N N . GLY A 1 843 ? 1.538 10.735 -36.784 1.00 79.62 843 GLY A N 1
ATOM 6656 C CA . GLY A 1 843 ? 2.569 10.382 -37.759 1.00 79.62 843 GLY A CA 1
ATOM 6657 C C . GLY A 1 843 ? 2.025 9.468 -38.856 1.00 79.62 843 GLY A C 1
ATOM 6658 O O . GLY A 1 843 ? 1.395 8.457 -38.561 1.00 79.62 843 GLY A O 1
ATOM 6659 N N . GLN A 1 844 ? 2.272 9.826 -40.118 1.00 79.38 844 GLN A N 1
ATOM 6660 C CA . GLN A 1 844 ? 1.815 9.077 -41.304 1.00 79.38 844 GLN A CA 1
ATOM 6661 C C . GLN A 1 844 ? 2.964 8.393 -42.068 1.00 79.38 844 GLN A C 1
ATOM 6663 O O . GLN A 1 844 ? 2.733 7.780 -43.109 1.00 79.38 844 GLN A O 1
ATOM 6668 N N . GLY A 1 845 ? 4.200 8.511 -41.569 1.00 80.06 845 GLY A N 1
ATOM 6669 C CA . GLY A 1 845 ? 5.392 8.017 -42.254 1.00 80.06 845 GLY A CA 1
ATOM 6670 C C . GLY A 1 845 ? 5.706 8.805 -43.530 1.00 80.06 845 GLY A C 1
ATOM 6671 O O . GLY A 1 845 ? 5.114 9.846 -43.821 1.00 80.06 845 GLY A O 1
ATOM 6672 N N . CYS A 1 846 ? 6.649 8.299 -44.321 1.00 88.88 846 CYS A N 1
ATOM 6673 C CA . CYS A 1 846 ? 6.913 8.788 -45.673 1.00 88.88 846 CYS A CA 1
ATOM 6674 C C . CYS A 1 846 ? 7.524 7.680 -46.542 1.00 88.88 846 CYS A C 1
ATOM 6676 O O . CYS A 1 846 ? 8.086 6.713 -46.023 1.00 88.88 846 CYS A O 1
ATOM 6678 N N . GLN A 1 847 ? 7.484 7.843 -47.870 1.00 89.56 847 GLN A N 1
ATOM 6679 C CA . GLN A 1 847 ? 8.036 6.850 -48.801 1.00 89.56 847 GLN A CA 1
ATOM 6680 C C . GLN A 1 847 ? 9.518 6.556 -48.524 1.00 89.56 847 GLN A C 1
ATOM 6682 O O . GLN A 1 847 ? 9.933 5.403 -48.584 1.00 89.56 847 GLN A O 1
ATOM 6687 N N . LYS A 1 848 ? 10.312 7.574 -48.163 1.00 90.69 848 LYS A N 1
ATOM 6688 C CA . LYS A 1 848 ? 11.728 7.392 -47.821 1.00 90.69 848 LYS A CA 1
ATOM 6689 C C . LYS A 1 848 ? 11.909 6.498 -46.580 1.00 90.69 848 LYS A C 1
ATOM 6691 O O . LYS A 1 848 ? 12.786 5.640 -46.574 1.00 90.69 848 LYS A O 1
ATOM 6696 N N . ALA A 1 849 ? 11.053 6.625 -45.565 1.00 90.75 849 ALA A N 1
ATOM 6697 C CA . ALA A 1 849 ? 11.078 5.745 -44.396 1.00 90.75 849 ALA A CA 1
ATOM 6698 C C . ALA A 1 849 ? 10.652 4.302 -44.743 1.00 90.75 849 ALA A C 1
ATOM 6700 O O . ALA A 1 849 ? 11.277 3.347 -44.280 1.00 90.75 849 ALA A O 1
ATOM 6701 N N . THR A 1 850 ? 9.651 4.128 -45.614 1.00 90.44 850 THR A N 1
ATOM 6702 C CA . THR A 1 850 ? 9.250 2.812 -46.151 1.00 90.44 850 THR A CA 1
ATOM 6703 C C . THR A 1 850 ? 10.371 2.154 -46.962 1.00 90.44 850 THR A C 1
ATOM 6705 O O . THR A 1 850 ? 10.604 0.949 -46.841 1.00 90.44 850 THR A O 1
ATOM 6708 N N . ASP A 1 851 ? 11.109 2.937 -47.749 1.00 92.38 851 ASP A N 1
ATOM 6709 C CA . ASP A 1 851 ? 12.284 2.486 -48.494 1.00 92.38 851 ASP A CA 1
ATOM 6710 C C . ASP A 1 851 ? 13.401 1.997 -47.555 1.00 92.38 851 ASP A C 1
ATOM 6712 O O . ASP A 1 851 ? 13.964 0.934 -47.804 1.00 92.38 851 ASP A O 1
ATOM 6716 N N . VAL A 1 852 ? 13.682 2.702 -46.449 1.00 93.62 852 VAL A N 1
ATOM 6717 C CA . VAL A 1 852 ? 14.658 2.256 -45.429 1.00 93.62 852 VAL A CA 1
ATOM 6718 C C . VAL A 1 852 ? 14.228 0.932 -44.784 1.00 93.62 852 VAL A C 1
ATOM 6720 O O . VAL A 1 852 ? 15.045 0.017 -44.653 1.00 93.62 852 VAL A O 1
ATOM 6723 N N . ILE A 1 853 ? 12.945 0.780 -44.429 1.00 93.44 853 ILE A N 1
ATOM 6724 C CA . ILE A 1 853 ? 12.439 -0.487 -43.876 1.00 93.44 853 ILE A CA 1
ATOM 6725 C C . ILE A 1 853 ? 12.636 -1.627 -44.887 1.00 93.44 853 ILE A C 1
ATOM 6727 O O . ILE A 1 853 ? 13.235 -2.651 -44.562 1.00 93.44 853 ILE A O 1
ATOM 6731 N N . THR A 1 854 ? 12.160 -1.445 -46.118 1.00 92.75 854 THR A N 1
ATOM 6732 C CA . THR A 1 854 ? 12.117 -2.517 -47.125 1.00 92.75 854 THR A CA 1
ATOM 6733 C C . THR A 1 854 ? 13.481 -2.877 -47.711 1.00 92.75 854 THR A C 1
ATOM 6735 O O . THR A 1 854 ? 13.704 -4.043 -48.028 1.00 92.75 854 THR A O 1
ATOM 6738 N N . LYS A 1 855 ? 14.404 -1.916 -47.846 1.00 93.50 855 LYS A N 1
ATOM 6739 C CA . LYS A 1 855 ? 15.714 -2.127 -48.491 1.00 93.50 855 LYS A CA 1
ATOM 6740 C C . LYS A 1 855 ? 16.849 -2.420 -47.511 1.00 93.50 855 LYS A C 1
ATOM 6742 O O . LYS A 1 855 ? 17.815 -3.059 -47.919 1.00 93.50 855 LYS A O 1
ATOM 6747 N N . SER A 1 856 ? 16.748 -1.970 -46.259 1.00 93.25 856 SER A N 1
ATOM 6748 C CA . SER A 1 856 ? 17.827 -2.104 -45.266 1.00 93.25 856 SER A CA 1
ATOM 6749 C C . SER A 1 856 ? 17.439 -2.963 -44.063 1.00 93.25 856 SER A C 1
ATOM 6751 O O . SER A 1 856 ? 18.235 -3.790 -43.630 1.00 93.25 856 SER A O 1
ATOM 6753 N N . ILE A 1 857 ? 16.220 -2.816 -43.530 1.00 95.56 857 ILE A N 1
ATOM 6754 C CA . ILE A 1 857 ? 15.814 -3.541 -42.314 1.00 95.56 857 ILE A CA 1
ATOM 6755 C C . ILE A 1 857 ? 15.337 -4.965 -42.628 1.00 95.56 857 ILE A C 1
ATOM 6757 O O . ILE A 1 857 ? 15.845 -5.920 -42.038 1.00 95.56 857 ILE A O 1
ATOM 6761 N N . LEU A 1 858 ? 14.379 -5.132 -43.549 1.00 94.38 858 LEU A N 1
ATOM 6762 C CA . LEU A 1 858 ? 13.790 -6.448 -43.835 1.00 94.38 858 LEU A CA 1
ATOM 6763 C C . LEU A 1 858 ? 14.820 -7.506 -44.279 1.00 94.38 858 LEU A C 1
ATOM 6765 O O . LEU A 1 858 ? 14.788 -8.585 -43.693 1.00 94.38 858 LEU A O 1
ATOM 6769 N N . PRO A 1 859 ? 15.787 -7.234 -45.184 1.00 96.12 859 PRO A N 1
ATOM 6770 C CA . PRO A 1 859 ? 16.774 -8.245 -45.583 1.00 96.12 859 PRO A CA 1
ATOM 6771 C C . PRO A 1 859 ? 17.660 -8.724 -44.420 1.00 96.12 859 PRO A C 1
ATOM 6773 O O . PRO A 1 859 ? 18.087 -9.878 -44.378 1.00 96.12 859 PRO A O 1
ATOM 6776 N N . ASN A 1 860 ? 17.918 -7.850 -43.443 1.00 96.50 860 ASN A N 1
ATOM 6777 C CA . ASN A 1 860 ? 18.662 -8.205 -42.238 1.00 96.50 860 ASN A CA 1
ATOM 6778 C C . ASN A 1 860 ? 17.803 -8.993 -41.237 1.00 96.50 860 ASN A C 1
ATOM 6780 O O . ASN A 1 860 ? 18.320 -9.897 -40.583 1.00 96.50 860 ASN A O 1
ATOM 6784 N N . LEU A 1 861 ? 16.494 -8.732 -41.154 1.00 95.81 861 LEU A N 1
ATOM 6785 C CA . LEU A 1 861 ? 15.567 -9.578 -40.395 1.00 95.81 861 LEU A CA 1
ATOM 6786 C C . LEU A 1 861 ? 15.396 -10.964 -41.036 1.00 95.81 861 LEU A C 1
ATOM 6788 O O . LEU A 1 861 ? 15.480 -11.958 -40.324 1.00 95.81 861 LEU A O 1
ATOM 6792 N N . GLU A 1 862 ? 15.250 -11.055 -42.361 1.00 95.00 862 GLU A N 1
ATOM 6793 C CA . GLU A 1 862 ? 15.219 -12.327 -43.107 1.00 95.00 862 GLU A CA 1
ATOM 6794 C C . GLU A 1 862 ? 16.490 -13.158 -42.875 1.00 95.00 862 GLU A C 1
ATOM 6796 O O . GLU A 1 862 ? 16.425 -14.375 -42.699 1.00 95.00 862 GLU A O 1
ATOM 6801 N N . LYS A 1 863 ? 17.654 -12.499 -42.807 1.00 95.12 863 LYS A N 1
ATOM 6802 C CA . LYS A 1 863 ? 18.915 -13.144 -42.429 1.00 95.12 863 LYS A CA 1
ATOM 6803 C C . LYS A 1 863 ? 18.882 -13.681 -40.993 1.00 95.12 863 LYS A C 1
ATOM 6805 O O . LYS A 1 863 ? 19.287 -14.817 -40.767 1.00 95.12 863 LYS A O 1
ATOM 6810 N N . LEU A 1 864 ? 18.406 -12.891 -40.029 1.00 96.06 864 LEU A N 1
ATOM 6811 C CA . LEU A 1 864 ? 18.336 -13.289 -38.615 1.00 96.06 864 LEU A CA 1
ATOM 6812 C C . LEU A 1 864 ? 17.260 -14.364 -38.345 1.00 96.06 864 LEU A C 1
ATOM 6814 O O . LEU A 1 864 ? 17.402 -15.154 -37.417 1.00 96.06 864 LEU A O 1
ATOM 6818 N N . GLN A 1 865 ? 16.229 -14.479 -39.187 1.00 96.19 865 GLN A N 1
ATOM 6819 C CA . GLN A 1 865 ? 15.282 -15.607 -39.171 1.00 96.19 865 GLN A CA 1
ATOM 6820 C C . GLN A 1 865 ? 15.934 -16.949 -39.551 1.00 96.19 865 GLN A C 1
ATOM 6822 O O . GLN A 1 865 ? 15.386 -18.006 -39.240 1.00 96.19 865 GLN A O 1
ATOM 6827 N N . GLN A 1 866 ? 17.104 -16.917 -40.198 1.00 95.31 866 GLN A N 1
ATOM 6828 C CA . GLN A 1 866 ? 17.904 -18.089 -40.570 1.00 95.31 866 GLN A CA 1
ATOM 6829 C C . GLN A 1 866 ? 19.115 -18.302 -39.643 1.00 95.31 866 GLN A C 1
ATOM 6831 O O . GLN A 1 866 ? 19.964 -19.137 -39.941 1.00 95.31 866 GLN A O 1
ATOM 6836 N N . ASP A 1 867 ? 19.216 -17.555 -38.537 1.00 96.56 867 ASP A N 1
ATOM 6837 C CA . ASP A 1 867 ? 20.291 -17.708 -37.551 1.00 96.56 867 ASP A CA 1
ATOM 6838 C C . ASP A 1 867 ? 20.248 -19.090 -36.876 1.00 96.56 867 ASP A C 1
ATOM 6840 O O . ASP A 1 867 ? 19.181 -19.695 -36.768 1.00 96.56 867 ASP A O 1
ATOM 6844 N N . ASP A 1 868 ? 21.382 -19.592 -36.388 1.00 92.88 868 ASP A N 1
ATOM 6845 C CA . ASP A 1 868 ? 21.444 -20.870 -35.665 1.00 92.88 868 ASP A CA 1
ATOM 6846 C C . ASP A 1 868 ? 20.767 -20.789 -34.280 1.00 92.88 868 ASP A C 1
ATOM 6848 O O . ASP A 1 868 ? 20.216 -21.785 -33.794 1.00 92.88 868 ASP A O 1
ATOM 6852 N N . ASP A 1 869 ? 20.749 -19.605 -33.663 1.00 95.50 869 ASP A N 1
ATOM 6853 C CA . ASP A 1 869 ? 20.207 -19.365 -32.325 1.00 95.50 869 ASP A CA 1
ATOM 6854 C C . ASP A 1 869 ? 18.672 -19.186 -32.312 1.00 95.50 869 ASP A C 1
ATOM 6856 O O . ASP A 1 869 ? 18.088 -18.489 -33.145 1.00 95.50 869 ASP A O 1
ATOM 6860 N N . VAL A 1 870 ? 17.999 -19.828 -31.349 1.00 92.31 870 VAL A N 1
ATOM 6861 C CA . VAL A 1 870 ? 16.527 -19.850 -31.252 1.00 92.31 870 VAL A CA 1
ATOM 6862 C C . VAL A 1 870 ? 15.950 -18.471 -30.922 1.00 92.31 870 VAL A C 1
ATOM 6864 O O . VAL A 1 870 ? 14.970 -18.070 -31.554 1.00 92.31 870 VAL A O 1
ATOM 6867 N N . ASP A 1 871 ? 16.560 -17.731 -29.991 1.00 87.38 871 ASP A N 1
ATOM 6868 C CA . ASP A 1 871 ? 16.076 -16.410 -29.575 1.00 87.38 871 ASP A CA 1
ATOM 6869 C C . ASP A 1 871 ? 16.238 -15.403 -30.719 1.00 87.38 871 ASP A C 1
ATOM 6871 O O . ASP A 1 871 ? 15.357 -14.574 -30.961 1.00 87.38 871 ASP A O 1
ATOM 6875 N N . VAL A 1 872 ? 17.349 -15.492 -31.463 1.00 93.75 872 VAL A N 1
ATOM 6876 C CA . VAL A 1 872 ? 17.589 -14.650 -32.644 1.00 93.75 872 VAL A CA 1
ATOM 6877 C C . VAL A 1 872 ? 16.500 -14.870 -33.695 1.00 93.75 872 VAL A C 1
ATOM 6879 O O . VAL A 1 872 ? 15.892 -13.892 -34.140 1.00 93.75 872 VAL A O 1
ATOM 6882 N N . ARG A 1 873 ? 16.181 -16.131 -34.027 1.00 95.81 873 ARG A N 1
ATOM 6883 C CA . ARG A 1 873 ? 15.100 -16.454 -34.973 1.00 95.81 873 ARG A CA 1
ATOM 6884 C C . ARG A 1 873 ? 13.730 -15.987 -34.484 1.00 95.81 873 ARG A C 1
ATOM 6886 O O . ARG A 1 873 ? 12.978 -15.418 -35.278 1.00 95.81 873 ARG A O 1
ATOM 6893 N N . TYR A 1 874 ? 13.406 -16.196 -33.204 1.00 93.56 874 TYR A N 1
ATOM 6894 C CA . TYR A 1 874 ? 12.131 -15.773 -32.614 1.00 93.56 874 TYR A CA 1
ATOM 6895 C C . TYR A 1 874 ? 11.941 -14.258 -32.755 1.00 93.56 874 TYR A C 1
ATOM 6897 O O . TYR A 1 874 ? 11.034 -13.807 -33.456 1.00 93.56 874 TYR A O 1
ATOM 6905 N N . PHE A 1 875 ? 12.858 -13.458 -32.199 1.00 92.19 875 PHE A N 1
ATOM 6906 C CA . PHE A 1 875 ? 12.719 -12.000 -32.215 1.00 92.19 875 PHE A CA 1
ATOM 6907 C C . PHE A 1 875 ? 12.819 -11.397 -33.627 1.00 92.19 875 PHE A C 1
ATOM 6909 O O . PHE A 1 875 ? 12.178 -10.377 -33.889 1.00 92.19 875 PHE A O 1
ATOM 6916 N N . ALA A 1 876 ? 13.553 -12.021 -34.558 1.00 94.19 876 ALA A N 1
ATOM 6917 C CA . ALA A 1 876 ? 13.574 -11.604 -35.963 1.00 94.19 876 ALA A CA 1
ATOM 6918 C C . ALA A 1 876 ? 12.263 -11.918 -36.707 1.00 94.19 876 ALA A C 1
ATOM 6920 O O . ALA A 1 876 ? 11.840 -11.151 -37.577 1.00 94.19 876 ALA A O 1
ATOM 6921 N N . THR A 1 877 ? 11.587 -13.011 -36.344 1.00 92.06 877 THR A N 1
ATOM 6922 C CA . THR A 1 877 ? 10.261 -13.360 -36.875 1.00 92.06 877 THR A CA 1
ATOM 6923 C C . THR A 1 877 ? 9.210 -12.364 -36.385 1.00 92.06 877 THR A C 1
ATOM 6925 O O . THR A 1 877 ? 8.538 -11.742 -37.209 1.00 92.06 877 THR A O 1
ATOM 6928 N N . THR A 1 878 ? 9.143 -12.110 -35.072 1.00 90.56 878 THR A N 1
ATOM 6929 C CA . THR A 1 878 ? 8.211 -11.133 -34.476 1.00 90.56 878 THR A CA 1
ATOM 6930 C C . THR A 1 878 ? 8.413 -9.723 -35.047 1.00 90.56 878 THR A C 1
ATOM 6932 O O . THR A 1 878 ? 7.449 -9.037 -35.392 1.00 90.56 878 THR A O 1
ATOM 6935 N N . ALA A 1 879 ? 9.668 -9.281 -35.203 1.00 89.94 879 ALA A N 1
ATOM 6936 C CA . ALA A 1 879 ? 9.972 -7.965 -35.764 1.00 89.94 879 ALA A CA 1
ATOM 6937 C C . ALA A 1 879 ? 9.493 -7.819 -37.223 1.00 89.94 879 ALA A C 1
ATOM 6939 O O . ALA A 1 879 ? 8.919 -6.786 -37.571 1.00 89.94 879 ALA A O 1
ATOM 6940 N N . ALA A 1 880 ? 9.660 -8.846 -38.063 1.00 87.75 880 ALA A N 1
ATOM 6941 C CA . ALA A 1 880 ? 9.208 -8.816 -39.459 1.00 87.75 880 ALA A CA 1
ATOM 6942 C C . ALA A 1 880 ? 7.675 -8.918 -39.601 1.00 87.75 880 ALA A C 1
ATOM 6944 O O . ALA A 1 880 ? 7.080 -8.239 -40.447 1.00 87.75 880 ALA A O 1
ATOM 6945 N N . GLN A 1 881 ? 7.017 -9.712 -38.749 1.00 82.94 881 GLN A N 1
ATOM 6946 C CA . GLN A 1 881 ? 5.551 -9.794 -38.689 1.00 82.94 881 GLN A CA 1
ATOM 6947 C C . GLN A 1 881 ? 4.929 -8.422 -38.408 1.00 82.94 881 GLN A C 1
ATOM 6949 O O . GLN A 1 881 ? 4.021 -8.011 -39.131 1.00 82.94 881 GLN A O 1
ATOM 6954 N N . SER A 1 882 ? 5.512 -7.653 -37.478 1.00 72.62 882 SER A N 1
ATOM 6955 C CA . SER A 1 882 ? 5.034 -6.305 -37.135 1.00 72.62 882 SER A CA 1
ATOM 6956 C C . SER A 1 882 ? 4.958 -5.342 -38.330 1.00 72.62 882 SER A C 1
ATOM 6958 O O . SER A 1 882 ? 4.124 -4.436 -38.343 1.00 72.62 882 SER A O 1
ATOM 6960 N N . PHE A 1 883 ? 5.802 -5.506 -39.358 1.00 72.56 883 PHE A N 1
ATOM 6961 C CA . PHE A 1 883 ? 5.704 -4.735 -40.603 1.00 72.56 883 PHE A CA 1
ATOM 6962 C C . PHE A 1 883 ? 4.615 -5.278 -41.536 1.00 72.56 883 PHE A C 1
ATOM 6964 O O . PHE A 1 883 ? 3.865 -4.501 -42.119 1.00 72.56 883 PHE A O 1
ATOM 6971 N N . THR A 1 884 ? 4.522 -6.603 -41.645 1.00 66.00 884 THR A N 1
ATOM 6972 C CA . THR A 1 884 ? 3.662 -7.308 -42.606 1.00 66.00 884 THR A CA 1
ATOM 6973 C C . THR A 1 884 ? 2.174 -7.125 -42.305 1.00 66.00 884 THR A C 1
ATOM 6975 O O . THR A 1 884 ? 1.398 -6.849 -43.218 1.00 66.00 884 THR A O 1
ATOM 6978 N N . GLU A 1 885 ? 1.775 -7.212 -41.034 1.00 56.94 885 GLU A N 1
ATOM 6979 C CA . GLU A 1 885 ? 0.379 -7.020 -40.603 1.00 56.94 885 GLU A CA 1
ATOM 6980 C C . GLU A 1 885 ? -0.118 -5.596 -40.906 1.00 56.94 885 GLU A C 1
ATOM 6982 O O . GLU A 1 885 ? -1.231 -5.405 -41.389 1.00 56.94 885 GLU A O 1
ATOM 6987 N N . ALA A 1 886 ? 0.753 -4.598 -40.733 1.00 51.09 886 ALA A N 1
ATOM 6988 C CA . ALA A 1 886 ? 0.454 -3.188 -40.988 1.00 51.09 886 ALA A CA 1
ATOM 6989 C C . ALA A 1 886 ? 0.432 -2.795 -42.480 1.00 51.09 886 ALA A C 1
ATOM 6991 O O . ALA A 1 886 ? 0.148 -1.644 -42.791 1.00 51.09 886 ALA A O 1
ATOM 6992 N N . MET A 1 887 ? 0.751 -3.712 -43.404 1.00 52.19 887 MET A N 1
ATOM 6993 C CA . MET A 1 887 ? 0.519 -3.521 -44.845 1.00 52.19 887 MET A CA 1
ATOM 6994 C C . MET A 1 887 ? -0.810 -4.133 -45.322 1.00 52.19 887 MET A C 1
ATOM 6996 O O . MET A 1 887 ? -1.140 -4.019 -46.502 1.00 52.19 887 MET A O 1
ATOM 7000 N N . GLN A 1 888 ? -1.553 -4.806 -44.435 1.00 37.09 888 GLN A N 1
ATOM 7001 C CA . GLN A 1 888 ? -2.847 -5.439 -44.734 1.00 37.09 888 GLN A CA 1
ATOM 7002 C C . GLN A 1 888 ? -4.050 -4.667 -44.157 1.00 37.09 888 GLN A C 1
ATOM 7004 O O . GLN A 1 888 ? -5.192 -5.005 -44.473 1.00 37.09 888 GLN A O 1
ATOM 7009 N N . THR A 1 889 ? -3.787 -3.631 -43.353 1.00 34.78 889 THR A N 1
ATOM 7010 C CA . THR A 1 889 ? -4.742 -2.641 -42.821 1.00 34.78 889 THR A CA 1
ATOM 7011 C C . THR A 1 889 ? -4.559 -1.288 -43.494 1.00 34.78 889 THR A C 1
ATOM 7013 O O . THR A 1 889 ? -5.577 -0.718 -43.938 1.00 34.78 889 THR A O 1
#

pLDDT: mean 89.18, std 11.71, range [25.77, 98.62]